Protein 9HH2 (pdb70)

Organism: Zobellia galactanivorans (strain DSM 12802 / CCUG 47099 / CIP 106680 / NCIMB 13871 / Dsij) (NCBI:txid63186)

Radius of gyration: 30.26 Å; Cα contacts (8 Å, |Δi|>4): 2274; chains: 2; bounding box: 64×98×53 Å

InterPro domains:
  IPR000917 Sulfatase, N-terminal [PF00884] (48-375)
  IPR017850 Alkaline-phosphatase-like, core domain superfamily [G3DSA:3.40.720.10] (45-397)
  IPR017850 Alkaline-phosphatase-like, core domain superfamily [SSF53649] (47-471)
  IPR024607 Sulfatase, conserved site [PS00149] (147-157)
  IPR050738 Sulfatase enzyme [PTHR42693] (26-473)

Secondary structure (DSSP, 8-state):
--PPEEEEEEESS--TTSSGGGT-SSS--HHHHHHHHTSEEETTEE-SS---HHHHHHHHSS-HHHHT--SPPPTT----GGG--BS-TTS--HHHHHHHTT-EEEEEEE--SBSSGGGSGGGTT-SEEEEESSS---S-HHHHHHHHHHHHHTT-S---GGGSPPEETTEE----S-HHHHHHHHHHHHHHHHHHHT--EEEEEE--TTSSS----HHHHGGGTT--SHHHHHHHHHHHHHHHHHHHHHHHHHHTT-STTEEEEEEESS---TTTT---TTS---TT-SSHHHHEE-EEEE-TTTSPTTEEE-S-EEGGGHHHHHHHHTTPPPPTT---SS---HHHHHHT--TTTT--EEEEEE-SSSEEEEEEETTEEEEE-TTPPPEEEETTT-TT-----TTT-HHHHHHHHHHHHHHHTT----S--SSHHHHHHHHHT-S--HHHHT--GGGT--TT-/--PPEEEEEEESS--TTSSGGGT-SSS--HHHHHHHHTSEEETTEE-SS---HHHHHHHHSS-HHHHT--SPPPTT----GGG--BS-TTS--HHHHHHHTT-EEEEEEE--SBSSGGGSGGGTT-SEEEEESSS---S-HHHHHHHHHHHHHTT-S---GGGSPPEETTEE----S-HHHHHHHHHHHHHHHHHHHT--EEEEEE--TTSSS----HHHHGGGTT--SHHHHHHHHHHHHHHHHHHHHHHHHHHTT-STTEEEEEEESS---TTTT---TTS---TT-SSHHHHEE-EEEE-TTTSPTTEEE-S-EEGGGHHHHHHHHTTPPPPTT---SS---HHHHHHT--TTTT--EEEEEE-SSSEEEEEEETTEEEEE-TTPPPEEEETTT-TT-----TTT-HHHHHHHHHHHHHHHTTPPPPS--SSHHHHHHHHHT-S--HHHHT--HHHH----

Solvent-accessible surface area: 33805 Å² total

Nearest PDB structures (foldseek):
  6b0j-assembly1_B  TM=9.850E-01  e=7.988E-69  Pseudoalteromonas
  6bia-assembly1_A  TM=9.838E-01  e=9.058E-68  Pseudoalteromonas fuliginea
  6psm-assembly2_E  TM=8.882E-01  e=6.639E-47  Pseudoalteromonas fuliginea
  6psm-assembly3_F  TM=8.868E-01  e=1.117E-46  Pseudoalteromonas fuliginea
  1fsu-assembly1_A  TM=8.449E-01  e=7.410E-36  Homo sapiens

Sequence (929 aa):
ETRPNILVVLCDDLGYADVGFNGSTDILTPELDNLAQNGSIFTSAYVAHPFGPSRSAILTGRYPHLTGTAYNLFHNSSEDDKDNMGVPVEETYMSKVLQNAGYYTSAIGKWHLGAAPKFHPNKRGFDDFYGFLGGGHDYFPSEYQKTYKAQKKAGNPNIRDYVFPMEHNGKPANETEYITDGFSREAIKNIKIAAAKKQPFFIYLAYNAPHVPLQAKAEDVAKFAHIKDKDRRTYAAMVYAVDRGVGKIVQTLKETKQFDNTLIVFLSDNGGNFNHGANNYPLKGTKGDTWEGGYRVPMFFHWPKKIKKDDQQRRFDFPVSSLDLYPTFTGLAEAKLPKGKQLDGKNIMDDDVLKNTEPYKDEMIYSLRYREGYNDVGARMMGDWKITRMGNEPWRLHNITQDIGEKKNLAGRYPDRLKEMIAKTQEWTKSFVKPLWVYSVKDKELWESGQMPNYEATFEVDKLVDSPYHETRPNILVVLCDDLGYADVGFNGSTDILTPELDNLAQNGSIFTSAYVAHPFGPSRSSAILTGRRYPHLTGTAYNLFHNSSEDDKDNMGVPVEETYMSKVLQNAGYYTSAIGKWHLGAAPKFHPNKRGFDDFYGFLGGGHDYFPSEYQKTYKAQKKAGNPNIRDYVFPMEHNGKPANETEYITDGFSREAIKNIKIAAAKKQPFFIYLAYNAPHVPLQAKAEDVAKFAHIKDKDRRTYAAMVYAVDRGVGKIVQTLKETKQFDNTLIVFLSDNGGNFNHGANNYPLKGTKGDTWEGGYRVPMFFHWPKKIKKDQRFDFPVSSLDLYPTFTGLAEAKLPKGKQQLDGKNIMDDVLKNTEPYKDEMIYSLRYREGYNDVGARMMGDWKITRMGNEPWRLHNITQDIGEKKNLAGRYPDRLKEMIAKTQEWTKSFVKPLWVYSVKDKELWESGQMPNYEATFEVDKLVDSPY

Structure (mmCIF, N/CA/C/O backbone):
data_9HH2
#
_entry.id   9HH2
#
_cell.length_a   95.630
_cell.length_b   96.190
_cell.length_c   106.650
_cell.angle_alpha   90.000
_cell.angle_beta   90.000
_cell.angle_gamma   90.000
#
_symmetry.space_group_name_H-M   'P 21 21 21'
#
loop_
_entity.id
_entity.type
_entity.pdbx_description
1 polymer 'Sulfatase, family S1-19'
2 branched 3,6-anhydro-2-O-sulfo-alpha-D-galactopyranose-(1-3)-beta-D-galactopyranose-(1-4)-3,6-anhydro-2-O-sulfo-alpha-D-galactopyranose-(1-3)-4-O-sulfo-beta-D-galactopyranose
3 non-polymer 'CALCIUM ION'
4 non-polymer 'BROMIDE ION'
5 non-polymer 'CHLORIDE ION'
6 non-polymer GLYCEROL
7 water water
#
loop_
_atom_site.group_PDB
_atom_site.id
_atom_site.type_symbol
_atom_site.label_atom_id
_atom_site.label_alt_id
_atom_site.label_comp_id
_atom_site.label_asym_id
_atom_site.label_entity_id
_atom_site.label_seq_id
_atom_site.pdbx_PDB_ins_code
_atom_site.Cartn_x
_atom_site.Cartn_y
_atom_site.Cartn_z
_atom_site.occupancy
_atom_site.B_iso_or_equiv
_atom_site.auth_seq_id
_atom_site.auth_comp_id
_atom_site.auth_asym_id
_atom_site.auth_atom_id
_atom_site.pdbx_PDB_model_num
ATOM 1 N N . GLU A 1 14 ? 42.97162 -34.32299 -4.72761 1.000 61.73475 45 GLU A N 1
ATOM 2 C CA . GLU A 1 14 ? 42.32855 -33.08130 -5.14852 1.000 54.33455 45 GLU A CA 1
ATOM 3 C C . GLU A 1 14 ? 42.73048 -31.91750 -4.24135 1.000 52.48535 45 GLU A C 1
ATOM 4 O O . GLU A 1 14 ? 42.43637 -31.91891 -3.04518 1.000 57.31244 45 GLU A O 1
ATOM 10 N N . THR A 1 15 ? 43.41197 -30.92792 -4.82222 1.000 45.15139 46 THR A N 1
ATOM 11 C CA . THR A 1 15 ? 43.84497 -29.74020 -4.10030 1.000 41.95795 46 THR A CA 1
ATOM 12 C C . THR A 1 15 ? 43.26877 -28.45466 -4.67304 1.000 36.92793 46 THR A C 1
ATOM 13 O O . THR A 1 15 ? 43.51702 -27.37791 -4.11376 1.000 35.27428 46 THR A O 1
ATOM 17 N N . ARG A 1 16 ? 42.52626 -28.53038 -5.77004 1.000 33.02629 47 ARG A N 1
ATOM 18 C CA . ARG A 1 16 ? 41.97656 -27.32711 -6.36718 1.000 30.80367 47 ARG A CA 1
ATOM 19 C C . ARG A 1 16 ? 40.94130 -26.71256 -5.42863 1.000 26.74316 47 ARG A C 1
ATOM 20 O O . ARG A 1 16 ? 40.18142 -27.43556 -4.77845 1.000 26.76642 47 ARG A O 1
ATOM 28 N N . PRO A 1 17 ? 40.88247 -25.39021 -5.33747 1.000 24.76840 48 PRO A N 1
ATOM 29 C CA . PRO A 1 17 ? 39.98266 -24.76582 -4.36929 1.000 20.24423 48 PRO A CA 1
ATOM 30 C C . PRO A 1 17 ? 38.54254 -24.78030 -4.84105 1.000 21.35923 48 PRO A C 1
ATOM 31 O O . PRO A 1 17 ? 38.25425 -24.73689 -6.03713 1.000 21.23129 48 PRO A O 1
ATOM 35 N N . ASN A 1 18 ? 37.63559 -24.84153 -3.87218 1.000 19.26428 49 ASN A N 1
ATOM 36 C CA . ASN A 1 18 ? 36.25930 -24.45049 -4.13943 1.000 18.35688 49 ASN A CA 1
ATOM 37 C C . ASN A 1 18 ? 36.22111 -22.95669 -4.43808 1.000 17.54319 49 ASN A C 1
ATOM 38 O O . ASN A 1 18 ? 37.08190 -22.19541 -3.99241 1.000 19.38836 49 ASN A O 1
ATOM 43 N N . ILE A 1 19 ? 35.21865 -22.53507 -5.20676 1.000 17.55585 50 ILE A N 1
ATOM 44 C CA . ILE A 1 19 ? 35.05033 -21.12807 -5.54766 1.000 19.19615 50 ILE A CA 1
ATOM 45 C C . ILE A 1 19 ? 33.60871 -20.74155 -5.25022 1.000 17.15488 50 ILE A C 1
ATOM 46 O O . ILE A 1 19 ? 32.67472 -21.36375 -5.76935 1.000 16.83514 50 ILE A O 1
ATOM 51 N N . LEU A 1 20 ? 33.42895 -19.72055 -4.41800 1.000 16.92611 51 LEU A N 1
ATOM 52 C CA . LEU A 1 20 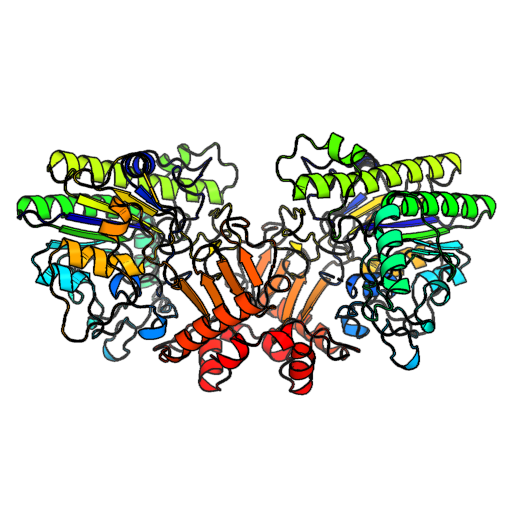? 32.11245 -19.17448 -4.10187 1.000 16.47895 51 LEU A CA 1
ATOM 53 C C . LEU A 1 20 ? 32.09832 -17.71561 -4.51765 1.000 17.62634 51 LEU A C 1
ATOM 54 O O . LEU A 1 20 ? 32.86932 -16.91925 -3.97867 1.000 15.97850 51 LEU A O 1
ATOM 59 N N . VAL A 1 21 ? 31.23890 -17.36820 -5.47026 1.000 16.73381 52 VAL A N 1
ATOM 60 C CA . VAL A 1 21 ? 31.01249 -15.97432 -5.84025 1.000 16.60790 52 VAL A CA 1
ATOM 61 C C . VAL A 1 21 ? 29.75639 -15.51290 -5.12720 1.000 18.02827 52 VAL A C 1
ATOM 62 O O . VAL A 1 21 ? 28.67938 -16.08162 -5.33160 1.000 18.21724 52 VAL A O 1
ATOM 66 N N . VAL A 1 22 ? 29.88469 -14.49374 -4.29158 1.000 16.11764 53 VAL A N 1
ATOM 67 C CA . VAL A 1 22 ? 28.73641 -13.88059 -3.64060 1.000 16.62707 53 VAL A CA 1
ATOM 68 C C . VAL A 1 22 ? 28.53829 -12.54761 -4.34050 1.000 14.69092 53 VAL A C 1
ATOM 69 O O . VAL A 1 22 ? 29.33700 -11.61933 -4.17017 1.000 15.78499 53 VAL A O 1
ATOM 73 N N . LEU A 1 23 ? 27.49947 -12.46664 -5.16347 1.000 15.20744 54 LEU A N 1
ATOM 74 C CA . LEU A 1 23 ? 27.26267 -11.32305 -6.03251 1.000 15.97701 54 LEU A CA 1
ATOM 75 C C . LEU A 1 23 ? 25.98690 -10.63164 -5.57809 1.000 17.03257 54 LEU A C 1
ATOM 76 O O . LEU A 1 23 ? 24.89734 -11.20994 -5.66567 1.000 17.17589 54 LEU A O 1
ATOM 81 N N . CYS A 1 24 ? 26.12496 -9.41318 -5.06435 1.000 15.57552 55 CYS A N 1
ATOM 82 C CA . CYS A 1 24 ? 24.95755 -8.61496 -4.72657 1.000 15.45256 55 CYS A CA 1
ATOM 83 C C . CYS A 1 24 ? 24.52991 -7.78738 -5.93651 1.000 17.11062 55 CYS A C 1
ATOM 84 O O . CYS A 1 24 ? 25.26931 -7.64645 -6.91192 1.000 18.22382 55 CYS A O 1
ATOM 87 N N . ASP A 1 25 ? 23.32123 -7.22235 -5.85255 1.000 16.46287 56 ASP A N 1
ATOM 88 C CA . ASP A 1 25 ? 22.63274 -6.56145 -6.96459 1.000 15.85271 56 ASP A CA 1
ATOM 89 C C . ASP A 1 25 ? 22.37060 -5.11417 -6.55525 1.000 16.18316 56 ASP A C 1
ATOM 90 O O . ASP A 1 25 ? 21.55634 -4.86032 -5.66278 1.000 17.09365 56 ASP A O 1
ATOM 95 N N . ASP A 1 26 ? 23.07506 -4.16250 -7.17993 1.000 15.00001 57 ASP A N 1
ATOM 96 C CA . ASP A 1 26 ? 22.92452 -2.72905 -6.88592 1.000 13.36200 57 ASP A CA 1
ATOM 97 C C . ASP A 1 26 ? 23.40211 -2.37408 -5.47777 1.000 14.62123 57 ASP A C 1
ATOM 98 O O . ASP A 1 26 ? 22.83952 -1.48249 -4.82950 1.000 16.19059 57 ASP A O 1
ATOM 103 N N . LEU A 1 27 ? 24.41990 -3.06398 -4.97411 1.000 15.55972 58 LEU A N 1
ATOM 104 C CA . LEU A 1 27 ? 24.95579 -2.72976 -3.66031 1.000 16.13439 58 LEU A CA 1
ATOM 105 C C . LEU A 1 27 ? 25.84356 -1.48929 -3.76112 1.000 16.73330 58 LEU A C 1
ATOM 106 O O . LEU A 1 27 ? 26.77311 -1.45148 -4.57323 1.000 16.73862 58 LEU A O 1
ATOM 111 N N . GLY A 1 28 ? 25.55176 -0.48373 -2.92578 1.000 15.57065 59 GLY A N 1
ATOM 112 C CA . GLY A 1 28 ? 26.28448 0.77212 -2.96618 1.000 14.91134 59 GLY A CA 1
ATOM 113 C C . GLY A 1 28 ? 27.68977 0.66595 -2.39374 1.000 14.61326 59 GLY A C 1
ATOM 114 O O . GLY A 1 28 ? 28.00899 -0.21343 -1.59346 1.000 16.30297 59 GLY A O 1
ATOM 115 N N . TYR A 1 29 ? 28.54874 1.59773 -2.83164 1.000 14.57218 60 TYR A N 1
ATOM 116 C CA . TYR A 1 29 ? 29.97892 1.50266 -2.52675 1.000 15.06845 60 TYR A CA 1
ATOM 117 C C . TYR A 1 29 ? 30.25735 1.61851 -1.03873 1.000 17.54403 60 TYR A C 1
ATOM 118 O O . TYR A 1 29 ? 31.19123 0.98342 -0.53065 1.000 17.40238 60 TYR A O 1
ATOM 127 N N . ALA A 1 30 ? 29.47395 2.42496 -0.32770 1.000 16.05151 61 ALA A N 1
ATOM 128 C CA . ALA A 1 30 ? 29.68957 2.63530 1.09708 1.000 18.06702 61 ALA A CA 1
ATOM 129 C C . ALA A 1 30 ? 28.72103 1.83929 1.94596 1.000 20.65514 61 ALA A C 1
ATOM 130 O O . ALA A 1 30 ? 28.43126 2.24024 3.07572 1.000 22.05611 61 ALA A O 1
ATOM 132 N N . ASP A 1 31 ? 28.20102 0.72693 1.43053 1.000 16.98762 62 ASP A N 1
ATOM 133 C CA . ASP A 1 31 ? 27.08511 0.05605 2.07955 1.000 15.78128 62 ASP A CA 1
ATOM 134 C C . ASP A 1 31 ? 27.46842 -1.29285 2.66840 1.000 16.66401 62 ASP A C 1
ATOM 135 O O . ASP A 1 31 ? 26.58318 -2.09400 3.01462 1.000 16.78040 62 ASP A O 1
ATOM 140 N N . VAL A 1 32 ? 28.77328 -1.55158 2.79748 1.000 16.55415 63 VAL A N 1
ATOM 141 C CA . VAL A 1 32 ? 29.30531 -2.64063 3.61195 1.000 15.71997 63 VAL A CA 1
ATOM 142 C C . VAL A 1 32 ? 30.36611 -2.04539 4.52830 1.000 16.62379 63 VAL A C 1
ATOM 143 O O . VAL A 1 32 ? 31.06024 -1.09183 4.16410 1.000 17.79747 63 VAL A O 1
ATOM 147 N N . GLY A 1 33 ? 30.48226 -2.61209 5.73214 1.000 16.17448 64 GLY A N 1
ATOM 148 C CA . GLY A 1 33 ? 31.38983 -2.04362 6.71979 1.000 18.67810 64 GLY A CA 1
ATOM 149 C C . GLY A 1 33 ? 32.82907 -1.98795 6.24570 1.000 18.56401 64 GLY A C 1
ATOM 150 O O . GLY A 1 33 ? 33.53013 -0.99137 6.46881 1.000 19.87195 64 GLY A O 1
ATOM 151 N N . PHE A 1 34 ? 33.29310 -3.05226 5.58876 1.000 16.99494 65 PHE A N 1
ATOM 152 C CA . PHE A 1 34 ? 34.69718 -3.08487 5.19140 1.000 17.76269 65 PHE A CA 1
ATOM 153 C C . PHE A 1 34 ? 35.00911 -2.07171 4.10611 1.000 19.17509 65 PHE A C 1
ATOM 154 O O . PHE A 1 34 ? 36.18744 -1.79088 3.86245 1.000 19.62588 65 PHE A O 1
ATOM 162 N N . ASN A 1 35 ? 33.98906 -1.52752 3.43658 1.000 17.81221 66 ASN A N 1
ATOM 163 C CA . ASN A 1 35 ? 34.21406 -0.50600 2.42557 1.000 17.11551 66 ASN A CA 1
ATOM 164 C C . ASN A 1 35 ? 33.72145 0.86676 2.85940 1.000 23.95848 66 ASN A C 1
ATOM 165 O O . ASN A 1 35 ? 33.49666 1.73615 2.00908 1.000 23.06552 66 ASN A O 1
ATOM 170 N N . GLY A 1 36 ? 33.52483 1.07307 4.15889 1.000 20.35207 67 GLY A N 1
ATOM 171 C CA . GLY A 1 36 ? 33.30343 2.40241 4.70430 1.000 21.99319 67 GLY A CA 1
ATOM 172 C C . GLY A 1 36 ? 31.95697 2.62946 5.35968 1.000 24.42830 67 GLY A C 1
ATOM 173 O O . GLY A 1 36 ? 31.71302 3.74601 5.83303 1.000 25.82275 67 GLY A O 1
ATOM 174 N N . SER A 1 37 ? 31.05261 1.65495 5.43614 1.000 21.73560 68 SER A N 1
ATOM 175 C CA . SER A 1 37 ? 29.73841 1.95065 5.98787 1.000 21.75602 68 SER A CA 1
ATOM 176 C C . SER A 1 37 ? 29.81184 2.19924 7.48507 1.000 26.87302 68 SER A C 1
ATOM 177 O O . SER A 1 37 ? 30.46845 1.46201 8.22123 1.000 25.67640 68 SER A O 1
ATOM 180 N N . THR A 1 38 ? 29.10005 3.23311 7.93712 1.000 25.28955 69 THR A N 1
ATOM 181 C CA . THR A 1 38 ? 28.97300 3.49468 9.36085 1.000 30.78617 69 THR A CA 1
ATOM 182 C C . THR A 1 38 ? 27.59723 3.16063 9.91358 1.000 29.12719 69 THR A C 1
ATOM 183 O O . THR A 1 38 ? 27.46047 3.02933 11.13264 1.000 34.26639 69 THR A O 1
ATOM 187 N N . ASP A 1 39 ? 26.58361 3.00203 9.06185 1.000 21.31380 70 ASP A N 1
ATOM 188 C CA . ASP A 1 39 ? 25.24483 2.69829 9.54239 1.000 21.13466 70 ASP A CA 1
ATOM 189 C C . ASP A 1 39 ? 24.74679 1.31446 9.16741 1.000 23.16466 70 ASP A C 1
ATOM 190 O O . ASP A 1 39 ? 23.88812 0.77639 9.86769 1.000 23.43595 70 ASP A O 1
ATOM 195 N N . ILE A 1 40 ? 25.25248 0.71274 8.09872 1.000 20.52829 71 ILE A N 1
ATOM 196 C CA . ILE A 1 40 ? 24.84930 -0.64206 7.74288 1.000 18.79831 71 ILE A CA 1
ATOM 197 C C . ILE A 1 40 ? 25.81765 -1.61830 8.38478 1.000 20.30026 71 ILE A C 1
ATOM 198 O O . ILE A 1 40 ? 27.03781 -1.45994 8.26746 1.000 22.84446 71 ILE A O 1
ATOM 203 N N . LEU A 1 41 ? 25.27527 -2.61972 9.07884 1.000 17.80119 72 LEU A N 1
ATOM 204 C CA . LEU A 1 41 ? 26.07429 -3.60148 9.79763 1.000 20.57985 72 LEU A CA 1
ATOM 205 C C . LEU A 1 41 ? 26.24939 -4.83482 8.92364 1.000 19.82899 72 LEU A C 1
ATOM 206 O O . LEU A 1 41 ? 25.26137 -5.48637 8.56235 1.000 19.90938 72 LEU A O 1
ATOM 211 N N . THR A 1 42 ? 27.50298 -5.16331 8.59886 1.000 18.36753 73 THR A N 1
ATOM 212 C CA . THR A 1 42 ? 27.83040 -6.36501 7.82767 1.000 18.02262 73 THR A CA 1
ATOM 213 C C . THR A 1 42 ? 28.98056 -7.10480 8.50288 1.000 18.26819 73 THR A C 1
ATOM 214 O O . THR A 1 42 ? 30.06661 -7.25654 7.93675 1.000 17.79789 73 THR A O 1
ATOM 218 N N . PRO A 1 43 ? 28.76901 -7.59260 9.72741 1.000 16.96492 74 PRO A N 1
ATOM 219 C CA . PRO A 1 43 ? 29.89376 -8.17975 10.47505 1.000 18.54583 74 PRO A CA 1
ATOM 220 C C . PRO A 1 43 ? 30.47539 -9.43827 9.84512 1.000 18.33695 74 PRO A C 1
ATOM 221 O O . PRO A 1 43 ? 31.69207 -9.65359 9.94300 1.000 19.39155 74 PRO A O 1
ATOM 225 N N . GLU A 1 44 ? 29.65447 -10.27831 9.21053 1.000 17.55173 75 GLU A N 1
ATOM 226 C CA . GLU A 1 44 ? 30.18475 -11.50879 8.62229 1.000 19.85134 75 GLU A CA 1
ATOM 227 C C . GLU A 1 44 ? 31.00586 -11.21114 7.37645 1.000 18.92566 75 GLU A C 1
ATOM 228 O O . GLU A 1 44 ? 32.10192 -11.76416 7.19219 1.000 17.86542 75 GLU A O 1
ATOM 234 N N . LEU A 1 45 ? 30.49489 -10.33035 6.51204 1.000 17.61818 76 LEU A N 1
ATOM 235 C CA . LEU A 1 45 ? 31.27062 -9.91373 5.35023 1.000 16.78454 76 LEU A CA 1
ATOM 236 C C . LEU A 1 45 ? 32.54797 -9.20863 5.77665 1.000 19.24124 76 LEU A C 1
ATOM 237 O O . LEU A 1 45 ? 33.62032 -9.43503 5.19748 1.000 18.24029 76 LEU A O 1
ATOM 242 N N . ASP A 1 46 ? 32.45006 -8.34382 6.78644 1.000 18.25520 77 ASP A N 1
ATOM 243 C CA . ASP A 1 46 ? 33.63286 -7.63118 7.25560 1.000 17.25924 77 ASP A CA 1
ATOM 244 C C . ASP A 1 46 ? 34.68286 -8.59848 7.77854 1.000 18.49214 77 ASP A C 1
ATOM 245 O O . ASP A 1 46 ? 35.88436 -8.40036 7.56097 1.000 18.81860 77 ASP A O 1
ATOM 250 N N . ASN A 1 47 ? 34.25228 -9.63437 8.50011 1.000 18.23208 78 ASN A N 1
ATOM 251 C CA . ASN A 1 47 ? 35.22432 -10.58137 9.02973 1.000 21.47092 78 ASN A CA 1
ATOM 252 C C . ASN A 1 47 ? 35.94687 -11.30557 7.90410 1.000 20.44026 78 ASN A C 1
ATOM 253 O O . ASN A 1 47 ? 37.16911 -11.47555 7.95327 1.000 19.67759 78 ASN A O 1
ATOM 258 N N . LEU A 1 48 ? 35.21571 -11.73027 6.87022 1.000 17.89514 79 LEU A N 1
ATOM 259 C CA . LEU A 1 48 ? 35.89246 -12.34826 5.73224 1.000 16.12626 79 LEU A CA 1
ATOM 260 C C . LEU A 1 48 ? 36.85466 -11.36688 5.07732 1.000 18.65633 79 LEU A C 1
ATOM 261 O O . LEU A 1 48 ? 38.00660 -11.71026 4.78619 1.000 18.36633 79 LEU A O 1
ATOM 266 N N . ALA A 1 49 ? 36.39566 -10.13648 4.83353 1.000 17.70256 80 ALA A N 1
ATOM 267 C CA . ALA A 1 49 ? 37.24326 -9.13738 4.19014 1.000 17.38062 80 ALA A CA 1
ATOM 268 C C . ALA A 1 49 ? 38.51342 -8.88259 4.99688 1.000 18.38378 80 ALA A C 1
ATOM 269 O O . ALA A 1 49 ? 39.61416 -8.81433 4.43385 1.000 19.17809 80 ALA A O 1
ATOM 271 N N . GLN A 1 50 ? 38.38107 -8.75579 6.32029 1.000 17.58963 81 GLN A N 1
ATOM 272 C CA . GLN A 1 50 ? 39.54372 -8.50144 7.16820 1.000 19.00392 81 GLN A CA 1
ATOM 273 C C . GLN A 1 50 ? 40.50675 -9.67470 7.18652 1.000 21.28683 81 GLN A C 1
ATOM 274 O O . GLN A 1 50 ? 41.69945 -9.48129 7.46034 1.000 22.02769 81 GLN A O 1
ATOM 280 N N . ASN A 1 51 ? 40.01997 -10.87985 6.89860 1.000 19.86395 82 ASN A N 1
ATOM 281 C CA . ASN A 1 51 ? 40.85240 -12.07480 6.85929 1.000 20.68880 82 ASN A CA 1
ATOM 282 C C . ASN A 1 51 ? 41.29104 -12.42853 5.44880 1.000 20.19789 82 ASN A C 1
ATOM 283 O O . ASN A 1 51 ? 41.77696 -13.53930 5.21886 1.000 20.68422 82 ASN A O 1
ATOM 288 N N . GLY A 1 52 ? 41.15857 -11.49322 4.51314 1.000 17.86210 83 GLY A N 1
ATOM 289 C CA . GLY A 1 52 ? 41.64041 -11.68109 3.14960 1.000 18.41314 83 GLY A CA 1
ATOM 290 C C . GLY A 1 52 ? 42.04982 -10.36423 2.54895 1.000 20.50755 83 GLY A C 1
ATOM 291 O O . GLY A 1 52 ? 42.61216 -9.50653 3.24183 1.000 20.47162 83 GLY A O 1
ATOM 292 N N . SER A 1 53 ? 41.73633 -10.17127 1.26960 1.000 18.22402 84 SER A N 1
ATOM 293 C CA . SER A 1 53 ? 42.19766 -9.01466 0.50975 1.000 18.49008 84 SER A CA 1
ATOM 294 C C . SER A 1 53 ? 41.00672 -8.15895 0.09043 1.000 17.40704 84 SER A C 1
ATOM 295 O O . SER A 1 53 ? 40.11664 -8.64290 -0.61741 1.000 18.36336 84 SER A O 1
ATOM 298 N N . ILE A 1 54 ? 40.99742 -6.89801 0.52848 1.000 16.44411 85 ILE A N 1
ATOM 299 C CA . ILE A 1 54 ? 40.00812 -5.90894 0.10575 1.000 16.80331 85 ILE A CA 1
ATOM 300 C C . ILE A 1 54 ? 40.53175 -5.19919 -1.13415 1.000 17.80968 85 ILE A C 1
ATOM 301 O O . ILE A 1 54 ? 41.66271 -4.70388 -1.14647 1.000 18.48105 85 ILE A O 1
ATOM 306 N N . PHE A 1 55 ? 39.70894 -5.12610 -2.17733 1.000 15.40479 86 PHE A N 1
ATOM 307 C CA . PHE A 1 55 ? 40.09950 -4.47956 -3.42387 1.000 15.75582 86 PHE A CA 1
ATOM 308 C C . PHE A 1 55 ? 39.51430 -3.07245 -3.42350 1.000 16.00171 86 PHE A C 1
ATOM 309 O O . PHE A 1 55 ? 38.29238 -2.90264 -3.48019 1.000 17.24067 86 PHE A O 1
ATOM 317 N N . THR A 1 56 ? 40.38329 -2.06610 -3.34951 1.000 17.57473 87 THR A N 1
ATOM 318 C CA . THR A 1 56 ? 39.90838 -0.69676 -3.22743 1.000 15.99953 87 THR A CA 1
ATOM 319 C C . THR A 1 56 ? 39.62513 -0.03875 -4.56997 1.000 15.93636 87 THR A C 1
ATOM 320 O O . THR A 1 56 ? 39.03113 1.04683 -4.59173 1.000 17.86504 87 THR A O 1
ATOM 324 N N . SER A 1 57 ? 40.01882 -0.67464 -5.68156 1.000 16.38950 88 SER A N 1
ATOM 325 C CA . SER A 1 57 ? 39.73051 -0.18743 -7.03400 1.000 16.19286 88 SER A CA 1
ATOM 326 C C . SER A 1 57 ? 39.23992 -1.35337 -7.89122 1.000 16.72316 88 SER A C 1
ATOM 327 O O . SER A 1 57 ? 39.86693 -1.74376 -8.87539 1.000 17.16258 88 SER A O 1
ATOM 330 N N . ALA A 1 58 ? 38.09327 -1.90982 -7.51183 1.000 14.93493 89 ALA A N 1
ATOM 331 C CA . ALA A 1 58 ? 37.48362 -3.02930 -8.22726 1.000 14.17662 89 ALA A CA 1
ATOM 332 C C . ALA A 1 58 ? 36.36936 -2.50870 -9.12847 1.000 15.23268 89 ALA A C 1
ATOM 333 O O . ALA A 1 58 ? 35.51735 -1.73780 -8.68102 1.000 16.36636 89 ALA A O 1
ATOM 335 N N . TYR A 1 59 ? 36.36287 -2.94397 -10.39323 1.000 14.89016 90 TYR A N 1
ATOM 336 C CA . TYR A 1 59 ? 35.40683 -2.44985 -11.37850 1.000 13.89857 90 TYR A CA 1
ATOM 337 C C . TYR A 1 59 ? 34.62826 -3.58828 -12.00433 1.000 13.66743 90 TYR A C 1
ATOM 338 O O . TYR A 1 59 ? 35.19387 -4.64820 -12.29702 1.000 16.58223 90 TYR A O 1
ATOM 347 N N . VAL A 1 60 ? 33.33824 -3.34740 -12.25436 1.000 13.63919 91 VAL A N 1
ATOM 348 C CA . VAL A 1 60 ? 32.56930 -4.22654 -13.12485 1.000 14.79448 91 VAL A CA 1
ATOM 349 C C . VAL A 1 60 ? 32.61878 -3.68667 -14.55042 1.000 14.85195 91 VAL A C 1
ATOM 350 O O . VAL A 1 60 ? 32.94996 -2.52452 -14.79714 1.000 16.18110 91 VAL A O 1
ATOM 354 N N . ALA A 1 61 ? 32.28721 -4.55430 -15.51053 1.000 16.40297 92 ALA A N 1
ATOM 355 C CA . ALA A 1 61 ? 32.48245 -4.21179 -16.91432 1.000 15.09495 92 ALA A CA 1
ATOM 356 C C . ALA A 1 61 ? 31.37488 -3.33550 -17.48594 1.000 18.17792 92 ALA A C 1
ATOM 357 O O . ALA A 1 61 ? 31.49201 -2.88569 -18.62835 1.000 16.21821 92 ALA A O 1
ATOM 359 N N . HIS A 1 62 ? 30.30766 -3.08426 -16.73311 1.000 16.70882 93 HIS A N 1
ATOM 360 C CA . HIS A 1 62 ? 29.21577 -2.23924 -17.19079 1.000 16.01565 93 HIS A CA 1
ATOM 361 C C . HIS A 1 62 ? 28.48626 -1.73956 -15.96534 1.000 14.96478 93 HIS A C 1
ATOM 362 O O . HIS A 1 62 ? 28.39305 -2.48001 -14.97651 1.000 15.62109 93 HIS A O 1
ATOM 369 N N . PRO A 1 63 ? 27.94196 -0.50735 -15.99542 1.000 15.51537 94 PRO A N 1
ATOM 370 C CA . PRO A 1 63 ? 27.33234 0.05865 -14.77978 1.000 15.43568 94 PRO A CA 1
ATOM 371 C C . PRO A 1 63 ? 25.89400 -0.37760 -14.51882 1.000 15.07639 94 PRO A C 1
ATOM 372 O O . PRO A 1 63 ? 25.20997 0.25308 -13.71175 1.000 15.77946 94 PRO A O 1
ATOM 376 N N . PHE A 1 64 ? 25.40580 -1.42713 -15.17316 1.000 15.43847 95 PHE A N 1
ATOM 377 C CA . PHE A 1 64 ? 24.15772 -2.04096 -14.73368 1.000 15.71938 95 PHE A CA 1
ATOM 378 C C . PHE A 1 64 ? 24.08274 -3.52840 -15.11921 1.000 18.72598 95 PHE A C 1
ATOM 379 O O . PHE A 1 64 ? 24.88644 -4.01938 -15.91456 1.000 18.78022 95 PHE A O 1
ATOM 397 N N . GLY A 1 66 ? 22.42326 -6.51679 -16.47086 1.000 18.21203 97 GLY A N 1
ATOM 398 C CA . GLY A 1 66 ? 22.44703 -7.53171 -17.51697 1.000 18.33425 97 GLY A CA 1
ATOM 399 C C . GLY A 1 66 ? 23.80387 -7.62132 -18.19767 1.000 17.32782 97 GLY A C 1
ATOM 400 O O . GLY A 1 66 ? 24.41804 -8.69178 -18.27683 1.000 17.97760 97 GLY A O 1
ATOM 401 N N . PRO A 1 67 ? 24.28309 -6.48250 -18.69274 1.000 16.59932 98 PRO A N 1
ATOM 402 C CA . PRO A 1 67 ? 25.61417 -6.47719 -19.32170 1.000 14.71649 98 PRO A CA 1
ATOM 403 C C . PRO A 1 67 ? 26.74617 -6.79389 -18.36201 1.000 18.02978 98 PRO A C 1
ATOM 404 O O . PRO A 1 67 ? 27.72753 -7.43688 -18.75561 1.000 16.58886 98 PRO A O 1
ATOM 408 N N . SER A 1 68 ? 26.63746 -6.36851 -17.10458 1.000 15.94782 99 SER A N 1
ATOM 409 C CA . SER A 1 68 ? 27.66107 -6.72273 -16.13053 1.000 14.61429 99 SER A CA 1
ATOM 410 C C . SER A 1 68 ? 27.68633 -8.22631 -15.86776 1.000 16.83995 99 SER A C 1
ATOM 411 O O . SER A 1 68 ? 28.76078 -8.83563 -15.80854 1.000 15.65790 99 SER A O 1
ATOM 414 N N . ARG A 1 69 ? 26.51169 -8.84445 -15.71248 1.000 16.22339 100 ARG A N 1
ATOM 415 C CA . ARG A 1 69 ? 26.45987 -10.27421 -15.44693 1.000 15.77928 100 ARG A CA 1
ATOM 416 C C . ARG A 1 69 ? 26.89064 -11.06736 -16.67349 1.000 14.71969 100 ARG A C 1
ATOM 417 O O . ARG A 1 69 ? 27.57554 -12.08951 -16.55109 1.000 16.94693 100 ARG A O 1
ATOM 425 N N . SER A 1 70 ? 26.53378 -10.57779 -17.86433 1.000 15.55405 101 SER A N 1
ATOM 426 C CA . SER A 1 70 ? 27.02759 -11.18250 -19.09664 1.000 17.75052 101 SER A CA 1
ATOM 427 C C . SER A 1 70 ? 28.54622 -11.18855 -19.11324 1.000 17.73076 101 SER A C 1
ATOM 428 O O . SER A 1 70 ? 29.16831 -12.21053 -19.43413 1.000 18.07583 101 SER A O 1
ATOM 431 N N . ALA A 1 71 ? 29.15641 -10.06787 -18.70566 1.000 16.81907 102 ALA A N 1
ATOM 432 C CA . ALA A 1 71 ? 30.61289 -9.96871 -18.68875 1.000 17.77401 102 ALA A CA 1
ATOM 433 C C . ALA A 1 71 ? 31.22459 -10.91010 -17.66157 1.000 16.50304 102 ALA A C 1
ATOM 434 O O . ALA A 1 71 ? 32.27896 -11.49722 -17.90410 1.000 17.66673 102 ALA A O 1
ATOM 436 N N . ILE A 1 72 ? 30.59269 -11.04751 -16.49335 1.000 17.24924 103 ILE A N 1
ATOM 437 C CA . ILE A 1 72 ? 31.14231 -11.93470 -15.47331 1.000 16.73297 103 ILE A CA 1
ATOM 438 C C . ILE A 1 72 ? 31.19406 -13.36448 -15.98968 1.000 17.39059 103 ILE A C 1
ATOM 439 O O . ILE A 1 72 ? 32.22272 -14.03721 -15.88825 1.000 18.21376 103 ILE A O 1
ATOM 444 N N . LEU A 1 73 ? 30.09082 -13.84102 -16.57405 1.000 17.96803 104 LEU A N 1
ATOM 445 C CA . LEU A 1 73 ? 30.02485 -15.24636 -16.95581 1.000 18.81468 104 LEU A CA 1
ATOM 446 C C . LEU A 1 73 ? 30.71933 -15.53358 -18.28444 1.000 17.96971 104 LEU A C 1
ATOM 447 O O . LEU A 1 73 ? 31.26353 -16.63213 -18.44732 1.000 17.50016 104 LEU A O 1
ATOM 452 N N . THR A 1 74 ? 30.74199 -14.57955 -19.22720 1.000 17.24648 105 THR A N 1
ATOM 453 C CA . THR A 1 74 ? 31.47877 -14.78385 -20.47491 1.000 18.94593 105 THR A CA 1
ATOM 454 C C . THR A 1 74 ? 32.94088 -14.36415 -20.41247 1.000 21.10707 105 THR A C 1
ATOM 455 O O . THR A 1 74 ? 33.71745 -14.77325 -21.28083 1.000 20.40252 105 THR A O 1
ATOM 459 N N . GLY A 1 75 ? 33.33251 -13.53375 -19.44906 1.000 17.53290 106 GLY A N 1
ATOM 460 C CA . GLY A 1 75 ? 34.68324 -13.00766 -19.47129 1.000 17.71616 106 GLY A CA 1
ATOM 461 C C . GLY A 1 75 ? 34.97063 -11.95910 -20.52930 1.000 17.70944 106 GLY A C 1
ATOM 462 O O . GLY A 1 75 ? 36.14322 -11.64421 -20.75816 1.000 19.04706 106 GLY A O 1
ATOM 463 N N . ARG A 1 76 ? 33.94613 -11.40022 -21.17648 1.000 16.86063 107 ARG A N 1
ATOM 464 C CA . ARG A 1 76 ? 34.10960 -10.41891 -22.24094 1.000 17.97347 107 ARG A CA 1
ATOM 465 C C . ARG A 1 76 ? 33.24736 -9.19597 -21.97048 1.000 17.01160 107 ARG A C 1
ATOM 466 O O . ARG A 1 76 ? 32.14441 -9.30660 -21.43007 1.000 17.98321 107 ARG A O 1
ATOM 474 N N . TYR A 1 77 ? 33.74778 -8.03051 -22.37637 1.000 16.44986 108 TYR A N 1
ATOM 475 C CA . TYR A 1 77 ? 32.93435 -6.82785 -22.33550 1.000 18.53512 108 TYR A CA 1
ATOM 476 C C . TYR A 1 77 ? 31.63365 -7.06126 -23.10199 1.000 20.39564 108 TYR A C 1
ATOM 477 O O . TYR A 1 77 ? 31.63991 -7.73331 -24.14154 1.000 17.19834 108 TYR A O 1
ATOM 486 N N . PRO A 1 78 ? 30.50578 -6.53105 -22.62925 1.000 18.56874 109 PRO A N 1
ATOM 487 C CA . PRO A 1 78 ? 29.23061 -6.80662 -23.32028 1.000 16.28498 109 PRO A CA 1
ATOM 488 C C . PRO A 1 78 ? 29.16545 -6.18172 -24.70118 1.000 18.70779 109 PRO A C 1
ATOM 489 O O . PRO A 1 78 ? 28.35440 -6.62075 -25.52919 1.000 19.53800 109 PRO A O 1
ATOM 493 N N . HIS A 1 79 ? 30.00520 -5.18245 -24.97700 1.000 16.60139 110 HIS A N 1
ATOM 494 C CA . HIS A 1 79 ? 30.06288 -4.57268 -26.30046 1.000 18.22737 110 HIS A CA 1
ATOM 495 C C . HIS A 1 79 ? 30.65691 -5.51179 -27.33553 1.000 18.76536 110 HIS A C 1
ATOM 496 O O . HIS A 1 79 ? 30.52476 -5.25125 -28.53690 1.000 21.35190 110 HIS A O 1
ATOM 503 N N . LEU A 1 80 ? 31.32125 -6.57962 -26.89613 1.000 19.95217 111 LEU A N 1
ATOM 504 C CA . LEU A 1 80 ? 31.89092 -7.57167 -27.79931 1.000 17.84579 111 LEU A CA 1
ATOM 505 C C . LEU A 1 80 ? 30.97590 -8.76477 -28.00599 1.000 21.78171 111 LEU A C 1
ATOM 506 O O . LEU A 1 80 ? 31.19025 -9.54566 -28.94363 1.000 21.90552 111 LEU A O 1
ATOM 511 N N . THR A 1 81 ? 29.97076 -8.92790 -27.15017 1.000 20.75514 112 THR A N 1
ATOM 512 C CA . THR A 1 81 ? 29.04342 -10.04260 -27.23254 1.000 21.80560 112 THR A CA 1
ATOM 513 C C . THR A 1 81 ? 27.63857 -9.60485 -27.61542 1.000 21.24338 112 THR A C 1
ATOM 514 O O . THR A 1 81 ? 26.75711 -10.45812 -27.74910 1.000 25.06636 112 THR A O 1
ATOM 518 N N . GLY A 1 82 ? 27.40884 -8.30357 -27.80680 1.000 21.08305 113 GLY A N 1
ATOM 519 C CA . GLY A 1 82 ? 26.10132 -7.84225 -28.22698 1.000 23.20154 113 GLY A CA 1
ATOM 520 C C . GLY A 1 82 ? 25.09399 -7.74158 -27.10772 1.000 20.29968 113 GLY A C 1
ATOM 521 O O . GLY A 1 82 ? 23.88987 -7.67884 -27.36934 1.000 19.51440 113 GLY A O 1
ATOM 522 N N . THR A 1 83 ? 25.55806 -7.70688 -25.85515 1.000 17.73151 114 THR A N 1
ATOM 523 C CA . THR A 1 83 ? 24.68340 -7.79014 -24.69678 1.000 18.08659 114 THR A CA 1
ATOM 524 C C . THR A 1 83 ? 24.80611 -6.55826 -23.80045 1.000 19.25742 114 THR A C 1
ATOM 525 O O . THR A 1 83 ? 24.65061 -6.65820 -22.58361 1.000 18.42857 114 THR A O 1
ATOM 529 N N . ALA A 1 84 ? 25.05778 -5.38692 -24.38857 1.000 16.81455 115 ALA A N 1
ATOM 530 C CA . ALA A 1 84 ? 25.25275 -4.16542 -23.60895 1.000 14.83220 115 ALA A CA 1
ATOM 531 C C . ALA A 1 84 ? 23.95879 -3.43472 -23.25482 1.000 17.14507 115 ALA A C 1
ATOM 532 O O . ALA A 1 84 ? 24.02455 -2.35766 -22.64297 1.000 18.05557 115 ALA A O 1
ATOM 534 N N . TYR A 1 85 ? 22.79279 -3.97142 -23.61089 1.000 17.59139 116 TYR A N 1
ATOM 535 C CA . TYR A 1 85 ? 21.51951 -3.50304 -23.07863 1.000 17.57137 116 TYR A CA 1
ATOM 536 C C . TYR A 1 85 ? 20.88596 -4.59960 -22.23292 1.000 15.95609 116 TYR A C 1
ATOM 537 O O . TYR A 1 85 ? 21.09423 -5.78855 -22.47506 1.000 17.58561 116 TYR A O 1
ATOM 546 N N . ASN A 1 86 ? 20.07601 -4.18785 -21.26124 1.000 17.33354 117 ASN A N 1
ATOM 547 C CA . ASN A 1 86 ? 19.27656 -5.13848 -20.49136 1.000 17.33942 117 ASN A CA 1
ATOM 548 C C . ASN A 1 86 ? 18.23594 -5.82202 -21.37164 1.000 17.53756 117 ASN A C 1
ATOM 549 O O . ASN A 1 86 ? 17.64926 -5.19818 -22.25995 1.000 18.15998 117 ASN A O 1
ATOM 554 N N . LEU A 1 87 ? 17.97363 -7.09815 -21.09377 1.000 17.62210 118 LEU A N 1
ATOM 555 C CA . LEU A 1 87 ? 16.73208 -7.69853 -21.56468 1.000 18.43998 118 LEU A CA 1
ATOM 556 C C . LEU A 1 87 ? 15.55903 -7.01476 -20.87614 1.000 22.98111 118 LEU A C 1
ATOM 557 O O . LEU A 1 87 ? 15.63782 -6.66420 -19.69706 1.000 21.52598 118 LEU A O 1
ATOM 562 N N . PHE A 1 88 ? 14.47063 -6.81004 -21.61698 1.000 20.16275 119 PHE A N 1
ATOM 563 C CA . PHE A 1 88 ? 13.29367 -6.17915 -21.04551 1.000 20.04168 119 PHE A CA 1
ATOM 564 C C . PHE A 1 88 ? 12.60158 -7.15522 -20.09750 1.000 21.30702 119 PHE A C 1
ATOM 565 O O . PHE A 1 88 ? 12.81923 -8.36269 -20.15235 1.000 21.80028 119 PHE A O 1
ATOM 573 N N . HIS A 1 89 ? 11.75669 -6.63259 -19.21449 1.000 20.42933 120 HIS A N 1
ATOM 574 C CA . HIS A 1 89 ? 11.01898 -7.55703 -18.36464 1.000 25.39443 120 HIS A CA 1
ATOM 575 C C . HIS A 1 89 ? 10.14238 -8.46774 -19.22197 1.000 26.38918 120 HIS A C 1
ATOM 576 O O . HIS A 1 89 ? 9.64219 -8.06761 -20.27838 1.000 24.10880 120 HIS A O 1
ATOM 583 N N . ASN A 1 90 ? 10.01210 -9.71903 -18.78518 1.000 22.13639 121 ASN A N 1
ATOM 584 C CA . ASN A 1 90 ? 9.21668 -10.71973 -19.49667 1.000 25.31494 121 ASN A CA 1
ATOM 585 C C . ASN A 1 90 ? 9.73118 -10.95061 -20.91612 1.000 25.58111 121 ASN A C 1
ATOM 586 O O . ASN A 1 90 ? 8.95569 -11.17659 -21.84626 1.000 25.88633 121 ASN A O 1
ATOM 591 N N . SER A 1 91 ? 11.05175 -10.91921 -21.08445 1.000 21.63308 122 SER A N 1
ATOM 592 C CA . SER A 1 91 ? 11.62491 -11.09918 -22.41011 1.000 20.51334 122 SER A CA 1
ATOM 593 C C . SER A 1 91 ? 11.33574 -12.50781 -22.92697 1.000 23.71041 122 SER A C 1
ATOM 594 O O . SER A 1 91 ? 11.03257 -13.42947 -22.16617 1.000 24.47225 122 SER A O 1
ATOM 597 N N . SER A 1 92 ? 11.45368 -12.66628 -24.24252 1.000 21.87917 123 SER A N 1
ATOM 598 C CA . SER A 1 92 ? 10.90923 -13.84696 -24.90604 1.000 23.81561 123 SER A CA 1
ATOM 599 C C . SER A 1 92 ? 11.50532 -15.14316 -24.36953 1.000 24.15886 123 SER A C 1
ATOM 600 O O . SER A 1 92 ? 12.72274 -15.27842 -24.19691 1.000 26.53111 123 SER A O 1
ATOM 603 N N . GLU A 1 93 ? 10.62958 -16.11442 -24.13663 1.000 26.11100 124 GLU A N 1
ATOM 604 C CA . GLU A 1 93 ? 11.02882 -17.42488 -23.65973 1.000 26.50187 124 GLU A CA 1
ATOM 605 C C . GLU A 1 93 ? 11.11294 -18.44748 -24.78715 1.000 26.78509 124 GLU A C 1
ATOM 606 O O . GLU A 1 93 ? 11.28524 -19.64024 -24.52111 1.000 27.84653 124 GLU A O 1
ATOM 612 N N . ASP A 1 94 ? 11.03528 -17.99541 -26.03628 1.000 30.20217 125 ASP A N 1
ATOM 613 C CA . ASP A 1 94 ? 11.16040 -18.84718 -27.21427 1.000 28.40439 125 ASP A CA 1
ATOM 614 C C . ASP A 1 94 ? 12.59227 -18.78117 -27.73012 1.000 29.71313 125 ASP A C 1
ATOM 615 O O . ASP A 1 94 ? 13.11481 -17.68807 -27.98048 1.000 30.66228 125 ASP A O 1
ATOM 620 N N . ASP A 1 95 ? 13.21847 -19.95364 -27.89318 1.000 29.41173 126 ASP A N 1
ATOM 621 C CA . ASP A 1 95 ? 14.57411 -20.02288 -28.43685 1.000 28.33089 126 ASP A CA 1
ATOM 622 C C . ASP A 1 95 ? 14.70225 -19.24872 -29.74121 1.000 28.93598 126 ASP A C 1
ATOM 623 O O . ASP A 1 95 ? 15.74530 -18.64314 -30.01066 1.000 29.48713 126 ASP A O 1
ATOM 628 N N . LYS A 1 96 ? 13.65366 -19.27006 -30.57133 1.000 30.66922 127 LYS A N 1
ATOM 629 C CA . LYS A 1 96 ? 13.71597 -18.64616 -31.88985 1.000 32.71366 127 LYS A CA 1
ATOM 630 C C . LYS A 1 96 ? 14.00982 -17.15374 -31.82384 1.000 34.30149 127 LYS A C 1
ATOM 631 O O . LYS A 1 96 ? 14.54626 -16.59824 -32.78819 1.000 32.57102 127 LYS A O 1
ATOM 633 N N . ASP A 1 97 ? 13.68241 -16.49499 -30.71239 1.000 30.70736 128 ASP A N 1
ATOM 634 C CA . ASP A 1 97 ? 13.84260 -15.05073 -30.60405 1.000 26.97318 128 ASP A CA 1
ATOM 635 C C . ASP A 1 97 ? 15.23099 -14.62096 -30.14156 1.000 30.03859 128 ASP A C 1
ATOM 636 O O . ASP A 1 97 ? 15.55309 -13.43218 -30.24670 1.000 28.20298 128 ASP A O 1
ATOM 641 N N . ASN A 1 98 ? 16.05580 -15.54571 -29.63775 1.000 26.69588 129 ASN A N 1
ATOM 642 C CA . ASN A 1 98 ? 17.46361 -15.27583 -29.32167 1.000 26.86016 129 ASN A CA 1
ATOM 643 C C . ASN A 1 98 ? 17.62940 -14.14005 -28.31064 1.000 25.36225 129 ASN A C 1
ATOM 644 O O . ASN A 1 98 ? 18.59353 -13.37511 -28.38110 1.000 25.90242 129 ASN A O 1
ATOM 649 N N . MET A 1 99 ? 16.69581 -14.00884 -27.36707 1.000 25.91216 130 MET A N 1
ATOM 650 C CA . MET A 1 99 ? 16.77612 -12.95795 -26.34590 1.000 23.58299 130 MET A CA 1
ATOM 651 C C . MET A 1 99 ? 17.56419 -13.50617 -25.16115 1.000 20.86307 130 MET A C 1
ATOM 652 O O . MET A 1 99 ? 17.01779 -13.88331 -24.12184 1.000 22.62496 130 MET A O 1
ATOM 657 N N . GLY A 1 100 ? 18.87561 -13.57467 -25.34850 1.000 22.60694 131 GLY A N 1
ATOM 658 C CA . GLY A 1 100 ? 19.76879 -14.10010 -24.32837 1.000 20.89163 131 GLY A CA 1
ATOM 659 C C . GLY A 1 100 ? 21.20035 -14.02607 -24.81441 1.000 19.55991 131 GLY A C 1
ATOM 660 O O . GLY A 1 100 ? 21.47058 -13.79369 -25.99691 1.000 20.12817 131 GLY A O 1
ATOM 661 N N . VAL A 1 101 ? 22.12188 -14.20846 -23.87195 1.000 20.23199 132 VAL A N 1
ATOM 662 C CA . VAL A 1 101 ? 23.55194 -14.13540 -24.20496 1.000 20.28495 132 VAL A CA 1
ATOM 663 C C . VAL A 1 101 ? 23.89444 -15.23832 -25.20380 1.000 20.65339 132 VAL A C 1
ATOM 664 O O . VAL A 1 101 ? 23.50605 -16.39781 -24.98924 1.000 21.97870 132 VAL A O 1
ATOM 668 N N . PRO A 1 102 ? 24.61573 -14.94026 -26.28252 1.000 20.67115 133 PRO A N 1
ATOM 669 C CA . PRO A 1 102 ? 24.91475 -15.95937 -27.30142 1.000 20.65520 133 PRO A CA 1
ATOM 670 C C . PRO A 1 102 ? 25.40987 -17.27439 -26.71143 1.000 23.78278 133 PRO A C 1
ATOM 671 O O . PRO A 1 102 ? 26.32602 -17.30721 -25.88544 1.000 20.80963 133 PRO A O 1
ATOM 675 N N . VAL A 1 103 ? 24.80048 -18.37490 -27.16427 1.000 23.37140 134 VAL A N 1
ATOM 676 C CA . VAL A 1 103 ? 25.14058 -19.69187 -26.63585 1.000 21.96831 134 VAL A CA 1
ATOM 677 C C . VAL A 1 103 ? 26.55320 -20.11371 -27.02012 1.000 22.58733 134 VAL A C 1
ATOM 678 O O . VAL A 1 103 ? 27.13617 -20.96904 -26.34886 1.000 24.11716 134 VAL A O 1
ATOM 682 N N . GLU A 1 104 ? 27.12285 -19.52096 -28.07348 1.000 25.77909 135 GLU A N 1
ATOM 683 C CA . GLU A 1 104 ? 28.48207 -19.84203 -28.49062 1.000 27.88548 135 GLU A CA 1
ATOM 684 C C . GLU A 1 104 ? 29.53339 -19.25646 -27.55643 1.000 27.69221 135 GLU A C 1
ATOM 685 O O . GLU A 1 104 ? 30.69788 -19.67452 -27.60631 1.000 26.29863 135 GLU A O 1
ATOM 691 N N . GLU A 1 105 ? 29.15152 -18.29824 -26.71385 1.000 23.76445 136 GLU A N 1
ATOM 692 C CA . GLU A 1 105 ? 30.08861 -17.61566 -25.82712 1.000 22.65310 136 GLU A CA 1
ATOM 693 C C . GLU A 1 105 ? 30.13738 -18.39556 -24.51862 1.000 24.68035 136 GLU A C 1
ATOM 694 O O . GLU A 1 105 ? 29.35401 -18.15147 -23.60108 1.000 26.57344 136 GLU A O 1
ATOM 700 N N . THR A 1 106 ? 31.08070 -19.33578 -24.42883 1.000 21.88487 137 THR A N 1
ATOM 701 C CA . THR A 1 106 ? 31.07968 -20.33054 -23.35752 1.000 21.12605 137 THR A CA 1
ATOM 702 C C . THR A 1 106 ? 31.28415 -19.69141 -21.98401 1.000 20.74820 137 THR A C 1
ATOM 703 O O . THR A 1 106 ? 32.25935 -18.96848 -21.76414 1.000 20.26504 137 THR A O 1
ATOM 707 N N . TYR A 1 107 ? 30.38215 -19.99820 -21.05232 1.000 21.01538 138 TYR A N 1
ATOM 708 C CA . TYR A 1 107 ? 30.46042 -19.46520 -19.69680 1.000 20.37412 138 TYR A CA 1
ATOM 709 C C . TYR A 1 107 ? 31.55489 -20.16324 -18.89914 1.000 21.64721 138 TYR A C 1
ATOM 710 O O . TYR A 1 107 ? 31.87716 -21.33215 -19.13459 1.000 20.93741 138 TYR A O 1
ATOM 719 N N . MET A 1 108 ? 32.11302 -19.44483 -17.91774 1.000 18.28450 139 MET A N 1
ATOM 720 C CA . MET A 1 108 ? 33.11842 -20.07935 -17.07127 1.000 17.04518 139 MET A CA 1
ATOM 721 C C . MET A 1 108 ? 32.53337 -21.23416 -16.27701 1.000 20.60304 139 MET A C 1
ATOM 722 O O . MET A 1 108 ? 33.25741 -22.16970 -15.92569 1.000 22.19239 139 MET A O 1
ATOM 727 N N . SER A 1 109 ? 31.22968 -21.19358 -15.99094 1.000 20.56802 140 SER A N 1
ATOM 728 C CA . SER A 1 109 ? 30.59039 -22.32028 -15.32030 1.000 17.68379 140 SER A CA 1
ATOM 729 C C . SER A 1 109 ? 30.73641 -23.60468 -16.13260 1.000 19.61924 140 SER A C 1
ATOM 730 O O . SER A 1 109 ? 31.04503 -24.66688 -15.58061 1.000 21.36052 140 SER A O 1
ATOM 733 N N . LYS A 1 110 ? 30.52251 -23.52226 -17.44798 1.000 20.39471 141 LYS A N 1
ATOM 734 C CA . LYS A 1 110 ? 30.66982 -24.70231 -18.29500 1.000 21.09285 141 LYS A CA 1
ATOM 735 C C . LYS A 1 110 ? 32.11632 -25.18338 -18.32777 1.000 22.89533 141 LYS A C 1
ATOM 736 O O . LYS A 1 110 ? 32.37533 -26.39301 -18.33024 1.000 23.11423 141 LYS A O 1
ATOM 742 N N . VAL A 1 111 ? 33.07495 -24.25221 -18.34821 1.000 21.32639 142 VAL A N 1
ATOM 743 C CA . VAL A 1 111 ? 34.48727 -24.63038 -18.32811 1.000 21.47317 142 VAL A CA 1
ATOM 744 C C . VAL A 1 111 ? 34.83278 -25.35360 -17.03244 1.000 22.23741 142 VAL A C 1
ATOM 745 O O . VAL A 1 111 ? 35.52007 -26.38313 -17.03677 1.000 23.45053 142 VAL A O 1
ATOM 749 N N . LEU A 1 112 ? 34.37281 -24.81742 -15.89856 1.000 20.09694 143 LEU A N 1
ATOM 750 C CA . LEU A 1 112 ? 34.64052 -25.46417 -14.61979 1.000 19.85403 143 LEU A CA 1
ATOM 751 C C . LEU A 1 112 ? 33.92485 -26.80558 -14.51355 1.000 20.74208 143 LEU A C 1
ATOM 752 O O . LEU A 1 112 ? 34.48957 -27.77102 -13.98992 1.000 23.49230 143 LEU A O 1
ATOM 757 N N . GLN A 1 113 ? 32.67916 -26.87679 -14.99008 1.000 20.76183 144 GLN A N 1
ATOM 758 C CA . GLN A 1 113 ? 31.94119 -28.13695 -14.98078 1.000 22.50847 144 GLN A CA 1
ATOM 759 C C . GLN A 1 113 ? 32.68975 -29.20299 -15.77020 1.000 23.93262 144 GLN A C 1
ATOM 760 O O . GLN A 1 113 ? 32.85526 -30.33884 -15.30263 1.000 23.84728 144 GLN A O 1
ATOM 766 N N . ASN A 1 114 ? 33.20005 -28.83257 -16.94552 1.000 23.81238 145 ASN A N 1
ATOM 767 C CA . ASN A 1 114 ? 33.97388 -29.76133 -17.76091 1.000 26.35950 145 ASN A CA 1
ATOM 768 C C . ASN A 1 114 ? 35.29802 -30.13731 -17.11463 1.000 26.94529 145 ASN A C 1
ATOM 769 O O . ASN A 1 114 ? 35.87732 -31.16952 -17.47318 1.000 30.15200 145 ASN A O 1
ATOM 774 N N . ALA A 1 115 ? 35.79505 -29.33364 -16.17899 1.000 24.09703 146 ALA A N 1
ATOM 775 C CA . ALA A 1 115 ? 37.00587 -29.65841 -15.44766 1.000 24.01914 146 ALA A CA 1
ATOM 776 C C . ALA A 1 115 ? 36.71856 -30.39763 -14.15053 1.000 23.35042 146 ALA A C 1
ATOM 777 O O . ALA A 1 115 ? 37.61919 -30.53972 -13.32364 1.000 25.08960 146 ALA A O 1
ATOM 779 N N . GLY A 1 116 ? 35.48651 -30.84768 -13.94701 1.000 22.84961 147 GLY A N 1
ATOM 780 C CA . GLY A 1 116 ? 35.15176 -31.68828 -12.81821 1.000 24.85225 147 GLY A CA 1
ATOM 781 C C . GLY A 1 116 ? 34.61611 -30.97593 -11.59776 1.000 22.96764 147 GLY A C 1
ATOM 782 O O . GLY A 1 116 ? 34.52208 -31.60092 -10.53462 1.000 25.19545 147 GLY A O 1
ATOM 783 N N . TYR A 1 117 ? 34.26832 -29.69311 -11.70931 1.000 21.96393 148 TYR A N 1
ATOM 784 C CA . TYR A 1 117 ? 33.65283 -28.98476 -10.59732 1.000 21.59227 148 TYR A CA 1
ATOM 785 C C . TYR A 1 117 ? 32.15742 -29.27064 -10.53426 1.000 20.43146 148 TYR A C 1
ATOM 786 O O . TYR A 1 117 ? 31.48892 -29.40718 -11.56371 1.000 21.71971 148 TYR A O 1
ATOM 795 N N . TYR A 1 118 ? 31.63558 -29.34937 -9.31014 1.000 19.25426 149 TYR A N 1
ATOM 796 C CA . TYR A 1 118 ? 30.19585 -29.33391 -9.07594 1.000 20.07139 149 TYR A CA 1
ATOM 797 C C . TYR A 1 118 ? 29.72612 -27.88822 -9.11965 1.000 20.12443 149 TYR A C 1
ATOM 798 O O . TYR A 1 118 ? 30.18069 -27.06757 -8.31749 1.000 20.59628 149 TYR A O 1
ATOM 807 N N . THR A 1 119 ? 28.83367 -27.56636 -10.04637 1.000 18.91928 150 THR A N 1
ATOM 808 C CA . THR A 1 119 ? 28.50383 -26.17452 -10.32547 1.000 21.79991 150 THR A CA 1
ATOM 809 C C . THR A 1 119 ? 27.06237 -25.86103 -9.93908 1.000 20.16995 150 THR A C 1
ATOM 810 O O . THR A 1 119 ? 26.14576 -26.63971 -10.20915 1.000 20.98775 150 THR A O 1
ATOM 814 N N . SER A 1 120 ? 26.86356 -24.70294 -9.31275 1.000 18.66722 151 SER A N 1
ATOM 815 C CA . SER A 1 120 ? 25.56176 -24.32102 -8.77522 1.000 20.55119 151 SER A CA 1
ATOM 816 C C . SER A 1 120 ? 25.36212 -22.83393 -9.00697 1.000 18.70268 151 SER A C 1
ATOM 817 O O . SER A 1 120 ? 26.27516 -22.04851 -8.74294 1.000 20.03084 151 SER A O 1
ATOM 820 N N . ALA A 1 121 ? 24.18548 -22.45763 -9.51395 1.000 17.81975 152 ALA A N 1
ATOM 821 C CA . ALA A 1 121 ? 23.77196 -21.06261 -9.62578 1.000 18.12104 152 ALA A CA 1
ATOM 822 C C . ALA A 1 121 ? 22.53877 -20.85426 -8.76381 1.000 19.15092 152 ALA A C 1
ATOM 823 O O . ALA A 1 121 ? 21.61931 -21.67655 -8.77925 1.000 18.61141 152 ALA A O 1
ATOM 825 N N . ILE A 1 122 ? 22.51318 -19.74899 -8.02025 1.000 17.44446 153 ILE A N 1
ATOM 826 C CA . ILE A 1 122 ? 21.43042 -19.45397 -7.08757 1.000 16.27891 153 ILE A CA 1
ATOM 827 C C . ILE A 1 122 ? 21.04469 -17.99596 -7.25710 1.000 18.84274 153 ILE A C 1
ATOM 828 O O . ILE A 1 122 ? 21.91884 -17.12329 -7.32094 1.000 18.14740 153 ILE A O 1
ATOM 833 N N . GLY A 1 123 ? 19.74855 -17.73135 -7.33380 1.000 16.82460 154 GLY A N 1
ATOM 834 C CA . GLY A 1 123 ? 19.24221 -16.36931 -7.29488 1.000 16.03992 154 GLY A CA 1
ATOM 835 C C . GLY A 1 123 ? 18.97679 -15.82048 -8.69277 1.000 16.43797 154 GLY A C 1
ATOM 836 O O . GLY A 1 123 ? 18.32334 -16.47006 -9.51040 1.000 19.47257 154 GLY A O 1
ATOM 837 N N . LYS A 1 124 ? 19.48378 -14.61802 -8.95739 1.000 16.65305 155 LYS A N 1
ATOM 838 C CA . LYS A 1 124 ? 19.16021 -13.88127 -10.17193 1.000 16.69922 155 LYS A CA 1
ATOM 839 C C . LYS A 1 124 ? 19.98695 -14.34917 -11.36655 1.000 17.46519 155 LYS A C 1
ATOM 840 O O . LYS A 1 124 ? 21.19337 -14.57905 -11.25367 1.000 19.29931 155 LYS A O 1
ATOM 846 N N . TRP A 1 125 ? 19.33433 -14.44833 -12.53213 1.000 17.15035 156 TRP A N 1
ATOM 847 C CA . TRP A 1 125 ? 20.02140 -14.84289 -13.76475 1.000 18.25743 156 TRP A CA 1
ATOM 848 C C . TRP A 1 125 ? 20.20824 -13.63344 -14.67217 1.000 18.37796 156 TRP A C 1
ATOM 849 O O . TRP A 1 125 ? 21.29826 -13.04833 -14.72041 1.000 18.65025 156 TRP A O 1
ATOM 860 N N . HIS A 1 126 ? 19.14743 -13.25489 -15.38963 1.000 17.25091 157 HIS A N 1
ATOM 861 C CA . HIS A 1 126 ? 19.09334 -12.06710 -16.23891 1.000 17.43399 157 HIS A CA 1
ATOM 862 C C . HIS A 1 126 ? 19.91183 -12.22829 -17.51153 1.000 18.21955 157 HIS A C 1
ATOM 863 O O . HIS A 1 126 ? 20.26812 -11.23554 -18.14801 1.000 20.32333 157 HIS A O 1
ATOM 870 N N . LEU A 1 127 ? 20.16455 -13.47386 -17.92227 1.000 18.36721 158 LEU A N 1
ATOM 871 C CA . LEU A 1 127 ? 20.99726 -13.75871 -19.08223 1.000 16.05894 158 LEU A CA 1
ATOM 872 C C . LEU A 1 127 ? 20.21765 -14.47353 -20.18070 1.000 18.80698 158 LEU A C 1
ATOM 873 O O . LEU A 1 127 ? 20.82279 -15.02589 -21.10667 1.000 19.21286 158 LEU A O 1
ATOM 878 N N . GLY A 1 128 ? 18.89179 -14.45963 -20.09846 1.000 18.53255 159 GLY A N 1
ATOM 879 C CA . GLY A 1 128 ? 18.04956 -15.09671 -21.09690 1.000 19.44910 159 GLY A CA 1
ATOM 880 C C . GLY A 1 128 ? 17.02895 -16.01683 -20.45715 1.000 18.24528 159 GLY A C 1
ATOM 881 O O . GLY A 1 128 ? 17.38195 -16.82178 -19.58842 1.000 21.19032 159 GLY A O 1
ATOM 882 N N . ALA A 1 129 ? 15.76408 -15.92203 -20.88398 1.000 20.45173 160 ALA A N 1
ATOM 883 C CA . ALA A 1 129 ? 14.67666 -16.69089 -20.28499 1.000 20.10440 160 ALA A CA 1
ATOM 884 C C . ALA A 1 129 ? 14.18254 -17.81566 -21.18311 1.000 22.91119 160 ALA A C 1
ATOM 885 O O . ALA A 1 129 ? 13.23549 -18.52103 -20.81181 1.000 25.57846 160 ALA A O 1
ATOM 887 N N . ALA A 1 130 ? 14.78819 -18.00267 -22.32631 1.000 21.65763 161 ALA A N 1
ATOM 888 C CA . ALA A 1 130 ? 14.44808 -19.09367 -23.22737 1.000 24.31622 161 ALA A CA 1
ATOM 889 C C . ALA A 1 130 ? 15.29004 -20.31860 -22.89753 1.000 25.37931 161 ALA A C 1
ATOM 890 O O . ALA A 1 130 ? 16.35880 -20.20274 -22.28971 1.000 22.17671 161 ALA A O 1
ATOM 892 N N . PRO A 1 131 ? 14.82583 -21.52019 -23.26331 1.000 24.57047 162 PRO A N 1
ATOM 893 C CA . PRO A 1 131 ? 15.51310 -22.74228 -22.79457 1.000 25.12973 162 PRO A CA 1
ATOM 894 C C . PRO A 1 131 ? 16.99669 -22.82077 -23.13063 1.000 22.54882 162 PRO A C 1
ATOM 895 O O . PRO A 1 131 ? 17.78169 -23.30718 -22.30574 1.000 23.46657 162 PRO A O 1
ATOM 899 N N . LYS A 1 132 ? 17.42156 -22.36006 -24.31019 1.000 22.68822 163 LYS A N 1
ATOM 900 C CA . LYS A 1 132 ? 18.83169 -22.50588 -24.64883 1.000 21.98868 163 LYS A CA 1
ATOM 901 C C . LYS A 1 132 ? 19.73073 -21.59744 -23.82104 1.000 21.58085 163 LYS A C 1
ATOM 902 O O . LYS A 1 132 ? 20.95289 -21.79650 -23.81339 1.000 22.14860 163 LYS A O 1
ATOM 908 N N . PHE A 1 133 ? 19.15364 -20.63651 -23.11243 1.000 19.50474 164 PHE A N 1
ATOM 909 C CA . PHE A 1 133 ? 19.91307 -19.73330 -22.25732 1.000 18.74614 164 PHE A CA 1
ATOM 910 C C . PHE A 1 133 ? 19.86311 -20.14255 -20.79461 1.000 24.10715 164 PHE A C 1
ATOM 911 O O . PHE A 1 133 ? 20.43316 -19.44976 -19.95011 1.000 21.27393 164 PHE A O 1
ATOM 919 N N . HIS A 1 134 ? 19.20534 -21.24823 -20.48096 1.000 20.24183 165 HIS A N 1
ATOM 920 C CA . HIS A 1 134 ? 18.95470 -21.62254 -19.09602 1.000 21.56959 165 HIS A CA 1
ATOM 921 C C . HIS A 1 134 ? 20.25171 -22.02843 -18.39040 1.000 20.53147 165 HIS A C 1
ATOM 922 O O . HIS A 1 134 ? 21.14110 -22.61322 -19.00708 1.000 20.80918 165 HIS A O 1
ATOM 929 N N . PRO A 1 135 ? 20.38101 -21.72408 -17.08875 1.000 19.78214 166 PRO A N 1
ATOM 930 C CA . PRO A 1 135 ? 21.58021 -22.15302 -16.33891 1.000 19.13241 166 PRO A CA 1
ATOM 931 C C . PRO A 1 135 ? 21.98639 -23.60834 -16.54048 1.000 20.81502 166 PRO A C 1
ATOM 932 O O . PRO A 1 135 ? 23.18297 -23.89693 -16.67445 1.000 20.35300 166 PRO A O 1
ATOM 936 N N . ASN A 1 136 ? 21.02995 -24.54055 -16.56124 1.000 19.60569 167 ASN A N 1
ATOM 937 C CA . ASN A 1 136 ? 21.38455 -25.94790 -16.71882 1.000 24.17916 167 ASN A CA 1
ATOM 938 C C . ASN A 1 136 ? 21.98323 -26.25984 -18.08319 1.000 24.27510 167 ASN A C 1
ATOM 939 O O . ASN A 1 136 ? 22.67058 -27.27707 -18.21741 1.000 26.14512 167 ASN A O 1
ATOM 944 N N . LYS A 1 137 ? 21.71187 -25.44124 -19.09988 1.000 21.45621 168 LYS A N 1
ATOM 945 C CA . LYS A 1 137 ? 22.35904 -25.58793 -20.39819 1.000 22.45618 168 LYS A CA 1
ATOM 946 C C . LYS A 1 137 ? 23.66057 -24.80449 -20.50015 1.000 27.38191 168 LYS A C 1
ATOM 947 O O . LYS A 1 137 ? 24.36189 -24.92646 -21.51215 1.000 25.86049 168 LYS A O 1
ATOM 953 N N . ARG A 1 138 ? 23.99128 -23.99294 -19.48830 1.000 22.71275 169 ARG A N 1
ATOM 954 C CA . ARG A 1 138 ? 25.16372 -23.12409 -19.51539 1.000 24.04328 169 ARG A CA 1
ATOM 955 C C . ARG A 1 138 ? 26.15741 -23.49439 -18.41964 1.000 23.17734 169 ARG A C 1
ATOM 956 O O . ARG A 1 138 ? 26.82380 -22.61535 -17.86457 1.000 22.59370 169 ARG A O 1
ATOM 964 N N . GLY A 1 139 ? 26.24828 -24.77672 -18.07738 1.000 22.36935 170 GLY A N 1
ATOM 965 C CA . GLY A 1 139 ? 27.30850 -25.26225 -17.22340 1.000 20.90523 170 GLY A CA 1
ATOM 966 C C . GLY A 1 139 ? 26.99067 -25.37248 -15.75012 1.000 21.35082 170 GLY A C 1
ATOM 967 O O . GLY A 1 139 ? 27.91279 -25.60203 -14.95957 1.000 22.67304 170 GLY A O 1
ATOM 968 N N . PHE A 1 140 ? 25.72766 -25.23578 -15.35118 1.000 21.41929 171 PHE A N 1
ATOM 969 C CA . PHE A 1 140 ? 25.34401 -25.32177 -13.94662 1.000 19.13786 171 PHE A CA 1
ATOM 970 C C . PHE A 1 140 ? 24.61275 -26.63168 -13.67581 1.000 21.56865 171 PHE A C 1
ATOM 971 O O . PHE A 1 140 ? 23.52069 -26.85649 -14.20565 1.000 23.35611 171 PHE A O 1
ATOM 979 N N . ASP A 1 141 ? 25.20601 -27.47772 -12.82288 1.000 19.98972 172 ASP A N 1
ATOM 980 C CA . ASP A 1 141 ? 24.52929 -28.70936 -12.41039 1.000 19.71077 172 ASP A CA 1
ATOM 981 C C . ASP A 1 141 ? 23.20731 -28.40200 -11.71758 1.000 22.79098 172 ASP A C 1
ATOM 982 O O . ASP A 1 141 ? 22.20556 -29.09419 -11.92755 1.000 22.00071 172 ASP A O 1
ATOM 987 N N . ASP A 1 142 ? 23.18126 -27.36909 -10.87869 1.000 19.19468 173 ASP A N 1
ATOM 988 C CA . ASP A 1 142 ? 21.98247 -27.01295 -10.14063 1.000 19.21883 173 ASP A CA 1
ATOM 989 C C . ASP A 1 142 ? 21.69342 -25.54124 -10.35978 1.000 22.88619 173 ASP A C 1
ATOM 990 O O . ASP A 1 142 ? 22.62096 -24.73280 -10.44346 1.000 20.51076 173 ASP A O 1
ATOM 995 N N . PHE A 1 143 ? 20.40892 -25.20573 -10.47738 1.000 20.05903 174 PHE A N 1
ATOM 996 C CA . PHE A 1 143 ? 19.96305 -23.81834 -10.49670 1.000 19.67529 174 PHE A CA 1
ATOM 997 C C . PHE A 1 143 ? 18.75847 -23.69006 -9.58450 1.000 20.78112 174 PHE A C 1
ATOM 998 O O . PHE A 1 143 ? 17.83235 -24.50613 -9.65339 1.000 20.92984 174 PHE A O 1
ATOM 1006 N N . TYR A 1 144 ? 18.78348 -22.68251 -8.71837 1.000 18.62149 175 TYR A N 1
ATOM 1007 C CA . TYR A 1 144 ? 17.64167 -22.34301 -7.87717 1.000 18.41233 175 TYR A CA 1
ATOM 1008 C C . TYR A 1 144 ? 17.47890 -20.83502 -7.93658 1.000 18.96450 175 TYR A C 1
ATOM 1009 O O . TYR A 1 144 ? 18.34120 -20.10825 -7.44298 1.000 18.95211 175 TYR A O 1
ATOM 1018 N N . GLY A 1 145 ? 16.38085 -20.35826 -8.50721 1.000 17.82594 176 GLY A N 1
ATOM 1019 C CA . GLY A 1 145 ? 16.23470 -18.90552 -8.55215 1.000 16.29230 176 GLY A CA 1
ATOM 1020 C C . GLY A 1 145 ? 15.24980 -18.49055 -9.62585 1.000 19.81432 176 GLY A C 1
ATOM 1021 O O . GLY A 1 145 ? 14.27042 -19.19153 -9.88758 1.000 20.60796 176 GLY A O 1
ATOM 1022 N N . PHE A 1 146 ? 15.52337 -17.32745 -10.22557 1.000 17.56968 177 PHE A N 1
ATOM 1023 C CA . PHE A 1 146 ? 14.62415 -16.75196 -11.21861 1.000 17.03041 177 PHE A CA 1
ATOM 1024 C C . PHE A 1 146 ? 15.41165 -16.27290 -12.43009 1.000 21.67787 177 PHE A C 1
ATOM 1025 O O . PHE A 1 146 ? 16.57560 -15.87043 -12.32125 1.000 20.67671 177 PHE A O 1
ATOM 1033 N N . LEU A 1 147 ? 14.76376 -16.32454 -13.60220 1.000 18.71946 178 LEU A N 1
ATOM 1034 C CA . LEU A 1 147 ? 15.49424 -16.07726 -14.84175 1.000 19.81742 178 LEU A CA 1
ATOM 1035 C C . LEU A 1 147 ? 15.61802 -14.60396 -15.20392 1.000 18.52041 178 LEU A C 1
ATOM 1036 O O . LEU A 1 147 ? 16.54679 -14.24991 -15.94001 1.000 19.11616 178 LEU A O 1
ATOM 1041 N N . GLY A 1 148 ? 14.72491 -13.74850 -14.71437 1.000 19.91706 179 GLY A N 1
ATOM 1042 C CA . GLY A 1 148 ? 14.66637 -12.35777 -15.12483 1.000 18.43654 179 GLY A CA 1
ATOM 1043 C C . GLY A 1 148 ? 15.54224 -11.43657 -14.29901 1.000 20.00150 179 GLY A C 1
ATOM 1044 O O . GLY A 1 148 ? 16.51902 -11.85326 -13.66670 1.000 19.56578 179 GLY A O 1
ATOM 1045 N N . GLY A 1 149 ? 15.16282 -10.15692 -14.30103 1.000 18.95688 180 GLY A N 1
ATOM 1046 C CA . GLY A 1 149 ? 15.95239 -9.08352 -13.72006 1.000 17.84585 180 GLY A CA 1
ATOM 1047 C C . GLY A 1 149 ? 15.69274 -8.76629 -12.26965 1.000 19.82201 180 GLY A C 1
ATOM 1048 O O . GLY A 1 149 ? 16.47595 -8.02818 -11.66135 1.000 20.07868 180 GLY A O 1
ATOM 1049 N N . GLY A 1 150 ? 14.61065 -9.27097 -11.69284 1.000 20.57686 181 GLY A N 1
ATOM 1050 C CA . GLY A 1 150 ? 14.35625 -8.97673 -10.29286 1.000 20.90289 181 GLY A CA 1
ATOM 1051 C C . GLY A 1 150 ? 13.20888 -9.81423 -9.78084 1.000 20.96647 181 GLY A C 1
ATOM 1052 O O . GLY A 1 150 ? 12.56505 -10.55483 -10.53120 1.000 20.58595 181 GLY A O 1
ATOM 1053 N N . HIS A 1 151 ? 12.95645 -9.69657 -8.47814 1.000 19.09478 182 HIS A N 1
ATOM 1054 C CA . HIS A 1 151 ? 11.88245 -10.49578 -7.90523 1.000 19.05735 182 HIS A CA 1
ATOM 1055 C C . HIS A 1 151 ? 11.41443 -9.88356 -6.59835 1.000 20.95503 182 HIS A C 1
ATOM 1056 O O . HIS A 1 151 ? 12.21898 -9.34610 -5.83780 1.000 21.91933 182 HIS A O 1
ATOM 1063 N N . ASP A 1 152 ? 10.11041 -9.98887 -6.33747 1.000 19.34509 183 ASP A N 1
ATOM 1064 C CA . ASP A 1 152 ? 9.59568 -9.63295 -5.02549 1.000 18.74348 183 ASP A CA 1
ATOM 1065 C C . ASP A 1 152 ? 10.13929 -10.60998 -3.98936 1.000 17.37329 183 ASP A C 1
ATOM 1066 O O . ASP A 1 152 ? 10.44240 -11.76825 -4.29640 1.000 20.04516 183 ASP A O 1
ATOM 1071 N N . TYR A 1 153 ? 10.24427 -10.14225 -2.74430 1.000 20.28808 184 TYR A N 1
ATOM 1072 C CA . TYR A 1 153 ? 11.04235 -1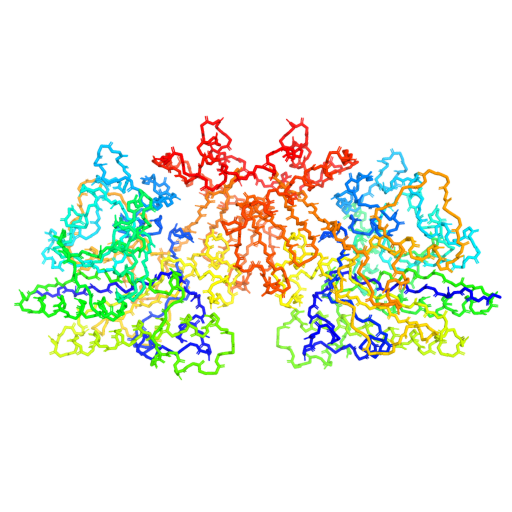0.84922 -1.74704 1.000 18.99042 184 TYR A CA 1
ATOM 1073 C C . TYR A 1 153 ? 10.25319 -11.80397 -0.85640 1.000 19.51179 184 TYR A C 1
ATOM 1074 O O . TYR A 1 153 ? 10.86274 -12.69210 -0.25432 1.000 20.43367 184 TYR A O 1
ATOM 1083 N N . PHE A 1 154 ? 8.93500 -11.65235 -0.74216 1.000 21.66423 185 PHE A N 1
ATOM 1084 C CA . PHE A 1 154 ? 8.17902 -12.46588 0.20836 1.000 21.18730 185 PHE A CA 1
ATOM 1085 C C . PHE A 1 154 ? 7.25861 -13.43341 -0.52221 1.000 22.49034 185 PHE A C 1
ATOM 1086 O O . PHE A 1 154 ? 6.29632 -12.99275 -1.16744 1.000 25.61097 185 PHE A O 1
ATOM 1094 N N . PRO A 1 155 ? 7.51630 -14.74459 -0.45343 1.000 21.92920 186 PRO A N 1
ATOM 1095 C CA . PRO A 1 155 ? 6.65097 -15.70709 -1.16154 1.000 20.80143 186 PRO A CA 1
ATOM 1096 C C . PRO A 1 155 ? 5.18975 -15.61968 -0.75873 1.000 26.21067 186 PRO A C 1
ATOM 1097 O O . PRO A 1 155 ? 4.31734 -15.76557 -1.62223 1.000 28.27478 186 PRO A O 1
ATOM 1101 N N . SER A 1 156 ? 4.88991 -15.38871 0.52326 1.000 27.01959 187 SER A N 1
ATOM 1102 C CA . SER A 1 156 ? 3.48995 -15.26611 0.92786 1.000 30.26982 187 SER A CA 1
ATOM 1103 C C . SER A 1 156 ? 2.78405 -14.12027 0.21502 1.000 33.36980 187 SER A C 1
ATOM 1104 O O . SER A 1 156 ? 1.55477 -14.14984 0.08066 1.000 32.64485 187 SER A O 1
ATOM 1107 N N . GLU A 1 157 ? 3.52909 -13.11407 -0.24551 1.000 27.56070 188 GLU A N 1
ATOM 1108 C CA . GLU A 1 157 ? 2.94973 -12.01840 -1.00730 1.000 28.78289 188 GLU A CA 1
ATOM 1109 C C . GLU A 1 157 ? 2.92500 -12.32367 -2.50077 1.000 28.53203 188 GLU A C 1
ATOM 1110 O O . GLU A 1 157 ? 1.86850 -12.23196 -3.13120 1.000 29.68918 188 GLU A O 1
ATOM 1116 N N . TYR A 1 158 ? 4.06372 -12.71006 -3.08577 1.000 26.39614 189 TYR A N 1
ATOM 1117 C CA . TYR A 1 158 ? 4.08410 -12.81752 -4.54193 1.000 25.91135 189 TYR A CA 1
ATOM 1118 C C . TYR A 1 158 ? 3.36612 -14.06438 -5.04783 1.000 29.38715 189 TYR A C 1
ATOM 1119 O O . TYR A 1 158 ? 2.82677 -14.04269 -6.15960 1.000 27.13975 189 TYR A O 1
ATOM 1128 N N . GLN A 1 159 ? 3.33040 -15.14820 -4.26166 1.000 26.08773 190 GLN A N 1
ATOM 1129 C CA . GLN A 1 159 ? 2.59290 -16.33285 -4.69258 1.000 27.11330 190 GLN A CA 1
ATOM 1130 C C . GLN A 1 159 ? 1.09085 -16.07799 -4.66747 1.000 29.80258 190 GLN A C 1
ATOM 1131 O O . GLN A 1 159 ? 0.35950 -16.57460 -5.53079 1.000 31.72036 190 GLN A O 1
ATOM 1137 N N . LYS A 1 160 ? 0.61323 -15.29750 -3.69415 1.000 30.40764 191 LYS A N 1
ATOM 1138 C CA . LYS A 1 160 ? -0.80167 -14.93280 -3.67793 1.000 31.26955 191 LYS A CA 1
ATOM 1139 C C . LYS A 1 160 ? -1.15651 -14.08365 -4.88965 1.000 34.48231 191 LYS A C 1
ATOM 1140 O O . LYS A 1 160 ? -2.18081 -14.31457 -5.54481 1.000 39.10096 191 LYS A O 1
ATOM 1142 N N . THR A 1 161 ? -0.30392 -13.11073 -5.21635 1.000 30.24265 192 THR A N 1
ATOM 1143 C CA . THR A 1 161 ? -0.54882 -12.25470 -6.37128 1.000 28.73838 192 THR A CA 1
ATOM 1144 C C . THR A 1 161 ? -0.51817 -13.05514 -7.66446 1.000 32.91621 192 THR A C 1
ATOM 1145 O O . THR A 1 161 ? -1.40860 -12.92133 -8.51190 1.000 33.74076 192 THR A O 1
ATOM 1149 N N . TYR A 1 162 ? 0.51299 -13.88476 -7.83982 1.000 30.18068 193 TYR A N 1
ATOM 1150 C CA . TYR A 1 162 ? 0.61178 -14.70594 -9.04209 1.000 28.45388 193 TYR A CA 1
ATOM 1151 C C . TYR A 1 162 ? -0.61370 -15.59932 -9.20024 1.000 33.11762 193 TYR A C 1
ATOM 1152 O O . TYR A 1 162 ? -1.18704 -15.70323 -10.29249 1.000 33.07169 193 TYR A O 1
ATOM 1161 N N . LYS A 1 163 ? -1.02269 -16.26300 -8.11541 1.000 33.46781 194 LYS A N 1
ATOM 1162 C CA . LYS A 1 163 ? -2.14374 -17.19506 -8.20002 1.000 34.08194 194 LYS A CA 1
ATOM 1163 C C . LYS A 1 163 ? -3.43775 -16.47212 -8.54050 1.000 35.50964 194 LYS A C 1
ATOM 1164 O O . LYS A 1 163 ? -4.22465 -16.94987 -9.36754 1.000 39.25760 194 LYS A O 1
ATOM 1166 N N . ALA A 1 164 ? -3.67029 -15.31582 -7.91909 1.000 37.32000 195 ALA A N 1
ATOM 1167 C CA . ALA A 1 164 ? -4.88651 -14.55934 -8.19033 1.000 35.92314 195 ALA A CA 1
ATOM 1168 C C . ALA A 1 164 ? -4.91626 -14.05364 -9.62675 1.000 41.67519 195 ALA A C 1
ATOM 1169 O O . ALA A 1 164 ? -5.95647 -14.11716 -10.29431 1.000 40.18464 195 ALA A O 1
ATOM 1171 N N . GLN A 1 165 ? -3.78309 -13.55879 -10.12654 1.000 35.96497 196 GLN A N 1
ATOM 1172 C CA . GLN A 1 165 ? -3.75654 -13.03643 -11.48709 1.000 37.76382 196 GLN A CA 1
ATOM 1173 C C . GLN A 1 165 ? -3.83695 -14.15141 -12.52157 1.000 34.12073 196 GLN A C 1
ATOM 1174 O O . GLN A 1 165 ? -4.41789 -13.95629 -13.59621 1.000 37.36456 196 GLN A O 1
ATOM 1180 N N . LYS A 1 166 ? -3.27501 -15.32187 -12.21943 1.000 34.39604 197 LYS A N 1
ATOM 1181 C CA . LYS A 1 166 ? -3.40656 -16.46014 -13.12275 1.000 37.23410 197 LYS A CA 1
ATOM 1182 C C . LYS A 1 166 ? -4.86215 -16.89440 -13.23991 1.000 41.60991 197 LYS A C 1
ATOM 1183 O O . LYS A 1 166 ? -5.36737 -17.12606 -14.34429 1.000 39.72319 197 LYS A O 1
ATOM 1185 N N . LYS A 1 167 ? -5.55496 -17.00616 -12.10400 1.000 43.93892 198 LYS A N 1
ATOM 1186 C CA . LYS A 1 167 ? -6.96091 -17.39835 -12.13319 1.000 45.89622 198 LYS A CA 1
ATOM 1187 C C . LYS A 1 167 ? -7.81300 -16.34652 -12.83182 1.000 45.88011 198 LYS A C 1
ATOM 1188 O O . LYS A 1 167 ? -8.74783 -16.68500 -13.56747 1.000 46.92840 198 LYS A O 1
ATOM 1194 N N . ALA A 1 168 ? -7.50152 -15.06274 -12.62349 1.000 41.76313 199 ALA A N 1
ATOM 1195 C CA . ALA A 1 168 ? -8.24272 -13.99512 -13.28659 1.000 42.70490 199 ALA A CA 1
ATOM 1196 C C . ALA A 1 168 ? -7.92998 -13.88959 -14.77466 1.000 47.59896 199 ALA A C 1
ATOM 1197 O O . ALA A 1 168 ? -8.55163 -13.06929 -15.45944 1.000 48.54411 199 ALA A O 1
ATOM 1199 N N . GLY A 1 169 ? -6.99384 -14.68521 -15.28828 1.000 46.45939 200 GLY A N 1
ATOM 1200 C CA . GLY A 1 169 ? -6.65858 -14.64238 -16.69660 1.000 48.86960 200 GLY A CA 1
ATOM 1201 C C . GLY A 1 169 ? -5.78398 -13.48601 -17.11732 1.000 52.82981 200 GLY A C 1
ATOM 1202 O O . GLY A 1 169 ? -5.77335 -13.13417 -18.30063 1.000 52.43588 200 GLY A O 1
ATOM 1203 N N . ASN A 1 170 ? -5.05379 -12.88376 -16.18665 1.000 47.12636 201 ASN A N 1
ATOM 1204 C CA . ASN A 1 170 ? -4.19678 -11.74328 -16.48697 1.000 47.68428 201 ASN A CA 1
ATOM 1205 C C . ASN A 1 170 ? -3.15580 -12.13599 -17.52885 1.000 48.93469 201 ASN A C 1
ATOM 1206 O O . ASN A 1 170 ? -2.41288 -13.10791 -17.31526 1.000 47.95374 201 ASN A O 1
ATOM 1211 N N . PRO A 1 171 ? -3.06581 -11.43003 -18.65980 1.000 52.28946 202 PRO A N 1
ATOM 1212 C CA . PRO A 1 171 ? -2.03121 -11.75063 -19.64713 1.000 54.84528 202 PRO A CA 1
ATOM 1213 C C . PRO A 1 171 ? -0.74382 -10.95582 -19.48757 1.000 51.15628 202 PRO A C 1
ATOM 1214 O O . PRO A 1 171 ? 0.22199 -11.22505 -20.21640 1.000 56.31441 202 PRO A O 1
ATOM 1218 N N . ASN A 1 172 ? -0.70335 -9.99754 -18.56519 1.000 49.27033 203 ASN A N 1
ATOM 1219 C CA . ASN A 1 172 ? 0.46178 -9.15546 -18.32611 1.000 47.60485 203 ASN A CA 1
ATOM 1220 C C . ASN A 1 172 ? 1.01065 -9.36253 -16.91990 1.000 40.48310 203 ASN A C 1
ATOM 1221 O O . ASN A 1 172 ? 1.33269 -8.40280 -16.21845 1.000 40.33490 203 ASN A O 1
ATOM 1226 N N . ILE A 1 173 ? 1.10909 -10.61673 -16.47536 1.000 40.43861 204 ILE A N 1
ATOM 1227 C CA . ILE A 1 173 ? 1.67860 -10.88319 -15.15974 1.000 33.13810 204 ILE A CA 1
ATOM 1228 C C . ILE A 1 173 ? 3.16874 -10.57106 -15.19282 1.000 32.34107 204 ILE A C 1
ATOM 1229 O O . ILE A 1 173 ? 3.90668 -11.08212 -16.04565 1.000 33.31670 204 ILE A O 1
ATOM 1234 N N . ARG A 1 174 ? 3.61187 -9.72073 -14.26892 1.000 31.96103 205 ARG A N 1
ATOM 1235 C CA . ARG A 1 174 ? 5.00834 -9.29789 -14.22308 1.000 31.13878 205 ARG A CA 1
ATOM 1236 C C . ARG A 1 174 ? 5.90584 -10.43183 -13.74231 1.000 30.35971 205 ARG A C 1
ATOM 1237 O O . ARG A 1 174 ? 5.55326 -11.17130 -12.81617 1.000 25.98517 205 ARG A O 1
ATOM 1245 N N . ASP A 1 175 ? 7.09259 -10.55593 -14.34937 1.000 25.72097 206 ASP A N 1
ATOM 1246 C CA . ASP A 1 175 ? 7.93672 -11.67562 -13.95095 1.000 24.86654 206 ASP A CA 1
ATOM 1247 C C . ASP A 1 175 ? 8.46980 -11.53003 -12.52789 1.000 23.33282 206 ASP A C 1
ATOM 1248 O O . ASP A 1 175 ? 8.96227 -12.52023 -11.97711 1.000 22.74593 206 ASP A O 1
ATOM 1253 N N . TYR A 1 176 ? 8.30457 -10.36177 -11.89170 1.000 22.81124 207 TYR A N 1
ATOM 1254 C CA . TYR A 1 176 ? 8.71268 -10.20921 -10.49425 1.000 21.00861 207 TYR A CA 1
ATOM 1255 C C . TYR A 1 176 ? 7.87680 -11.05166 -9.53245 1.000 23.41963 207 TYR A C 1
ATOM 1256 O O . TYR A 1 176 ? 8.28681 -11.23883 -8.37944 1.000 21.74863 207 TYR A O 1
ATOM 1265 N N . VAL A 1 177 ? 6.71520 -11.55292 -9.95442 1.000 21.89455 208 VAL A N 1
ATOM 1266 C CA . VAL A 1 177 ? 5.90289 -12.39834 -9.08194 1.000 22.51459 208 VAL A CA 1
ATOM 1267 C C . VAL A 1 177 ? 5.81690 -13.83594 -9.59009 1.000 24.47979 208 VAL A C 1
ATOM 1268 O O . VAL A 1 177 ? 5.09527 -14.64901 -9.00023 1.000 26.16255 208 VAL A O 1
ATOM 1272 N N . PHE A 1 178 ? 6.53981 -14.17839 -10.65569 1.000 23.08741 209 PHE A N 1
ATOM 1273 C CA . PHE A 1 178 ? 6.54904 -15.55907 -11.13219 1.000 25.40554 209 PHE A CA 1
ATOM 1274 C C . PHE A 1 178 ? 7.10763 -16.48590 -10.05452 1.000 23.94156 209 PHE A C 1
ATOM 1275 O O . PHE A 1 178 ? 8.05285 -16.11748 -9.34416 1.000 22.15342 209 PHE A O 1
ATOM 1283 N N . PRO A 1 179 ? 6.58252 -17.70218 -9.92355 1.000 24.39948 210 PRO A N 1
ATOM 1284 C CA . PRO A 1 179 ? 7.25517 -18.69285 -9.07783 1.000 22.92124 210 PRO A CA 1
ATOM 1285 C C . PRO A 1 179 ? 8.70497 -18.86344 -9.50619 1.000 22.24042 210 PRO A C 1
ATOM 1286 O O . PRO A 1 179 ? 9.03142 -18.86168 -10.69568 1.000 24.62129 210 PRO A O 1
ATOM 1290 N N . MET A 1 180 ? 9.58583 -18.96066 -8.51954 1.000 22.93969 211 MET A N 1
ATOM 1291 C CA . MET A 1 180 ? 10.96532 -19.31650 -8.78921 1.000 20.38170 211 MET A CA 1
ATOM 1292 C C . MET A 1 180 ? 11.04566 -20.78571 -9.18071 1.000 25.24013 211 MET A C 1
ATOM 1293 O O . MET A 1 180 ? 10.06592 -21.53250 -9.09787 1.000 24.54796 211 MET A O 1
ATOM 1298 N N . GLU A 1 181 ? 12.22414 -21.20848 -9.62249 1.000 21.07878 212 GLU A N 1
ATOM 1299 C CA . GLU A 1 181 ? 12.38008 -22.57673 -10.08742 1.000 22.71257 212 GLU A CA 1
ATOM 1300 C C . GLU A 1 181 ? 13.58402 -23.24182 -9.44064 1.000 24.69733 212 GLU A C 1
ATOM 1301 O O . GLU A 1 181 ? 14.51623 -22.59101 -8.95560 1.000 23.13969 212 GLU A O 1
ATOM 1307 N N . HIS A 1 182 ? 13.53631 -24.56884 -9.44604 1.000 21.87195 213 HIS A N 1
ATOM 1308 C CA . HIS A 1 182 ? 14.67456 -25.41200 -9.11975 1.000 20.77737 213 HIS A CA 1
ATOM 1309 C C . HIS A 1 182 ? 14.84791 -26.36817 -10.28930 1.000 27.53439 213 HIS A C 1
ATOM 1310 O O . HIS A 1 182 ? 14.02077 -27.26797 -10.47618 1.000 24.93852 213 HIS A O 1
ATOM 1317 N N . ASN A 1 183 ? 15.90280 -26.15876 -11.08407 1.000 23.34168 214 ASN A N 1
ATOM 1318 C CA . ASN A 1 183 ? 16.20042 -26.99862 -12.24577 1.000 23.13105 214 ASN A CA 1
ATOM 1319 C C . ASN A 1 183 ? 14.95983 -27.19125 -13.11284 1.000 27.45076 214 ASN A C 1
ATOM 1320 O O . ASN A 1 183 ? 14.61848 -28.30426 -13.51677 1.000 29.36888 214 ASN A O 1
ATOM 1325 N N . GLY A 1 184 ? 14.26473 -26.08930 -13.37433 1.000 28.36218 215 GLY A N 1
ATOM 1326 C CA . GLY A 1 184 ? 13.09845 -26.10808 -14.23520 1.000 27.39736 215 GLY A CA 1
ATOM 1327 C C . GLY A 1 184 ? 11.80552 -26.54232 -13.58123 1.000 32.43377 215 GLY A C 1
ATOM 1328 O O . GLY A 1 184 ? 10.76596 -26.53808 -14.25158 1.000 34.88265 215 GLY A O 1
ATOM 1329 N N . LYS A 1 185 ? 11.82620 -26.91302 -12.30704 1.000 26.72942 216 LYS A N 1
ATOM 1330 C CA . LYS A 1 185 ? 10.63934 -27.29797 -11.55637 1.000 31.83167 216 LYS A CA 1
ATOM 1331 C C . LYS A 1 185 ? 10.26147 -26.20425 -10.55927 1.000 31.47299 216 LYS A C 1
ATOM 1332 O O . LYS A 1 185 ? 11.09834 -25.36764 -10.20264 1.000 25.06817 216 LYS A O 1
ATOM 1338 N N . PRO A 1 186 ? 9.01332 -26.17842 -10.08012 1.000 28.90454 217 PRO A N 1
ATOM 1339 C CA . PRO A 1 186 ? 8.62129 -25.13528 -9.11947 1.000 30.02762 217 PRO A CA 1
ATOM 1340 C C . PRO A 1 186 ? 9.47322 -25.19248 -7.85951 1.000 33.07192 217 PRO A C 1
ATOM 1341 O O . PRO A 1 186 ? 9.74187 -26.26684 -7.31248 1.000 31.91491 217 PRO A O 1
ATOM 1345 N N . ALA A 1 187 ? 9.91299 -24.01471 -7.40856 1.000 25.97346 218 ALA A N 1
ATOM 1346 C CA . ALA A 1 187 ? 10.77369 -23.94825 -6.23416 1.000 25.56194 218 ALA A CA 1
ATOM 1347 C C . ALA A 1 187 ? 9.99254 -24.10214 -4.93570 1.000 23.89990 218 ALA A C 1
ATOM 1348 O O . ALA A 1 187 ? 10.53372 -24.62710 -3.95472 1.000 27.76629 218 ALA A O 1
ATOM 1350 N N . ASN A 1 188 ? 8.73873 -23.64571 -4.90566 1.000 26.40012 219 ASN A N 1
ATOM 1351 C CA . ASN A 1 188 ? 7.90784 -23.67448 -3.69962 1.000 29.16917 219 ASN A CA 1
ATOM 1352 C C . ASN A 1 188 ? 8.61405 -23.01547 -2.51512 1.000 29.60331 219 ASN A C 1
ATOM 1353 O O . ASN A 1 188 ? 8.64500 -23.54119 -1.39801 1.000 26.45281 219 ASN A O 1
ATOM 1358 N N . GLU A 1 189 ? 9.19468 -21.84527 -2.77199 1.000 25.57031 220 GLU A N 1
ATOM 1359 C CA . GLU A 1 189 ? 9.89659 -21.12211 -1.72286 1.000 22.83130 220 GLU A CA 1
ATOM 1360 C C . GLU A 1 189 ? 8.93839 -20.74732 -0.59624 1.000 24.33400 220 GLU A C 1
ATOM 1361 O O . GLU A 1 189 ? 7.78073 -20.39463 -0.83200 1.000 27.44273 220 GLU A O 1
ATOM 1367 N N . THR A 1 190 ? 9.42825 -20.82443 0.63999 1.000 22.44028 221 THR A N 1
ATOM 1368 C CA . THR A 1 190 ? 8.63697 -20.44714 1.79830 1.000 22.40521 221 THR A CA 1
ATOM 1369 C C . THR A 1 190 ? 9.26250 -19.35252 2.64667 1.000 25.23811 221 THR A C 1
ATOM 1370 O O . THR A 1 190 ? 8.60668 -18.87517 3.57688 1.000 27.63233 221 THR A O 1
ATOM 1374 N N . GLU A 1 191 ? 10.49503 -18.93942 2.36159 1.000 21.70303 222 GLU A N 1
ATOM 1375 C CA . GLU A 1 191 ? 11.19667 -17.94280 3.15320 1.000 21.45640 222 GLU A CA 1
ATOM 1376 C C . GLU A 1 191 ? 11.39696 -16.67496 2.33450 1.000 19.70485 222 GLU A C 1
ATOM 1377 O O . GLU A 1 191 ? 11.39024 -16.70525 1.10026 1.000 22.32939 222 GLU A O 1
ATOM 1383 N N . TYR A 1 192 ? 11.54905 -15.55538 3.04222 1.000 20.00761 223 TYR A N 1
ATOM 1384 C CA . TYR A 1 192 ? 12.14047 -14.35199 2.46331 1.000 17.63430 223 TYR A CA 1
ATOM 1385 C C . TYR A 1 192 ? 13.28224 -14.76395 1.53972 1.000 19.08900 223 TYR A C 1
ATOM 1386 O O . TYR A 1 192 ? 14.15106 -15.54534 1.93291 1.000 20.11735 223 TYR A O 1
ATOM 1395 N N . ILE A 1 193 ? 13.24442 -14.31355 0.27997 1.000 19.33366 224 ILE A N 1
ATOM 1396 C CA . ILE A 1 193 ? 14.01599 -15.08220 -0.69506 1.000 17.03472 224 ILE A CA 1
ATOM 1397 C C . ILE A 1 193 ? 15.52200 -14.95619 -0.47635 1.000 17.78216 224 ILE A C 1
ATOM 1398 O O . ILE A 1 193 ? 16.25899 -15.87891 -0.84504 1.000 18.19323 224 ILE A O 1
ATOM 1403 N N . THR A 1 194 ? 16.00099 -13.87224 0.15134 1.000 17.26417 225 THR A N 1
ATOM 1404 C CA . THR A 1 194 ? 17.40987 -13.82231 0.53101 1.000 17.28451 225 THR A CA 1
ATOM 1405 C C . THR A 1 194 ? 17.76048 -14.98413 1.44759 1.000 17.86678 225 THR A C 1
ATOM 1406 O O . THR A 1 194 ? 18.80050 -15.63038 1.27347 1.000 16.85306 225 THR A O 1
ATOM 1410 N N . ASP A 1 195 ? 16.89606 -15.26955 2.42910 1.000 18.05876 226 ASP A N 1
ATOM 1411 C CA . ASP A 1 195 ? 17.12556 -16.41920 3.29965 1.000 18.52352 226 ASP A CA 1
ATOM 1412 C C . ASP A 1 195 ? 17.05678 -17.73082 2.52397 1.000 20.20528 226 ASP A C 1
ATOM 1413 O O . ASP A 1 195 ? 17.83052 -18.66282 2.79231 1.000 20.24346 226 ASP A O 1
ATOM 1418 N N . GLY A 1 196 ? 16.13156 -17.82699 1.56606 1.000 17.87962 227 GLY A N 1
ATOM 1419 C CA . GLY A 1 196 ? 16.03778 -19.03461 0.76069 1.000 18.62698 227 GLY A CA 1
ATOM 1420 C C . GLY A 1 196 ? 17.28087 -19.27323 -0.07762 1.000 19.60999 227 GLY A C 1
ATOM 1421 O O . GLY A 1 196 ? 17.76317 -20.40587 -0.18477 1.000 19.03460 227 GLY A O 1
ATOM 1422 N N . PHE A 1 197 ? 17.82830 -18.20398 -0.67089 1.000 19.24271 228 PHE A N 1
ATOM 1423 C CA . PHE A 1 197 ? 19.05240 -18.34124 -1.45052 1.000 16.38325 228 PHE A CA 1
ATOM 1424 C C . PHE A 1 197 ? 20.22128 -18.74677 -0.56298 1.000 17.84397 228 PHE A C 1
ATOM 1425 O O . PHE A 1 197 ? 21.06112 -19.55532 -0.97111 1.000 18.94269 228 PHE A O 1
ATOM 1433 N N . SER A 1 198 ? 20.28718 -18.20230 0.65766 1.000 18.03347 229 SER A N 1
ATOM 1434 C CA . SER A 1 198 ? 21.33353 -18.61928 1.58629 1.000 18.49287 229 SER A CA 1
ATOM 1435 C C . SER A 1 198 ? 21.17524 -20.08542 1.95020 1.000 19.56725 229 SER A C 1
ATOM 1436 O O . SER A 1 198 ? 22.16445 -20.82274 2.04194 1.000 18.50456 229 SER A O 1
ATOM 1439 N N . ARG A 1 199 ? 19.92760 -20.51859 2.15622 1.000 18.29588 230 ARG A N 1
ATOM 1440 C CA . ARG A 1 199 ? 19.63685 -21.91332 2.47223 1.000 19.71856 230 ARG A CA 1
ATOM 1441 C C . ARG A 1 199 ? 20.11891 -22.83249 1.36258 1.000 19.93592 230 ARG A C 1
ATOM 1442 O O . ARG A 1 199 ? 20.74293 -23.86958 1.62210 1.000 20.27912 230 ARG A O 1
ATOM 1450 N N . GLU A 1 200 ? 19.83653 -22.46502 0.11165 1.000 18.17157 231 GLU A N 1
ATOM 1451 C CA . GLU A 1 200 ? 20.25882 -23.29412 -1.00877 1.000 18.31355 231 GLU A CA 1
ATOM 1452 C C . GLU A 1 200 ? 21.77517 -23.29128 -1.17358 1.000 19.24735 231 GLU A C 1
ATOM 1453 O O . GLU A 1 200 ? 22.34999 -24.30131 -1.58409 1.000 18.63283 231 GLU A O 1
ATOM 1459 N N . ALA A 1 201 ? 22.44541 -22.17948 -0.86471 1.000 17.98797 232 ALA A N 1
ATOM 1460 C CA . ALA A 1 201 ? 23.90378 -22.18774 -0.92171 1.000 18.27930 232 ALA A CA 1
ATOM 1461 C C . ALA A 1 201 ? 24.47786 -23.17443 0.08880 1.000 18.50370 232 ALA A C 1
ATOM 1462 O O . ALA A 1 201 ? 25.40859 -23.93443 -0.22145 1.000 19.67250 232 ALA A O 1
ATOM 1464 N N . ILE A 1 202 ? 23.92308 -23.17350 1.30010 1.000 19.87448 233 ILE A N 1
ATOM 1465 C CA . ILE A 1 202 ? 24.32672 -24.11681 2.33839 1.000 19.88179 233 ILE A CA 1
ATOM 1466 C C . ILE A 1 202 ? 24.13624 -25.54580 1.85681 1.000 19.07846 233 ILE A C 1
ATOM 1467 O O . ILE A 1 202 ? 25.01662 -26.40513 2.02602 1.000 20.62877 233 ILE A O 1
ATOM 1472 N N . LYS A 1 203 ? 22.99243 -25.81367 1.23551 1.000 19.28300 234 LYS A N 1
ATOM 1473 C CA . LYS A 1 203 ? 22.70689 -27.15876 0.75903 1.000 21.38132 234 LYS A CA 1
ATOM 1474 C C . LYS A 1 203 ? 23.71138 -27.59530 -0.29159 1.000 21.39466 234 LYS A C 1
ATOM 1475 O O . LYS A 1 203 ? 24.22893 -28.71578 -0.23934 1.000 20.97684 234 LYS A O 1
ATOM 1481 N N . ASN A 1 204 ? 24.02445 -26.71756 -1.24303 1.000 19.03429 235 ASN A N 1
ATOM 1482 C CA . ASN A 1 204 ? 24.93806 -27.11847 -2.30532 1.000 19.43503 235 ASN A CA 1
ATOM 1483 C C . ASN A 1 204 ? 26.36852 -27.27202 -1.80289 1.000 21.20622 235 ASN A C 1
ATOM 1484 O O . ASN A 1 204 ? 27.10095 -28.13421 -2.30022 1.000 21.24541 235 ASN A O 1
ATOM 1489 N N . ILE A 1 205 ? 26.78238 -26.46728 -0.82166 1.000 19.79725 236 ILE A N 1
ATOM 1490 C CA . ILE A 1 205 ? 28.05757 -26.70844 -0.15143 1.000 18.79270 236 ILE A CA 1
ATOM 1491 C C . ILE A 1 205 ? 28.08869 -28.10977 0.45392 1.000 20.62014 236 ILE A C 1
ATOM 1492 O O . ILE A 1 205 ? 29.08153 -28.84024 0.31991 1.000 21.33316 236 ILE A O 1
ATOM 1497 N N . LYS A 1 206 ? 27.00228 -28.51127 1.11839 1.000 19.79600 237 LYS A N 1
ATOM 1498 C CA . LYS A 1 206 ? 26.97695 -29.84107 1.72965 1.000 21.17057 237 LYS A CA 1
ATOM 1499 C C . LYS A 1 206 ? 26.97365 -30.93913 0.67489 1.000 21.05715 237 LYS A C 1
ATOM 1500 O O . LYS A 1 206 ? 27.56582 -32.00472 0.88456 1.000 20.83605 237 LYS A O 1
ATOM 1506 N N . ILE A 1 207 ? 26.30830 -30.70091 -0.45880 1.000 20.76200 238 ILE A N 1
ATOM 1507 C CA . ILE A 1 207 ? 26.30373 -31.67538 -1.54585 1.000 21.44664 238 ILE A CA 1
ATOM 1508 C C . ILE A 1 207 ? 27.71542 -31.86861 -2.08499 1.000 22.53814 238 ILE A C 1
ATOM 1509 O O . ILE A 1 207 ? 28.18035 -33.00004 -2.27799 1.000 21.05686 238 ILE A O 1
ATOM 1514 N N . ALA A 1 208 ? 28.42632 -30.75987 -2.32328 1.000 20.21075 239 ALA A N 1
ATOM 1515 C CA . ALA A 1 208 ? 29.80154 -30.84868 -2.80334 1.000 22.78312 239 ALA A CA 1
ATOM 1516 C C . ALA A 1 208 ? 30.69097 -31.58306 -1.80774 1.000 22.37299 239 ALA A C 1
ATOM 1517 O O . ALA A 1 208 ? 31.54770 -32.38208 -2.20188 1.000 23.65553 239 ALA A O 1
ATOM 1519 N N . ALA A 1 209 ? 30.50734 -31.32032 -0.51156 1.000 22.65640 240 ALA A N 1
ATOM 1520 C CA . ALA A 1 209 ? 31.31423 -31.99658 0.49736 1.000 23.66756 240 ALA A CA 1
ATOM 1521 C C . ALA A 1 209 ? 31.04857 -33.49758 0.49490 1.000 26.04675 240 ALA A C 1
ATOM 1522 O O . ALA A 1 209 ? 31.97878 -34.30257 0.64145 1.000 25.49600 240 ALA A O 1
ATOM 1524 N N . ALA A 1 210 ? 29.78355 -33.89089 0.33762 1.000 22.22183 241 ALA A N 1
ATOM 1525 C CA . ALA A 1 210 ? 29.45884 -35.31509 0.30506 1.000 24.04426 241 ALA A CA 1
ATOM 1526 C C . ALA A 1 210 ? 30.01703 -35.97512 -0.94843 1.000 22.98084 241 ALA A C 1
ATOM 1527 O O . ALA A 1 210 ? 30.44191 -37.13608 -0.90730 1.000 22.46347 241 ALA A O 1
ATOM 1529 N N . LYS A 1 211 ? 30.01033 -35.26050 -2.07427 1.000 21.26165 242 LYS A N 1
ATOM 1530 C CA . LYS A 1 211 ? 30.58049 -35.77514 -3.31297 1.000 23.69194 242 LYS A CA 1
ATOM 1531 C C . LYS A 1 211 ? 32.10187 -35.75906 -3.32138 1.000 25.98753 242 LYS A C 1
ATOM 1532 O O . LYS A 1 211 ? 32.69959 -36.40511 -4.19043 1.000 23.86058 242 LYS A O 1
ATOM 1538 N N . LYS A 1 212 ? 32.72846 -35.04199 -2.38715 1.000 22.29841 243 LYS A N 1
ATOM 1539 C CA . LYS A 1 212 ? 34.17972 -34.83880 -2.37196 1.000 22.14850 243 LYS A CA 1
ATOM 1540 C C . LYS A 1 212 ? 34.65585 -34.30498 -3.71996 1.000 24.33073 243 LYS A C 1
ATOM 1541 O O . LYS A 1 212 ? 35.60845 -34.79848 -4.32752 1.000 28.45298 243 LYS A O 1
ATOM 1547 N N . GLN A 1 213 ? 33.95832 -33.27795 -4.19186 1.000 24.42794 244 GLN A N 1
ATOM 1548 C CA . GLN A 1 213 ? 34.15397 -32.63843 -5.47367 1.000 23.91118 244 GLN A CA 1
ATOM 1549 C C . GLN A 1 213 ? 34.32152 -31.14568 -5.23040 1.000 21.10224 244 GLN A C 1
ATOM 1550 O O . GLN A 1 213 ? 33.57256 -30.57946 -4.43339 1.000 20.92221 244 GLN A O 1
ATOM 1556 N N . PRO A 1 214 ? 35.28910 -30.48519 -5.86464 1.000 20.67617 245 PRO A N 1
ATOM 1557 C CA . PRO A 1 214 ? 35.37121 -29.02326 -5.72580 1.000 18.85263 245 PRO A CA 1
ATOM 1558 C C . PRO A 1 214 ? 34.11454 -28.38937 -6.29296 1.000 21.37107 245 PRO A C 1
ATOM 1559 O O . PRO A 1 214 ? 33.57009 -28.85293 -7.29676 1.000 21.63655 245 PRO A O 1
ATOM 1563 N N . PHE A 1 215 ? 33.63349 -27.34061 -5.63038 1.000 20.18273 246 PHE A N 1
ATOM 1564 C CA . PHE A 1 215 ? 32.42331 -26.67781 -6.08713 1.000 21.88407 246 PHE A CA 1
ATOM 1565 C C . PHE A 1 215 ? 32.73483 -25.31349 -6.68391 1.000 19.27358 246 PHE A C 1
ATOM 1566 O O . PHE A 1 215 ? 33.73858 -24.67616 -6.35341 1.000 18.87546 246 PHE A O 1
ATOM 1574 N N . PHE A 1 216 ? 31.85577 -24.89196 -7.58672 1.000 17.31911 247 PHE A N 1
ATOM 1575 C CA . PHE A 1 216 ? 31.74380 -23.50595 -8.01797 1.000 17.03450 247 PHE A CA 1
ATOM 1576 C C . PHE A 1 216 ? 30.30444 -23.09809 -7.77364 1.000 20.91646 247 PHE A C 1
ATOM 1577 O O . PHE A 1 216 ? 29.39413 -23.68695 -8.36042 1.000 20.32885 247 PHE A O 1
ATOM 1585 N N . ILE A 1 217 ? 30.08995 -22.12969 -6.88489 1.000 16.13227 248 ILE A N 1
ATOM 1586 C CA . ILE A 1 217 ? 28.74689 -21.65513 -6.57510 1.000 16.96566 248 ILE A CA 1
ATOM 1587 C C . ILE A 1 217 ? 28.67051 -20.18646 -6.95954 1.000 17.84058 248 ILE A C 1
ATOM 1588 O O . ILE A 1 217 ? 29.47659 -19.37759 -6.49067 1.000 18.53251 248 ILE A O 1
ATOM 1593 N N . TYR A 1 218 ? 27.71952 -19.85992 -7.82901 1.000 18.69757 249 TYR A N 1
ATOM 1594 C CA . TYR A 1 218 ? 27.43991 -18.49714 -8.27039 1.000 17.21389 249 TYR A CA 1
ATOM 1595 C C . TYR A 1 218 ? 26.18062 -18.06842 -7.52072 1.000 18.02220 249 TYR A C 1
ATOM 1596 O O . TYR A 1 218 ? 25.06303 -18.41622 -7.91301 1.000 18.44325 249 TYR A O 1
ATOM 1605 N N . LEU A 1 219 ? 26.37377 -17.35398 -6.40554 1.000 16.81323 250 LEU A N 1
ATOM 1606 C CA . LEU A 1 219 ? 25.29547 -16.98167 -5.48900 1.000 17.57869 250 LEU A CA 1
ATOM 1607 C C . LEU A 1 219 ? 24.93523 -15.53129 -5.78299 1.000 16.33199 250 LEU A C 1
ATOM 1608 O O . LEU A 1 219 ? 25.57798 -14.59969 -5.29485 1.000 18.11183 250 LEU A O 1
ATOM 1613 N N . ALA A 1 220 ? 23.91768 -15.34779 -6.61500 1.000 15.17347 251 ALA A N 1
ATOM 1614 C CA . ALA A 1 220 ? 23.53705 -14.03109 -7.11835 1.000 16.10976 251 ALA A CA 1
ATOM 1615 C C . ALA A 1 220 ? 22.30216 -13.54594 -6.36538 1.000 16.08129 251 ALA A C 1
ATOM 1616 O O . ALA A 1 220 ? 21.17784 -13.61336 -6.85053 1.000 15.28141 251 ALA A O 1
ATOM 1618 N N . TYR A 1 221 ? 22.52370 -13.04038 -5.15641 1.000 16.13506 252 TYR A N 1
ATOM 1619 C CA . TYR A 1 221 ? 21.43681 -12.40187 -4.41538 1.000 17.18628 252 TYR A CA 1
ATOM 1620 C C . TYR A 1 221 ? 20.81797 -11.26834 -5.22691 1.000 16.99914 252 TYR A C 1
ATOM 1621 O O . TYR A 1 221 ? 21.52779 -10.47390 -5.84491 1.000 16.85237 252 TYR A O 1
ATOM 1630 N N . ASN A 1 222 ? 19.48839 -11.15257 -5.19332 1.000 16.20306 253 ASN A N 1
ATOM 1631 C CA . ASN A 1 222 ? 18.91784 -9.93730 -5.75988 1.000 17.52435 253 ASN A CA 1
ATOM 1632 C C . ASN A 1 222 ? 18.98130 -8.76198 -4.78912 1.000 15.95286 253 ASN A C 1
ATOM 1633 O O . ASN A 1 222 ? 18.83341 -7.61724 -5.21647 1.000 16.23698 253 ASN A O 1
ATOM 1638 N N . ALA A 1 223 ? 19.25085 -8.99152 -3.50885 1.000 17.01987 254 ALA A N 1
ATOM 1639 C CA . ALA A 1 223 ? 19.37375 -7.86808 -2.59298 1.000 16.35023 254 ALA A CA 1
ATOM 1640 C C . ALA A 1 223 ? 20.65691 -7.08396 -2.87854 1.000 16.50547 254 ALA A C 1
ATOM 1641 O O . ALA A 1 223 ? 21.66054 -7.66265 -3.30340 1.000 17.15830 254 ALA A O 1
ATOM 1643 N N . PRO A 1 224 ? 20.65489 -5.76461 -2.64533 1.000 16.25916 255 PRO A N 1
ATOM 1644 C CA . PRO A 1 224 ? 19.53342 -4.90609 -2.21856 1.000 15.60965 255 PRO A CA 1
ATOM 1645 C C . PRO A 1 224 ? 18.78174 -4.20146 -3.35025 1.000 17.25403 255 PRO A C 1
ATOM 1646 O O . PRO A 1 224 ? 18.35172 -3.06649 -3.19678 1.000 16.83201 255 PRO A O 1
ATOM 1650 N N . HIS A 1 225 ? 18.61881 -4.86410 -4.49130 1.000 14.85306 256 HIS A N 1
ATOM 1651 C CA . HIS A 1 225 ? 17.85955 -4.31227 -5.61128 1.000 16.24742 256 HIS A CA 1
ATOM 1652 C C . HIS A 1 225 ? 16.38458 -4.15394 -5.23776 1.000 20.47050 256 HIS A C 1
ATOM 1653 O O . HIS A 1 225 ? 15.82061 -4.94265 -4.47052 1.000 16.79300 256 HIS A O 1
ATOM 1660 N N . VAL A 1 226 ? 15.74675 -3.13406 -5.80385 1.000 17.07606 257 VAL A N 1
ATOM 1661 C CA . VAL A 1 226 ? 14.31740 -2.91336 -5.57550 1.000 16.71342 257 VAL A CA 1
ATOM 1662 C C . VAL A 1 226 ? 13.50611 -4.14458 -5.97469 1.000 17.92562 257 VAL A C 1
ATOM 1663 O O . VAL A 1 226 ? 13.93055 -4.93514 -6.83207 1.000 16.69739 257 VAL A O 1
ATOM 1667 N N . PRO A 1 227 ? 12.32247 -4.35120 -5.38793 1.000 17.16701 258 PRO A N 1
ATOM 1668 C CA . PRO A 1 227 ? 11.63504 -3.50417 -4.39887 1.000 19.87616 258 PRO A CA 1
ATOM 1669 C C . PRO A 1 227 ? 12.29917 -3.54351 -3.03096 1.000 16.99631 258 PRO A C 1
ATOM 1670 O O . PRO A 1 227 ? 12.82393 -4.58266 -2.63100 1.000 17.54990 258 PRO A O 1
ATOM 1674 N N . LEU A 1 228 ? 12.29332 -2.42109 -2.31132 1.000 18.01636 259 LEU A N 1
ATOM 1675 C CA . LEU A 1 228 ? 12.85234 -2.38049 -0.96151 1.000 16.77768 259 LEU A CA 1
ATOM 1676 C C . LEU A 1 228 ? 11.87981 -3.09402 -0.02756 1.000 18.85368 259 LEU A C 1
ATOM 1677 O O . LEU A 1 228 ? 10.84042 -2.55083 0.35533 1.000 20.00471 259 LEU A O 1
ATOM 1682 N N . GLN A 1 229 ? 12.21542 -4.33515 0.31088 1.000 17.43495 260 GLN A N 1
ATOM 1683 C CA . GLN A 1 229 ? 11.36330 -5.21851 1.09835 1.000 18.11947 260 GLN A CA 1
ATOM 1684 C C . GLN A 1 229 ? 12.26712 -5.97304 2.05297 1.000 23.00466 260 GLN A C 1
ATOM 1685 O O . GLN A 1 229 ? 13.22896 -6.61128 1.61577 1.000 18.47115 260 GLN A O 1
ATOM 1691 N N . ALA A 1 230 ? 11.97488 -5.88925 3.34841 1.000 19.49995 261 ALA A N 1
ATOM 1692 C CA . ALA A 1 230 ? 12.85590 -6.45369 4.35852 1.000 19.32075 261 ALA A CA 1
ATOM 1693 C C . ALA A 1 230 ? 12.02491 -7.10422 5.45141 1.000 20.64555 261 ALA A C 1
ATOM 1694 O O . ALA A 1 230 ? 10.86420 -6.74817 5.66862 1.000 22.52582 261 ALA A O 1
ATOM 1696 N N . LYS A 1 231 ? 12.65488 -8.05052 6.14409 1.000 18.99947 262 LYS A N 1
ATOM 1697 C CA . LYS A 1 231 ? 12.03604 -8.71163 7.28887 1.000 19.00053 262 LYS A CA 1
ATOM 1698 C C . LYS A 1 231 ? 11.96728 -7.76396 8.47643 1.000 19.67865 262 LYS A C 1
ATOM 1699 O O . LYS A 1 231 ? 12.89373 -6.99710 8.73017 1.000 20.15999 262 LYS A O 1
ATOM 1705 N N . ALA A 1 232 ? 10.85890 -7.82708 9.22025 1.000 21.85430 263 ALA A N 1
ATOM 1706 C CA . ALA A 1 232 ? 10.73293 -6.97861 10.40365 1.000 23.77939 263 ALA A CA 1
ATOM 1707 C C . ALA A 1 232 ? 11.87471 -7.21717 11.38731 1.000 21.92063 263 ALA A C 1
ATOM 1708 O O . ALA A 1 232 ? 12.36548 -6.27056 12.01896 1.000 24.16139 263 ALA A O 1
ATOM 1710 N N . GLU A 1 233 ? 12.30909 -8.47306 11.52863 1.000 24.08760 264 GLU A N 1
ATOM 1711 C CA . GLU A 1 233 ? 13.39303 -8.80085 12.45614 1.000 23.20538 264 GLU A CA 1
ATOM 1712 C C . GLU A 1 233 ? 14.68719 -8.08958 12.07538 1.000 24.97163 264 GLU A C 1
ATOM 1713 O O . GLU A 1 233 ? 15.46650 -7.67404 12.94362 1.000 22.66343 264 GLU A O 1
ATOM 1719 N N . ASP A 1 234 ? 14.93797 -7.94081 10.77717 1.000 21.40770 265 ASP A N 1
ATOM 1720 C CA . ASP A 1 234 ? 16.13182 -7.22983 10.33894 1.000 20.29643 265 ASP A CA 1
ATOM 1721 C C . ASP A 1 234 ? 15.96313 -5.71787 10.45779 1.000 19.69983 265 ASP A C 1
ATOM 1722 O O . ASP A 1 234 ? 16.89441 -5.02203 10.87455 1.000 20.82042 265 ASP A O 1
ATOM 1727 N N . VAL A 1 235 ? 14.79192 -5.19035 10.08117 1.000 19.73866 266 VAL A N 1
ATOM 1728 C CA . VAL A 1 235 ? 14.53639 -3.75436 10.19093 1.000 20.91835 266 VAL A CA 1
ATOM 1729 C C . VAL A 1 235 ? 14.70163 -3.28294 11.62790 1.000 19.18236 266 VAL A C 1
ATOM 1730 O O . VAL A 1 235 ? 15.18009 -2.16925 11.87632 1.000 21.82531 266 VAL A O 1
ATOM 1734 N N . ALA A 1 236 ? 14.34535 -4.13833 12.59351 1.000 22.39812 267 ALA A N 1
ATOM 1735 C CA . ALA A 1 236 ? 14.42756 -3.76624 14.00398 1.000 23.52298 267 ALA A CA 1
ATOM 1736 C C . ALA A 1 236 ? 15.84996 -3.44623 14.42860 1.000 25.52257 267 ALA A C 1
ATOM 1737 O O . ALA A 1 236 ? 16.05938 -2.67221 15.37024 1.000 25.77773 267 ALA A O 1
ATOM 1739 N N . LYS A 1 237 ? 16.83535 -4.02896 13.76029 1.000 22.41137 268 LYS A N 1
ATOM 1740 C CA . LYS A 1 237 ? 18.22067 -3.77089 14.10155 1.000 22.59270 268 LYS A CA 1
ATOM 1741 C C . LYS A 1 237 ? 18.71281 -2.44375 13.54718 1.000 22.50703 268 LYS A C 1
ATOM 1742 O O . LYS A 1 237 ? 19.84784 -2.05668 13.83849 1.000 22.92850 268 LYS A O 1
ATOM 1748 N N . PHE A 1 238 ? 17.88527 -1.73429 12.77622 1.000 21.24055 269 PHE A N 1
ATOM 1749 C CA . PHE A 1 238 ? 18.28267 -0.46805 12.17095 1.000 20.44364 269 PHE A CA 1
ATOM 1750 C C . PHE A 1 238 ? 17.33819 0.66632 12.54275 1.000 25.92390 269 PHE A C 1
ATOM 1751 O O . PHE A 1 238 ? 17.14742 1.61140 11.77340 1.000 23.79955 269 PHE A O 1
ATOM 1759 N N . ALA A 1 239 ? 16.77869 0.61006 13.75513 1.000 26.79647 270 ALA A N 1
ATOM 1760 C CA . ALA A 1 239 ? 15.99793 1.73737 14.24864 1.000 32.09964 270 ALA A CA 1
ATOM 1761 C C . ALA A 1 239 ? 16.82728 3.01404 14.36167 1.000 28.60230 270 ALA A C 1
ATOM 1762 O O . ALA A 1 239 ? 16.25364 4.10461 14.42901 1.000 41.37409 270 ALA A O 1
ATOM 1764 N N . HIS A 1 240 ? 18.15893 2.91545 14.36772 1.000 37.80679 271 HIS A N 1
ATOM 1765 C CA . HIS A 1 240 ? 18.97691 4.12525 14.40126 1.000 34.90698 271 HIS A CA 1
ATOM 1766 C C . HIS A 1 240 ? 18.99446 4.87184 13.07040 1.000 39.99744 271 HIS A C 1
ATOM 1767 O O . HIS A 1 240 ? 19.69908 5.88586 12.96192 1.000 39.33479 271 HIS A O 1
ATOM 1774 N N . ILE A 1 241 ? 18.23765 4.41665 12.07330 1.000 33.14320 272 ILE A N 1
ATOM 1775 C CA . ILE A 1 241 ? 18.20955 5.02836 10.74860 1.000 29.31190 272 ILE A CA 1
ATOM 1776 C C . ILE A 1 241 ? 16.82938 5.63286 10.52579 1.000 29.12973 272 ILE A C 1
ATOM 1777 O O . ILE A 1 241 ? 15.83093 4.90762 10.43606 1.000 27.71625 272 ILE A O 1
ATOM 1782 N N . LYS A 1 242 ? 16.77892 6.96461 10.40117 1.000 32.04154 273 LYS A N 1
ATOM 1783 C CA . LYS A 1 242 ? 15.50303 7.67037 10.32636 1.000 33.92993 273 LYS A CA 1
ATOM 1784 C C . LYS A 1 242 ? 14.85125 7.54303 8.95284 1.000 27.39778 273 LYS A C 1
ATOM 1785 O O . LYS A 1 242 ? 13.62456 7.40440 8.85496 1.000 33.43004 273 LYS A O 1
ATOM 1787 N N . ASP A 1 243 ? 15.64613 7.60559 7.88628 1.000 26.39476 274 ASP A N 1
ATOM 1788 C CA . ASP A 1 243 ? 15.10099 7.52513 6.53470 1.000 26.21373 274 ASP A CA 1
ATOM 1789 C C . ASP A 1 243 ? 14.59411 6.11425 6.24890 1.000 26.29570 274 ASP A C 1
ATOM 1790 O O . ASP A 1 243 ? 15.34546 5.13895 6.36408 1.000 23.87559 274 ASP A O 1
ATOM 1795 N N . LYS A 1 244 ? 13.32309 6.00632 5.85291 1.000 23.56546 275 LYS A N 1
ATOM 1796 C CA . LYS A 1 244 ? 12.69824 4.69494 5.72181 1.000 23.09737 275 LYS A CA 1
ATOM 1797 C C . LYS A 1 244 ? 13.37569 3.85077 4.64469 1.000 21.39024 275 LYS A C 1
ATOM 1798 O O . LYS A 1 244 ? 13.60152 2.65157 4.83819 1.000 23.54240 275 LYS A O 1
ATOM 1804 N N . ASP A 1 245 ? 13.69143 4.45338 3.49690 1.000 20.80412 276 ASP A N 1
ATOM 1805 C CA . ASP A 1 245 ? 14.32557 3.68570 2.43168 1.000 21.83527 276 ASP A CA 1
ATOM 1806 C C . ASP A 1 245 ? 15.71231 3.20711 2.84229 1.000 19.52291 276 ASP A C 1
ATOM 1807 O O . ASP A 1 245 ? 16.05961 2.03974 2.61083 1.000 19.80665 276 ASP A O 1
ATOM 1812 N N . ARG A 1 246 ? 16.51080 4.07908 3.47304 1.000 19.16213 277 ARG A N 1
ATOM 1813 C CA . ARG A 1 246 ? 17.82280 3.65154 3.95815 1.000 18.43520 277 ARG A CA 1
ATOM 1814 C C . ARG A 1 246 ? 17.69708 2.54397 5.00265 1.000 20.30684 277 ARG A C 1
ATOM 1815 O O . ARG A 1 246 ? 18.48354 1.58554 5.01039 1.000 19.76160 277 ARG A O 1
ATOM 1823 N N . ARG A 1 247 ? 16.71684 2.66503 5.89928 1.000 19.87126 278 ARG A N 1
ATOM 1824 C CA . ARG A 1 247 ? 16.51910 1.64443 6.92436 1.000 19.75755 278 ARG A CA 1
ATOM 1825 C C . ARG A 1 247 ? 16.15765 0.30092 6.30163 1.000 20.09844 278 ARG A C 1
ATOM 1826 O O . ARG A 1 247 ? 16.69823 -0.74396 6.68539 1.000 18.38716 278 ARG A O 1
ATOM 1834 N N . THR A 1 248 ? 15.22414 0.30639 5.34751 1.000 18.03135 279 THR A N 1
ATOM 1835 C CA . THR A 1 248 ? 14.82022 -0.93445 4.70083 1.000 18.09460 279 THR A CA 1
ATOM 1836 C C . THR A 1 248 ? 15.97971 -1.53754 3.92011 1.000 16.16809 279 THR A C 1
ATOM 1837 O O . THR A 1 248 ? 16.24573 -2.74269 3.99356 1.000 16.68774 279 THR A O 1
ATOM 1841 N N . TYR A 1 249 ? 16.67565 -0.69449 3.16094 1.000 17.23084 280 TYR A N 1
ATOM 1842 C CA . TYR A 1 249 ? 17.83718 -1.13267 2.39296 1.000 17.05600 280 TYR A CA 1
ATOM 1843 C C . TYR A 1 249 ? 18.90775 -1.72895 3.30199 1.000 18.07474 280 TYR A C 1
ATOM 1844 O O . TYR A 1 249 ? 19.46407 -2.79683 3.01360 1.000 16.82831 280 TYR A O 1
ATOM 1853 N N . ALA A 1 250 ? 19.20105 -1.05347 4.41638 1.000 17.33269 281 ALA A N 1
ATOM 1854 C CA . ALA A 1 250 ? 20.16283 -1.58728 5.37842 1.000 17.38675 281 ALA A CA 1
ATOM 1855 C C . ALA A 1 250 ? 19.75492 -2.98178 5.84298 1.000 18.71854 281 ALA A C 1
ATOM 1856 O O . ALA A 1 250 ? 20.58383 -3.89788 5.92018 1.000 17.36892 281 ALA A O 1
ATOM 1858 N N . ALA A 1 251 ? 18.47438 -3.15839 6.17125 1.000 16.73748 282 ALA A N 1
ATOM 1859 C CA . ALA A 1 251 ? 17.99278 -4.46837 6.59760 1.000 17.59063 282 ALA A CA 1
ATOM 1860 C C . ALA A 1 251 ? 18.14431 -5.52008 5.50347 1.000 17.38172 282 ALA A C 1
ATOM 1861 O O . ALA A 1 251 ? 18.41343 -6.69120 5.80321 1.000 18.58069 282 ALA A O 1
ATOM 1863 N N . MET A 1 252 ? 17.98144 -5.12446 4.23483 1.000 17.35229 283 MET A N 1
ATOM 1864 C CA . MET A 1 252 ? 18.16384 -6.06037 3.12872 1.000 18.88742 283 MET A CA 1
ATOM 1865 C C . MET A 1 252 ? 19.60890 -6.52150 3.01717 1.000 18.05376 283 MET A C 1
ATOM 1866 O O . MET A 1 252 ? 19.86946 -7.70448 2.76016 1.000 17.00256 283 MET A O 1
ATOM 1871 N N . VAL A 1 253 ? 20.55811 -5.59520 3.16384 1.000 16.71373 284 VAL A N 1
ATOM 1872 C CA . VAL A 1 253 ? 21.96898 -5.96712 3.14058 1.000 16.75164 284 VAL A CA 1
ATOM 1873 C C . VAL A 1 253 ? 22.30051 -6.83032 4.34611 1.000 16.36799 284 VAL A C 1
ATOM 1874 O O . VAL A 1 253 ? 23.05389 -7.80390 4.24250 1.000 15.76657 284 VAL A O 1
ATOM 1878 N N . TYR A 1 254 ? 21.73169 -6.49516 5.51153 1.000 16.32873 285 TYR A N 1
ATOM 1879 C CA . TYR A 1 254 ? 21.99184 -7.29443 6.70635 1.000 17.17948 285 TYR A CA 1
ATOM 1880 C C . TYR A 1 254 ? 21.52306 -8.73688 6.52543 1.000 18.94070 285 TYR A C 1
ATOM 1881 O O . TYR A 1 254 ? 22.17348 -9.67473 7.00616 1.000 18.55395 285 TYR A O 1
ATOM 1890 N N . ALA A 1 255 ? 20.41291 -8.94004 5.80502 1.000 16.32544 286 ALA A N 1
ATOM 1891 C CA . ALA A 1 255 ? 19.95171 -10.29404 5.52517 1.000 17.24775 286 ALA A CA 1
ATOM 1892 C C . ALA A 1 255 ? 20.97671 -11.07425 4.71362 1.000 17.39322 286 ALA A C 1
ATOM 1893 O O . ALA A 1 255 ? 21.17654 -12.27022 4.94362 1.000 16.60830 286 ALA A O 1
ATOM 1895 N N . VAL A 1 256 ? 21.62345 -10.41816 3.74455 1.000 16.12435 287 VAL A N 1
ATOM 1896 C CA . VAL A 1 256 ? 22.70724 -11.06862 3.00551 1.000 16.95498 287 VAL A CA 1
ATOM 1897 C C . VAL A 1 256 ? 23.83352 -11.44638 3.95623 1.000 15.73228 287 VAL A C 1
ATOM 1898 O O . VAL A 1 256 ? 24.34259 -12.57779 3.93407 1.000 17.21345 287 VAL A O 1
ATOM 1902 N N . ASP A 1 257 ? 24.21435 -10.51062 4.82710 1.000 15.77576 288 ASP A N 1
ATOM 1903 C CA . ASP A 1 257 ? 25.29601 -10.76960 5.76735 1.000 15.76543 288 ASP A CA 1
ATOM 1904 C C . ASP A 1 257 ? 24.97928 -11.96201 6.66847 1.000 18.29246 288 ASP A C 1
ATOM 1905 O O . ASP A 1 257 ? 25.85483 -12.79693 6.92920 1.000 17.15285 288 ASP A O 1
ATOM 1910 N N . ARG A 1 258 ? 23.73757 -12.05398 7.16075 1.000 18.84648 289 ARG A N 1
ATOM 1911 C CA . ARG A 1 258 ? 23.34147 -13.21868 7.94783 1.000 17.64308 289 ARG A CA 1
ATOM 1912 C C . ARG A 1 258 ? 23.56454 -14.50303 7.17119 1.000 18.84731 289 ARG A C 1
ATOM 1913 O O . ARG A 1 258 ? 24.07494 -15.49143 7.71332 1.000 20.07818 289 ARG A O 1
ATOM 1921 N N . GLY A 1 259 ? 23.15526 -14.51443 5.90194 1.000 18.88171 290 GLY A N 1
ATOM 1922 C CA . GLY A 1 259 ? 23.31850 -15.70894 5.09393 1.000 18.18141 290 GLY A CA 1
ATOM 1923 C C . GLY A 1 259 ? 24.77714 -16.05779 4.88941 1.000 18.08871 290 GLY A C 1
ATOM 1924 O O . GLY A 1 259 ? 25.15811 -17.23103 4.94576 1.000 19.34944 290 GLY A O 1
ATOM 1925 N N . VAL A 1 260 ? 25.61192 -15.04154 4.65576 1.000 17.04917 291 VAL A N 1
ATOM 1926 C CA . VAL A 1 260 ? 27.04762 -15.27412 4.52197 1.000 17.07551 291 VAL A CA 1
ATOM 1927 C C . VAL A 1 260 ? 27.60736 -15.89340 5.79594 1.000 18.06884 291 VAL A C 1
ATOM 1928 O O . VAL A 1 260 ? 28.43773 -16.80726 5.74210 1.000 19.13553 291 VAL A O 1
ATOM 1932 N N . GLY A 1 261 ? 27.14603 -15.42895 6.95985 1.000 19.77974 292 GLY A N 1
ATOM 1933 C CA . GLY A 1 261 ? 27.59286 -16.03061 8.20791 1.000 20.77948 292 GLY A CA 1
ATOM 1934 C C . GLY A 1 261 ? 27.24512 -17.50612 8.31175 1.000 21.00366 292 GLY A C 1
ATOM 1935 O O . GLY A 1 261 ? 28.07083 -18.32220 8.73715 1.000 20.27742 292 GLY A O 1
ATOM 1936 N N . LYS A 1 262 ? 26.01848 -17.87162 7.92947 1.000 18.69130 293 LYS A N 1
ATOM 1937 C CA . LYS A 1 262 ? 25.63244 -19.28031 7.96981 1.000 19.34825 293 LYS A CA 1
ATOM 1938 C C . LYS A 1 262 ? 26.41708 -20.09027 6.94842 1.000 21.58210 293 LYS A C 1
ATOM 1939 O O . LYS A 1 262 ? 26.77859 -21.24602 7.20603 1.000 20.51402 293 LYS A O 1
ATOM 1945 N N . ILE A 1 263 ? 26.69119 -19.49695 5.78293 1.000 18.52817 294 ILE A N 1
ATOM 1946 C CA . ILE A 1 263 ? 27.52041 -20.16369 4.77962 1.000 18.46018 294 ILE A CA 1
ATOM 1947 C C . ILE A 1 263 ? 28.91883 -20.42950 5.32420 1.000 19.14732 294 ILE A C 1
ATOM 1948 O O . ILE A 1 263 ? 29.48145 -21.51588 5.12647 1.000 19.58936 294 ILE A O 1
ATOM 1953 N N . VAL A 1 264 ? 29.50732 -19.44111 6.00510 1.000 18.68258 295 VAL A N 1
ATOM 1954 C CA . VAL A 1 264 ? 30.84080 -19.61200 6.57312 1.000 19.27352 295 VAL A CA 1
ATOM 1955 C C . VAL A 1 264 ? 30.83892 -20.72619 7.60844 1.000 21.91091 295 VAL A C 1
ATOM 1956 O O . VAL A 1 264 ? 31.73307 -21.57818 7.62279 1.000 19.79641 295 VAL A O 1
ATOM 1960 N N . GLN A 1 265 ? 29.82720 -20.74992 8.47887 1.000 19.87271 296 GLN A N 1
ATOM 1961 C CA . GLN A 1 265 ? 29.75148 -21.82661 9.46160 1.000 20.69326 296 GLN A CA 1
ATOM 1962 C C . GLN A 1 265 ? 29.66515 -23.18505 8.77828 1.000 22.42807 296 GLN A C 1
ATOM 1963 O O . GLN A 1 265 ? 30.28289 -24.15525 9.22841 1.000 22.93761 296 GLN A O 1
ATOM 1969 N N . THR A 1 266 ? 28.91386 -23.26526 7.67750 1.000 19.52038 297 THR A N 1
ATOM 1970 C CA . THR A 1 266 ? 28.79393 -24.51551 6.93444 1.000 21.93460 297 THR A CA 1
ATOM 1971 C C . THR A 1 266 ? 30.12551 -24.92490 6.31492 1.000 20.08989 297 THR A C 1
ATOM 1972 O O . THR A 1 266 ? 30.50864 -26.10030 6.37962 1.000 21.21867 297 THR A O 1
ATOM 1976 N N . LEU A 1 267 ? 30.84133 -23.97325 5.70738 1.000 19.04305 298 LEU A N 1
ATOM 1977 C CA . LEU A 1 267 ? 32.17484 -24.26472 5.18757 1.000 20.70803 298 LEU A CA 1
ATOM 1978 C C . LEU A 1 267 ? 33.09680 -24.77507 6.28398 1.000 21.08392 298 LEU A C 1
ATOM 1979 O O . LEU A 1 267 ? 33.92137 -25.66084 6.04406 1.000 21.38421 298 LEU A O 1
ATOM 1984 N N . LYS A 1 268 ? 32.99900 -24.20440 7.48727 1.000 22.27299 299 LYS A N 1
ATOM 1985 C CA . LYS A 1 268 ? 33.83727 -24.69057 8.57527 1.000 22.72198 299 LYS A CA 1
ATOM 1986 C C . LYS A 1 268 ? 33.43824 -26.10025 8.97595 1.000 24.05390 299 LYS A C 1
ATOM 1987 O O . LYS A 1 268 ? 34.30225 -26.96578 9.15153 1.000 24.31188 299 LYS A O 1
ATOM 1993 N N . GLU A 1 269 ? 32.13274 -26.35411 9.10368 1.000 22.08839 300 GLU A N 1
ATOM 1994 C CA . GLU A 1 269 ? 31.67146 -27.67488 9.52684 1.000 24.39345 300 GLU A CA 1
ATOM 1995 C C . GLU A 1 269 ? 32.08242 -28.75811 8.53963 1.000 26.53753 300 GLU A C 1
ATOM 1996 O O . GLU A 1 269 ? 32.43115 -29.87771 8.94070 1.000 26.09576 300 GLU A O 1
ATOM 2002 N N . THR A 1 270 ? 32.03585 -28.45524 7.24877 1.000 23.34572 301 THR A N 1
ATOM 2003 C CA . THR A 1 270 ? 32.37687 -29.43227 6.22482 1.000 23.69678 301 THR A CA 1
ATOM 2004 C C . THR A 1 270 ? 33.87000 -29.47053 5.92017 1.000 21.92752 301 THR A C 1
ATOM 2005 O O . THR A 1 270 ? 34.27848 -30.18997 5.00147 1.000 25.42162 301 THR A O 1
ATOM 2009 N N . LYS A 1 271 ? 34.67856 -28.70684 6.66101 1.000 22.63291 302 LYS A N 1
ATOM 2010 C CA . LYS A 1 271 ? 36.12062 -28.59319 6.45601 1.000 22.42088 302 LYS A CA 1
ATOM 2011 C C . LYS A 1 271 ? 36.46664 -28.14958 5.03367 1.000 24.99951 302 LYS A C 1
ATOM 2012 O O . LYS A 1 271 ? 37.49336 -28.54733 4.47295 1.000 27.51771 302 LYS A O 1
ATOM 2018 N N . GLN A 1 272 ? 35.62580 -27.29483 4.44970 1.000 21.10574 303 GLN A N 1
ATOM 2019 C CA . GLN A 1 272 ? 35.89627 -26.71650 3.14000 1.000 19.75684 303 GLN A CA 1
ATOM 2020 C C . GLN A 1 272 ? 36.36622 -25.26673 3.21382 1.000 22.49854 303 GLN A C 1
ATOM 2021 O O . GLN A 1 272 ? 36.76554 -24.70900 2.18503 1.000 25.77521 303 GLN A O 1
ATOM 2027 N N . PHE A 1 273 ? 36.37328 -24.67159 4.40881 1.000 21.03138 304 PHE A N 1
ATOM 2028 C CA . PHE A 1 273 ? 36.58363 -23.23236 4.57093 1.000 20.03601 304 PHE A CA 1
ATOM 2029 C C . PHE A 1 273 ? 37.98485 -22.80474 4.13966 1.000 22.36957 304 PHE A C 1
ATOM 2030 O O . PHE A 1 273 ? 38.14818 -21.80972 3.42162 1.000 22.86066 304 PHE A O 1
ATOM 2038 N N . ASP A 1 274 ? 39.01284 -23.54994 4.55358 1.000 20.10079 305 ASP A N 1
ATOM 2039 C CA . ASP A 1 274 ? 40.37729 -23.08625 4.32825 1.000 23.31213 305 ASP A CA 1
ATOM 2040 C C . ASP A 1 274 ? 40.74529 -23.08653 2.85123 1.000 21.56852 305 ASP A C 1
ATOM 2041 O O . ASP A 1 274 ? 41.51578 -22.22488 2.40945 1.000 22.12092 305 ASP A O 1
ATOM 2046 N N . ASN A 1 275 ? 40.18181 -23.99934 2.06499 1.000 20.36307 306 ASN A N 1
ATOM 2047 C CA . ASN A 1 275 ? 40.50683 -24.09793 0.64429 1.000 21.67995 306 ASN A CA 1
ATOM 2048 C C . ASN A 1 275 ? 39.30591 -23.73959 -0.22462 1.000 22.91030 306 ASN A C 1
ATOM 2049 O O . ASN A 1 275 ? 39.05474 -24.34957 -1.26851 1.000 22.12557 306 ASN A O 1
ATOM 2054 N N . THR A 1 276 ? 38.54488 -22.74235 0.21144 1.000 20.30013 307 THR A N 1
ATOM 2055 C CA . THR A 1 276 ? 37.53211 -22.10574 -0.62051 1.000 19.80443 307 THR A CA 1
ATOM 2056 C C . THR A 1 276 ? 37.97315 -20.67404 -0.87864 1.000 16.95747 307 THR A C 1
ATOM 2057 O O . THR A 1 276 ? 38.33834 -19.95786 0.05711 1.000 20.45761 307 THR A O 1
ATOM 2061 N N . LEU A 1 277 ? 37.96187 -20.27093 -2.14183 1.000 18.39621 308 LEU A N 1
ATOM 2062 C CA . LEU A 1 277 ? 38.12233 -18.86809 -2.49151 1.000 17.77128 308 LEU A CA 1
ATOM 2063 C C . LEU A 1 277 ? 36.73112 -18.26007 -2.51898 1.000 18.70420 308 LEU A C 1
ATOM 2064 O O . LEU A 1 277 ? 35.89718 -18.65332 -3.34088 1.000 18.03166 308 LEU A O 1
ATOM 2069 N N . ILE A 1 278 ? 36.46338 -17.34291 -1.59652 1.000 18.23686 309 ILE A N 1
ATOM 2070 C CA . ILE A 1 278 ? 35.21891 -16.58624 -1.60051 1.000 16.75703 309 ILE A CA 1
ATOM 2071 C C . ILE A 1 278 ? 35.49414 -15.23522 -2.23835 1.000 16.62931 309 ILE A C 1
ATOM 2072 O O . ILE A 1 278 ? 36.36682 -14.48606 -1.77906 1.000 17.90069 309 ILE A O 1
ATOM 2077 N N . VAL A 1 279 ? 34.74650 -14.91499 -3.28843 1.000 18.45834 310 VAL A N 1
ATOM 2078 C CA . VAL A 1 279 ? 34.81019 -13.61042 -3.93579 1.000 16.89239 310 VAL A CA 1
ATOM 2079 C C . VAL A 1 279 ? 33.46035 -12.93779 -3.74082 1.000 18.35292 310 VAL A C 1
ATOM 2080 O O . VAL A 1 279 ? 32.43429 -13.45857 -4.19453 1.000 17.29486 310 VAL A O 1
ATOM 2084 N N . PHE A 1 280 ? 33.46547 -11.77251 -3.09635 1.000 15.83808 311 PHE A N 1
ATOM 2085 C CA . PHE A 1 280 ? 32.25805 -10.99328 -2.86481 1.000 16.69907 311 PHE A CA 1
ATOM 2086 C C . PHE A 1 280 ? 32.34186 -9.70907 -3.67240 1.000 15.51524 311 PHE A C 1
ATOM 2087 O O . PHE A 1 280 ? 33.37426 -9.03725 -3.63758 1.000 16.37228 311 PHE A O 1
ATOM 2095 N N . LEU A 1 281 ? 31.26574 -9.35527 -4.37758 1.000 16.15942 312 LEU A N 1
ATOM 2096 C CA . LEU A 1 281 ? 31.22533 -8.06676 -5.07023 1.000 15.67844 312 LEU A CA 1
ATOM 2097 C C . LEU A 1 281 ? 29.77727 -7.69563 -5.37083 1.000 15.34815 312 LEU A C 1
ATOM 2098 O O . LEU A 1 281 ? 28.84319 -8.45424 -5.09589 1.000 15.22760 312 LEU A O 1
ATOM 2103 N N . SER A 1 282 ? 29.60345 -6.49880 -5.92447 1.000 15.34095 313 SER A N 1
ATOM 2104 C CA . SER A 1 282 ? 28.32529 -6.04601 -6.45187 1.000 14.34310 313 SER A CA 1
ATOM 2105 C C . SER A 1 282 ? 28.36714 -6.08018 -7.97602 1.000 16.35136 313 SER A C 1
ATOM 2106 O O . SER A 1 282 ? 29.43636 -5.95050 -8.57943 1.000 15.80690 313 SER A O 1
ATOM 2109 N N . ASP A 1 283 ? 27.20620 -6.25519 -8.60858 1.000 16.09486 314 ASP A N 1
ATOM 2110 C CA . ASP A 1 283 ? 27.20684 -6.24307 -10.07020 1.000 16.17437 314 ASP A CA 1
ATOM 2111 C C . ASP A 1 283 ? 27.30866 -4.83483 -10.65656 1.000 16.04783 314 ASP A C 1
ATOM 2112 O O . ASP A 1 283 ? 27.63377 -4.69848 -11.84334 1.000 15.41500 314 ASP A O 1
ATOM 2117 N N . ASN A 1 284 ? 27.04794 -3.79162 -9.87123 1.000 14.58304 315 ASN A N 1
ATOM 2118 C CA . ASN A 1 284 ? 27.18655 -2.41103 -10.33533 1.000 14.24386 315 ASN A CA 1
ATOM 2119 C C . ASN A 1 284 ? 27.02683 -1.50517 -9.11853 1.000 15.21022 315 ASN A C 1
ATOM 2120 O O . ASN A 1 284 ? 26.81136 -1.97797 -7.99658 1.000 14.58784 315 ASN A O 1
ATOM 2125 N N . GLY A 1 285 ? 27.14388 -0.20349 -9.34916 1.000 14.94967 316 GLY A N 1
ATOM 2126 C CA . GLY A 1 285 ? 27.05122 0.75656 -8.26108 1.000 13.79163 316 GLY A CA 1
ATOM 2127 C C . GLY A 1 285 ? 25.65503 0.81681 -7.66209 1.000 15.61067 316 GLY A C 1
ATOM 2128 O O . GLY A 1 285 ? 24.66750 0.36613 -8.23887 1.000 16.60530 316 GLY A O 1
ATOM 2129 N N . GLY A 1 286 ? 25.56984 1.37584 -6.46038 1.000 16.03272 317 GLY A N 1
ATOM 2130 C CA . GLY A 1 286 ? 24.27052 1.55826 -5.83701 1.000 14.69988 317 GLY A CA 1
ATOM 2131 C C . GLY A 1 286 ? 23.43437 2.59795 -6.55964 1.000 13.42698 317 GLY A C 1
ATOM 2132 O O . GLY A 1 286 ? 23.94520 3.56103 -7.13532 1.000 14.87833 317 GLY A O 1
ATOM 2133 N N . ASN A 1 287 ? 22.11647 2.40322 -6.50830 1.000 14.47522 318 ASN A N 1
ATOM 2134 C CA . ASN A 1 287 ? 21.16607 3.37929 -7.02784 1.000 14.99804 318 ASN A CA 1
ATOM 2135 C C . ASN A 1 287 ? 20.80579 4.31357 -5.87807 1.000 15.21890 318 ASN A C 1
ATOM 2136 O O . ASN A 1 287 ? 20.07539 3.91703 -4.95936 1.000 15.75282 318 ASN A O 1
ATOM 2141 N N . PHE A 1 288 ? 21.32755 5.54491 -5.90541 1.000 14.99132 319 PHE A N 1
ATOM 2142 C CA . PHE A 1 288 ? 21.09849 6.39947 -4.74167 1.000 17.16354 319 PHE A CA 1
ATOM 2143 C C . PHE A 1 288 ? 19.68291 6.97737 -4.68694 1.000 16.61619 319 PHE A C 1
ATOM 2144 O O . PHE A 1 288 ? 19.36826 7.70587 -3.74398 1.000 19.65043 319 PHE A O 1
ATOM 2152 N N . ASN A 1 289 ? 18.79657 6.60667 -5.61713 1.000 16.37329 320 ASN A N 1
ATOM 2153 C CA . ASN A 1 289 ? 17.37928 6.91326 -5.45235 1.000 17.43691 320 ASN A CA 1
ATOM 2154 C C . ASN A 1 289 ? 16.65415 5.90034 -4.57777 1.000 18.82461 320 ASN A C 1
ATOM 2155 O O . ASN A 1 289 ? 15.53598 6.17898 -4.13086 1.000 18.30787 320 ASN A O 1
ATOM 2160 N N . HIS A 1 290 ? 17.24639 4.73303 -4.34119 1.000 17.26667 321 HIS A N 1
ATOM 2161 C CA . HIS A 1 290 ? 16.56443 3.64777 -3.64093 1.000 17.65728 321 HIS A CA 1
ATOM 2162 C C . HIS A 1 290 ? 17.44450 3.07513 -2.55309 1.000 17.31332 321 HIS A C 1
ATOM 2163 O O . HIS A 1 290 ? 17.66031 1.85896 -2.47467 1.000 18.67727 321 HIS A O 1
ATOM 2170 N N . GLY A 1 291 ? 17.97388 3.97009 -1.70439 1.000 19.18816 322 GLY A N 1
ATOM 2171 C CA . GLY A 1 291 ? 18.56276 3.60532 -0.43662 1.000 20.08905 322 GLY A CA 1
ATOM 2172 C C . GLY A 1 291 ? 20.07701 3.52707 -0.41224 1.000 18.48127 322 GLY A C 1
ATOM 2173 O O . GLY A 1 291 ? 20.65762 3.51692 0.67596 1.000 19.08942 322 GLY A O 1
ATOM 2174 N N . ALA A 1 292 ? 20.73018 3.46285 -1.56742 1.000 17.36598 323 ALA A N 1
ATOM 2175 C CA . ALA A 1 292 ? 22.15586 3.16872 -1.62089 1.000 15.86214 323 ALA A CA 1
ATOM 2176 C C . ALA A 1 292 ? 22.99961 4.42636 -1.42607 1.000 16.02839 323 ALA A C 1
ATOM 2177 O O . ALA A 1 292 ? 22.54443 5.55110 -1.63038 1.000 16.66508 323 ALA A O 1
ATOM 2179 N N . ASN A 1 293 ? 24.25391 4.21409 -1.02845 1.000 14.41294 324 ASN A N 1
ATOM 2180 C CA . ASN A 1 293 ? 25.20527 5.29574 -0.78797 1.000 15.47070 324 ASN A CA 1
ATOM 2181 C C . ASN A 1 293 ? 26.52957 4.87082 -1.40926 1.000 15.87000 324 ASN A C 1
ATOM 2182 O O . ASN A 1 293 ? 27.06226 3.81691 -1.05784 1.000 15.97989 324 ASN A O 1
ATOM 2187 N N . ASN A 1 294 ? 27.04131 5.65608 -2.36605 1.000 14.89305 325 ASN A N 1
ATOM 2188 C CA . ASN A 1 294 ? 28.27623 5.30598 -3.05891 1.000 15.33232 325 ASN A CA 1
ATOM 2189 C C . ASN A 1 294 ? 29.47930 6.11533 -2.58092 1.000 17.34680 325 ASN A C 1
ATOM 2190 O O . ASN A 1 294 ? 30.50984 6.14018 -3.26102 1.000 16.69125 325 ASN A O 1
ATOM 2195 N N . TYR A 1 295 ? 29.37653 6.75938 -1.42211 1.000 15.64886 326 TYR A N 1
ATOM 2196 C CA . TYR A 1 295 ? 30.46660 7.60139 -0.94396 1.000 16.85793 326 TYR A CA 1
ATOM 2197 C C . TYR A 1 295 ? 31.77984 6.81336 -0.93655 1.000 15.75229 326 TYR A C 1
ATOM 2198 O O . TYR A 1 295 ? 31.79719 5.63983 -0.54166 1.000 17.44795 326 TYR A O 1
ATOM 2207 N N . PRO A 1 296 ? 32.91251 7.42518 -1.34126 1.000 16.26727 327 PRO A N 1
ATOM 2208 C CA . PRO A 1 296 ? 33.12028 8.82313 -1.74678 1.000 17.94716 327 PRO A CA 1
ATOM 2209 C C . PRO A 1 296 ? 33.03600 9.05614 -3.25097 1.000 15.66220 327 PRO A C 1
ATOM 2210 O O . PRO A 1 296 ? 33.50961 10.08948 -3.74438 1.000 17.09074 327 PRO A O 1
ATOM 2214 N N . LEU A 1 297 ? 32.41520 8.12772 -3.97925 1.000 15.88394 328 LEU A N 1
ATOM 2215 C CA . LEU A 1 297 ? 32.32197 8.20497 -5.43218 1.000 14.58054 328 LEU A CA 1
ATOM 2216 C C . LEU A 1 297 ? 31.18468 9.11425 -5.87042 1.000 17.51298 328 LEU A C 1
ATOM 2217 O O . LEU A 1 297 ? 30.15551 9.23886 -5.19922 1.000 18.52578 328 LEU A O 1
ATOM 2222 N N . LYS A 1 298 ? 31.38239 9.75076 -7.01987 1.000 15.09113 329 LYS A N 1
ATOM 2223 C CA . LYS A 1 298 ? 30.32606 10.51119 -7.66620 1.000 15.61358 329 LYS A CA 1
ATOM 2224 C C . LYS A 1 298 ? 29.37202 9.56685 -8.38523 1.000 17.27828 329 LYS A C 1
ATOM 2225 O O . LYS A 1 298 ? 29.78572 8.55162 -8.95644 1.000 15.29493 329 LYS A O 1
ATOM 2231 N N . GLY A 1 299 ? 28.09538 9.90766 -8.36060 1.000 15.89559 330 GLY A N 1
ATOM 2232 C CA . GLY A 1 299 ? 27.15861 9.24800 -9.24613 1.000 15.29864 330 GLY A CA 1
ATOM 2233 C C . GLY A 1 299 ? 26.49568 8.01043 -8.67876 1.000 16.51616 330 GLY A C 1
ATOM 2234 O O . GLY A 1 299 ? 26.55188 7.68276 -7.48553 1.000 15.15654 330 GLY A O 1
ATOM 2235 N N . THR A 1 300 ? 25.85061 7.29770 -9.60099 1.000 15.12237 331 THR A N 1
ATOM 2236 C CA . THR A 1 300 ? 24.85916 6.29668 -9.25321 1.000 15.37922 331 THR A CA 1
ATOM 2237 C C . THR A 1 300 ? 24.88705 5.20079 -10.31013 1.000 17.74006 331 THR A C 1
ATOM 2238 O O . THR A 1 300 ? 25.47785 5.36039 -11.38520 1.000 15.32506 331 THR A O 1
ATOM 2242 N N . LYS A 1 301 ? 24.24644 4.07977 -9.98251 1.000 15.23893 332 LYS A N 1
ATOM 2243 C CA . LYS A 1 301 ? 24.01717 2.98613 -10.92380 1.000 14.83211 332 LYS A CA 1
ATOM 2244 C C . LYS A 1 301 ? 23.73028 3.51551 -12.32819 1.000 14.47982 332 LYS A C 1
ATOM 2245 O O . LYS A 1 301 ? 22.89237 4.40401 -12.51558 1.000 15.78674 332 LYS A O 1
ATOM 2251 N N . GLY A 1 302 ? 24.43862 2.95944 -13.31647 1.000 14.18441 333 GLY A N 1
ATOM 2252 C CA . GLY A 1 302 ? 24.23902 3.32219 -14.70040 1.000 14.76074 333 GLY A CA 1
ATOM 2253 C C . GLY A 1 302 ? 25.17239 4.39710 -15.22177 1.000 16.56003 333 GLY A C 1
ATOM 2254 O O . GLY A 1 302 ? 25.29995 4.54536 -16.44472 1.000 16.25966 333 GLY A O 1
ATOM 2255 N N . ASP A 1 303 ? 25.82949 5.14609 -14.33726 1.000 14.71031 334 ASP A N 1
ATOM 2256 C CA . ASP A 1 303 ? 26.77998 6.18796 -14.72593 1.000 15.49570 334 ASP A CA 1
ATOM 2257 C C . ASP A 1 303 ? 28.14506 5.59931 -15.08086 1.000 14.30535 334 ASP A C 1
ATOM 2258 O O . ASP A 1 303 ? 28.49993 4.48767 -14.67855 1.000 15.36460 334 ASP A O 1
ATOM 2263 N N . THR A 1 304 ? 28.94351 6.39367 -15.81182 1.000 14.77098 335 THR A N 1
ATOM 2264 C CA . THR A 1 304 ? 30.36144 6.09366 -15.96893 1.000 14.50110 335 THR A CA 1
ATOM 2265 C C . THR A 1 304 ? 31.24351 6.97010 -15.09391 1.000 16.95536 335 THR A C 1
ATOM 2266 O O . THR A 1 304 ? 32.46956 6.87646 -15.19017 1.000 16.71345 335 THR A O 1
ATOM 2270 N N . TRP A 1 305 ? 30.65232 7.80855 -14.24330 1.000 15.36038 336 TRP A N 1
ATOM 2271 C CA . TRP A 1 305 ? 31.35385 8.17494 -13.02137 1.000 14.73353 336 TRP A CA 1
ATOM 2272 C C . TRP A 1 305 ? 31.71697 6.90249 -12.26360 1.000 16.39964 336 TRP A C 1
ATOM 2273 O O . TRP A 1 305 ? 31.11645 5.84502 -12.46400 1.000 16.34911 336 TRP A O 1
ATOM 2284 N N . GLU A 1 306 ? 32.69892 7.01207 -11.36046 1.000 14.83699 337 GLU A N 1
ATOM 2285 C CA . GLU A 1 306 ? 33.10092 5.84611 -10.57499 1.000 16.94167 337 GLU A CA 1
ATOM 2286 C C . GLU A 1 306 ? 31.90960 5.18117 -9.90037 1.000 15.70080 337 GLU A C 1
ATOM 2287 O O . GLU A 1 306 ? 31.87639 3.95736 -9.75357 1.000 15.79811 337 GLU A O 1
ATOM 2293 N N . GLY A 1 307 ? 30.93613 5.97901 -9.45129 1.000 14.99978 338 GLY A N 1
ATOM 2294 C CA . GLY A 1 307 ? 29.82973 5.42453 -8.68318 1.000 16.63919 338 GLY A CA 1
ATOM 2295 C C . GLY A 1 307 ? 28.99485 4.41381 -9.43918 1.000 15.27950 338 GLY A C 1
ATOM 2296 O O . GLY A 1 307 ? 28.27047 3.63225 -8.81650 1.000 15.21101 338 GLY A O 1
ATOM 2297 N N . GLY A 1 308 ? 29.07097 4.41440 -10.77106 1.000 14.75966 339 GLY A N 1
ATOM 2298 C CA . GLY A 1 308 ? 28.27098 3.47644 -11.53674 1.000 14.34737 339 GLY A CA 1
ATOM 2299 C C . GLY A 1 308 ? 28.84278 2.07651 -11.60866 1.000 13.69898 339 GLY A C 1
ATOM 2300 O O . GLY A 1 308 ? 28.08345 1.10426 -11.70213 1.000 14.46889 339 GLY A O 1
ATOM 2301 N N . TYR A 1 309 ? 30.17514 1.94078 -11.57235 1.000 15.97495 340 TYR A N 1
ATOM 2302 C CA . TYR A 1 309 ? 30.76066 0.63372 -11.86007 1.000 15.01733 340 TYR A CA 1
ATOM 2303 C C . TYR A 1 309 ? 32.01479 0.31233 -11.05285 1.000 14.78612 340 TYR A C 1
ATOM 2304 O O . TYR A 1 309 ? 32.64551 -0.72305 -11.31487 1.000 15.36569 340 TYR A O 1
ATOM 2313 N N . ARG A 1 310 ? 32.38482 1.12758 -10.07411 1.000 14.14848 341 ARG A N 1
ATOM 2314 C CA . ARG A 1 310 ? 33.38559 0.73697 -9.08900 1.000 13.99808 341 ARG A CA 1
ATOM 2315 C C . ARG A 1 310 ? 32.64029 0.17019 -7.88461 1.000 13.71711 341 ARG A C 1
ATOM 2316 O O . ARG A 1 310 ? 31.69938 0.80385 -7.39149 1.000 16.98701 341 ARG A O 1
ATOM 2324 N N . VAL A 1 311 ? 33.02558 -1.02548 -7.44262 1.000 14.41252 342 VAL A N 1
ATOM 2325 C CA . VAL A 1 311 ? 32.19479 -1.77874 -6.49742 1.000 13.83790 342 VAL A CA 1
ATOM 2326 C C . VAL A 1 311 ? 33.05363 -2.29511 -5.35164 1.000 16.14449 342 VAL A C 1
ATOM 2327 O O . VAL A 1 311 ? 34.27675 -2.44924 -5.48627 1.000 16.55839 342 VAL A O 1
ATOM 2331 N N . PRO A 1 312 ? 32.43382 -2.62022 -4.21694 1.000 16.15089 343 PRO A N 1
ATOM 2332 C CA . PRO A 1 312 ? 33.18369 -3.30879 -3.16530 1.000 14.90002 343 PRO A CA 1
ATOM 2333 C C . PRO A 1 312 ? 33.57898 -4.68999 -3.65261 1.000 15.34706 343 PRO A C 1
ATOM 2334 O O . PRO A 1 312 ? 32.84728 -5.33020 -4.41177 1.000 16.57251 343 PRO A O 1
ATOM 2338 N N . MET A 1 313 ? 34.75397 -5.15034 -3.22718 1.000 14.73916 344 MET A N 1
ATOM 2339 C CA . MET A 1 313 ? 35.11662 -6.53238 -3.51632 1.000 15.83929 344 MET A CA 1
ATOM 2340 C C . MET A 1 313 ? 36.16614 -6.99682 -2.52190 1.000 16.81995 344 MET A C 1
ATOM 2341 O O . MET A 1 313 ? 37.05778 -6.22748 -2.15766 1.000 17.15600 344 MET A O 1
ATOM 2346 N N . PHE A 1 314 ? 36.04637 -8.25196 -2.08490 1.000 15.94730 345 PHE A N 1
ATOM 2347 C CA . PHE A 1 314 ? 37.14947 -8.92446 -1.40745 1.000 16.75672 345 PHE A CA 1
ATOM 2348 C C . PHE A 1 314 ? 37.33393 -10.32802 -1.96576 1.000 17.50754 345 PHE A C 1
ATOM 2349 O O . PHE A 1 314 ? 36.42137 -10.91416 -2.55436 1.000 15.81619 345 PHE A O 1
ATOM 2357 N N . PHE A 1 315 ? 38.55654 -10.83828 -1.80059 1.000 17.47406 346 PHE A N 1
ATOM 2358 C CA . PHE A 1 315 ? 38.89603 -12.24527 -1.98985 1.000 20.06627 346 PHE A CA 1
ATOM 2359 C C . PHE A 1 315 ? 39.24630 -12.81586 -0.62286 1.000 16.80656 346 PHE A C 1
ATOM 2360 O O . PHE A 1 315 ? 40.073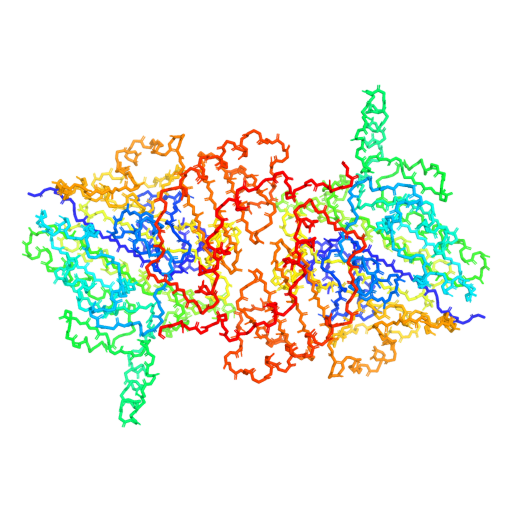64 -12.23602 0.08778 1.000 19.39474 346 PHE A O 1
ATOM 2368 N N . HIS A 1 316 ? 38.66230 -13.95930 -0.26696 1.000 15.42204 347 HIS A N 1
ATOM 2369 C CA . HIS A 1 316 ? 38.98264 -14.63617 0.98880 1.000 18.76363 347 HIS A CA 1
ATOM 2370 C C . HIS A 1 316 ? 39.33292 -16.08662 0.68432 1.000 17.64594 347 HIS A C 1
ATOM 2371 O O . HIS A 1 316 ? 38.51425 -16.82338 0.12602 1.000 18.32112 347 HIS A O 1
ATOM 2378 N N . TRP A 1 317 ? 40.54914 -16.49006 1.04474 1.000 17.64046 348 TRP A N 1
ATOM 2379 C CA . TRP A 1 317 ? 41.04562 -17.82612 0.73897 1.000 18.80563 348 TRP A CA 1
ATOM 2380 C C . TRP A 1 317 ? 42.16107 -18.12962 1.73025 1.000 19.10633 348 TRP A C 1
ATOM 2381 O O . TRP A 1 317 ? 43.32393 -17.80627 1.47036 1.000 22.40147 348 TRP A O 1
ATOM 2392 N N . PRO A 1 318 ? 41.83584 -18.71366 2.88360 1.000 19.28901 349 PRO A N 1
ATOM 2393 C CA . PRO A 1 318 ? 42.82941 -18.79970 3.96849 1.000 22.30150 349 PRO A CA 1
ATOM 2394 C C . PRO A 1 318 ? 44.08707 -19.55667 3.59618 1.000 22.64426 349 PRO A C 1
ATOM 2395 O O . PRO A 1 318 ? 45.15721 -19.24354 4.13319 1.000 23.20407 349 PRO A O 1
ATOM 2399 N N . LYS A 1 319 ? 43.98948 -20.53200 2.69121 1.000 20.77715 350 LYS A N 1
ATOM 2400 C CA . LYS A 1 319 ? 45.16183 -21.30769 2.30015 1.000 23.60039 350 LYS A CA 1
ATOM 2401 C C . LYS A 1 319 ? 46.24706 -20.43096 1.68487 1.000 24.95267 350 LYS A C 1
ATOM 2402 O O . LYS A 1 319 ? 47.43901 -20.69831 1.87719 1.000 25.90414 350 LYS A O 1
ATOM 2408 N N . LYS A 1 320 ? 45.86789 -19.36313 0.97291 1.000 21.32992 351 LYS A N 1
ATOM 2409 C CA . LYS A 1 320 ? 46.83174 -18.64759 0.14427 1.000 23.73730 351 LYS A CA 1
ATOM 2410 C C . LYS A 1 320 ? 46.86874 -17.14497 0.40571 1.000 23.73385 351 LYS A C 1
ATOM 2411 O O . LYS A 1 320 ? 47.93339 -16.52661 0.30695 1.000 26.36059 351 LYS A O 1
ATOM 2417 N N . ILE A 1 321 ? 45.72851 -16.52941 0.69895 1.000 20.92224 352 ILE A N 1
ATOM 2418 C CA . ILE A 1 321 ? 45.64032 -15.07556 0.77925 1.000 21.85046 352 ILE A CA 1
ATOM 2419 C C . ILE A 1 321 ? 45.80580 -14.64964 2.23108 1.000 21.38672 352 ILE A C 1
ATOM 2420 O O . ILE A 1 321 ? 45.06006 -15.09711 3.11591 1.000 21.35091 352 ILE A O 1
ATOM 2425 N N . LYS A 1 322 ? 46.79627 -13.78649 2.46512 1.000 23.76806 353 LYS A N 1
ATOM 2426 C CA . LYS A 1 322 ? 47.09863 -13.30850 3.80585 1.000 21.61478 353 LYS A CA 1
ATOM 2427 C C . LYS A 1 322 ? 45.94165 -12.49071 4.36439 1.000 24.71651 353 LYS A C 1
ATOM 2428 O O . LYS A 1 322 ? 45.13134 -11.92785 3.62352 1.000 24.11857 353 LYS A O 1
ATOM 2430 N N . LYS A 1 323 ? 45.86987 -12.44317 5.68952 1.000 22.33791 354 LYS A N 1
ATOM 2431 C CA . LYS A 1 323 ? 44.88695 -11.61292 6.36013 1.000 23.48517 354 LYS A CA 1
ATOM 2432 C C . LYS A 1 323 ? 45.26755 -10.13816 6.27139 1.000 22.95695 354 LYS A C 1
ATOM 2433 O O . LYS A 1 323 ? 46.43365 -9.78297 6.07026 1.000 24.04113 354 LYS A O 1
ATOM 2435 N N . ASP A 1 324 ? 44.24541 -9.28031 6.37642 1.000 24.11709 355 ASP A N 1
ATOM 2436 C CA A ASP A 1 324 ? 44.42689 -7.83732 6.52609 0.512 22.41922 355 ASP A CA 1
ATOM 2437 C CA B ASP A 1 324 ? 44.40955 -7.83309 6.52181 0.488 22.42617 355 ASP A CA 1
ATOM 2438 C C . ASP A 1 324 ? 45.08490 -7.20015 5.30746 1.000 22.88498 355 ASP A C 1
ATOM 2439 O O . ASP A 1 324 ? 45.78752 -6.19212 5.42749 1.000 25.30308 355 ASP A O 1
ATOM 2448 N N . GLN A 1 325 ? 44.87809 -7.76435 4.12644 1.000 20.88984 356 GLN A N 1
ATOM 2449 C CA A GLN A 1 325 ? 45.49963 -7.19921 2.94313 0.589 20.51684 356 GLN A CA 1
ATOM 2450 C CA B GLN A 1 325 ? 45.47545 -7.25068 2.90065 0.411 20.55777 356 GLN A CA 1
ATOM 2451 C C . GLN A 1 325 ? 44.56513 -6.21151 2.25799 1.000 20.50060 356 GLN A C 1
ATOM 2452 O O . GLN A 1 325 ? 43.33485 -6.34850 2.28159 1.000 21.38195 356 GLN A O 1
ATOM 2463 N N . ARG A 1 326 ? 45.17306 -5.18139 1.67624 1.000 20.48583 357 ARG A N 1
ATOM 2464 C CA A ARG A 1 326 ? 44.46390 -4.17179 0.89648 0.558 19.46882 357 ARG A CA 1
ATOM 2465 C CA B ARG A 1 326 ? 44.46677 -4.17439 0.89811 0.442 19.50345 357 ARG A CA 1
ATOM 2466 C C . ARG A 1 326 ? 45.12018 -4.12140 -0.47614 1.000 22.93815 357 ARG A C 1
ATOM 2467 O O . ARG A 1 326 ? 46.30048 -3.77523 -0.59011 1.000 25.22028 357 ARG A O 1
ATOM 2482 N N . PHE A 1 327 ? 44.36886 -4.49555 -1.51227 1.000 19.36772 358 PHE A N 1
ATOM 2483 C CA . PHE A 1 327 ? 44.87838 -4.51846 -2.88330 1.000 16.93068 358 PHE A CA 1
ATOM 2484 C C . PHE A 1 327 ? 44.38423 -3.26236 -3.58945 1.000 18.06137 358 PHE A C 1
ATOM 2485 O O . PHE A 1 327 ? 43.18411 -3.11735 -3.85244 1.000 19.29276 358 PHE A O 1
ATOM 2493 N N . ASP A 1 328 ? 45.30792 -2.34504 -3.87879 1.000 18.59849 359 ASP A N 1
ATOM 2494 C CA . ASP A 1 328 ? 44.94231 -1.01515 -4.34124 1.000 18.90824 359 ASP A CA 1
ATOM 2495 C C . ASP A 1 328 ? 45.06022 -0.83926 -5.84740 1.000 19.05248 359 ASP A C 1
ATOM 2496 O O . ASP A 1 328 ? 44.65068 0.20718 -6.36525 1.000 20.32970 359 ASP A O 1
ATOM 2501 N N . PHE A 1 329 ? 45.60160 -1.82640 -6.56488 1.000 18.70572 360 PHE A N 1
ATOM 2502 C CA . PHE A 1 329 ? 45.69706 -1.69263 -8.01291 1.000 19.09158 360 PHE A CA 1
ATOM 2503 C C . PHE A 1 329 ? 44.35916 -2.03292 -8.65870 1.000 17.96596 360 PHE A C 1
ATOM 2504 O O . PHE A 1 329 ? 43.65495 -2.92796 -8.18255 1.000 19.30464 360 PHE A O 1
ATOM 2512 N N . PRO A 1 330 ? 43.98826 -1.33555 -9.72993 1.000 17.25178 361 PRO A N 1
ATOM 2513 C CA . PRO A 1 330 ? 42.68794 -1.59572 -10.36032 1.000 17.32116 361 PRO A CA 1
ATOM 2514 C C . PRO A 1 330 ? 42.58505 -3.01976 -10.89058 1.000 18.44774 361 PRO A C 1
ATOM 2515 O O . PRO A 1 330 ? 43.54773 -3.59328 -11.41207 1.000 17.78130 361 PRO A O 1
ATOM 2519 N N . VAL A 1 331 ? 41.40018 -3.60111 -10.71943 1.000 16.64973 362 VAL A N 1
ATOM 2520 C CA . VAL A 1 331 ? 41.07043 -4.92092 -11.24552 1.000 16.77781 362 VAL A CA 1
ATOM 2521 C C . VAL A 1 331 ? 39.66255 -4.85396 -11.82496 1.000 16.13366 362 VAL A C 1
ATOM 2522 O O . VAL A 1 331 ? 38.92357 -3.88693 -11.61451 1.000 17.71507 362 VAL A O 1
ATOM 2526 N N . SER A 1 332 ? 39.28394 -5.91519 -12.53995 1.000 16.90295 363 SER A N 1
ATOM 2527 C CA . SER A 1 332 ? 37.99653 -5.98576 -13.21859 1.000 17.44367 363 SER A CA 1
ATOM 2528 C C . SER A 1 332 ? 37.27968 -7.29171 -12.89485 1.000 16.10547 363 SER A C 1
ATOM 2529 O O . SER A 1 332 ? 37.90818 -8.33814 -12.71004 1.000 16.03179 363 SER A O 1
ATOM 2532 N N . SER A 1 333 ? 35.94301 -7.22898 -12.85023 1.000 16.53339 364 SER A N 1
ATOM 2533 C CA . SER A 1 333 ? 35.16769 -8.46085 -12.77095 1.000 15.69953 364 SER A CA 1
ATOM 2534 C C . SER A 1 333 ? 35.43359 -9.38158 -13.95960 1.000 17.87306 364 SER A C 1
ATOM 2535 O O . SER A 1 333 ? 35.18618 -10.58661 -13.85932 1.000 18.15965 364 SER A O 1
ATOM 2538 N N . LEU A 1 334 ? 35.91730 -8.84050 -15.08453 1.000 16.91743 365 LEU A N 1
ATOM 2539 C CA . LEU A 1 334 ? 36.37485 -9.68626 -16.18516 1.000 16.32843 365 LEU A CA 1
ATOM 2540 C C . LEU A 1 334 ? 37.52994 -10.58454 -15.77835 1.000 16.37067 365 LEU A C 1
ATOM 2541 O O . LEU A 1 334 ? 37.78842 -11.59064 -16.45178 1.000 18.85235 365 LEU A O 1
ATOM 2546 N N . ASP A 1 335 ? 38.22909 -10.25163 -14.69136 1.000 15.64630 366 ASP A N 1
ATOM 2547 C CA . ASP A 1 335 ? 39.33699 -11.09715 -14.26308 1.000 17.33853 366 ASP A CA 1
ATOM 2548 C C . ASP A 1 335 ? 38.85739 -12.40800 -13.66253 1.000 18.20290 366 ASP A C 1
ATOM 2549 O O . ASP A 1 335 ? 39.64585 -13.35190 -13.55314 1.000 18.25090 366 ASP A O 1
ATOM 2554 N N . LEU A 1 336 ? 37.58849 -12.49840 -13.25930 1.000 19.38849 367 LEU A N 1
ATOM 2555 C CA . LEU A 1 336 ? 37.15245 -13.69961 -12.55317 1.000 16.14797 367 LEU A CA 1
ATOM 2556 C C . LEU A 1 336 ? 37.23159 -14.93915 -13.44421 1.000 18.23613 367 LEU A C 1
ATOM 2557 O O . LEU A 1 336 ? 37.67660 -15.99862 -12.99498 1.000 18.26213 367 LEU A O 1
ATOM 2562 N N . TYR A 1 337 ? 36.83403 -14.82061 -14.71461 1.000 18.29633 368 TYR A N 1
ATOM 2563 C CA . TYR A 1 337 ? 36.84839 -15.98254 -15.60586 1.000 17.19460 368 TYR A CA 1
ATOM 2564 C C . TYR A 1 337 ? 38.24800 -16.57954 -15.74011 1.000 17.45310 368 TYR A C 1
ATOM 2565 O O . TYR A 1 337 ? 38.43153 -17.75892 -15.38075 1.000 19.42152 368 TYR A O 1
ATOM 2574 N N . PRO A 1 338 ? 39.26992 -15.84960 -16.21332 1.000 19.09097 369 PRO A N 1
ATOM 2575 C CA . PRO A 1 338 ? 40.60267 -16.48082 -16.32220 1.000 18.95584 369 PRO A CA 1
ATOM 2576 C C . PRO A 1 338 ? 41.21965 -16.83110 -14.98472 1.000 20.52527 369 PRO A C 1
ATOM 2577 O O . PRO A 1 338 ? 41.98690 -17.80098 -14.90487 1.000 21.67780 369 PRO A O 1
ATOM 2581 N N . THR A 1 339 ? 40.93914 -16.06388 -13.93171 1.000 18.30986 370 THR A N 1
ATOM 2582 C CA . THR A 1 339 ? 41.46580 -16.42027 -12.61983 1.000 17.87595 370 THR A CA 1
ATOM 2583 C C . THR A 1 339 ? 40.88315 -17.74690 -12.14094 1.000 19.82257 370 THR A C 1
ATOM 2584 O O . THR A 1 339 ? 41.61859 -18.62408 -11.66842 1.000 19.40979 370 THR A O 1
ATOM 2588 N N . PHE A 1 340 ? 39.55688 -17.91272 -12.26345 1.000 19.49600 371 PHE A N 1
ATOM 2589 C CA . PHE A 1 340 ? 38.91119 -19.13398 -11.79286 1.000 19.49857 371 PHE A CA 1
ATOM 2590 C C . PHE A 1 340 ? 39.31704 -20.33266 -12.63999 1.000 19.55651 371 PHE A C 1
ATOM 2591 O O . PHE A 1 340 ? 39.54746 -21.42093 -12.10725 1.000 20.60135 371 PHE A O 1
ATOM 2599 N N . THR A 1 341 ? 39.38212 -20.17034 -13.96287 1.000 20.13599 372 THR A N 1
ATOM 2600 C CA . THR A 1 341 ? 39.75242 -21.33075 -14.76452 1.000 22.63153 372 THR A CA 1
ATOM 2601 C C . THR A 1 341 ? 41.21230 -21.70490 -14.54196 1.000 22.70598 372 THR A C 1
ATOM 2602 O O . THR A 1 341 ? 41.55975 -22.89127 -14.58780 1.000 23.89560 372 THR A O 1
ATOM 2606 N N . GLY A 1 342 ? 42.06974 -20.72265 -14.25458 1.000 23.93876 373 GLY A N 1
ATOM 2607 C CA . GLY A 1 342 ? 43.43931 -21.04161 -13.88189 1.000 23.23318 373 GLY A CA 1
ATOM 2608 C C . GLY A 1 342 ? 43.52182 -21.82992 -12.58835 1.000 24.83677 373 GLY A C 1
ATOM 2609 O O . GLY A 1 342 ? 44.25379 -22.81943 -12.49146 1.000 26.04721 373 GLY A O 1
ATOM 2610 N N . LEU A 1 343 ? 42.77180 -21.39817 -11.56978 1.000 21.96905 374 LEU A N 1
ATOM 2611 C CA . LEU A 1 343 ? 42.75067 -22.12817 -10.30455 1.000 23.38549 374 LEU A CA 1
ATOM 2612 C C . LEU A 1 343 ? 42.23071 -23.54286 -10.48386 1.000 22.43350 374 LEU A C 1
ATOM 2613 O O . LEU A 1 343 ? 42.65883 -24.46465 -9.77552 1.000 25.24026 374 LEU A O 1
ATOM 2618 N N . ALA A 1 344 ? 41.26944 -23.72334 -11.38316 1.000 21.31717 375 ALA A N 1
ATOM 2619 C CA . ALA A 1 344 ? 40.68450 -25.02833 -11.64359 1.000 23.21971 375 ALA A CA 1
ATOM 2620 C C . ALA A 1 344 ? 41.53374 -25.87584 -12.57257 1.000 25.79524 375 ALA A C 1
ATOM 2621 O O . ALA A 1 344 ? 41.13799 -27.00586 -12.87637 1.000 24.31998 375 ALA A O 1
ATOM 2623 N N . GLU A 1 345 ? 42.66232 -25.34778 -13.05039 1.000 25.84580 376 GLU A N 1
ATOM 2624 C CA . GLU A 1 345 ? 43.51617 -26.05630 -14.00327 1.000 26.09403 376 GLU A CA 1
ATOM 2625 C C . GLU A 1 345 ? 42.71254 -26.49712 -15.22191 1.000 30.32507 376 GLU A C 1
ATOM 2626 O O . GLU A 1 345 ? 42.93454 -27.56902 -15.79074 1.000 31.68230 376 GLU A O 1
ATOM 2632 N N . ALA A 1 346 ? 41.75736 -25.66139 -15.61803 1.000 27.29193 377 ALA A N 1
ATOM 2633 C CA . ALA A 1 346 ? 40.83007 -25.98903 -16.68351 1.000 29.29498 377 ALA A CA 1
ATOM 2634 C C . ALA A 1 346 ? 41.34573 -25.45501 -18.00818 1.000 32.88603 377 ALA A C 1
ATOM 2635 O O . ALA A 1 346 ? 41.92435 -24.36597 -18.07022 1.000 40.30789 377 ALA A O 1
ATOM 2637 N N . LYS A 1 347 ? 41.14410 -26.23400 -19.06405 1.000 35.02869 378 LYS A N 1
ATOM 2638 C CA . LYS A 1 347 ? 41.48065 -25.77918 -20.40192 1.000 39.34272 378 LYS A CA 1
ATOM 2639 C C . LYS A 1 347 ? 40.32256 -24.97715 -20.98153 1.000 31.76436 378 LYS A C 1
ATOM 2640 O O . LYS A 1 347 ? 39.15271 -25.34075 -20.81811 1.000 33.84944 378 LYS A O 1
ATOM 2642 N N . LEU A 1 348 ? 40.65459 -23.87347 -21.63847 1.000 33.24575 379 LEU A N 1
ATOM 2643 C CA . LEU A 1 348 ? 39.64898 -23.06313 -22.30071 1.000 33.02554 379 LEU A CA 1
ATOM 2644 C C . LEU A 1 348 ? 39.20997 -23.72434 -23.60233 1.000 32.65833 379 LEU A C 1
ATOM 2645 O O . LEU A 1 348 ? 40.01286 -24.38592 -24.26833 1.000 30.20885 379 LEU A O 1
ATOM 2650 N N . PRO A 1 349 ? 37.94717 -23.54906 -23.99126 1.000 29.80722 380 PRO A N 1
ATOM 2651 C CA . PRO A 1 349 ? 37.51990 -24.01990 -25.30994 1.000 31.10810 380 PRO A CA 1
ATOM 2652 C C . PRO A 1 349 ? 38.34452 -23.34240 -26.38853 1.000 34.59970 380 PRO A C 1
ATOM 2653 O O . PRO A 1 349 ? 38.75381 -22.18804 -26.24902 1.000 29.46539 380 PRO A O 1
ATOM 2657 N N . LYS A 1 350 ? 38.60394 -24.08193 -27.46651 1.000 32.93224 381 LYS A N 1
ATOM 2658 C CA . LYS A 1 350 ? 39.37547 -23.53054 -28.57258 1.000 31.64980 381 LYS A CA 1
ATOM 2659 C C . LYS A 1 350 ? 38.69936 -22.27645 -29.11312 1.000 31.14475 381 LYS A C 1
ATOM 2660 O O . LYS A 1 350 ? 37.48487 -22.25459 -29.33369 1.000 31.33508 381 LYS A O 1
ATOM 2662 N N . GLY A 1 351 ? 39.48454 -21.21653 -29.28680 1.000 30.15735 382 GLY A N 1
ATOM 2663 C CA . GLY A 1 351 ? 38.97593 -19.97765 -29.83325 1.000 34.34797 382 GLY A CA 1
ATOM 2664 C C . GLY A 1 351 ? 38.30490 -19.05478 -28.83699 1.000 31.65167 382 GLY A C 1
ATOM 2665 O O . GLY A 1 351 ? 37.88293 -17.95792 -29.22485 1.000 30.78473 382 GLY A O 1
ATOM 2666 N N . LYS A 1 352 ? 38.18879 -19.45773 -27.57440 1.000 29.61202 383 LYS A N 1
ATOM 2667 C CA . LYS A 1 352 ? 37.57006 -18.59204 -26.57612 1.000 27.76605 383 LYS A CA 1
ATOM 2668 C C . LYS A 1 352 ? 38.40336 -17.33378 -26.39307 1.000 25.13419 383 LYS A C 1
ATOM 2669 O O . LYS A 1 352 ? 39.62389 -17.40527 -26.21438 1.000 26.99938 383 LYS A O 1
ATOM 2675 N N . GLN A 1 353 ? 37.73915 -16.18026 -26.42274 1.000 24.16713 384 GLN A N 1
ATOM 2676 C CA . GLN A 1 353 ? 38.37873 -14.88842 -26.21805 1.000 23.71497 384 GLN A CA 1
ATOM 2677 C C . GLN A 1 353 ? 37.98356 -14.33541 -24.85644 1.000 23.52692 384 GLN A C 1
ATOM 2678 O O . GLN A 1 353 ? 36.83396 -14.48386 -24.43013 1.000 21.62999 384 GLN A O 1
ATOM 2684 N N . LEU A 1 354 ? 38.94255 -13.70547 -24.18188 1.000 22.59985 385 LEU A N 1
ATOM 2685 C CA . LEU A 1 354 ? 38.74805 -13.16521 -22.84272 1.000 21.08763 385 LEU A CA 1
ATOM 2686 C C . LEU A 1 354 ? 39.32518 -11.75903 -22.78066 1.000 24.42899 385 LEU A C 1
ATOM 2687 O O . LEU A 1 354 ? 40.39491 -11.49197 -23.33573 1.000 24.43045 385 LEU A O 1
ATOM 2692 N N . ASP A 1 355 ? 38.62366 -10.86194 -22.08504 1.000 20.55780 386 ASP A N 1
ATOM 2693 C CA . ASP A 1 355 ? 39.07569 -9.48662 -21.94040 1.000 20.85064 386 ASP A CA 1
ATOM 2694 C C . ASP A 1 355 ? 39.75961 -9.20446 -20.60407 1.000 24.81099 386 ASP A C 1
ATOM 2695 O O . ASP A 1 355 ? 40.33875 -8.12483 -20.44010 1.000 26.87429 386 ASP A O 1
ATOM 2700 N N . GLY A 1 356 ? 39.70296 -10.13226 -19.64898 1.000 19.07517 387 GLY A N 1
ATOM 2701 C CA . GLY A 1 356 ? 40.31263 -9.94988 -18.35161 1.000 18.72918 387 GLY A CA 1
ATOM 2702 C C . GLY A 1 356 ? 41.60981 -10.72905 -18.21943 1.000 22.36385 387 GLY A C 1
ATOM 2703 O O . GLY A 1 356 ? 42.13194 -11.29499 -19.18129 1.000 22.73345 387 GLY A O 1
ATOM 2704 N N . LYS A 1 357 ? 42.12880 -10.75969 -16.98989 1.000 20.05727 388 LYS A N 1
ATOM 2705 C CA . LYS A 1 357 ? 43.43354 -11.33549 -16.69651 1.000 20.43235 388 LYS A CA 1
ATOM 2706 C C . LYS A 1 357 ? 43.32473 -12.31490 -15.53748 1.000 21.59576 388 LYS A C 1
ATOM 2707 O O . LYS A 1 357 ? 42.50553 -12.13565 -14.63124 1.000 19.63920 388 LYS A O 1
ATOM 2713 N N . ASN A 1 358 ? 44.16351 -13.34889 -15.56449 1.000 19.74470 389 ASN A N 1
ATOM 2714 C CA . ASN A 1 358 ? 44.36209 -14.19664 -14.39215 1.000 19.47967 389 ASN A CA 1
ATOM 2715 C C . ASN A 1 358 ? 45.19475 -13.40396 -13.39439 1.000 22.43219 389 ASN A C 1
ATOM 2716 O O . ASN A 1 358 ? 46.40313 -13.23346 -13.57291 1.000 23.43122 389 ASN A O 1
ATOM 2721 N N . ILE A 1 359 ? 44.56034 -12.90585 -12.33160 1.000 19.67154 390 ILE A N 1
ATOM 2722 C CA . ILE A 1 359 ? 45.21958 -11.95382 -11.44111 1.000 19.77725 390 ILE A CA 1
ATOM 2723 C C . ILE A 1 359 ? 45.68876 -12.58543 -10.13147 1.000 19.85446 390 ILE A C 1
ATOM 2724 O O . ILE A 1 359 ? 46.19092 -11.86290 -9.26606 1.000 20.68410 390 ILE A O 1
ATOM 2729 N N . MET A 1 360 ? 45.55920 -13.90782 -9.95806 1.000 22.53615 391 MET A N 1
ATOM 2730 C CA . MET A 1 360 ? 45.82117 -14.46481 -8.63003 1.000 21.73754 391 MET A CA 1
ATOM 2731 C C . MET A 1 360 ? 47.27967 -14.26784 -8.21487 1.000 22.86939 391 MET A C 1
ATOM 2732 O O . MET A 1 360 ? 47.55662 -13.90480 -7.06805 1.000 24.06709 391 MET A O 1
ATOM 2737 N N . ASP A 1 361 ? 48.22511 -14.46460 -9.13823 1.000 23.84770 392 ASP A N 1
ATOM 2738 C CA A ASP A 1 361 ? 49.62590 -14.22938 -8.80008 0.503 25.99280 392 ASP A CA 1
ATOM 2739 C CA B ASP A 1 361 ? 49.63124 -14.22577 -8.81698 0.497 26.00040 392 ASP A CA 1
ATOM 2740 C C . ASP A 1 361 ? 49.86771 -12.76937 -8.43150 1.000 24.37337 392 ASP A C 1
ATOM 2741 O O . ASP A 1 361 ? 50.63333 -12.47743 -7.50562 1.000 23.95174 392 ASP A O 1
ATOM 2750 N N . ASP A 1 362 ? 49.21641 -11.83727 -9.13536 1.000 21.97312 393 ASP A N 1
ATOM 2751 C CA . ASP A 1 362 ? 49.33829 -10.42242 -8.78146 1.000 23.07267 393 ASP A CA 1
ATOM 2752 C C . ASP A 1 362 ? 48.77875 -10.15516 -7.39171 1.000 23.03776 393 ASP A C 1
ATOM 2753 O O . ASP A 1 362 ? 49.34742 -9.37154 -6.62334 1.000 23.20485 393 ASP A O 1
ATOM 2758 N N . VAL A 1 363 ? 47.66422 -10.80333 -7.04659 1.000 20.59516 394 VAL A N 1
ATOM 2759 C CA . VAL A 1 363 ? 47.09826 -10.62951 -5.71299 1.000 21.64803 394 VAL A CA 1
ATOM 2760 C C . VAL A 1 363 ? 48.04713 -11.17393 -4.65123 1.000 23.84512 394 VAL A C 1
ATOM 2761 O O . VAL A 1 363 ? 48.25254 -10.55256 -3.59948 1.000 24.86513 394 VAL A O 1
ATOM 2765 N N . LEU A 1 364 ? 48.64546 -12.33509 -4.91343 1.000 22.46679 395 LEU A N 1
ATOM 2766 C CA . LEU A 1 364 ? 49.53069 -12.95249 -3.93457 1.000 23.49347 395 LEU A CA 1
ATOM 2767 C C . LEU A 1 364 ? 50.83761 -12.18163 -3.79571 1.000 25.10057 395 LEU A C 1
ATOM 2768 O O . LEU A 1 364 ? 51.44042 -12.18767 -2.71816 1.000 28.33390 395 LEU A O 1
ATOM 2773 N N . LYS A 1 365 ? 51.28555 -11.51565 -4.85898 1.000 22.98541 396 LYS A N 1
ATOM 2774 C CA . LYS A 1 365 ? 52.54765 -10.78340 -4.84164 1.000 25.31833 396 LYS A CA 1
ATOM 2775 C C . LYS A 1 365 ? 52.36368 -9.28127 -4.69477 1.000 26.40583 396 LYS A C 1
ATOM 2776 O O . LYS A 1 365 ? 53.36042 -8.54703 -4.68574 1.000 25.52070 396 LYS A O 1
ATOM 2782 N N . ASN A 1 366 ? 51.12035 -8.81109 -4.58607 1.000 24.44415 397 ASN A N 1
ATOM 2783 C CA . ASN A 1 366 ? 50.80397 -7.38550 -4.52353 1.000 26.00779 397 ASN A CA 1
ATOM 2784 C C . ASN A 1 366 ? 51.45989 -6.61808 -5.66817 1.000 21.89941 397 ASN A C 1
ATOM 2785 O O . ASN A 1 366 ? 52.14338 -5.61240 -5.46879 1.000 24.92236 397 ASN A O 1
ATOM 2790 N N . THR A 1 367 ? 51.25459 -7.10624 -6.88442 1.000 22.19270 398 THR A N 1
ATOM 2791 C CA . THR A 1 367 ? 51.71912 -6.42054 -8.07782 1.000 20.97495 398 THR A CA 1
ATOM 2792 C C . THR A 1 367 ? 50.52183 -6.01620 -8.92778 1.000 21.09252 398 THR A C 1
ATOM 2793 O O . THR A 1 367 ? 49.39151 -6.46310 -8.70857 1.000 21.68986 398 THR A O 1
ATOM 2797 N N . GLU A 1 368 ? 50.79742 -5.17664 -9.92253 1.000 20.58220 399 GLU A N 1
ATOM 2798 C CA . GLU A 1 368 ? 49.80871 -4.38672 -10.65068 1.000 19.70617 399 GLU A CA 1
ATOM 2799 C C . GLU A 1 368 ? 49.42134 -5.07183 -11.96083 1.000 20.77066 399 GLU A C 1
ATOM 2800 O O . GLU A 1 368 ? 50.15191 -4.94903 -12.95658 1.000 20.73191 399 GLU A O 1
ATOM 2806 N N . PRO A 1 369 ? 48.28121 -5.77038 -12.03280 1.000 19.94085 400 PRO A N 1
ATOM 2807 C CA . PRO A 1 369 ? 47.97758 -6.52825 -13.25680 1.000 20.60531 400 PRO A CA 1
ATOM 2808 C C . PRO A 1 369 ? 47.70254 -5.65499 -14.46831 1.000 19.21913 400 PRO A C 1
ATOM 2809 O O . PRO A 1 369 ? 48.05105 -6.05471 -15.58703 1.000 21.58888 400 PRO A O 1
ATOM 2813 N N . TYR A 1 370 ? 47.09696 -4.47868 -14.29022 1.000 17.77154 401 TYR A N 1
ATOM 2814 C CA . TYR A 1 370 ? 46.75824 -3.59993 -15.40441 1.000 18.00153 401 TYR A CA 1
ATOM 2815 C C . TYR A 1 370 ? 47.74818 -2.45254 -15.56923 1.000 18.78983 401 TYR A C 1
ATOM 2816 O O . TYR A 1 370 ? 47.38025 -1.38613 -16.06622 1.000 20.45729 401 TYR A O 1
ATOM 2825 N N . LYS A 1 371 ? 48.99982 -2.65633 -15.16436 1.000 19.55732 402 LYS A N 1
ATOM 2826 C CA . LYS A 1 371 ? 50.02139 -1.63955 -15.36548 1.000 22.58111 402 LYS A CA 1
ATOM 2827 C C . LYS A 1 371 ? 50.07910 -1.24808 -16.83436 1.000 22.80149 402 LYS A C 1
ATOM 2828 O O . LYS A 1 371 ? 50.21623 -2.10876 -17.70885 1.000 25.19409 402 LYS A O 1
ATOM 2834 N N . ASP A 1 372 ? 49.94353 0.05115 -17.09416 1.000 22.29315 403 ASP A N 1
ATOM 2835 C CA . ASP A 1 372 ? 49.95910 0.62121 -18.44079 1.000 24.68205 403 ASP A CA 1
ATOM 2836 C C . ASP A 1 372 ? 48.86794 0.04955 -19.34677 1.000 27.38207 403 ASP A C 1
ATOM 2837 O O . ASP A 1 372 ? 49.00824 0.06603 -20.57909 1.000 26.82923 403 ASP A O 1
ATOM 2842 N N . GLU A 1 373 ? 47.76504 -0.43677 -18.77255 1.000 24.28508 404 GLU A N 1
ATOM 2843 C CA . GLU A 1 373 ? 46.63847 -0.93525 -19.55217 1.000 20.87399 404 GLU A CA 1
ATOM 2844 C C . GLU A 1 373 ? 45.33900 -0.35436 -19.00922 1.000 20.31793 404 GLU A C 1
ATOM 2845 O O . GLU A 1 373 ? 45.29009 0.18152 -17.89971 1.000 22.97908 404 GLU A O 1
ATOM 2851 N N . MET A 1 374 ? 44.28787 -0.46663 -19.81389 1.000 20.09967 405 MET A N 1
ATOM 2852 C CA . MET A 1 374 ? 43.02724 0.22229 -19.56975 1.000 18.37942 405 MET A CA 1
ATOM 2853 C C . MET A 1 374 ? 41.97437 -0.70038 -18.96646 1.000 18.43163 405 MET A C 1
ATOM 2854 O O . MET A 1 374 ? 41.87386 -1.87942 -19.31069 1.000 19.67259 405 MET A O 1
ATOM 2859 N N . ILE A 1 375 ? 41.15524 -0.11634 -18.09622 1.000 17.31067 406 ILE A N 1
ATOM 2860 C CA . ILE A 1 375 ? 39.86791 -0.66744 -17.69640 1.000 17.76494 406 ILE A CA 1
ATOM 2861 C C . ILE A 1 375 ? 38.81570 0.35168 -18.10043 1.000 16.41097 406 ILE A C 1
ATOM 2862 O O . ILE A 1 375 ? 38.96848 1.54941 -17.81730 1.000 17.64128 406 ILE A O 1
ATOM 2867 N N . TYR A 1 376 ? 37.77280 -0.12077 -18.78703 1.000 15.67262 407 TYR A N 1
ATOM 2868 C CA . TYR A 1 376 ? 36.84572 0.70598 -19.54332 1.000 18.51043 407 TYR A CA 1
ATOM 2869 C C . TYR A 1 376 ? 35.40408 0.53610 -19.09906 1.000 16.97413 407 TYR A C 1
ATOM 2870 O O . TYR A 1 376 ? 35.00551 -0.52072 -18.60182 1.000 18.57302 407 TYR A O 1
ATOM 2879 N N . SER A 1 377 ? 34.60296 1.55381 -19.41421 1.000 16.32018 408 SER A N 1
ATOM 2880 C CA . SER A 1 377 ? 33.15303 1.41499 -19.44218 1.000 18.00899 408 SER A CA 1
ATOM 2881 C C . SER A 1 377 ? 32.59226 2.32084 -20.52657 1.000 15.30096 408 SER A C 1
ATOM 2882 O O . SER A 1 377 ? 33.05852 3.44839 -20.71980 1.000 16.49051 408 SER A O 1
ATOM 2885 N N . LEU A 1 378 ? 31.59797 1.81621 -21.24593 1.000 16.94011 409 LEU A N 1
ATOM 2886 C CA . LEU A 1 378 ? 30.85172 2.64811 -22.17654 1.000 14.77022 409 LEU A CA 1
ATOM 2887 C C . LEU A 1 378 ? 29.39153 2.28427 -22.01381 1.000 15.65184 409 LEU A C 1
ATOM 2888 O O . LEU A 1 378 ? 29.02931 1.11141 -22.14649 1.000 15.80734 409 LEU A O 1
ATOM 2893 N N . ARG A 1 379 ? 28.55891 3.28348 -21.72103 1.000 13.63749 410 ARG A N 1
ATOM 2894 C CA . ARG A 1 379 ? 27.14559 3.04595 -21.48080 1.000 15.56779 410 ARG A CA 1
ATOM 2895 C C . ARG A 1 379 ? 26.33173 3.83724 -22.49604 1.000 16.40326 410 ARG A C 1
ATOM 2896 O O . ARG A 1 379 ? 26.46590 5.06327 -22.59931 1.000 17.11002 410 ARG A O 1
ATOM 2904 N N . TYR A 1 380 ? 25.49090 3.12834 -23.24602 1.000 16.36346 411 TYR A N 1
ATOM 2905 C CA . TYR A 1 380 ? 24.68427 3.76629 -24.27948 1.000 17.45354 411 TYR A CA 1
ATOM 2906 C C . TYR A 1 380 ? 23.58315 4.61595 -23.66025 1.000 17.60485 411 TYR A C 1
ATOM 2907 O O . TYR A 1 380 ? 22.86119 4.16217 -22.76769 1.000 18.92752 411 TYR A O 1
ATOM 2916 N N . ARG A 1 381 ? 23.43343 5.83938 -24.15091 1.000 15.97060 412 ARG A N 1
ATOM 2917 C CA . ARG A 1 381 ? 22.36201 6.73679 -23.72578 1.000 17.76531 412 ARG A CA 1
ATOM 2918 C C . ARG A 1 381 ? 21.45151 7.01480 -24.91859 1.000 18.32943 412 ARG A C 1
ATOM 2919 O O . ARG A 1 381 ? 21.61293 6.43292 -25.98940 1.000 17.89726 412 ARG A O 1
ATOM 2927 N N . GLU A 1 382 ? 20.48961 7.91935 -24.73623 1.000 19.43257 413 GLU A N 1
ATOM 2928 C CA . GLU A 1 382 ? 19.53704 8.21192 -25.80730 1.000 16.58154 413 GLU A CA 1
ATOM 2929 C C . GLU A 1 382 ? 20.15169 9.25619 -26.73479 1.000 17.57369 413 GLU A C 1
ATOM 2930 O O . GLU A 1 382 ? 19.83439 10.44068 -26.68562 1.000 20.67918 413 GLU A O 1
ATOM 2936 N N . GLY A 1 383 ? 21.05493 8.79260 -27.59649 1.000 18.36158 414 GLY A N 1
ATOM 2937 C CA . GLY A 1 383 ? 21.65143 9.63064 -28.62113 1.000 19.41921 414 GLY A CA 1
ATOM 2938 C C . GLY A 1 383 ? 23.10422 9.98876 -28.40881 1.000 19.19645 414 GLY A C 1
ATOM 2939 O O . GLY A 1 383 ? 23.65425 10.75599 -29.20723 1.000 23.22994 414 GLY A O 1
ATOM 2940 N N . TYR A 1 384 ? 23.73684 9.49097 -27.35220 1.000 16.47513 415 TYR A N 1
ATOM 2941 C CA . TYR A 1 384 ? 25.15346 9.72366 -27.08306 1.000 15.73498 415 TYR A CA 1
ATOM 2942 C C . TYR A 1 384 ? 25.61779 8.59066 -26.17410 1.000 16.20926 415 TYR A C 1
ATOM 2943 O O . TYR A 1 384 ? 24.82277 7.73222 -25.78590 1.000 17.13155 415 TYR A O 1
ATOM 2952 N N . ASN A 1 385 ? 26.90544 8.58589 -25.83468 1.000 17.31033 416 ASN A N 1
ATOM 2953 C CA . ASN A 1 385 ? 27.47866 7.55302 -24.97733 1.000 15.50869 416 ASN A CA 1
ATOM 2954 C C . ASN A 1 385 ? 28.15927 8.17356 -23.76895 1.000 16.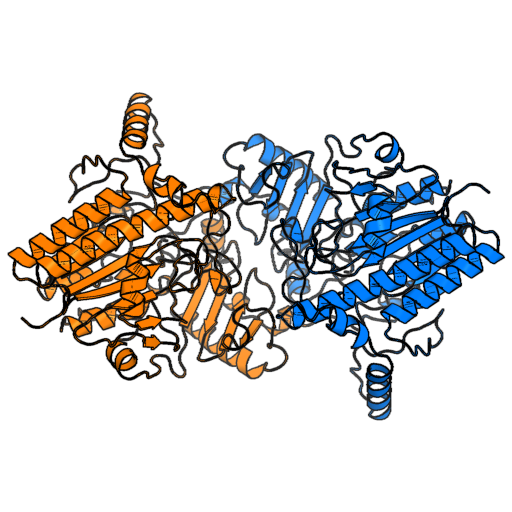09485 416 ASN A C 1
ATOM 2955 O O . ASN A 1 385 ? 28.88291 9.15961 -23.90197 1.000 17.38263 416 ASN A O 1
ATOM 2960 N N . ASP A 1 386 ? 27.95327 7.55761 -22.59959 1.000 16.00249 417 ASP A N 1
ATOM 2961 C CA . ASP A 1 386 ? 28.76415 7.84039 -21.42079 1.000 15.44038 417 ASP A CA 1
ATOM 2962 C C . ASP A 1 386 ? 29.98194 6.92682 -21.43858 1.000 14.13458 417 ASP A C 1
ATOM 2963 O O . ASP A 1 386 ? 29.87778 5.75266 -21.79210 1.000 16.03780 417 ASP A O 1
ATOM 2968 N N . VAL A 1 387 ? 31.14737 7.47050 -21.07120 1.000 15.04273 418 VAL A N 1
ATOM 2969 C CA . VAL A 1 387 ? 32.38934 6.71231 -21.12961 1.000 14.11382 418 VAL A CA 1
ATOM 2970 C C . VAL A 1 387 ? 33.19309 6.91585 -19.85642 1.000 14.89913 418 VAL A C 1
ATOM 2971 O O . VAL A 1 387 ? 33.18577 7.99632 -19.25576 1.000 16.41370 418 VAL A O 1
ATOM 2975 N N . GLY A 1 388 ? 33.91542 5.86898 -19.46972 1.000 15.54804 419 GLY A N 1
ATOM 2976 C CA . GLY A 1 388 ? 34.96698 5.97653 -18.47195 1.000 16.71205 419 GLY A CA 1
ATOM 2977 C C . GLY A 1 388 ? 36.13135 5.09998 -18.89298 1.000 14.69682 419 GLY A C 1
ATOM 2978 O O . GLY A 1 388 ? 35.92360 4.01523 -19.44657 1.000 17.54063 419 GLY A O 1
ATOM 2979 N N . ALA A 1 389 ? 37.36419 5.54747 -18.64813 1.000 15.89719 420 ALA A N 1
ATOM 2980 C CA . ALA A 1 389 ? 38.52963 4.73418 -18.96970 1.000 17.22840 420 ALA A CA 1
ATOM 2981 C C . ALA A 1 389 ? 39.63734 5.07183 -17.98965 1.000 18.09469 420 ALA A C 1
ATOM 2982 O O . ALA A 1 389 ? 39.97473 6.24870 -17.82384 1.000 19.75118 420 ALA A O 1
ATOM 2984 N N . ARG A 1 390 ? 40.19134 4.05088 -17.34259 1.000 15.16269 421 ARG A N 1
ATOM 2985 C CA . ARG A 1 390 ? 41.21566 4.24825 -16.32781 1.000 17.34227 421 ARG A CA 1
ATOM 2986 C C . ARG A 1 390 ? 42.50859 3.53237 -16.69714 1.000 18.39665 421 ARG A C 1
ATOM 2987 O O . ARG A 1 390 ? 42.49253 2.35330 -17.06292 1.000 18.05979 421 ARG A O 1
ATOM 2995 N N . MET A 1 391 ? 43.62952 4.23987 -16.55840 1.000 18.23887 422 MET A N 1
ATOM 2996 C CA A MET A 1 391 ? 44.95986 3.64997 -16.65536 0.542 18.31118 422 MET A CA 1
ATOM 2997 C CA B MET A 1 391 ? 44.95109 3.62932 -16.63747 0.458 18.32771 422 MET A CA 1
ATOM 2998 C C . MET A 1 391 ? 45.77260 4.17858 -15.48657 1.000 18.25306 422 MET A C 1
ATOM 2999 O O . MET A 1 391 ? 45.98063 5.39381 -15.39017 1.000 19.83810 422 MET A O 1
ATOM 3008 N N . GLY A 1 392 ? 46.20685 3.28325 -14.59971 1.000 19.56130 423 GLY A N 1
ATOM 3009 C CA . GLY A 1 392 ? 46.98580 3.72642 -13.45225 1.000 20.55684 423 GLY A CA 1
ATOM 3010 C C . GLY A 1 392 ? 46.18878 4.69676 -12.59506 1.000 19.83213 423 GLY A C 1
ATOM 3011 O O . GLY A 1 392 ? 45.02285 4.45604 -12.26255 1.000 20.41840 423 GLY A O 1
ATOM 3012 N N . ASP A 1 393 ? 46.81786 5.81210 -12.22532 1.000 17.83439 424 ASP A N 1
ATOM 3013 C CA . ASP A 1 393 ? 46.15447 6.81718 -11.39920 1.000 19.41897 424 ASP A CA 1
ATOM 3014 C C . ASP A 1 393 ? 45.19410 7.71088 -12.17167 1.000 19.25364 424 ASP A C 1
ATOM 3015 O O . ASP A 1 393 ? 44.59838 8.60786 -11.56067 1.000 19.60037 424 ASP A O 1
ATOM 3020 N N . TRP A 1 394 ? 45.05098 7.53019 -13.48125 1.000 18.10775 425 TRP A N 1
ATOM 3021 C CA . TRP A 1 394 ? 44.36698 8.50229 -14.32614 1.000 17.72251 425 TRP A CA 1
ATOM 3022 C C . TRP A 1 394 ? 43.08868 7.92346 -14.91350 1.000 19.91789 425 TRP A C 1
ATOM 3023 O O . TRP A 1 394 ? 43.03224 6.74245 -15.27591 1.000 19.08402 425 TRP A O 1
ATOM 3034 N N . LYS A 1 395 ? 42.06840 8.77197 -15.00771 1.000 18.03430 426 LYS A N 1
ATOM 3035 C CA . LYS A 1 395 ? 40.79458 8.38556 -15.59324 1.000 17.65502 426 LYS A CA 1
ATOM 3036 C C . LYS A 1 395 ? 40.27565 9.49674 -16.49106 1.000 17.65106 426 LYS A C 1
ATOM 3037 O O . LYS A 1 395 ? 40.34225 10.67539 -16.13260 1.000 19.60804 426 LYS A O 1
ATOM 3043 N N . ILE A 1 396 ? 39.73003 9.11757 -17.64562 1.000 17.51148 427 ILE A N 1
ATOM 3044 C CA . ILE A 1 396 ? 38.95159 10.03354 -18.46033 1.000 16.66235 427 ILE A CA 1
ATOM 3045 C C . ILE A 1 396 ? 37.48708 9.64703 -18.32745 1.000 16.68880 427 ILE A C 1
ATOM 3046 O O . ILE A 1 396 ? 37.14703 8.46167 -18.22482 1.000 16.56244 427 ILE A O 1
ATOM 3051 N N . THR A 1 397 ? 36.63216 10.65948 -18.26860 1.000 16.63478 428 THR A N 1
ATOM 3052 C CA . THR A 1 397 ? 35.20370 10.46868 -18.09413 1.000 14.83485 428 THR A CA 1
ATOM 3053 C C . THR A 1 397 ? 34.46594 11.39147 -19.04700 1.000 16.98290 428 THR A C 1
ATOM 3054 O O . THR A 1 397 ? 34.79028 12.58065 -19.14359 1.000 17.83766 428 THR A O 1
ATOM 3058 N N . ARG A 1 398 ? 33.46928 10.85343 -19.74331 1.000 15.86560 429 ARG A N 1
ATOM 3059 C CA . ARG A 1 398 ? 32.47131 11.68530 -20.39343 1.000 16.03858 429 ARG A CA 1
ATOM 3060 C C . ARG A 1 398 ? 31.09761 11.26478 -19.89475 1.000 15.01393 429 ARG A C 1
ATOM 3061 O O . ARG A 1 398 ? 30.72047 10.09688 -20.02512 1.000 16.49533 429 ARG A O 1
ATOM 3069 N N . MET A 1 399 ? 30.36848 12.21932 -19.31618 1.000 16.78163 430 MET A N 1
ATOM 3070 C CA . MET A 1 399 ? 29.01664 12.00383 -18.81315 1.000 14.89833 430 MET A CA 1
ATOM 3071 C C . MET A 1 399 ? 28.09549 13.07712 -19.37249 1.000 17.07224 430 MET A C 1
ATOM 3072 O O . MET A 1 399 ? 28.45071 14.25946 -19.39696 1.000 17.14154 430 MET A O 1
ATOM 3077 N N . GLY A 1 400 ? 26.90782 12.66020 -19.80367 1.000 15.46156 431 GLY A N 1
ATOM 3078 C CA . GLY A 1 400 ? 25.89435 13.57645 -20.28411 1.000 15.88685 431 GLY A CA 1
ATOM 3079 C C . GLY A 1 400 ? 26.23108 14.24113 -21.58807 1.000 17.04245 431 GLY A C 1
ATOM 3080 O O . GLY A 1 400 ? 25.57665 15.22106 -21.95205 1.000 16.50298 431 GLY A O 1
ATOM 3081 N N . ASN A 1 401 ? 27.22381 13.71172 -22.29736 1.000 16.69883 432 ASN A N 1
ATOM 3082 C CA . ASN A 1 401 ? 27.78953 14.28282 -23.51644 1.000 16.10318 432 ASN A CA 1
ATOM 3083 C C . ASN A 1 401 ? 28.46810 15.63438 -23.27164 1.000 17.92560 432 ASN A C 1
ATOM 3084 O O . ASN A 1 401 ? 28.70302 16.39720 -24.21032 1.000 17.11753 432 ASN A O 1
ATOM 3089 N N . GLU A 1 402 ? 28.82837 15.93105 -22.02479 1.000 16.83430 433 GLU A N 1
ATOM 3090 C CA . GLU A 1 402 ? 29.57546 17.12997 -21.68673 1.000 19.65806 433 GLU A CA 1
ATOM 3091 C C . GLU A 1 402 ? 31.02562 17.03186 -22.16123 1.000 16.45089 433 GLU A C 1
ATOM 3092 O O . GLU A 1 402 ? 31.47218 15.98152 -22.63399 1.000 16.57043 433 GLU A O 1
ATOM 3098 N N . PRO A 1 403 ? 31.79866 18.10893 -22.04082 1.000 17.34788 434 PRO A N 1
ATOM 3099 C CA . PRO A 1 403 ? 33.22222 18.01351 -22.38872 1.000 17.20805 434 PRO A CA 1
ATOM 3100 C C . PRO A 1 403 ? 33.93095 16.92451 -21.60314 1.000 17.68259 434 PRO A C 1
ATOM 3101 O O . PRO A 1 403 ? 33.58447 16.61586 -20.45654 1.000 17.71851 434 PRO A O 1
ATOM 3105 N N . TRP A 1 404 ? 34.95239 16.35895 -22.24028 1.000 17.70313 435 TRP A N 1
ATOM 3106 C CA . TRP A 1 404 ? 35.75075 15.30853 -21.62688 1.000 17.01346 435 TRP A CA 1
ATOM 3107 C C . TRP A 1 404 ? 36.43930 15.79506 -20.36200 1.000 18.91925 435 TRP A C 1
ATOM 3108 O O . TRP A 1 404 ? 36.92380 16.92820 -20.28747 1.000 17.96706 435 TRP A O 1
ATOM 3119 N N . ARG A 1 405 ? 36.50372 14.91037 -19.36981 1.000 18.43255 436 ARG A N 1
ATOM 3120 C CA . ARG A 1 405 ? 37.19013 15.18492 -18.12076 1.000 16.64968 436 ARG A CA 1
ATOM 3121 C C . ARG A 1 405 ? 38.37953 14.24789 -17.97144 1.000 17.72766 436 ARG A C 1
ATOM 3122 O O . ARG A 1 405 ? 38.31932 13.07154 -18.35196 1.000 18.23145 436 ARG A O 1
ATOM 3130 N N . LEU A 1 406 ? 39.46128 14.77342 -17.41113 1.000 16.72102 437 LEU A N 1
ATOM 3131 C CA . LEU A 1 406 ? 40.60662 13.97370 -17.01495 1.000 17.72580 437 LEU A CA 1
ATOM 3132 C C . LEU A 1 406 ? 40.77498 14.13530 -15.51451 1.000 16.48177 437 LEU A C 1
ATOM 3133 O O . LEU A 1 406 ? 40.82293 15.26443 -15.01285 1.000 18.80541 437 LEU A O 1
ATOM 3138 N N . HIS A 1 407 ? 40.83825 13.01820 -14.79653 1.000 16.53735 438 HIS A N 1
ATOM 3139 C CA . HIS A 1 407 ? 40.97401 13.06378 -13.34947 1.000 16.81265 438 HIS A CA 1
ATOM 3140 C C . HIS A 1 407 ? 42.15831 12.22601 -12.91021 1.000 16.69703 438 HIS A C 1
ATOM 3141 O O . HIS A 1 407 ? 42.40151 11.14122 -13.44691 1.000 19.58685 438 HIS A O 1
ATOM 3148 N N . ASN A 1 408 ? 42.88810 12.72016 -11.91672 1.000 17.15869 439 ASN A N 1
ATOM 3149 C CA . ASN A 1 408 ? 43.77174 11.82603 -11.18638 1.000 16.66386 439 ASN A CA 1
ATOM 3150 C C . ASN A 1 408 ? 42.87217 11.13503 -10.17724 1.000 18.66044 439 ASN A C 1
ATOM 3151 O O . ASN A 1 408 ? 42.51674 11.71778 -9.15176 1.000 17.65624 439 ASN A O 1
ATOM 3156 N N . ILE A 1 409 ? 42.47248 9.89679 -10.47783 1.000 16.77420 440 ILE A N 1
ATOM 3157 C CA . ILE A 1 409 ? 41.42710 9.27785 -9.66894 1.000 17.41340 440 ILE A CA 1
ATOM 3158 C C . ILE A 1 409 ? 41.94935 8.84808 -8.30706 1.000 18.58900 440 ILE A C 1
ATOM 3159 O O . ILE A 1 409 ? 41.16098 8.68695 -7.36672 1.000 19.75842 440 ILE A O 1
ATOM 3164 N N . THR A 1 410 ? 43.26539 8.69973 -8.15744 1.000 18.25681 441 THR A N 1
ATOM 3165 C CA . THR A 1 410 ? 43.82568 8.38683 -6.84790 1.000 16.21474 441 THR A CA 1
ATOM 3166 C C . THR A 1 410 ? 43.78269 9.60392 -5.93155 1.000 16.38682 441 THR A C 1
ATOM 3167 O O . THR A 1 410 ? 43.48687 9.48071 -4.73686 1.000 20.88186 441 THR A O 1
ATOM 3171 N N . GLN A 1 411 ? 44.05053 10.78466 -6.47604 1.000 17.12597 442 GLN A N 1
ATOM 3172 C CA . GLN A 1 411 ? 44.06429 12.01485 -5.69458 1.000 15.69697 442 GLN A CA 1
ATOM 3173 C C . GLN A 1 411 ? 42.72389 12.74460 -5.69824 1.000 17.92863 442 GLN A C 1
ATOM 3174 O O . GLN A 1 411 ? 42.53748 13.67471 -4.90079 1.000 20.47469 442 GLN A O 1
ATOM 3180 N N . ASP A 1 412 ? 41.77795 12.32129 -6.54018 1.000 18.78070 443 ASP A N 1
ATOM 3181 C CA . ASP A 1 412 ? 40.50594 13.00908 -6.75897 1.000 17.78121 443 ASP A CA 1
ATOM 3182 C C . ASP A 1 412 ? 39.44746 11.93649 -7.03037 1.000 17.62515 443 ASP A C 1
ATOM 3183 O O . ASP A 1 412 ? 38.87301 11.83292 -8.12532 1.000 17.36890 443 ASP A O 1
ATOM 3188 N N . ILE A 1 413 ? 39.19241 11.10983 -6.01294 1.000 16.52765 444 ILE A N 1
ATOM 3189 C CA . ILE A 1 413 ? 38.36234 9.92340 -6.22352 1.000 16.79641 444 ILE A CA 1
ATOM 3190 C C . ILE A 1 413 ? 36.93166 10.31000 -6.56569 1.000 17.37865 444 ILE A C 1
ATOM 3191 O O . ILE A 1 413 ? 36.22187 9.54327 -7.23904 1.000 16.67817 444 ILE A O 1
ATOM 3196 N N . GLY A 1 414 ? 36.48449 11.49834 -6.13074 1.000 17.51586 445 GLY A N 1
ATOM 3197 C CA . GLY A 1 414 ? 35.16405 12.02035 -6.43675 1.000 16.64729 445 GLY A CA 1
ATOM 3198 C C . GLY A 1 414 ? 35.01190 12.70515 -7.78000 1.000 17.48169 445 GLY A C 1
ATOM 3199 O O . GLY A 1 414 ? 33.94066 13.25424 -8.06218 1.000 17.77401 445 GLY A O 1
ATOM 3200 N N . GLU A 1 415 ? 36.05477 12.70581 -8.60983 1.000 14.83100 446 GLU A N 1
ATOM 3201 C CA . GLU A 1 415 ? 35.98847 13.26260 -9.96600 1.000 15.23012 446 GLU A CA 1
ATOM 3202 C C . GLU A 1 415 ? 35.49256 14.71078 -9.95858 1.000 16.71896 446 GLU A C 1
ATOM 3203 O O . GLU A 1 415 ? 34.62109 15.11082 -10.73614 1.000 17.00945 446 GLU A O 1
ATOM 3209 N N . LYS A 1 416 ? 36.07521 15.51288 -9.06635 1.000 17.49356 447 LYS A N 1
ATOM 3210 C CA . LYS A 1 416 ? 35.66261 16.90301 -8.90290 1.000 16.52613 447 LYS A CA 1
ATOM 3211 C C . LYS A 1 416 ? 36.49408 17.88579 -9.71574 1.000 19.01570 447 LYS A C 1
ATOM 3212 O O . LYS A 1 416 ? 36.00544 18.96895 -10.05561 1.000 20.77616 447 LYS A O 1
ATOM 3218 N N . LYS A 1 417 ? 37.74385 17.55046 -10.01753 1.000 18.67222 448 LYS A N 1
ATOM 3219 C CA . LYS A 1 417 ? 38.70560 18.51540 -10.54574 1.000 18.09078 448 LYS A CA 1
ATOM 3220 C C . LYS A 1 417 ? 39.15143 18.07083 -11.93492 1.000 17.33259 448 LYS A C 1
ATOM 3221 O O . LYS A 1 417 ? 39.99905 17.18157 -12.06962 1.000 18.84477 448 LYS A O 1
ATOM 3227 N N . ASN A 1 418 ? 38.59214 18.70539 -12.95956 1.000 19.13271 449 ASN A N 1
ATOM 3228 C CA . ASN A 1 418 ? 38.91589 18.35503 -14.33440 1.000 18.96653 449 ASN A CA 1
ATOM 3229 C C . ASN A 1 418 ? 40.28554 18.91867 -14.70394 1.000 22.41153 449 ASN A C 1
ATOM 3230 O O . ASN A 1 418 ? 40.48150 20.14058 -14.71166 1.000 22.55149 449 ASN A O 1
ATOM 3235 N N . LEU A 1 419 ? 41.22410 18.02610 -15.01038 1.000 18.45018 450 LEU A N 1
ATOM 3236 C CA . LEU A 1 419 ? 42.58828 18.38580 -15.37148 1.000 20.30873 450 LEU A CA 1
ATOM 3237 C C . LEU A 1 419 ? 42.82892 18.31427 -16.87087 1.000 21.57082 450 LEU A C 1
ATOM 3238 O O . LEU A 1 419 ? 43.98831 18.33180 -17.30283 1.000 23.04851 450 LEU A O 1
ATOM 3243 N N . ALA A 1 420 ? 41.76251 18.22938 -17.66873 1.000 21.66387 451 ALA A N 1
ATOM 3244 C CA . ALA A 1 420 ? 41.91309 18.11366 -19.11715 1.000 21.02719 451 ALA A CA 1
ATOM 3245 C C . ALA A 1 420 ? 42.70304 19.27939 -19.69692 1.000 29.09094 451 ALA A C 1
ATOM 3246 O O . ALA A 1 420 ? 43.45459 19.10295 -20.66355 1.000 28.18970 451 ALA A O 1
ATOM 3248 N N . GLY A 1 421 ? 42.52364 20.48445 -19.14355 1.000 25.15888 452 GLY A N 1
ATOM 3249 C CA . GLY A 1 421 ? 43.25285 21.63625 -19.65024 1.000 27.65423 452 GLY A CA 1
ATOM 3250 C C . GLY A 1 421 ? 44.71158 21.63627 -19.24840 1.000 30.34390 452 GLY A C 1
ATOM 3251 O O . GLY A 1 421 ? 45.55439 22.19711 -19.95491 1.000 33.29976 452 GLY A O 1
ATOM 3252 N N . ARG A 1 422 ? 45.03405 21.00659 -18.12021 1.000 25.95590 453 ARG A N 1
ATOM 3253 C CA . ARG A 1 422 ? 46.40992 20.98975 -17.64022 1.000 27.62816 453 ARG A CA 1
ATOM 3254 C C . ARG A 1 422 ? 47.24642 19.92235 -18.33482 1.000 30.16163 453 ARG A C 1
ATOM 3255 O O . ARG A 1 422 ? 48.43524 20.13791 -18.59401 1.000 29.71542 453 ARG A O 1
ATOM 3263 N N . TYR A 1 423 ? 46.65896 18.77120 -18.65373 1.000 26.06776 454 TYR A N 1
ATOM 3264 C CA . TYR A 1 423 ? 47.39429 17.66882 -19.27760 1.000 25.37594 454 TYR A CA 1
ATOM 3265 C C . TYR A 1 423 ? 46.68888 17.21400 -20.54890 1.000 24.08220 454 TYR A C 1
ATOM 3266 O O . TYR A 1 423 ? 46.22805 16.07024 -20.65187 1.000 24.70507 454 TYR A O 1
ATOM 3275 N N . PRO A 1 424 ? 46.61892 18.08354 -21.55980 1.000 25.92932 455 PRO A N 1
ATOM 3276 C CA . PRO A 1 424 ? 45.90611 17.71460 -22.79233 1.000 26.42039 455 PRO A CA 1
ATOM 3277 C C . PRO A 1 424 ? 46.50167 16.51569 -23.51168 1.000 24.75107 455 PRO A C 1
ATOM 3278 O O . PRO A 1 424 ? 45.75271 15.73955 -24.11908 1.000 24.60638 455 PRO A O 1
ATOM 3282 N N . ASP A 1 425 ? 47.82339 16.33530 -23.47001 1.000 25.98495 456 ASP A N 1
ATOM 3283 C CA . ASP A 1 425 ? 48.42056 15.19739 -24.16107 1.000 26.07766 456 ASP A CA 1
ATOM 3284 C C . ASP A 1 425 ? 47.97273 13.87635 -23.54516 1.000 27.03580 456 ASP A C 1
ATOM 3285 O O . ASP A 1 425 ? 47.66243 12.92268 -24.27106 1.000 23.90752 456 ASP A O 1
ATOM 3290 N N . ARG A 1 426 ? 47.94340 13.80024 -22.20999 1.000 25.31665 457 ARG A N 1
ATOM 3291 C CA . ARG A 1 426 ? 47.47140 12.59154 -21.54254 1.000 26.78054 457 ARG A CA 1
ATOM 3292 C C . ARG A 1 426 ? 46.00980 12.32472 -21.86931 1.000 21.32467 457 ARG A C 1
ATOM 3293 O O . ARG A 1 426 ? 45.63163 11.18671 -22.16407 1.000 23.00935 457 ARG A O 1
ATOM 3301 N N . LEU A 1 427 ? 45.17302 13.36770 -21.82640 1.000 21.43101 458 LEU A N 1
ATOM 3302 C CA . LEU A 1 427 ? 43.76877 13.20677 -22.18706 1.000 21.00552 458 LEU A CA 1
ATOM 3303 C C . LEU A 1 427 ? 43.62438 12.59929 -23.57579 1.000 22.89318 458 LEU A C 1
ATOM 3304 O O . LEU A 1 427 ? 42.89903 11.61689 -23.76414 1.000 23.52297 458 LEU A O 1
ATOM 3309 N N . LYS A 1 428 ? 44.35440 13.13830 -24.55456 1.000 21.64647 459 LYS A N 1
ATOM 3310 C CA . LYS A 1 428 ? 44.16153 12.67924 -25.92506 1.000 24.66886 459 LYS A CA 1
ATOM 3311 C C . LYS A 1 428 ? 44.75981 11.30028 -26.16341 1.000 24.04008 459 LYS A C 1
ATOM 3312 O O . LYS A 1 428 ? 44.22304 10.53280 -26.97610 1.000 25.16790 459 LYS A O 1
ATOM 3318 N N . GLU A 1 429 ? 45.85860 10.96668 -25.48036 1.000 23.79715 460 GLU A N 1
ATOM 3319 C CA . GLU A 1 429 ? 46.37259 9.60001 -25.54049 1.000 25.04835 460 GLU A CA 1
ATOM 3320 C C . GLU A 1 429 ? 45.34451 8.60930 -25.01738 1.000 24.28071 460 GLU A C 1
ATOM 3321 O O . GLU A 1 429 ? 45.12208 7.55436 -25.61690 1.000 24.35735 460 GLU A O 1
ATOM 3327 N N . MET A 1 430 ? 44.70646 8.93324 -23.89379 1.000 21.97042 461 MET A N 1
ATOM 3328 C CA . MET A 1 430 ? 43.71799 8.02120 -23.32744 1.000 21.53204 461 MET A CA 1
ATOM 3329 C C . MET A 1 430 ? 42.47166 7.94158 -24.20276 1.000 19.99539 461 MET A C 1
ATOM 3330 O O . MET A 1 430 ? 41.87698 6.86567 -24.34425 1.000 20.77213 461 MET A O 1
ATOM 3335 N N . ILE A 1 431 ? 42.07245 9.06895 -24.80120 1.000 21.47693 462 ILE A N 1
ATOM 3336 C CA . ILE A 1 431 ? 40.96812 9.07618 -25.75798 1.000 23.22550 462 ILE A CA 1
ATOM 3337 C C . ILE A 1 431 ? 41.27277 8.15171 -26.92650 1.000 23.54096 462 ILE A C 1
ATOM 3338 O O . ILE A 1 431 ? 40.41881 7.37009 -27.36036 1.000 22.23512 462 ILE A O 1
ATOM 3343 N N . ALA A 1 432 ? 42.49447 8.23351 -27.45683 1.000 24.04132 463 ALA A N 1
ATOM 3344 C CA . ALA A 1 432 ? 42.85680 7.43113 -28.62312 1.000 25.71596 463 ALA A CA 1
ATOM 3345 C C . ALA A 1 432 ? 42.74788 5.94095 -28.33585 1.000 23.05026 463 ALA A C 1
ATOM 3346 O O . ALA A 1 432 ? 42.23389 5.17988 -29.16289 1.000 25.82499 463 ALA A O 1
ATOM 3348 N N . LYS A 1 433 ? 43.24052 5.49941 -27.17416 1.000 21.98591 464 LYS A N 1
ATOM 3349 C CA . LYS A 1 433 ? 43.17193 4.08456 -26.84044 1.000 22.18358 464 LYS A CA 1
ATOM 3350 C C . LYS A 1 433 ? 41.73097 3.64152 -26.64312 1.000 22.75827 464 LYS A C 1
ATOM 3351 O O . LYS A 1 433 ? 41.34246 2.56023 -27.09156 1.000 23.88438 464 LYS A O 1
ATOM 3353 N N . THR A 1 434 ? 40.91790 4.47963 -25.99701 1.000 21.08517 465 THR A N 1
ATOM 3354 C CA . THR A 1 434 ? 39.51673 4.13617 -25.78282 1.000 19.02734 465 THR A CA 1
ATOM 3355 C C . THR A 1 434 ? 38.76370 4.07090 -27.10498 1.000 20.65153 465 THR A C 1
ATOM 3356 O O . THR A 1 434 ? 37.94812 3.16538 -27.31713 1.000 20.70964 465 THR A O 1
ATOM 3360 N N . GLN A 1 435 ? 39.03926 5.00711 -28.01472 1.000 21.64792 466 GLN A N 1
ATOM 3361 C CA . GLN A 1 435 ? 38.39801 4.95920 -29.32189 1.000 22.36405 466 GLN A CA 1
ATOM 3362 C C . GLN A 1 435 ? 38.79178 3.69522 -30.07391 1.000 21.12369 466 GLN A C 1
ATOM 3363 O O . GLN A 1 435 ? 37.95191 3.06158 -30.72582 1.000 23.18238 466 GLN A O 1
ATOM 3369 N N . GLU A 1 436 ? 40.06811 3.32021 -30.00198 1.000 23.64805 467 GLU A N 1
ATOM 3370 C CA . GLU A 1 436 ? 40.50839 2.09147 -30.65370 1.000 26.27446 467 GLU A CA 1
ATOM 3371 C C . GLU A 1 436 ? 39.74358 0.88916 -30.11651 1.000 26.16527 467 GLU A C 1
ATOM 3372 O O . GLU A 1 436 ? 39.37731 -0.01862 -30.87476 1.000 23.74982 467 GLU A O 1
ATOM 3378 N N . TRP A 1 437 ? 39.48430 0.87739 -28.80679 1.000 21.79228 468 TRP A N 1
ATOM 3379 C CA . TRP A 1 437 ? 38.72172 -0.20120 -28.19430 1.000 21.21907 468 TRP A CA 1
ATOM 3380 C C . TRP A 1 437 ? 37.34346 -0.33087 -28.83687 1.000 20.63405 468 TRP A C 1
ATOM 3381 O O . TRP A 1 437 ? 36.90461 -1.43914 -29.17088 1.000 22.18127 468 TRP A O 1
ATOM 3392 N N . THR A 1 438 ? 36.65187 0.79719 -29.04199 1.000 21.07980 469 THR A N 1
ATOM 3393 C CA . THR A 1 438 ? 35.30775 0.73885 -29.61468 1.000 20.85501 469 THR A CA 1
ATOM 3394 C C . THR A 1 438 ? 35.30563 0.24670 -31.05509 1.000 22.60671 469 THR A C 1
ATOM 3395 O O . THR A 1 438 ? 34.25482 -0.17584 -31.54349 1.000 24.04045 469 THR A O 1
ATOM 3399 N N . LYS A 1 439 ? 36.45087 0.27928 -31.74496 1.000 22.32018 470 LYS A N 1
ATOM 3400 C CA . LYS A 1 439 ? 36.48377 -0.25687 -33.10156 1.000 29.02220 470 LYS A CA 1
ATOM 3401 C C . LYS A 1 439 ? 36.27848 -1.76661 -33.13463 1.000 26.40741 470 LYS A C 1
ATOM 3402 O O . LYS A 1 439 ? 35.99182 -2.31900 -34.20429 1.000 27.71056 470 LYS A O 1
ATOM 3408 N N . SER A 1 440 ? 36.41485 -2.44715 -31.99579 1.000 23.05806 471 SER A N 1
ATOM 3409 C CA . SER A 1 440 ? 36.20390 -3.88584 -31.91546 1.000 25.76056 471 SER A CA 1
ATOM 3410 C C . SER A 1 440 ? 34.76228 -4.26630 -31.59974 1.000 23.70305 471 SER A C 1
ATOM 3411 O O . SER A 1 440 ? 34.44554 -5.45842 -31.60723 1.000 25.83914 471 SER A O 1
ATOM 3414 N N . PHE A 1 441 ? 33.89164 -3.29526 -31.32768 1.000 22.76057 472 PHE A N 1
ATOM 3415 C CA . PHE A 1 441 ? 32.55497 -3.60639 -30.82838 1.000 22.45127 472 PHE A CA 1
ATOM 3416 C C . PHE A 1 441 ? 31.67924 -4.23788 -31.90639 1.000 26.73826 472 PHE A C 1
ATOM 3417 O O . PHE A 1 441 ? 31.85422 -4.00406 -33.10576 1.000 26.72253 472 PHE A O 1
ATOM 3425 N N . VAL A 1 442 ? 30.70310 -5.01377 -31.45575 1.000 21.26774 473 VAL A N 1
ATOM 3426 C CA . VAL A 1 442 ? 29.68889 -5.57410 -32.32613 1.000 19.82227 473 VAL A CA 1
ATOM 3427 C C . VAL A 1 442 ? 28.39008 -4.80252 -32.12707 1.000 22.40857 473 VAL A C 1
ATOM 3428 O O . VAL A 1 442 ? 28.24516 -4.01606 -31.19393 1.000 25.02181 473 VAL A O 1
ATOM 3432 N N . LYS A 1 443 ? 27.43121 -5.01317 -33.02885 1.000 22.17927 474 LYS A N 1
ATOM 3433 C CA . LYS A 1 443 ? 26.11590 -4.42583 -32.84430 1.000 24.57093 474 LYS A CA 1
ATOM 3434 C C . LYS A 1 443 ? 25.38477 -5.12468 -31.70180 1.000 20.68263 474 LYS A C 1
ATOM 3435 O O . LYS A 1 443 ? 25.55052 -6.33021 -31.49321 1.000 22.69620 474 LYS A O 1
ATOM 3437 N N . PRO A 1 444 ? 24.57596 -4.38764 -30.94103 1.000 20.93051 475 PRO A N 1
ATOM 3438 C CA . PRO A 1 444 ? 23.73111 -5.03340 -29.92665 1.000 22.03673 475 PRO A CA 1
ATOM 3439 C C . PRO A 1 444 ? 22.76651 -6.01626 -30.56607 1.000 21.96287 475 PRO A C 1
ATOM 3440 O O . PRO A 1 444 ? 22.20405 -5.75419 -31.63321 1.000 23.97153 475 PRO A O 1
ATOM 3444 N N . LEU A 1 445 ? 22.56936 -7.15466 -29.89156 1.000 20.87015 476 LEU A N 1
ATOM 3445 C CA . LEU A 1 445 ? 21.58368 -8.13110 -30.34906 1.000 21.06928 476 LEU A CA 1
ATOM 3446 C C . LEU A 1 445 ? 20.16542 -7.65976 -30.07658 1.000 23.60260 476 LEU A C 1
ATOM 3447 O O . LEU A 1 445 ? 19.22956 -8.07562 -30.76568 1.000 25.04143 476 LEU A O 1
ATOM 3452 N N . TRP A 1 446 ? 19.98901 -6.81022 -29.07143 1.000 18.26582 477 TRP A N 1
ATOM 3453 C CA . TRP A 1 446 ? 18.71708 -6.17365 -28.77269 1.000 19.19600 477 TRP A CA 1
ATOM 3454 C C . TRP A 1 446 ? 19.04542 -4.82669 -28.16137 1.000 20.46981 477 TRP A C 1
ATOM 3455 O O . TRP A 1 446 ? 20.14876 -4.62171 -27.65119 1.000 19.49935 477 TRP A O 1
ATOM 3466 N N . VAL A 1 447 ? 18.08907 -3.90496 -28.23066 1.000 17.41577 478 VAL A N 1
ATOM 3467 C CA . VAL A 1 447 ? 18.22425 -2.63434 -27.52328 1.000 17.62712 478 VAL A CA 1
ATOM 3468 C C . VAL A 1 447 ? 17.13645 -2.61765 -26.45796 1.000 18.36961 478 VAL A C 1
ATOM 3469 O O . VAL A 1 447 ? 16.49139 -3.64270 -26.21759 1.000 22.55421 478 VAL A O 1
ATOM 3473 N N . TYR A 1 448 ? 16.92926 -1.48142 -25.78899 1.000 18.25234 479 TYR A N 1
ATOM 3474 C CA . TYR A 1 448 ? 15.99777 -1.45572 -24.66565 1.000 18.42185 479 TYR A CA 1
ATOM 3475 C C . TYR A 1 448 ? 14.69496 -0.73785 -24.97764 1.000 17.24874 479 TYR A C 1
ATOM 3476 O O . TYR A 1 448 ? 13.62166 -1.25284 -24.65023 1.000 22.49562 479 TYR A O 1
ATOM 3485 N N . SER A 1 449 ? 14.74090 0.43705 -25.60206 1.000 17.19997 480 SER A N 1
ATOM 3486 C CA . SER A 1 449 ? 13.53239 1.20252 -25.85413 1.000 19.19007 480 SER A CA 1
ATOM 3487 C C . SER A 1 449 ? 13.29154 1.35034 -27.34920 1.000 20.92840 480 SER A C 1
ATOM 3488 O O . SER A 1 449 ? 14.18390 1.12566 -28.16766 1.000 19.09882 480 SER A O 1
ATOM 3491 N N . VAL A 1 450 ? 12.05904 1.73279 -27.69133 1.000 20.32519 481 VAL A N 1
ATOM 3492 C CA . VAL A 1 450 ? 11.75745 2.11551 -29.06950 1.000 20.41111 481 VAL A CA 1
ATOM 3493 C C . VAL A 1 450 ? 12.66950 3.24925 -29.51859 1.000 21.91019 481 VAL A C 1
ATOM 3494 O O . VAL A 1 450 ? 13.16854 3.25388 -30.65470 1.000 20.78178 481 VAL A O 1
ATOM 3498 N N . LYS A 1 451 ? 12.92315 4.21539 -28.62911 1.000 18.19688 482 LYS A N 1
ATOM 3499 C CA . LYS A 1 451 ? 13.84615 5.29514 -28.95870 1.000 19.97212 482 LYS A CA 1
ATOM 3500 C C . LYS A 1 451 ? 15.20718 4.73931 -29.36907 1.000 20.09371 482 LYS A C 1
ATOM 3501 O O . LYS A 1 451 ? 15.78925 5.18391 -30.36322 1.000 19.80190 482 LYS A O 1
ATOM 3507 N N . ASP A 1 452 ? 15.72911 3.76173 -28.61352 1.000 18.63133 483 ASP A N 1
ATOM 3508 C CA . ASP A 1 452 ? 17.00308 3.12907 -28.97272 1.000 18.91614 483 ASP A CA 1
ATOM 3509 C C . ASP A 1 452 ? 16.96351 2.59326 -30.39747 1.000 19.10416 483 ASP A C 1
ATOM 3510 O O . ASP A 1 452 ? 17.90572 2.78449 -31.18010 1.000 20.67679 483 ASP A O 1
ATOM 3515 N N . LYS A 1 453 ? 15.88734 1.87601 -30.72640 1.000 19.69864 484 LYS A N 1
ATOM 3516 C CA . LYS A 1 453 ? 15.78516 1.22621 -32.02921 1.000 19.54180 484 LYS A CA 1
ATOM 3517 C C . LYS A 1 453 ? 15.82963 2.25304 -33.14996 1.000 20.59574 484 LYS A C 1
ATOM 3518 O O . LYS A 1 453 ? 16.55653 2.08368 -34.13580 1.000 22.30321 484 LYS A O 1
ATOM 3524 N N . GLU A 1 454 ? 15.06712 3.33803 -33.00441 1.000 20.24479 485 GLU A N 1
ATOM 3525 C CA . GLU A 1 454 ? 15.09779 4.39678 -34.00914 1.000 21.92566 485 GLU A CA 1
ATOM 3526 C C . GLU A 1 454 ? 16.49533 4.97838 -34.15718 1.000 22.08976 485 GLU A C 1
ATOM 3527 O O . GLU A 1 454 ? 16.95896 5.22803 -35.27518 1.000 20.39698 485 GLU A O 1
ATOM 3533 N N . LEU A 1 455 ? 17.18605 5.20184 -33.03646 1.000 19.34134 486 LEU A N 1
ATOM 3534 C CA . LEU A 1 455 ? 18.49854 5.83199 -33.09756 1.000 20.64172 486 LEU A CA 1
ATOM 3535 C C . LEU A 1 455 ? 19.52873 4.92911 -33.76074 1.000 20.69971 486 LEU A C 1
ATOM 3536 O O . LEU A 1 455 ? 20.35741 5.40244 -34.55202 1.000 20.30100 486 LEU A O 1
ATOM 3541 N N . TRP A 1 456 ? 19.52151 3.63618 -33.42715 1.000 19.67741 487 TRP A N 1
ATOM 3542 C CA . TRP A 1 456 ? 20.46872 2.72652 -34.06532 1.000 21.19986 487 TRP A CA 1
ATOM 3543 C C . TRP A 1 456 ? 20.15334 2.57199 -35.54621 1.000 21.44842 487 TRP A C 1
ATOM 3544 O O . TRP A 1 456 ? 21.06896 2.47648 -36.37062 1.000 21.36274 487 TRP A O 1
ATOM 3555 N N . GLU A 1 457 ? 18.86756 2.58127 -35.90315 1.000 21.69136 488 GLU A N 1
ATOM 3556 C CA . GLU A 1 457 ? 18.48472 2.37348 -37.29760 1.000 23.15762 488 GLU A CA 1
ATOM 3557 C C . GLU A 1 457 ? 18.75501 3.59338 -38.17134 1.000 25.34626 488 GLU A C 1
ATOM 3558 O O . GLU A 1 457 ? 18.83832 3.45345 -39.39712 1.000 23.76862 488 GLU A O 1
ATOM 3564 N N . SER A 1 458 ? 18.90895 4.77606 -37.58022 1.000 22.28721 489 SER A N 1
ATOM 3565 C CA . SER A 1 458 ? 19.29618 5.96667 -38.32529 1.000 23.98500 489 SER A CA 1
ATOM 3566 C C . SER A 1 458 ? 20.79945 6.20272 -38.34170 1.000 23.96375 489 SER A C 1
ATOM 3567 O O . SER A 1 458 ? 21.27623 7.03713 -39.12143 1.000 24.15352 489 SER A O 1
ATOM 3570 N N . GLY A 1 459 ? 21.56449 5.50772 -37.50364 1.000 19.31010 490 GLY A N 1
ATOM 3571 C CA . GLY A 1 459 ? 22.96549 5.80787 -37.36437 1.000 21.71538 490 GLY A CA 1
ATOM 3572 C C . GLY A 1 459 ? 23.26292 6.89338 -36.35755 1.000 22.95369 490 GLY A C 1
ATOM 3573 O O . GLY A 1 459 ? 24.43698 7.20107 -36.13307 1.000 24.39186 490 GLY A O 1
ATOM 3574 N N . GLN A 1 460 ? 22.23238 7.48247 -35.74659 1.000 21.22259 491 GLN A N 1
ATOM 3575 C CA . GLN A 1 460 ? 22.46015 8.44958 -34.67828 1.000 21.93084 491 GLN A CA 1
ATOM 3576 C C . GLN A 1 460 ? 23.11461 7.79525 -33.47221 1.000 22.65576 491 GLN A C 1
ATOM 3577 O O . GLN A 1 460 ? 23.87730 8.44793 -32.74593 1.000 24.96553 491 GLN A O 1
ATOM 3583 N N . MET A 1 461 ? 22.82492 6.52569 -33.24143 1.000 20.60781 492 MET A N 1
ATOM 3584 C CA . MET A 1 461 ? 23.58719 5.66198 -32.36877 1.000 18.70791 492 MET A CA 1
ATOM 3585 C C . MET A 1 461 ? 24.29623 4.60592 -33.20943 1.000 20.01885 492 MET A C 1
ATOM 3586 O O . MET A 1 461 ? 23.75430 4.16305 -34.22855 1.000 20.43810 492 MET A O 1
ATOM 3591 N N . PRO A 1 462 ? 25.50547 4.18888 -32.82016 1.000 19.69740 493 PRO A N 1
ATOM 3592 C CA . PRO A 1 462 ? 26.23077 4.62798 -31.61924 1.000 19.64245 493 PRO A CA 1
ATOM 3593 C C . PRO A 1 462 ? 27.06097 5.88327 -31.81417 1.000 21.89601 493 PRO A C 1
ATOM 3594 O O . PRO A 1 462 ? 27.40812 6.51103 -30.82108 1.000 18.80412 493 PRO A O 1
ATOM 3598 N N . ASN A 1 463 ? 27.39999 6.23514 -33.05526 1.000 19.17378 494 ASN A N 1
ATOM 3599 C CA . ASN A 1 463 ? 28.22056 7.39925 -33.38201 1.000 22.85060 494 ASN A CA 1
ATOM 3600 C C . ASN A 1 463 ? 29.41561 7.53016 -32.43033 1.000 19.70511 494 ASN A C 1
ATOM 3601 O O . ASN A 1 463 ? 29.58113 8.52400 -31.72477 1.000 22.66117 494 ASN A O 1
ATOM 3606 N N . TYR A 1 464 ? 30.25451 6.48778 -32.41798 1.000 19.74038 495 TYR A N 1
ATOM 3607 C CA . TYR A 1 464 ? 31.46080 6.54128 -31.59575 1.000 20.15040 495 TYR A CA 1
ATOM 3608 C C . TYR A 1 464 ? 32.34431 7.71936 -31.98315 1.000 21.33988 495 TYR A C 1
ATOM 3609 O O . TYR A 1 464 ? 33.01677 8.29470 -31.12156 1.000 21.62554 495 TYR A O 1
ATOM 3618 N N . GLU A 1 465 ? 32.34791 8.09926 -33.26424 1.000 22.59258 496 GLU A N 1
ATOM 3619 C CA . GLU A 1 465 ? 33.20498 9.19224 -33.71277 1.000 24.41906 496 GLU A CA 1
ATOM 3620 C C . GLU A 1 465 ? 32.90661 10.47006 -32.93643 1.000 22.94433 496 GLU A C 1
ATOM 3621 O O . GLU A 1 465 ? 33.82342 11.15189 -32.46015 1.000 25.67955 496 GLU A O 1
ATOM 3623 N N . ALA A 1 466 ? 31.61966 10.79585 -32.77950 1.000 21.80730 497 ALA A N 1
ATOM 3624 C CA . ALA A 1 466 ? 31.24451 11.98819 -32.02850 1.000 21.49184 497 ALA A CA 1
ATOM 3625 C C . ALA A 1 466 ? 31.60311 11.85211 -30.55419 1.000 21.66237 497 ALA A C 1
ATOM 3626 O O . ALA A 1 466 ? 32.00651 12.83544 -29.92278 1.000 19.29470 497 ALA A O 1
ATOM 3628 N N . THR A 1 467 ? 31.50047 10.63900 -30.00508 1.000 20.21990 498 THR A N 1
ATOM 3629 C CA . THR A 1 467 ? 31.84129 10.43604 -28.60004 1.000 20.28503 498 THR A CA 1
ATOM 3630 C C . THR A 1 467 ? 33.26857 10.87134 -28.30465 1.000 18.94899 498 THR A C 1
ATOM 3631 O O . THR A 1 467 ? 33.55020 11.42703 -27.23627 1.000 18.65512 498 THR A O 1
ATOM 3635 N N . PHE A 1 468 ? 34.18961 10.64558 -29.24239 1.000 18.51410 499 PHE A N 1
ATOM 3636 C CA . PHE A 1 468 ? 35.59632 10.93344 -28.99823 1.000 19.89064 499 PHE A CA 1
ATOM 3637 C C . PHE A 1 468 ? 36.04523 12.27660 -29.58406 1.000 20.10515 499 PHE A C 1
ATOM 3638 O O . PHE A 1 468 ? 37.24939 12.55016 -29.64503 1.000 22.40662 499 PHE A O 1
ATOM 3646 N N . GLU A 1 469 ? 35.10138 13.14206 -29.94888 1.000 22.13124 500 GLU A N 1
ATOM 3647 C CA . GLU A 1 469 ? 35.42668 14.55401 -30.13661 1.000 19.72039 500 GLU A CA 1
ATOM 3648 C C . GLU A 1 469 ? 35.96184 15.14140 -28.83895 1.000 18.68227 500 GLU A C 1
ATOM 3649 O O . GLU A 1 469 ? 35.56542 14.73506 -27.74790 1.000 21.02074 500 GLU A O 1
ATOM 3655 N N . VAL A 1 470 ? 36.89292 16.09264 -28.95571 1.000 19.99801 501 VAL A N 1
ATOM 3656 C CA . VAL A 1 470 ? 37.47705 16.72108 -27.77147 1.000 20.49924 501 VAL A CA 1
ATOM 3657 C C . VAL A 1 470 ? 37.47535 18.24101 -27.90902 1.000 20.22630 501 VAL A C 1
ATOM 3658 O O . VAL A 1 470 ? 36.78075 18.94137 -27.16297 1.000 21.95574 501 VAL A O 1
ATOM 3662 N N . ASP A 1 471 ? 38.24229 18.76842 -28.86908 1.000 20.00922 502 ASP A N 1
ATOM 3663 C CA . ASP A 1 471 ? 38.47794 20.21099 -28.91060 1.000 20.23196 502 ASP A CA 1
ATOM 3664 C C . ASP A 1 471 ? 37.19647 20.99788 -29.14246 1.000 21.08395 502 ASP A C 1
ATOM 3665 O O . ASP A 1 471 ? 37.00784 22.06611 -28.54924 1.000 23.58430 502 ASP A O 1
ATOM 3670 N N . LYS A 1 472 ? 36.32825 20.52038 -30.03518 1.000 19.39830 503 LYS A N 1
ATOM 3671 C CA . LYS A 1 472 ? 35.14441 21.30440 -30.36720 1.000 22.28639 503 LYS A CA 1
ATOM 3672 C C . LYS A 1 472 ? 34.17879 21.41027 -29.19831 1.000 20.12628 503 LYS A C 1
ATOM 3673 O O . LYS A 1 472 ? 33.29471 22.27391 -29.22315 1.000 19.79926 503 LYS A O 1
ATOM 3679 N N . LEU A 1 473 ? 34.34709 20.57458 -28.17093 1.000 19.39198 504 LEU A N 1
ATOM 3680 C CA . LEU A 1 473 ? 33.47281 20.64821 -27.00953 1.000 19.98162 504 LEU A CA 1
ATOM 3681 C C . LEU A 1 473 ? 33.84217 21.80044 -26.08925 1.000 19.91367 504 LEU A C 1
ATOM 3682 O O . LEU A 1 473 ? 33.00424 22.22334 -25.28709 1.000 18.44009 504 LEU A O 1
ATOM 3687 N N . VAL A 1 474 ? 35.06478 22.31765 -26.19491 1.000 21.65237 505 VAL A N 1
ATOM 3688 C CA . VAL A 1 474 ? 35.53650 23.36814 -25.30244 1.000 22.09549 505 VAL A CA 1
ATOM 3689 C C . VAL A 1 474 ? 35.92920 24.64515 -26.03460 1.000 22.98272 505 VAL A C 1
ATOM 3690 O O . VAL A 1 474 ? 35.98863 25.71188 -25.39930 1.000 23.72223 505 VAL A O 1
ATOM 3694 N N . ASP A 1 475 ? 36.19309 24.58889 -27.33592 1.000 23.32147 506 ASP A N 1
ATOM 3695 C CA . ASP A 1 475 ? 36.57046 25.78637 -28.07675 1.000 22.03412 506 ASP A CA 1
ATOM 3696 C C . ASP A 1 475 ? 35.36659 26.68926 -28.32389 1.000 21.18510 506 ASP A C 1
ATOM 3697 O O . ASP A 1 475 ? 34.25033 26.21899 -28.56945 1.000 21.85321 506 ASP A O 1
ATOM 3702 N N . SER A 1 476 ? 35.60641 28.00754 -28.27013 1.000 21.54036 507 SER A N 1
ATOM 3703 C CA . SER A 1 476 ? 34.61202 28.99996 -28.65826 1.000 23.97608 507 SER A CA 1
ATOM 3704 C C . SER A 1 476 ? 34.61541 29.18312 -30.17384 1.000 23.38113 507 SER A C 1
ATOM 3705 O O . SER A 1 476 ? 35.68179 29.25083 -30.78814 1.000 25.33728 507 SER A O 1
ATOM 3708 N N . PRO A 1 477 ? 33.44327 29.28767 -30.80125 1.000 22.08247 508 PRO A N 1
ATOM 3709 C CA . PRO A 1 477 ? 33.41095 29.59103 -32.23875 1.000 27.23205 508 PRO A CA 1
ATOM 3710 C C . PRO A 1 477 ? 33.74226 31.03502 -32.55871 1.000 29.55378 508 PRO A C 1
ATOM 3711 O O . PRO A 1 477 ? 33.84556 31.37862 -33.74030 1.000 30.30789 508 PRO A O 1
ATOM 3715 N N . TYR A 1 478 ? 33.92175 31.88319 -31.54937 1.000 27.15604 509 TYR A N 1
ATOM 3716 C CA . TYR A 1 478 ? 34.16870 33.30162 -31.75128 1.000 27.37438 509 TYR A CA 1
ATOM 3717 C C . TYR A 1 478 ? 35.60217 33.69314 -31.41963 1.000 36.34696 509 TYR A C 1
ATOM 3718 O O . TYR A 1 478 ? 35.95008 34.87256 -31.52612 1.000 41.11244 509 TYR A O 1
ATOM 3727 N N . HIS A 1 479 ? 36.43685 32.73767 -31.02569 1.000 35.97961 510 HIS A N 1
ATOM 3728 C CA . HIS A 1 479 ? 37.82870 33.00242 -30.67609 1.000 44.40623 510 HIS A CA 1
ATOM 3729 C C . HIS A 1 479 ? 38.76067 32.14075 -31.52144 1.000 52.08040 510 HIS A C 1
ATOM 3730 O O . HIS A 1 479 ? 38.77705 32.24646 -32.74891 1.000 59.30369 510 HIS A O 1
ATOM 3737 N N . GLU B 1 14 ? 8.35358 61.36131 -0.15827 1.000 41.62464 45 GLU B N 1
ATOM 3738 C CA . GLU B 1 14 ? 8.90160 60.11339 -0.69380 1.000 39.73084 45 GLU B CA 1
ATOM 3739 C C . GLU B 1 14 ? 8.67156 58.94871 0.26236 1.000 37.70230 45 GLU B C 1
ATOM 3740 O O . GLU B 1 14 ? 9.21421 58.91992 1.36360 1.000 46.24127 45 GLU B O 1
ATOM 3746 N N . THR B 1 15 ? 7.86269 57.98288 -0.17258 1.000 33.90316 46 THR B N 1
ATOM 3747 C CA . THR B 1 15 ? 7.51665 56.83420 0.64397 1.000 32.15053 46 THR B CA 1
ATOM 3748 C C . THR B 1 15 ? 8.05021 55.52237 0.09192 1.000 31.65918 46 THR B C 1
ATOM 3749 O O . THR B 1 15 ? 7.96459 54.50359 0.78320 1.000 32.26857 46 THR B O 1
ATOM 3753 N N . ARG B 1 16 ? 8.57523 55.51622 -1.12592 1.000 28.06069 47 ARG B N 1
ATOM 3754 C CA . ARG B 1 16 ? 8.91147 54.25856 -1.77541 1.000 26.51141 47 ARG B CA 1
ATOM 3755 C C . ARG B 1 16 ? 10.14229 53.63762 -1.11974 1.000 24.10180 47 ARG B C 1
ATOM 3756 O O . ARG B 1 16 ? 11.05970 54.35770 -0.70984 1.000 23.40483 47 ARG B O 1
ATOM 3764 N N . PRO B 1 17 ? 10.19219 52.31202 -1.00848 1.000 20.36607 48 PRO B N 1
ATOM 3765 C CA . PRO B 1 17 ? 11.29531 51.66566 -0.29571 1.000 21.59540 48 PRO B CA 1
ATOM 3766 C C . PRO B 1 17 ? 12.57715 51.61411 -1.11389 1.000 20.47774 48 PRO B C 1
ATOM 3767 O O . PRO B 1 17 ? 12.56620 51.55800 -2.34495 1.000 20.50156 48 PRO B O 1
ATOM 3771 N N . ASN B 1 18 ? 13.69568 51.65829 -0.40230 1.000 18.37599 49 ASN B N 1
ATOM 3772 C CA . ASN B 1 18 ? 14.94830 51.24827 -1.01354 1.000 19.32867 49 ASN B CA 1
ATOM 3773 C C . ASN B 1 18 ? 14.89135 49.75863 -1.31840 1.000 17.52039 49 ASN B C 1
ATOM 3774 O O . ASN B 1 18 ? 14.15136 49.00227 -0.68778 1.000 18.13850 49 ASN B O 1
ATOM 3779 N N . ILE B 1 19 ? 15.69033 49.33911 -2.29696 1.000 17.58967 50 ILE B N 1
ATOM 3780 C CA . ILE B 1 19 ? 15.74710 47.94490 -2.71546 1.000 16.90045 50 ILE B CA 1
ATOM 3781 C C . ILE B 1 19 ? 17.20521 47.54658 -2.83724 1.000 17.35966 50 ILE B C 1
ATOM 3782 O O . ILE B 1 19 ? 17.95582 48.14524 -3.61864 1.000 18.25881 50 ILE B O 1
ATOM 3787 N N . LEU B 1 20 ? 17.60496 46.54456 -2.06737 1.000 16.91482 51 LEU B N 1
ATOM 3788 C CA . LEU B 1 20 ? 18.95733 46.00545 -2.11257 1.000 16.29960 51 LEU B CA 1
ATOM 3789 C C . LEU B 1 20 ? 18.84864 44.54492 -2.50805 1.000 17.01538 51 LEU B C 1
ATOM 3790 O O . LEU B 1 20 ? 18.22359 43.75659 -1.79419 1.000 17.50557 51 LEU B O 1
ATOM 3795 N N . VAL B 1 21 ? 19.43410 44.19189 -3.64484 1.000 17.51178 52 VAL B N 1
ATOM 3796 C CA . VAL B 1 21 ? 19.54389 42.80353 -4.07412 1.000 16.27107 52 VAL B CA 1
ATOM 3797 C C . VAL B 1 21 ? 20.94136 42.33712 -3.71469 1.000 18.64774 52 VAL B C 1
ATOM 3798 O O . VAL B 1 21 ? 21.92829 42.90370 -4.19704 1.000 18.20109 52 VAL B O 1
ATOM 3802 N N . VAL B 1 22 ? 21.03162 41.33781 -2.85043 1.000 17.68731 53 VAL B N 1
ATOM 3803 C CA . VAL B 1 22 ? 22.29999 40.68831 -2.54465 1.000 16.42269 53 VAL B CA 1
ATOM 3804 C C . VAL B 1 22 ? 22.28157 39.36239 -3.28831 1.000 16.40840 53 VAL B C 1
ATOM 3805 O O . VAL B 1 22 ? 21.56299 38.43505 -2.90266 1.000 15.93811 53 VAL B O 1
ATOM 3809 N N . LEU B 1 23 ? 23.06310 39.27085 -4.35956 1.000 17.47206 54 LEU B N 1
ATOM 3810 C CA . LEU B 1 23 ? 23.05987 38.11310 -5.24495 1.000 16.71906 54 LEU B CA 1
ATOM 3811 C C . LEU B 1 23 ? 24.41600 37.43594 -5.13912 1.000 15.99457 54 LEU B C 1
ATOM 3812 O O . LEU B 1 23 ? 25.43150 38.02688 -5.51162 1.000 17.87527 54 LEU B O 1
ATOM 3817 N N . CYS B 1 24 ? 24.43425 36.22172 -4.60295 1.000 14.48335 55 CYS B N 1
ATOM 3818 C CA . CYS B 1 24 ? 25.64458 35.41469 -4.58769 1.000 16.66022 55 CYS B CA 1
ATOM 3819 C C . CYS B 1 24 ? 25.73445 34.58301 -5.86031 1.000 18.31799 55 CYS B C 1
ATOM 3820 O O . CYS B 1 24 ? 24.76825 34.42975 -6.60473 1.000 18.04815 55 CYS B O 1
ATOM 3823 N N . ASP B 1 25 ? 26.92297 34.03701 -6.09969 1.000 16.54318 56 ASP B N 1
ATOM 3824 C CA . ASP B 1 25 ? 27.27677 33.37477 -7.35124 1.000 16.86923 56 ASP B CA 1
ATOM 3825 C C . ASP B 1 25 ? 27.62856 31.92391 -7.03889 1.000 16.46259 56 ASP B C 1
ATOM 3826 O O . ASP B 1 25 ? 28.64935 31.66378 -6.39751 1.000 17.05250 56 ASP B O 1
ATOM 3831 N N . ASP B 1 26 ? 26.78187 30.97716 -7.47335 1.000 17.14717 57 ASP B N 1
ATOM 3832 C CA . ASP B 1 26 ? 26.99714 29.53867 -7.23129 1.000 15.48194 57 ASP B CA 1
ATOM 3833 C C . ASP B 1 26 ? 26.91583 29.17358 -5.74648 1.000 15.11811 57 ASP B C 1
ATOM 3834 O O . ASP B 1 26 ? 27.64497 28.28795 -5.28942 1.000 15.98988 57 ASP B O 1
ATOM 3839 N N . LEU B 1 27 ? 26.06061 29.84670 -4.97374 1.000 16.73838 58 LEU B N 1
ATOM 3840 C CA . LEU B 1 27 ? 25.86103 29.48942 -3.57098 1.000 15.60490 58 LEU B CA 1
ATOM 3841 C C . LEU B 1 27 ? 24.95106 28.26867 -3.45124 1.000 17.36581 58 LEU B C 1
ATOM 3842 O O . LEU B 1 27 ? 23.83115 28.26041 -3.97679 1.000 17.86426 58 LEU B O 1
ATOM 3847 N N . GLY B 1 28 ? 25.43570 27.23582 -2.75518 1.000 16.16376 59 GLY B N 1
ATOM 3848 C CA . GLY B 1 28 ? 24.67897 26.00596 -2.62962 1.000 15.86244 59 GLY B CA 1
ATOM 3849 C C . GLY B 1 28 ? 23.49372 26.11349 -1.68537 1.000 15.54153 59 GLY B C 1
ATOM 3850 O O . GLY B 1 28 ? 23.43405 26.96035 -0.79745 1.000 16.69495 59 GLY B O 1
ATOM 3851 N N . TYR B 1 29 ? 22.54380 25.19529 -1.89029 1.000 14.97475 60 TYR B N 1
ATOM 3852 C CA . TYR B 1 29 ? 21.25895 25.26356 -1.19331 1.000 14.74951 60 TYR B CA 1
ATOM 3853 C C . TYR B 1 29 ? 21.41495 25.11388 0.30903 1.000 18.51055 60 TYR B C 1
ATOM 3854 O O . TYR B 1 29 ? 20.64990 25.71336 1.07088 1.000 19.31461 60 TYR B O 1
ATOM 3863 N N . ALA B 1 30 ? 22.38713 24.32211 0.75802 1.000 16.75076 61 ALA B N 1
ATOM 3864 C CA . ALA B 1 30 ? 22.55588 24.05070 2.18032 1.000 16.96638 61 ALA B CA 1
ATOM 3865 C C . ALA B 1 30 ? 23.74403 24.80764 2.75818 1.000 19.98240 61 ALA B C 1
ATOM 3866 O O . ALA B 1 30 ? 24.36814 24.34730 3.71413 1.000 20.34262 61 ALA B O 1
ATOM 3868 N N . ASP B 1 31 ? 24.07453 25.96161 2.18640 1.000 17.19609 62 ASP B N 1
ATOM 3869 C CA . ASP B 1 31 ? 25.32303 26.63913 2.51536 1.000 15.91816 62 ASP B CA 1
ATOM 3870 C C . ASP B 1 31 ? 25.10972 27.98783 3.19306 1.000 17.34001 62 ASP B C 1
ATOM 3871 O O . ASP B 1 31 ? 26.05900 28.77862 3.31517 1.000 17.13713 62 ASP B O 1
ATOM 3876 N N . VAL B 1 32 ? 23.89036 28.26756 3.64078 1.000 17.30027 63 VAL B N 1
ATOM 3877 C CA . VAL B 1 32 ? 23.61672 29.36015 4.56434 1.000 16.70438 63 VAL B CA 1
ATOM 3878 C C . VAL B 1 32 ? 22.81725 28.78133 5.72010 1.000 15.88789 63 VAL B C 1
ATOM 3879 O O . VAL B 1 32 ? 22.04755 27.83394 5.54739 1.000 17.46333 63 VAL B O 1
ATOM 3883 N N . GLY B 1 33 ? 23.02093 29.34172 6.91263 1.000 17.10880 64 GLY B N 1
ATOM 3884 C CA . GLY B 1 33 ? 22.37727 28.78067 8.09539 1.000 19.94217 64 GLY B CA 1
ATOM 3885 C C . GLY B 1 33 ? 20.86421 28.72092 7.97881 1.000 19.87331 64 GLY B C 1
ATOM 3886 O O . GLY B 1 33 ? 20.23840 27.72650 8.36421 1.000 20.71729 64 GLY B O 1
ATOM 3887 N N . PHE B 1 34 ? 20.25540 29.77347 7.43629 1.000 17.77589 65 PHE B N 1
ATOM 3888 C CA . PHE B 1 34 ? 18.79785 29.84638 7.44951 1.000 18.83029 65 PHE B CA 1
ATOM 3889 C C . PHE B 1 34 ? 18.16608 28.85754 6.48848 1.000 19.94053 65 PHE B C 1
ATOM 3890 O O . PHE B 1 34 ? 16.95768 28.60362 6.58063 1.000 20.36434 65 PHE B O 1
ATOM 3898 N N . ASN B 1 35 ? 18.94895 28.30128 5.56792 1.000 18.06032 66 ASN B N 1
ATOM 3899 C CA . ASN B 1 35 ? 18.45406 27.29532 4.64073 1.000 17.61046 66 ASN B CA 1
ATOM 3900 C C . ASN B 1 35 ? 18.98488 25.89757 4.95145 1.000 19.35841 66 ASN B C 1
ATOM 3901 O O . ASN B 1 35 ? 18.92188 25.00855 4.09342 1.000 22.76207 66 ASN B O 1
ATOM 3906 N N . GLY B 1 36 ? 19.51941 25.68870 6.15418 1.000 17.82690 67 GLY B N 1
ATOM 3907 C CA . GLY B 1 36 ? 19.82926 24.35975 6.64783 1.000 20.59583 67 GLY B CA 1
ATOM 3908 C C . GLY B 1 36 ? 21.29656 24.07553 6.88020 1.000 23.17415 67 GLY B C 1
ATOM 3909 O O . GLY B 1 36 ? 21.62259 22.95801 7.30574 1.000 23.11110 67 GLY B O 1
ATOM 3910 N N . SER B 1 37 ? 22.21453 25.00415 6.62234 1.000 19.89442 68 SER B N 1
ATOM 3911 C CA . SER B 1 37 ? 23.62273 24.68379 6.80699 1.000 19.68617 68 SER B CA 1
ATOM 3912 C C . SER B 1 37 ? 23.91453 24.35069 8.26273 1.000 21.58448 68 SER B C 1
ATOM 3913 O O . SER B 1 37 ? 23.49954 25.07099 9.17859 1.000 24.47309 68 SER B O 1
ATOM 3916 N N . THR B 1 38 ? 24.65487 23.26414 8.46594 1.000 22.98986 69 THR B N 1
ATOM 3917 C CA . THR B 1 38 ? 25.11494 22.88793 9.79295 1.000 25.73263 69 THR B CA 1
ATOM 3918 C C . THR B 1 38 ? 26.57303 23.25327 10.03328 1.000 29.46690 69 THR B C 1
ATOM 3919 O O . THR B 1 38 ? 27.01721 23.23471 11.18697 1.000 28.29110 69 THR B O 1
ATOM 3923 N N . ASP B 1 39 ? 27.32127 23.61080 8.98608 1.000 20.47773 70 ASP B N 1
ATOM 3924 C CA . ASP B 1 39 ? 28.73700 23.89408 9.14692 1.000 19.73863 70 ASP B CA 1
ATOM 3925 C C . ASP B 1 39 ? 29.16908 25.26784 8.66372 1.000 21.02798 70 ASP B C 1
ATOM 3926 O O . ASP B 1 39 ? 30.16254 25.79152 9.17652 1.000 22.49621 70 ASP B O 1
ATOM 3931 N N . ILE B 1 40 ? 28.45614 25.88902 7.73469 1.000 18.72285 71 ILE B N 1
ATOM 3932 C CA . ILE B 1 40 ? 28.81036 27.23942 7.31659 1.000 20.24089 71 ILE B CA 1
ATOM 3933 C C . ILE B 1 40 ? 28.03986 28.21502 8.18987 1.000 21.36357 71 ILE B C 1
ATOM 3934 O O . ILE B 1 40 ? 26.82990 28.06043 8.39082 1.000 22.59953 71 ILE B O 1
ATOM 3939 N N . LEU B 1 41 ? 28.74681 29.19126 8.74386 1.000 19.27407 72 LEU B N 1
ATOM 3940 C CA . LEU B 1 41 ? 28.18237 30.12722 9.70439 1.000 22.22068 72 LEU B CA 1
ATOM 3941 C C . LEU B 1 41 ? 27.85817 31.42581 8.98497 1.000 21.00430 72 LEU B C 1
ATOM 3942 O O . LEU B 1 41 ? 28.74652 32.05058 8.39501 1.000 20.46178 72 LEU B O 1
ATOM 3947 N N . THR B 1 42 ? 26.58742 31.82871 9.02309 1.000 20.26448 73 THR B N 1
ATOM 3948 C CA . THR B 1 42 ? 26.13442 33.05750 8.36917 1.000 18.66577 73 THR B CA 1
ATOM 3949 C C . THR B 1 42 ? 25.21965 33.81912 9.32066 1.000 18.97136 73 THR B C 1
ATOM 3950 O O . THR B 1 42 ? 24.02670 33.99621 9.05626 1.000 18.60426 73 THR B O 1
ATOM 3954 N N . PRO B 1 43 ? 25.75936 34.30918 10.44141 1.000 17.65400 74 PRO B N 1
ATOM 3955 C CA . PRO B 1 43 ? 24.87735 34.90908 11.45956 1.000 21.01344 74 PRO B CA 1
ATOM 3956 C C . PRO B 1 43 ? 24.14204 36.15060 10.98916 1.000 19.03885 74 PRO B C 1
ATOM 3957 O O . PRO B 1 43 ? 22.98409 36.35655 11.37853 1.000 19.91819 74 PRO B O 1
ATOM 3961 N N . GLU B 1 44 ? 24.77865 37.00265 10.17700 1.000 17.70006 75 GLU B N 1
ATOM 3962 C CA . GLU B 1 44 ? 24.10483 38.22837 9.75158 1.000 18.30973 75 GLU B CA 1
ATOM 3963 C C . GLU B 1 44 ? 22.98778 37.92616 8.76175 1.000 20.38238 75 GLU B C 1
ATOM 3964 O O . GLU B 1 44 ? 21.88412 38.47872 8.87518 1.000 19.08303 75 GLU B O 1
ATOM 3970 N N . LEU B 1 45 ? 23.24965 37.04703 7.78643 1.000 18.06624 76 LEU B N 1
ATOM 3971 C CA . LEU B 1 45 ? 22.19516 36.65007 6.85905 1.000 16.60443 76 LEU B CA 1
ATOM 3972 C C . LEU B 1 45 ? 21.06893 35.93184 7.58832 1.000 18.76729 76 LEU B C 1
ATOM 3973 O O . LEU B 1 45 ? 19.88638 36.15212 7.29214 1.000 19.12889 76 LEU B O 1
ATOM 3978 N N . ASP B 1 46 ? 21.41930 35.05594 8.53866 1.000 17.66397 77 ASP B N 1
ATOM 3979 C CA . ASP B 1 46 ? 20.39976 34.35613 9.31222 1.000 18.62153 77 ASP B CA 1
ATOM 3980 C C . ASP B 1 46 ? 19.52307 35.33415 10.07564 1.000 18.39420 77 ASP B C 1
ATOM 3981 O O . ASP B 1 46 ? 18.30276 35.16085 10.13704 1.000 18.73510 77 ASP B O 1
ATOM 3986 N N . ASN B 1 47 ? 20.12617 36.36844 10.66650 1.000 18.85259 78 ASN B N 1
ATOM 3987 C CA . ASN B 1 47 ? 19.32225 37.30975 11.43236 1.000 20.82150 78 ASN B CA 1
ATOM 3988 C C . ASN B 1 47 ? 18.35428 38.06216 10.52586 1.000 20.90280 78 ASN B C 1
ATOM 3989 O O . ASN B 1 47 ? 17.19837 38.29032 10.90128 1.000 20.60604 78 ASN B O 1
ATOM 3994 N N . LEU B 1 48 ? 18.78886 38.42259 9.31410 1.000 18.04218 79 LEU B N 1
ATOM 3995 C CA . LEU B 1 48 ? 17.86561 39.05011 8.37059 1.000 16.86108 79 LEU B CA 1
ATOM 3996 C C . LEU B 1 48 ? 16.74957 38.09193 7.97029 1.000 18.94065 79 LEU B C 1
ATOM 3997 O O . LEU B 1 48 ? 15.56561 38.45883 7.97528 1.000 18.88225 79 LEU B O 1
ATOM 4002 N N . ALA B 1 49 ? 17.11463 36.86691 7.58276 1.000 16.38792 80 ALA B N 1
ATOM 4003 C CA . ALA B 1 49 ? 16.11723 35.87104 7.19607 1.000 15.19041 80 ALA B CA 1
ATOM 4004 C C . ALA B 1 49 ? 15.10420 35.63784 8.31118 1.000 16.82995 80 ALA B C 1
ATOM 4005 O O . ALA B 1 49 ? 13.89541 35.59598 8.06153 1.000 19.26782 80 ALA B O 1
ATOM 4007 N N . GLN B 1 50 ? 15.58180 35.48000 9.55086 1.000 17.77504 81 GLN B N 1
ATOM 4008 C CA . GLN B 1 50 ? 14.67108 35.22503 10.66449 1.000 20.34827 81 GLN 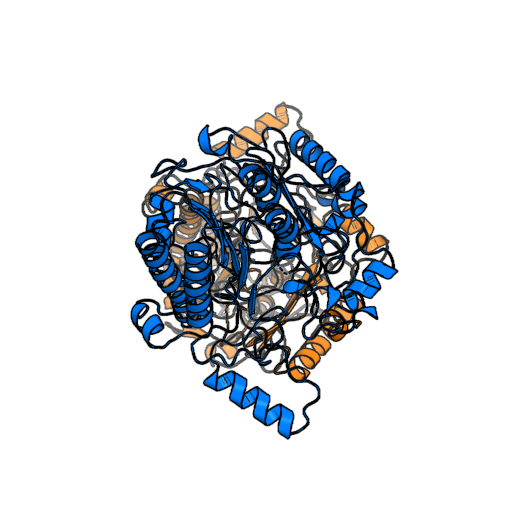B CA 1
ATOM 4009 C C . GLN B 1 50 ? 13.73185 36.39884 10.91068 1.000 20.89351 81 GLN B C 1
ATOM 4010 O O . GLN B 1 50 ? 12.62019 36.20956 11.42665 1.000 21.40253 81 GLN B O 1
ATOM 4016 N N . ASN B 1 51 ? 14.15888 37.61215 10.56706 1.000 21.57180 82 ASN B N 1
ATOM 4017 C CA . ASN B 1 51 ? 13.34850 38.80800 10.74752 1.000 18.60103 82 ASN B CA 1
ATOM 4018 C C . ASN B 1 51 ? 12.57827 39.18340 9.49102 1.000 20.20374 82 ASN B C 1
ATOM 4019 O O . ASN B 1 51 ? 12.07014 40.30620 9.39180 1.000 20.15001 82 ASN B O 1
ATOM 4024 N N . GLY B 1 52 ? 12.47654 38.25640 8.54153 1.000 17.92100 83 GLY B N 1
ATOM 4025 C CA . GLY B 1 52 ? 11.69784 38.46217 7.32683 1.000 20.13875 83 GLY B CA 1
ATOM 4026 C C . GLY B 1 52 ? 11.06769 37.16979 6.87253 1.000 18.71708 83 GLY B C 1
ATOM 4027 O O . GLY B 1 52 ? 10.65812 36.33838 7.69710 1.000 20.23761 83 GLY B O 1
ATOM 4028 N N . SER B 1 53 ? 10.99560 36.98124 5.55907 1.000 16.51045 84 SER B N 1
ATOM 4029 C CA . SER B 1 53 ? 10.33712 35.82411 4.96743 1.000 17.05791 84 SER B CA 1
ATOM 4030 C C . SER B 1 53 ? 11.36298 34.97664 4.22681 1.000 18.46188 84 SER B C 1
ATOM 4031 O O . SER B 1 53 ? 12.05500 35.47996 3.33517 1.000 18.17381 84 SER B O 1
ATOM 4034 N N . ILE B 1 54 ? 11.46133 33.70468 4.60687 1.000 16.46507 85 ILE B N 1
ATOM 4035 C CA . ILE B 1 54 ? 12.33420 32.73206 3.94221 1.000 15.12498 85 ILE B CA 1
ATOM 4036 C C . ILE B 1 54 ? 11.52030 31.99991 2.88768 1.000 17.26348 85 ILE B C 1
ATOM 4037 O O . ILE B 1 54 ? 10.45324 31.46197 3.18635 1.000 18.22615 85 ILE B O 1
ATOM 4042 N N . PHE B 1 55 ? 12.03222 31.94804 1.65700 1.000 15.78521 86 PHE B N 1
ATOM 4043 C CA . PHE B 1 55 ? 11.33086 31.30315 0.55284 1.000 16.62087 86 PHE B CA 1
ATOM 4044 C C . PHE B 1 55 ? 11.88071 29.89533 0.38330 1.000 17.02269 86 PHE B C 1
ATOM 4045 O O . PHE B 1 55 ? 13.04521 29.71602 0.00761 1.000 17.85965 86 PHE B O 1
ATOM 4053 N N . THR B 1 56 ? 11.04683 28.90100 0.65754 1.000 16.87924 87 THR B N 1
ATOM 4054 C CA . THR B 1 56 ? 11.51743 27.52394 0.65125 1.000 14.92616 87 THR B CA 1
ATOM 4055 C C . THR B 1 56 ? 11.42712 26.87087 -0.72221 1.000 14.61251 87 THR B C 1
ATOM 4056 O O . THR B 1 56 ? 11.96639 25.77265 -0.89685 1.000 16.99634 87 THR B O 1
ATOM 4060 N N . SER B 1 57 ? 10.76485 27.51734 -1.69263 1.000 16.42533 88 SER B N 1
ATOM 4061 C CA . SER B 1 57 ? 10.68941 27.02832 -3.07219 1.000 17.83078 88 SER B CA 1
ATOM 4062 C C . SER B 1 57 ? 10.96696 28.19075 -4.03105 1.000 16.63027 88 SER B C 1
ATOM 4063 O O . SER B 1 57 ? 10.12192 28.58197 -4.83312 1.000 16.11387 88 SER B O 1
ATOM 4066 N N . ALA B 1 58 ? 12.16903 28.74817 -3.94241 1.000 14.61742 89 ALA B N 1
ATOM 4067 C CA . ALA B 1 58 ? 12.58010 29.86537 -4.79183 1.000 15.58345 89 ALA B CA 1
ATOM 4068 C C . ALA B 1 58 ? 13.39777 29.34891 -5.96810 1.000 15.88843 89 ALA B C 1
ATOM 4069 O O . ALA B 1 58 ? 14.34711 28.58850 -5.77806 1.000 16.98343 89 ALA B O 1
ATOM 4071 N N . TYR B 1 59 ? 13.05265 29.78999 -7.17556 1.000 15.42363 90 TYR B N 1
ATOM 4072 C CA . TYR B 1 59 ? 13.71730 29.32189 -8.38971 1.000 14.01748 90 TYR B CA 1
ATOM 4073 C C . TYR B 1 59 ? 14.32243 30.47011 -9.17510 1.000 15.22109 90 TYR B C 1
ATOM 4074 O O . TYR B 1 59 ? 13.70915 31.53589 -9.30678 1.000 18.93814 90 TYR B O 1
ATOM 4083 N N . VAL B 1 60 ? 15.50617 30.22886 -9.74466 1.000 14.92770 91 VAL B N 1
ATOM 4084 C CA . VAL B 1 60 ? 16.03479 31.12241 -10.77037 1.000 17.59853 91 VAL B CA 1
ATOM 4085 C C . VAL B 1 60 ? 15.64915 30.59252 -12.14819 1.000 13.87980 91 VAL B C 1
ATOM 4086 O O . VAL B 1 60 ? 15.29628 29.42712 -12.32369 1.000 15.93433 91 VAL B O 1
ATOM 4090 N N . ALA B 1 61 ? 15.72742 31.47457 -13.15017 1.000 14.87533 92 ALA B N 1
ATOM 4091 C CA . ALA B 1 61 ? 15.16167 31.16545 -14.45765 1.000 15.01999 92 ALA B CA 1
ATOM 4092 C C . ALA B 1 61 ? 16.05987 30.29198 -15.31201 1.000 18.06495 92 ALA B C 1
ATOM 4093 O O . ALA B 1 61 ? 15.62267 29.85169 -16.37967 1.000 16.66634 92 ALA B O 1
ATOM 4095 N N . HIS B 1 62 ? 17.28486 30.02204 -14.86742 1.000 16.05923 93 HIS B N 1
ATOM 4096 C CA . HIS B 1 62 ? 18.20864 29.16246 -15.58658 1.000 16.55593 93 HIS B CA 1
ATOM 4097 C C . HIS B 1 62 ? 19.21647 28.63091 -14.58721 1.000 16.26163 93 HIS B C 1
ATOM 4098 O O . HIS B 1 62 ? 19.56073 29.33853 -13.63465 1.000 16.89132 93 HIS B O 1
ATOM 4105 N N . PRO B 1 63 ? 19.73745 27.41346 -14.78548 1.000 15.80367 94 PRO B N 1
ATOM 4106 C CA . PRO B 1 63 ? 20.62787 26.84512 -13.76369 1.000 16.72476 94 PRO B CA 1
ATOM 4107 C C . PRO B 1 63 ? 22.09693 27.25991 -13.89233 1.000 16.58225 94 PRO B C 1
ATOM 4108 O O . PRO B 1 63 ? 22.95639 26.60888 -13.29915 1.000 17.29512 94 PRO B O 1
ATOM 4112 N N . PHE B 1 64 ? 22.41577 28.32855 -14.62647 1.000 16.58414 95 PHE B N 1
ATOM 4113 C CA . PHE B 1 64 ? 23.75131 28.92749 -14.50223 1.000 16.70917 95 PHE B CA 1
ATOM 4114 C C . PHE B 1 64 ? 23.75149 30.41047 -14.87867 1.000 19.19011 95 PHE B C 1
ATOM 4115 O O . PHE B 1 64 ? 22.77921 30.90616 -15.44533 1.000 17.88342 95 PHE B O 1
ATOM 4133 N N . GLY B 1 66 ? 25.00852 33.41862 -16.57967 1.000 21.25284 97 GLY B N 1
ATOM 4134 C CA . GLY B 1 66 ? 24.67580 34.42639 -17.58358 1.000 20.37416 97 GLY B CA 1
ATOM 4135 C C . GLY B 1 66 ? 23.18647 34.53637 -17.87800 1.000 18.87077 97 GLY B C 1
ATOM 4136 O O . GLY B 1 66 ? 22.58185 35.62605 -17.76568 1.000 17.81019 97 GLY B O 1
ATOM 4137 N N . PRO B 1 67 ? 22.58496 33.41405 -18.27209 1.000 16.48860 98 PRO B N 1
ATOM 4138 C CA . PRO B 1 67 ? 21.14003 33.42417 -18.53864 1.000 15.47647 98 PRO B CA 1
ATOM 4139 C C . PRO B 1 67 ? 20.30882 33.71120 -17.30324 1.000 17.75165 98 PRO B C 1
ATOM 4140 O O . PRO B 1 67 ? 19.26353 34.36595 -17.40199 1.000 17.09678 98 PRO B O 1
ATOM 4144 N N . SER B 1 68 ? 20.75429 33.26643 -16.13251 1.000 17.14180 99 SER B N 1
ATOM 4145 C CA . SER B 1 68 ? 20.02894 33.61142 -14.91297 1.000 16.12417 99 SER B CA 1
ATOM 4146 C C . SER B 1 68 ? 20.07206 35.11048 -14.64370 1.000 17.90161 99 SER B C 1
ATOM 4147 O O . SER B 1 68 ? 19.05206 35.71992 -14.29016 1.000 17.82169 99 SER B O 1
ATOM 4150 N N . ARG B 1 69 ? 21.24952 35.71765 -14.78802 1.000 17.31163 100 ARG B N 1
ATOM 4151 C CA . ARG B 1 69 ? 21.37824 37.14460 -14.53591 1.000 17.37892 100 ARG B CA 1
ATOM 4152 C C . ARG B 1 69 ? 20.64916 37.95184 -15.59696 1.000 16.62171 100 ARG B C 1
ATOM 4153 O O . ARG B 1 69 ? 20.02266 38.96856 -15.28834 1.000 17.50713 100 ARG B O 1
ATOM 4161 N N . SER B 1 70 ? 20.69764 37.50255 -16.85125 1.000 17.68515 101 SER B N 1
ATOM 4162 C CA A SER B 1 70 ? 19.89910 38.16178 -17.87639 0.298 19.51238 101 SER B CA 1
ATOM 4163 C CA B SER B 1 70 ? 19.89354 38.13614 -17.89242 0.702 19.57368 101 SER B CA 1
ATOM 4164 C C . SER B 1 70 ? 18.41900 38.13289 -17.51107 1.000 20.08206 101 SER B C 1
ATOM 4165 O O . SER B 1 70 ? 17.72138 39.14366 -17.65747 1.000 19.95688 101 SER B O 1
ATOM 4170 N N . ALA B 1 71 ? 17.93358 37.00123 -16.99489 1.000 16.98467 102 ALA B N 1
ATOM 4171 C CA . ALA B 1 71 ? 16.52704 36.90014 -16.60439 1.000 17.32449 102 ALA B CA 1
ATOM 4172 C C . ALA B 1 71 ? 16.19405 37.82615 -15.44420 1.000 17.11307 102 ALA B C 1
ATOM 4173 O O . ALA B 1 71 ? 15.10833 38.41761 -15.40950 1.000 18.43565 102 ALA B O 1
ATOM 4175 N N . ILE B 1 72 ? 17.10101 37.94573 -14.47283 1.000 17.03590 103 ILE B N 1
ATOM 4176 C CA . ILE B 1 72 ? 16.84770 38.82294 -13.33296 1.000 16.93118 103 ILE B CA 1
ATOM 4177 C C . ILE B 1 72 ? 16.67146 40.26114 -13.80048 1.000 16.14153 103 ILE B C 1
ATOM 4178 O O . ILE B 1 72 ? 15.71422 40.94006 -13.41662 1.000 18.26561 103 ILE B O 1
ATOM 4183 N N . LEU B 1 73 ? 17.58662 40.74346 -14.64694 1.000 16.57915 104 LEU B N 1
ATOM 4184 C CA . LEU B 1 73 ? 17.53512 42.15680 -15.00551 1.000 19.26930 104 LEU B CA 1
ATOM 4185 C C . LEU B 1 73 ? 16.52851 42.44519 -16.11849 1.000 18.60380 104 LEU B C 1
ATOM 4186 O O . LEU B 1 73 ? 15.93880 43.52960 -16.13097 1.000 18.63104 104 LEU B O 1
ATOM 4191 N N . THR B 1 74 ? 16.28747 41.50386 -17.03827 1.000 17.47925 105 THR B N 1
ATOM 4192 C CA . THR B 1 74 ? 15.27369 41.73482 -18.06751 1.000 19.71296 105 THR B CA 1
ATOM 4193 C C . THR B 1 74 ? 13.87448 41.31900 -17.64135 1.000 19.93723 105 THR B C 1
ATOM 4194 O O . THR B 1 74 ? 12.89807 41.75083 -18.26728 1.000 19.96911 105 THR B O 1
ATOM 4198 N N . GLY B 1 75 ? 13.75056 40.46391 -16.63135 1.000 17.12269 106 GLY B N 1
ATOM 4199 C CA . GLY B 1 75 ? 12.44747 39.94577 -16.28560 1.000 17.61487 106 GLY B CA 1
ATOM 4200 C C . GLY B 1 75 ? 11.87725 38.94188 -17.25727 1.000 18.30645 106 GLY B C 1
ATOM 4201 O O . GLY B 1 75 ? 10.68539 38.63447 -17.17125 1.000 18.70541 106 GLY B O 1
ATOM 4202 N N . ARG B 1 76 ? 12.69048 38.38876 -18.16418 1.000 16.68181 107 ARG B N 1
ATOM 4203 C CA A ARG B 1 76 ? 12.21565 37.39720 -19.11789 0.282 17.97190 107 ARG B CA 1
ATOM 4204 C CA B ARG B 1 76 ? 12.22498 37.40522 -19.13204 0.718 17.91158 107 ARG B CA 1
ATOM 4205 C C . ARG B 1 76 ? 13.11978 36.17439 -19.11063 1.000 19.11267 107 ARG B C 1
ATOM 4206 O O . ARG B 1 76 ? 14.32193 36.26951 -18.84482 1.000 19.62579 107 ARG B O 1
ATOM 4221 N N . TYR B 1 77 ? 12.52290 35.01793 -19.41113 1.000 17.42242 108 TYR B N 1
ATOM 4222 C CA . TYR B 1 77 ? 13.31566 33.80912 -19.57760 1.000 16.25162 108 TYR B CA 1
ATOM 4223 C C . TYR B 1 77 ? 14.36063 34.04652 -20.66127 1.000 20.68757 108 TYR B C 1
ATOM 4224 O O . TYR B 1 77 ? 14.07963 34.73598 -21.64875 1.000 20.51203 108 TYR B O 1
ATOM 4233 N N . PRO B 1 78 ? 15.57218 33.51190 -20.50433 1.000 18.80538 109 PRO B N 1
ATOM 4234 C CA . PRO B 1 78 ? 16.62666 33.78640 -21.49321 1.000 17.99992 109 PRO B CA 1
ATOM 4235 C C . PRO B 1 78 ? 16.34370 33.17054 -22.84561 1.000 19.63319 109 PRO B C 1
ATOM 4236 O O . PRO B 1 78 ? 16.93095 33.61103 -23.84231 1.000 19.54803 109 PRO B O 1
ATOM 4240 N N . HIS B 1 79 ? 15.44758 32.18465 -22.90665 1.000 17.99653 110 HIS B N 1
ATOM 4241 C CA . HIS B 1 79 ? 15.01571 31.58366 -24.16453 1.000 18.23993 110 HIS B CA 1
ATOM 4242 C C . HIS B 1 79 ? 14.16360 32.53232 -24.98892 1.000 21.10868 110 HIS B C 1
ATOM 4243 O O . HIS B 1 79 ? 13.95165 32.27822 -26.17926 1.000 22.21068 110 HIS B O 1
ATOM 4250 N N . LEU B 1 80 ? 13.64056 33.58671 -24.37382 1.000 20.21575 111 LEU B N 1
ATOM 4251 C CA . LEU B 1 80 ? 12.86631 34.58993 -25.08871 1.000 20.34838 111 LEU B CA 1
ATOM 4252 C C . LEU B 1 80 ? 13.71220 35.77585 -25.53214 1.000 23.59175 111 LEU B C 1
ATOM 4253 O O . LEU B 1 80 ? 13.28921 36.52650 -26.42501 1.000 25.14718 111 LEU B O 1
ATOM 4258 N N . THR B 1 81 ? 14.89168 35.95570 -24.93864 1.000 21.67102 112 THR B N 1
ATOM 4259 C CA . THR B 1 81 ? 15.76986 37.08080 -25.23332 1.000 21.39502 112 THR B CA 1
ATOM 4260 C C . THR B 1 81 ? 17.01709 36.66513 -25.99847 1.000 22.29090 112 THR B C 1
ATOM 4261 O O . THR B 1 81 ? 17.84463 37.52899 -26.32485 1.000 24.43299 112 THR B O 1
ATOM 4265 N N . GLY B 1 82 ? 17.17878 35.37234 -26.28370 1.000 19.81977 113 GLY B N 1
ATOM 4266 C CA . GLY B 1 82 ? 18.33399 34.90572 -27.03107 1.000 22.30752 113 GLY B CA 1
ATOM 4267 C C . GLY B 1 82 ? 19.59580 34.73813 -26.21786 1.000 21.69832 113 GLY B C 1
ATOM 4268 O O . GLY B 1 82 ? 20.68781 34.64660 -26.79133 1.000 21.33441 113 GLY B O 1
ATOM 4269 N N . THR B 1 83 ? 19.48150 34.65837 -24.89028 1.000 18.63460 114 THR B N 1
ATOM 4270 C CA . THR B 1 83 ? 20.63180 34.76558 -24.00308 1.000 16.86029 114 THR B CA 1
ATOM 4271 C C . THR B 1 83 ? 20.76663 33.54121 -23.09628 1.000 17.71907 114 THR B C 1
ATOM 4272 O O . THR B 1 83 ? 21.22641 33.65481 -21.95544 1.000 18.24433 114 THR B O 1
ATOM 4276 N N . ALA B 1 84 ? 20.40117 32.36169 -23.60089 1.000 19.25692 115 ALA B N 1
ATOM 4277 C CA . ALA B 1 84 ? 20.40614 31.14237 -22.79442 1.000 18.26739 115 ALA B CA 1
ATOM 4278 C C . ALA B 1 84 ? 21.74472 30.40691 -22.78333 1.000 19.79813 115 ALA B C 1
ATOM 4279 O O . ALA B 1 84 ? 21.83676 29.33505 -22.17032 1.000 17.64813 115 ALA B O 1
ATOM 4281 N N . TYR B 1 85 ? 22.77942 30.94047 -23.42720 1.000 18.89548 116 TYR B N 1
ATOM 4282 C CA . TYR B 1 85 ? 24.14467 30.47251 -23.24438 1.000 20.09971 116 TYR B CA 1
ATOM 4283 C C . TYR B 1 85 ? 24.98412 31.56268 -22.58308 1.000 16.72127 116 TYR B C 1
ATOM 4284 O O . TYR B 1 85 ? 24.72319 32.75634 -22.75260 1.000 18.47997 116 TYR B O 1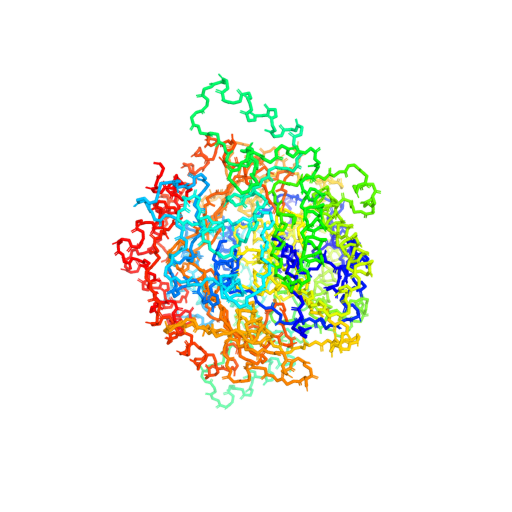
ATOM 4293 N N . ASN B 1 86 ? 26.00417 31.14686 -21.83091 1.000 17.47732 117 ASN B N 1
ATOM 4294 C CA . ASN B 1 86 ? 26.97258 32.09783 -21.29511 1.000 17.26897 117 ASN B CA 1
ATOM 4295 C C . ASN B 1 86 ? 27.75204 32.76590 -22.41719 1.000 20.11058 117 ASN B C 1
ATOM 4296 O O . ASN B 1 86 ? 28.06438 32.15119 -23.43940 1.000 21.28829 117 ASN B O 1
ATOM 4301 N N . LEU B 1 87 ? 28.09758 34.02740 -22.20409 1.000 19.65446 118 LEU B N 1
ATOM 4302 C CA . LEU B 1 87 ? 29.17000 34.61617 -22.99055 1.000 16.81128 118 LEU B CA 1
ATOM 4303 C C . LEU B 1 87 ? 30.47411 33.92013 -22.63382 1.000 20.16770 118 LEU B C 1
ATOM 4304 O O . LEU B 1 87 ? 30.69634 33.55183 -21.47836 1.000 22.04003 118 LEU B O 1
ATOM 4309 N N . PHE B 1 88 ? 31.32890 33.71614 -23.63515 1.000 23.24463 119 PHE B N 1
ATOM 4310 C CA . PHE B 1 88 ? 32.62722 33.10090 -23.39779 1.000 23.19765 119 PHE B CA 1
ATOM 4311 C C . PHE B 1 88 ? 33.53294 34.05845 -22.63077 1.000 23.82180 119 PHE B C 1
ATOM 4312 O O . PHE B 1 88 ? 33.30522 35.27135 -22.59162 1.000 23.22846 119 PHE B O 1
ATOM 4320 N N . HIS B 1 89 ? 34.57449 33.50547 -22.00957 1.000 23.44922 120 HIS B N 1
ATOM 4321 C CA . HIS B 1 89 ? 35.54202 34.37632 -21.36029 1.000 27.96033 120 HIS B CA 1
ATOM 4322 C C . HIS B 1 89 ? 36.15051 35.31109 -22.39695 1.000 26.02333 120 HIS B C 1
ATOM 4323 O O . HIS B 1 89 ? 36.31400 34.94329 -23.56471 1.000 24.01814 120 HIS B O 1
ATOM 4330 N N . ASN B 1 90 ? 36.40805 36.54927 -21.97979 1.000 24.78695 121 ASN B N 1
ATOM 4331 C CA . ASN B 1 90 ? 36.96674 37.57810 -22.86409 1.000 26.69481 121 ASN B CA 1
ATOM 4332 C C . ASN B 1 90 ? 36.11041 37.79375 -24.11509 1.000 27.57818 121 ASN B C 1
ATOM 4333 O O . ASN B 1 90 ? 36.62899 37.99987 -25.21732 1.000 27.80395 121 ASN B O 1
ATOM 4338 N N . SER B 1 91 ? 34.78705 37.74863 -23.95351 1.000 24.14748 122 SER B N 1
ATOM 4339 C CA . SER B 1 91 ? 33.89545 37.97026 -25.08688 1.000 24.33863 122 SER B CA 1
ATOM 4340 C C . SER B 1 91 ? 34.06052 39.38912 -25.63480 1.000 26.65994 122 SER B C 1
ATOM 4341 O O . SER B 1 91 ? 34.55074 40.29525 -24.95407 1.000 27.18367 122 SER B O 1
ATOM 4344 N N . SER B 1 92 ? 33.61095 39.57812 -26.87667 1.000 23.35304 123 SER B N 1
ATOM 4345 C CA . SER B 1 92 ? 33.97959 40.76486 -27.63946 1.000 25.86711 123 SER B CA 1
ATOM 4346 C C . SER B 1 92 ? 33.53867 42.04989 -26.95434 1.000 25.79225 123 SER B C 1
ATOM 4347 O O . SER B 1 92 ? 32.39258 42.18730 -26.50673 1.000 25.10681 123 SER B O 1
ATOM 4350 N N . GLU B 1 93 ? 34.45660 43.00595 -26.90255 1.000 26.77695 124 GLU B N 1
ATOM 4351 C CA . GLU B 1 93 ? 34.18970 44.31722 -26.33788 1.000 25.24119 124 GLU B CA 1
ATOM 4352 C C . GLU B 1 93 ? 33.84278 45.34205 -27.40806 1.000 26.11293 124 GLU B C 1
ATOM 4353 O O . GLU B 1 93 ? 33.81226 46.54058 -27.11765 1.000 27.48867 124 GLU B O 1
ATOM 4359 N N . ASP B 1 94 ? 33.56176 44.88994 -28.63088 1.000 25.93559 125 ASP B N 1
ATOM 4360 C CA . ASP B 1 94 ? 33.16775 45.75787 -29.73536 1.000 31.34592 125 ASP B CA 1
ATOM 4361 C C . ASP B 1 94 ? 31.65280 45.69729 -29.91693 1.000 29.66365 125 ASP B C 1
ATOM 4362 O O . ASP B 1 94 ? 31.09239 44.61106 -30.11399 1.000 28.91411 125 ASP B O 1
ATOM 4367 N N . ASP B 1 95 ? 30.99819 46.86579 -29.86167 1.000 27.10542 126 ASP B N 1
ATOM 4368 C CA . ASP B 1 95 ? 29.55250 46.94652 -30.07450 1.000 29.87431 126 ASP B CA 1
ATOM 4369 C C . ASP B 1 95 ? 29.10940 46.19789 -31.32386 1.000 30.80207 126 ASP B C 1
ATOM 4370 O O . ASP B 1 95 ? 28.02643 45.60021 -31.33630 1.000 31.18587 126 ASP B O 1
ATOM 4375 N N . LYS B 1 96 ? 29.93632 46.20610 -32.37795 1.000 31.43491 127 LYS B N 1
ATOM 4376 C CA . LYS B 1 96 ? 29.53390 45.62182 -33.65566 1.000 33.14290 127 LYS B CA 1
ATOM 4377 C C . LYS B 1 96 ? 29.24840 44.12939 -33.53898 1.000 29.81315 127 LYS B C 1
ATOM 4378 O O . LYS B 1 96 ? 28.47699 43.58150 -34.33311 1.000 31.27328 127 LYS B O 1
ATOM 4384 N N . ASP B 1 97 ? 29.85607 43.45600 -32.56460 1.000 31.74042 128 ASP B N 1
ATOM 4385 C CA . ASP B 1 97 ? 29.71224 42.01371 -32.42180 1.000 26.37260 128 ASP B CA 1
ATOM 4386 C C . ASP B 1 97 ? 28.49470 41.60648 -31.60084 1.000 31.50162 128 ASP B C 1
ATOM 4387 O O . ASP B 1 97 ? 28.14219 40.42199 -31.60234 1.000 30.19725 128 ASP B O 1
ATOM 4392 N N . ASN B 1 98 ? 27.85546 42.55074 -30.90358 1.000 28.31737 129 ASN B N 1
ATOM 4393 C CA . ASN B 1 98 ? 26.57012 42.31654 -30.23620 1.000 28.38240 129 ASN B CA 1
ATOM 4394 C C . ASN B 1 98 ? 26.61890 41.13470 -29.26817 1.000 26.45159 129 ASN B C 1
ATOM 4395 O O . ASN B 1 98 ? 25.66373 40.35824 -29.15279 1.000 26.92219 129 ASN B O 1
ATOM 4400 N N . MET B 1 99 ? 27.73156 41.01173 -28.54475 1.000 24.18772 130 MET B N 1
ATOM 4401 C CA . MET B 1 99 ? 27.90548 39.93389 -27.56096 1.000 23.08738 130 MET B CA 1
ATOM 4402 C C . MET B 1 99 ? 27.45585 40.44908 -26.19838 1.000 19.53094 130 MET B C 1
ATOM 4403 O O . MET B 1 99 ? 28.25613 40.82612 -25.33718 1.000 19.91284 130 MET B O 1
ATOM 4408 N N . GLY B 1 100 ? 26.14196 40.48116 -26.01914 1.000 22.79062 131 GLY B N 1
ATOM 4409 C CA . GLY B 1 100 ? 25.55522 41.02933 -24.80595 1.000 21.32001 131 GLY B CA 1
ATOM 4410 C C . GLY B 1 100 ? 24.04705 40.97014 -24.89995 1.000 20.51621 131 GLY B C 1
ATOM 4411 O O . GLY B 1 100 ? 23.47284 40.73574 -25.96885 1.000 21.66871 131 GLY B O 1
ATOM 4412 N N . VAL B 1 101 ? 23.40784 41.17924 -23.75231 1.000 19.09734 132 VAL B N 1
ATOM 4413 C CA . VAL B 1 101 ? 21.94558 41.08841 -23.70968 1.000 19.44198 132 VAL B CA 1
ATOM 4414 C C . VAL B 1 101 ? 21.35195 42.18941 -24.58043 1.000 20.85911 132 VAL B C 1
ATOM 4415 O O . VAL B 1 101 ? 21.79087 43.35111 -24.48165 1.000 21.79984 132 VAL B O 1
ATOM 4419 N N . PRO B 1 102 ? 20.37918 41.87843 -25.46593 1.000 22.52159 133 PRO B N 1
ATOM 4420 C CA . PRO B 1 102 ? 19.80818 42.90301 -26.35913 1.000 22.42404 133 PRO B CA 1
ATOM 4421 C C . PRO B 1 102 ? 19.49581 44.22812 -25.68009 1.000 24.37503 133 PRO B C 1
ATOM 4422 O O . PRO B 1 102 ? 18.82223 44.25729 -24.64567 1.000 22.18538 133 PRO B O 1
ATOM 4426 N N . VAL B 1 103 ? 19.99384 45.33135 -26.25272 1.000 24.56262 134 VAL B N 1
ATOM 4427 C CA . VAL B 1 103 ? 19.80958 46.63907 -25.63319 1.000 23.37398 134 VAL B CA 1
ATOM 4428 C C . VAL B 1 103 ? 18.35121 47.06597 -25.63910 1.000 23.08657 134 VAL B C 1
ATOM 4429 O O . VAL B 1 103 ? 17.95937 47.90869 -24.82537 1.000 27.82868 134 VAL B O 1
ATOM 4433 N N . GLU B 1 104 ? 17.52392 46.47992 -26.51144 1.000 24.74179 135 GLU B N 1
ATOM 4434 C CA . GLU B 1 104 ? 16.10658 46.82555 -26.54927 1.000 25.82518 135 GLU B CA 1
ATOM 4435 C C . GLU B 1 104 ? 15.33410 46.23351 -25.37806 1.000 27.28922 135 GLU B C 1
ATOM 4436 O O . GLU B 1 104 ? 14.21732 46.68322 -25.09095 1.000 25.19229 135 GLU B O 1
ATOM 4442 N N . GLU B 1 105 ? 15.89671 45.23402 -24.69940 1.000 24.50478 136 GLU B N 1
ATOM 4443 C CA . GLU B 1 105 ? 15.19835 44.55194 -23.60985 1.000 21.63637 136 GLU B CA 1
ATOM 4444 C C . GLU B 1 105 ? 15.48589 45.30529 -22.31771 1.000 21.98152 136 GLU B C 1
ATOM 4445 O O . GLU B 1 105 ? 16.43004 44.98983 -21.59445 1.000 25.53927 136 GLU B O 1
ATOM 4451 N N . THR B 1 106 ? 14.63896 46.29701 -22.00779 1.000 20.31913 137 THR B N 1
ATOM 4452 C CA . THR B 1 106 ? 14.92622 47.25625 -20.94378 1.000 19.87768 137 THR B CA 1
ATOM 4453 C C . THR B 1 106 ? 15.08123 46.58502 -19.58103 1.000 20.11222 137 THR B C 1
ATOM 4454 O O . THR B 1 106 ? 14.20586 45.83431 -19.13540 1.000 21.79856 137 THR B O 1
ATOM 4458 N N . TYR B 1 107 ? 16.18795 46.89625 -18.90798 1.000 20.07688 138 TYR B N 1
ATOM 4459 C CA . TYR B 1 107 ? 16.46000 46.38267 -17.56798 1.000 19.12094 138 TYR B CA 1
ATOM 4460 C C . TYR B 1 107 ? 15.62539 47.09056 -16.50511 1.000 20.94802 138 TYR B C 1
ATOM 4461 O O . TYR B 1 107 ? 15.30770 48.28276 -16.61570 1.000 19.60985 138 TYR B O 1
ATOM 4470 N N . MET B 1 108 ? 15.31399 46.35557 -15.42733 1.000 18.45667 139 MET B N 1
ATOM 4471 C CA . MET B 1 108 ? 14.57532 47.00026 -14.34791 1.000 18.91317 139 MET B CA 1
ATOM 4472 C C . MET B 1 108 ? 15.37919 48.12014 -13.71066 1.000 20.27584 139 MET B C 1
ATOM 4473 O O . MET B 1 108 ? 14.78466 49.04638 -13.15699 1.000 18.88880 139 MET B O 1
ATOM 4478 N N . SER B 1 109 ? 16.71197 48.07402 -13.80503 1.000 19.62186 140 SER B N 1
ATOM 4479 C CA . SER B 1 109 ? 17.53390 49.17725 -13.31025 1.000 18.46228 140 SER B CA 1
ATOM 4480 C C . SER B 1 109 ? 17.17951 50.48519 -14.01198 1.000 20.54180 140 SER B C 1
ATOM 4481 O O . SER B 1 109 ? 17.01599 51.52593 -13.36466 1.000 21.12565 140 SER B O 1
ATOM 4484 N N . LYS B 1 110 ? 17.04155 50.44559 -15.34116 1.000 20.11986 141 LYS B N 1
ATOM 4485 C CA . LYS B 1 110 ? 16.68431 51.65503 -16.07777 1.000 20.88176 141 LYS B CA 1
ATOM 4486 C C . LYS B 1 110 ? 15.26822 52.11318 -15.73597 1.000 24.32423 141 LYS B C 1
ATOM 4487 O O . LYS B 1 110 ? 15.02199 53.31409 -15.58658 1.000 21.74499 141 LYS B O 1
ATOM 4493 N N . VAL B 1 111 ? 14.32569 51.17622 -15.59220 1.000 21.01859 142 VAL B N 1
ATOM 4494 C CA . VAL B 1 111 ? 12.96520 51.56281 -15.21544 1.000 19.57566 142 VAL B CA 1
ATOM 4495 C C . VAL B 1 111 ? 12.96920 52.27098 -13.86671 1.000 23.58138 142 VAL B C 1
ATOM 4496 O O . VAL B 1 111 ? 12.30841 53.30585 -13.68175 1.000 20.91402 142 VAL B O 1
ATOM 4500 N N . LEU B 1 112 ? 13.71273 51.72547 -12.90313 1.000 20.53518 143 LEU B N 1
ATOM 4501 C CA . LEU B 1 112 ? 13.79272 52.33818 -11.58207 1.000 19.79437 143 LEU B CA 1
ATOM 4502 C C . LEU B 1 112 ? 14.50761 53.68102 -11.64080 1.000 21.50982 143 LEU B C 1
ATOM 4503 O O . LEU B 1 112 ? 14.10162 54.64000 -10.97093 1.000 21.68575 143 LEU B O 1
ATOM 4508 N N . GLN B 1 113 ? 15.59167 53.75336 -12.41577 1.000 20.76714 144 GLN B N 1
ATOM 4509 C CA . GLN B 1 113 ? 16.31533 55.00912 -12.58210 1.000 21.78697 144 GLN B CA 1
ATOM 4510 C C . GLN B 1 113 ? 15.39876 56.08555 -13.14554 1.000 24.38280 144 GLN B C 1
ATOM 4511 O O . GLN B 1 113 ? 15.36028 57.21341 -12.63968 1.000 24.52067 144 GLN B O 1
ATOM 4517 N N . ASN B 1 114 ? 14.62258 55.73679 -14.17892 1.000 23.31459 145 ASN B N 1
ATOM 4518 C CA . ASN B 1 114 ? 13.66736 56.67654 -14.75551 1.000 24.49021 145 ASN B CA 1
ATOM 4519 C C . ASN B 1 114 ? 12.57142 57.06921 -13.77648 1.000 27.11976 145 ASN B C 1
ATOM 4520 O O . ASN B 1 114 ? 11.95821 58.12984 -13.94858 1.000 27.78456 145 ASN B O 1
ATOM 4525 N N . ALA B 1 115 ? 12.31426 56.24705 -12.75950 1.000 23.65877 146 ALA B N 1
ATOM 4526 C CA . ALA B 1 115 ? 11.33160 56.53180 -11.72585 1.000 22.39114 146 ALA B CA 1
ATOM 4527 C C . ALA B 1 115 ? 11.91687 57.30707 -10.56223 1.000 23.20701 146 ALA B C 1
ATOM 4528 O O . ALA B 1 115 ? 11.22978 57.49942 -9.55585 1.000 23.74881 146 ALA B O 1
ATOM 4530 N N . GLY B 1 116 ? 13.16336 57.75353 -10.67148 1.000 23.17348 147 GLY B N 1
ATOM 4531 C CA . GLY B 1 116 ? 13.76485 58.57031 -9.64132 1.000 20.70649 147 GLY B CA 1
ATOM 4532 C C . GLY B 1 116 ? 14.61003 57.83827 -8.62205 1.000 21.95599 147 GLY B C 1
ATOM 4533 O O . GLY B 1 116 ? 15.01235 58.45221 -7.62870 1.000 22.90968 147 GLY B O 1
ATOM 4534 N N . TYR B 1 117 ? 14.87633 56.54862 -8.81754 1.000 21.58032 148 TYR B N 1
ATOM 4535 C CA . TYR B 1 117 ? 15.77348 55.82485 -7.92727 1.000 19.17516 148 TYR B CA 1
ATOM 4536 C C . TYR B 1 117 ? 17.22950 56.13888 -8.24349 1.000 20.76279 148 TYR B C 1
ATOM 4537 O O . TYR B 1 117 ? 17.60165 56.31630 -9.40619 1.000 21.39655 148 TYR B O 1
ATOM 4546 N N . TYR B 1 118 ? 18.05390 56.19196 -7.19692 1.000 20.25669 149 TYR B N 1
ATOM 4547 C CA . TYR B 1 118 ? 19.50396 56.17188 -7.36529 1.000 20.19231 149 TYR B CA 1
ATOM 4548 C C . TYR B 1 118 ? 19.93572 54.72020 -7.52279 1.000 20.62073 149 TYR B C 1
ATOM 4549 O O . TYR B 1 118 ? 19.64020 53.89157 -6.65858 1.000 20.08393 149 TYR B O 1
ATOM 4558 N N . THR B 1 119 ? 20.60595 54.40107 -8.62602 1.000 19.63615 150 THR B N 1
ATOM 4559 C CA . THR B 1 119 ? 20.86461 53.01171 -8.99288 1.000 19.13931 150 THR B CA 1
ATOM 4560 C C . THR B 1 119 ? 22.35825 52.70978 -8.98986 1.000 23.23665 150 THR B C 1
ATOM 4561 O O . THR B 1 119 ? 23.17338 53.52101 -9.44305 1.000 21.68448 150 THR B O 1
ATOM 4565 N N . SER B 1 120 ? 22.70921 51.52608 -8.48277 1.000 19.35017 151 SER B N 1
ATOM 4566 C CA . SER B 1 120 ? 24.10095 51.13766 -8.29466 1.000 18.69773 151 SER B CA 1
ATOM 4567 C C . SER B 1 120 ? 24.22770 49.64738 -8.56013 1.000 19.93499 151 SER B C 1
ATOM 4568 O O . SER B 1 120 ? 23.40943 48.86587 -8.06784 1.000 19.94000 151 SER B O 1
ATOM 4571 N N . ALA B 1 121 ? 25.24374 49.26158 -9.33700 1.000 17.94299 152 ALA B N 1
ATOM 4572 C CA . ALA B 1 121 ? 25.58804 47.86433 -9.57225 1.000 18.50995 152 ALA B CA 1
ATOM 4573 C C . ALA B 1 121 ? 27.00289 47.63075 -9.07449 1.000 18.16928 152 ALA B C 1
ATOM 4574 O O . ALA B 1 121 ? 27.89528 48.45123 -9.31001 1.000 19.12569 152 ALA B O 1
ATOM 4576 N N . ILE B 1 122 ? 27.20020 46.52657 -8.36172 1.000 17.68737 153 ILE B N 1
ATOM 4577 C CA . ILE B 1 122 ? 28.47798 46.23545 -7.72492 1.000 17.71367 153 ILE B CA 1
ATOM 4578 C C . ILE B 1 122 ? 28.81196 44.77801 -7.98612 1.000 18.75957 153 ILE B C 1
ATOM 4579 O O . ILE B 1 122 ? 27.94680 43.90618 -7.84169 1.000 20.76786 153 ILE B O 1
ATOM 4584 N N . GLY B 1 123 ? 30.04872 44.51483 -8.39259 1.000 18.55158 154 GLY B N 1
ATOM 4585 C CA . GLY B 1 123 ? 30.54158 43.15046 -8.50451 1.000 18.10590 154 GLY B CA 1
ATOM 4586 C C . GLY B 1 123 ? 30.44445 42.61291 -9.92638 1.000 18.84152 154 GLY B C 1
ATOM 4587 O O . GLY B 1 123 ? 30.88478 43.26048 -10.87443 1.000 18.99265 154 GLY B O 1
ATOM 4588 N N . LYS B 1 124 ? 29.87881 41.41013 -10.06421 1.000 18.48434 155 LYS B N 1
ATOM 4589 C CA . LYS B 1 124 ? 29.86203 40.68959 -11.33318 1.000 16.56608 155 LYS B CA 1
ATOM 4590 C C . LYS B 1 124 ? 28.74718 41.18323 -12.25200 1.000 19.69081 155 LYS B C 1
ATOM 4591 O O . LYS B 1 124 ? 27.62315 41.42477 -11.80966 1.000 20.29300 155 LYS B O 1
ATOM 4597 N N . TRP B 1 125 ? 29.05420 41.29183 -13.54834 1.000 17.00761 156 TRP B N 1
ATOM 4598 C CA . TRP B 1 125 ? 28.06223 41.68067 -14.55153 1.000 18.29506 156 TRP B CA 1
ATOM 4599 C C . TRP B 1 125 ? 27.65135 40.48066 -15.40044 1.000 20.05946 156 TRP B C 1
ATOM 4600 O O . TRP B 1 125 ? 26.57486 39.90809 -15.18251 1.000 19.46055 156 TRP B O 1
ATOM 4611 N N . HIS B 1 126 ? 28.49394 40.08977 -16.36837 1.000 19.19154 157 HIS B N 1
ATOM 4612 C CA . HIS B 1 126 ? 28.29919 38.91006 -17.21516 1.000 18.17546 157 HIS B CA 1
ATOM 4613 C C . HIS B 1 126 ? 27.17434 39.09253 -18.22427 1.000 18.48159 157 HIS B C 1
ATOM 4614 O O . HIS B 1 126 ? 26.61053 38.10477 -18.70689 1.000 21.33891 157 HIS B O 1
ATOM 4621 N N . LEU B 1 127 ? 26.84399 40.33964 -18.57054 1.000 17.89919 158 LEU B N 1
ATOM 4622 C CA . LEU B 1 127 ? 25.74239 40.63585 -19.47813 1.000 18.70090 158 LEU B CA 1
ATOM 4623 C C . LEU B 1 127 ? 26.21348 41.37663 -20.72173 1.000 19.05543 158 LEU B C 1
ATOM 4624 O O . LEU B 1 127 ? 25.38738 41.94559 -21.44686 1.000 21.17244 158 LEU B O 1
ATOM 4629 N N . GLY B 1 128 ? 27.51082 41.37148 -20.99040 1.000 21.46209 159 GLY B N 1
ATOM 4630 C CA . GLY B 1 128 ? 28.04193 42.01951 -22.17153 1.000 21.98520 159 GLY B CA 1
ATOM 4631 C C . GLY B 1 128 ? 29.18713 42.93560 -21.80691 1.000 21.87861 159 GLY B C 1
ATOM 4632 O O . GLY B 1 128 ? 29.06450 43.73711 -20.87601 1.000 20.66665 159 GLY B O 1
ATOM 4633 N N . ALA B 1 129 ? 30.30162 42.82918 -22.53435 1.000 21.43589 160 ALA B N 1
ATOM 4634 C CA . ALA B 1 129 ? 31.51778 43.57028 -22.22185 1.000 19.72801 160 ALA B CA 1
ATOM 4635 C C . ALA B 1 129 ? 31.80808 44.69737 -23.20406 1.000 23.26441 160 ALA B C 1
ATOM 4636 O O . ALA B 1 129 ? 32.82494 45.38258 -23.05196 1.000 25.23081 160 ALA B O 1
ATOM 4638 N N . ALA B 1 130 ? 30.96461 44.89681 -24.19400 1.000 22.85962 161 ALA B N 1
ATOM 4639 C CA . ALA B 1 130 ? 31.06038 46.01723 -25.11557 1.000 24.58780 161 ALA B CA 1
ATOM 4640 C C . ALA B 1 130 ? 30.33805 47.23435 -24.54950 1.000 23.48472 161 ALA B C 1
ATOM 4641 O O . ALA B 1 130 ? 29.43515 47.10539 -23.71144 1.000 22.98730 161 ALA B O 1
ATOM 4643 N N . PRO B 1 131 ? 30.70303 48.44145 -24.99725 1.000 24.90585 162 PRO B N 1
ATOM 4644 C CA . PRO B 1 131 ? 30.12178 49.66163 -24.39830 1.000 25.04004 162 PRO B CA 1
ATOM 4645 C C . PRO B 1 131 ? 28.59770 49.72587 -24.35169 1.000 24.03241 162 PRO B C 1
ATOM 4646 O O . PRO B 1 131 ? 28.05185 50.20511 -23.34993 1.000 24.80353 162 PRO B O 1
ATOM 4650 N N . LYS B 1 132 ? 27.88782 49.28745 -25.39681 1.000 23.84039 163 LYS B N 1
ATOM 4651 C CA . LYS B 1 132 ? 26.43237 49.42107 -25.38387 1.000 24.05905 163 LYS B CA 1
ATOM 4652 C C . LYS B 1 132 ? 25.78316 48.53349 -24.33030 1.000 22.95104 163 LYS B C 1
ATOM 4653 O O . LYS B 1 132 ? 24.61185 48.74721 -23.98817 1.000 24.00986 163 LYS B O 1
ATOM 4659 N N . PHE B 1 133 ? 26.51867 47.55479 -23.80900 1.000 21.25783 164 PHE B N 1
ATOM 4660 C CA . PHE B 1 133 ? 26.01511 46.65368 -22.77486 1.000 21.30437 164 PHE B CA 1
ATOM 4661 C C . PHE B 1 133 ? 26.44175 47.06707 -21.37415 1.000 21.97408 164 PHE B C 1
ATOM 4662 O O . PHE B 1 133 ? 26.12761 46.36136 -20.40949 1.000 22.12704 164 PHE B O 1
ATOM 4670 N N . HIS B 1 134 ? 27.14632 48.18188 -21.23918 1.000 22.13841 165 HIS B N 1
ATOM 4671 C CA . HIS B 1 134 ? 27.75624 48.53757 -19.96775 1.000 23.91645 165 HIS B CA 1
ATOM 4672 C C . HIS B 1 134 ? 26.68760 48.92361 -18.94582 1.000 20.57130 165 HIS B C 1
ATOM 4673 O O . HIS B 1 134 ? 25.66605 49.50766 -19.31527 1.000 20.35793 165 HIS B O 1
ATOM 4680 N N . PRO B 1 135 ? 26.89355 48.59725 -17.65727 1.000 20.88518 166 PRO B N 1
ATOM 4681 C CA . PRO B 1 135 ? 25.93576 49.02071 -16.62330 1.000 19.96447 166 PRO B CA 1
ATOM 4682 C C . PRO B 1 135 ? 25.51123 50.48181 -16.71918 1.000 21.74314 166 PRO B C 1
ATOM 4683 O O . PRO B 1 135 ? 24.32003 50.77808 -16.56533 1.000 21.84676 166 PRO B O 1
ATOM 4687 N N . ASN B 1 136 ? 26.45043 51.40228 -16.96276 1.000 22.48632 167 ASN B N 1
ATOM 4688 C CA . ASN B 1 136 ? 26.08392 52.81646 -17.00162 1.000 22.37510 167 ASN B CA 1
ATOM 4689 C C . ASN B 1 136 ? 25.13498 53.13463 -18.14751 1.000 23.36478 167 ASN B C 1
ATOM 4690 O O . ASN B 1 136 ? 24.42564 54.14569 -18.08614 1.000 25.75269 167 ASN B O 1
ATOM 4695 N N . LYS B 1 137 ? 25.12749 52.31832 -19.19870 1.000 21.48088 168 LYS B N 1
ATOM 4696 C CA . LYS B 1 137 ? 24.17095 52.44380 -20.29014 1.000 24.04952 168 LYS B CA 1
ATOM 4697 C C . LYS B 1 137 ? 22.87512 51.68846 -20.03154 1.000 23.28558 168 LYS B C 1
ATOM 4698 O O . LYS B 1 137 ? 21.91166 51.85675 -20.79016 1.000 28.23208 168 LYS B O 1
ATOM 4704 N N . ARG B 1 138 ? 22.83462 50.84694 -18.99779 1.000 21.80043 169 ARG B N 1
ATOM 4705 C CA . ARG B 1 138 ? 21.68995 49.98422 -18.72783 1.000 20.46396 169 ARG B CA 1
ATOM 4706 C C . ARG B 1 138 ? 20.97478 50.37957 -17.44062 1.000 22.70917 169 ARG B C 1
ATOM 4707 O O . ARG B 1 138 ? 20.43410 49.51488 -16.74361 1.000 24.11779 169 ARG B O 1
ATOM 4715 N N . GLY B 1 139 ? 21.00244 51.66241 -17.08741 1.000 22.45899 170 GLY B N 1
ATOM 4716 C CA . GLY B 1 139 ? 20.20850 52.15044 -15.97244 1.000 22.28850 170 GLY B CA 1
ATOM 4717 C C . GLY B 1 139 ? 20.90042 52.23835 -14.63140 1.000 21.67400 170 GLY B C 1
ATOM 4718 O O . GLY B 1 139 ? 20.22080 52.45978 -13.62142 1.000 23.43561 170 GLY B O 1
ATOM 4719 N N . PHE B 1 140 ? 22.22063 52.08587 -14.57246 1.000 19.96134 171 PHE B N 1
ATOM 4720 C CA . PHE B 1 140 ? 22.94972 52.18475 -13.31097 1.000 19.50662 171 PHE B CA 1
ATOM 4721 C C . PHE B 1 140 ? 23.74462 53.48585 -13.26064 1.000 22.30656 171 PHE B C 1
ATOM 4722 O O . PHE B 1 140 ? 24.64385 53.70031 -14.08250 1.000 22.62310 171 PHE B O 1
ATOM 4730 N N . ASP B 1 141 ? 23.41491 54.34530 -12.28590 1.000 21.75754 172 ASP B N 1
ATOM 4731 C CA . ASP B 1 141 ? 24.18834 55.56925 -12.06415 1.000 19.43462 172 ASP B CA 1
ATOM 4732 C C . ASP B 1 141 ? 25.64116 55.25742 -11.72942 1.000 22.32878 172 ASP B C 1
ATOM 4733 O O . ASP B 1 141 ? 26.55504 55.97442 -12.15701 1.000 23.38906 172 ASP B O 1
ATOM 4738 N N . ASP B 1 142 ? 25.87768 54.20177 -10.94987 1.000 20.50672 173 ASP B N 1
ATOM 4739 C CA . ASP B 1 142 ? 27.22038 53.81509 -10.54735 1.000 20.86964 173 ASP B CA 1
ATOM 4740 C C . ASP B 1 142 ? 27.43503 52.34098 -10.84703 1.000 23.79094 173 ASP B C 1
ATOM 4741 O O . ASP B 1 142 ? 26.51023 51.53332 -10.70932 1.000 21.28165 173 ASP B O 1
ATOM 4746 N N . PHE B 1 143 ? 28.65384 52.00110 -11.26466 1.000 21.21289 174 PHE B N 1
ATOM 4747 C CA . PHE B 1 143 ? 29.07865 50.61417 -11.41057 1.000 19.72916 174 PHE B CA 1
ATOM 4748 C C . PHE B 1 143 ? 30.47518 50.47794 -10.83033 1.000 21.17455 174 PHE B C 1
ATOM 4749 O O . PHE B 1 143 ? 31.36720 51.26255 -11.17103 1.000 20.62305 174 PHE B O 1
ATOM 4757 N N . TYR B 1 144 ? 30.66193 49.47775 -9.96912 1.000 19.76740 175 TYR B N 1
ATOM 4758 C CA . TYR B 1 144 ? 31.97342 49.11847 -9.43791 1.000 18.53846 175 TYR B CA 1
ATOM 4759 C C . TYR B 1 144 ? 32.08970 47.60332 -9.52149 1.000 20.90830 175 TYR B C 1
ATOM 4760 O O . TYR B 1 144 ? 31.35141 46.89270 -8.83878 1.000 20.13380 175 TYR B O 1
ATOM 4769 N N . GLY B 1 145 ? 32.98589 47.10779 -10.36313 1.000 21.33916 176 GLY B N 1
ATOM 4770 C CA . GLY B 1 145 ? 33.13454 45.65602 -10.45841 1.000 19.30554 176 GLY B CA 1
ATOM 4771 C C . GLY B 1 145 ? 33.81681 45.25464 -11.75411 1.000 21.37745 176 GLY B C 1
ATOM 4772 O O . GLY B 1 145 ? 34.69901 45.95552 -12.24645 1.000 22.24841 176 GLY B O 1
ATOM 4773 N N . PHE B 1 146 ? 33.40313 44.09903 -12.27321 1.000 20.43719 177 PHE B N 1
ATOM 4774 C CA . PHE B 1 146 ? 34.01184 43.52801 -13.46713 1.000 20.44873 177 PHE B CA 1
ATOM 4775 C C . PHE B 1 146 ? 32.93039 43.06185 -14.43119 1.000 22.38880 177 PHE B C 1
ATOM 4776 O O . PHE B 1 146 ? 31.83415 42.66298 -14.02277 1.000 20.90780 177 PHE B O 1
ATOM 4784 N N . LEU B 1 147 ? 33.24624 43.11127 -15.72565 1.000 21.23314 178 LEU B N 1
ATOM 4785 C CA . LEU B 1 147 ? 32.21505 42.91737 -16.73893 1.000 20.10596 178 LEU B CA 1
ATOM 4786 C C . LEU B 1 147 ? 31.94609 41.45147 -17.07549 1.000 19.25085 178 LEU B C 1
ATOM 4787 O O . LEU B 1 147 ? 30.84067 41.13703 -17.54183 1.000 21.96014 178 LEU B O 1
ATOM 4792 N N . GLY B 1 148 ? 32.91193 40.55791 -16.85342 1.000 22.81636 179 GLY B N 1
ATOM 4793 C CA . GLY B 1 148 ? 32.82100 39.16149 -17.26732 1.000 21.44703 179 GLY B CA 1
ATOM 4794 C C . GLY B 1 148 ? 32.23536 38.23851 -16.21969 1.000 21.43649 179 GLY B C 1
ATOM 4795 O O . GLY B 1 148 ? 31.44273 38.65091 -15.36583 1.000 20.87094 179 GLY B O 1
ATOM 4796 N N . GLY B 1 149 ? 32.62846 36.96193 -16.28885 1.000 20.97705 180 GLY B N 1
ATOM 4797 C CA . GLY B 1 149 ? 31.95813 35.92601 -15.51382 1.000 20.95183 180 GLY B CA 1
ATOM 4798 C C . GLY B 1 149 ? 32.59482 35.54010 -14.19336 1.000 22.04445 180 GLY B C 1
ATOM 4799 O O . GLY B 1 149 ? 32.01965 34.76060 -13.42620 1.000 21.46600 180 GLY B O 1
ATOM 4800 N N . GLY B 1 150 ? 33.77825 36.06356 -13.90557 1.000 21.23450 181 GLY B N 1
ATOM 4801 C CA . GLY B 1 150 ? 34.41925 35.74898 -12.64131 1.000 20.52003 181 GLY B CA 1
ATOM 4802 C C . GLY B 1 150 ? 35.66093 36.58624 -12.45152 1.000 21.47287 181 GLY B C 1
ATOM 4803 O O . GLY B 1 150 ? 36.08640 37.31894 -13.35077 1.000 22.40030 181 GLY B O 1
ATOM 4804 N N . HIS B 1 151 ? 36.25039 36.46068 -11.26382 1.000 19.83523 182 HIS B N 1
ATOM 4805 C CA . HIS B 1 151 ? 37.43999 37.24654 -10.97170 1.000 20.65390 182 HIS B CA 1
ATOM 4806 C C . HIS B 1 151 ? 38.20806 36.63197 -9.80977 1.000 21.78469 182 HIS B C 1
ATOM 4807 O O . HIS B 1 151 ? 37.60748 36.12540 -8.86076 1.000 22.45700 182 HIS B O 1
ATOM 4814 N N . ASP B 1 152 ? 39.53934 36.68320 -9.88883 1.000 20.45928 183 ASP B N 1
ATOM 4815 C CA . ASP B 1 152 ? 40.35162 36.33928 -8.72989 1.000 18.93318 183 ASP B CA 1
ATOM 4816 C C . ASP B 1 152 ? 40.11099 37.34571 -7.60804 1.000 19.94174 183 ASP B C 1
ATOM 4817 O O . ASP B 1 152 ? 39.75100 38.50144 -7.84479 1.000 20.74753 183 ASP B O 1
ATOM 4822 N N . TYR B 1 153 ? 40.30544 36.89293 -6.36960 1.000 20.08140 184 TYR B N 1
ATOM 4823 C CA . TYR B 1 153 ? 39.80752 37.61079 -5.20112 1.000 19.24921 184 TYR B CA 1
ATOM 4824 C C . TYR B 1 153 ? 40.81708 38.54109 -4.53909 1.000 18.72265 184 TYR B C 1
ATOM 4825 O O . TYR B 1 153 ? 40.40155 39.42676 -3.78254 1.000 20.27733 184 TYR B O 1
ATOM 4834 N N . PHE B 1 154 ? 42.12595 38.36565 -4.76872 1.000 19.77207 185 PHE B N 1
ATOM 4835 C CA . PHE B 1 154 ? 43.10495 39.16558 -4.03730 1.000 20.14447 185 PHE B CA 1
ATOM 4836 C C . PHE B 1 154 ? 43.82986 40.11437 -4.98210 1.000 22.21235 185 PHE B C 1
ATOM 4837 O O . PHE B 1 154 ? 44.58485 39.65330 -5.85433 1.000 24.71703 185 PHE B O 1
ATOM 4845 N N . PRO B 1 155 ? 43.62615 41.42895 -4.85623 1.000 22.16112 186 PRO B N 1
ATOM 4846 C CA . PRO B 1 155 ? 44.27907 42.36894 -5.78769 1.000 23.31165 186 PRO B CA 1
ATOM 4847 C C . PRO B 1 155 ? 45.79013 42.26508 -5.78237 1.000 27.58654 186 PRO B C 1
ATOM 4848 O O . PRO B 1 155 ? 46.41001 42.37440 -6.84456 1.000 27.32117 186 PRO B O 1
ATOM 4852 N N . SER B 1 156 ? 46.39982 42.03767 -4.61894 1.000 29.08525 187 SER B N 1
ATOM 4853 C CA . SER B 1 156 ? 47.85020 41.87032 -4.57140 1.000 31.71667 187 SER B CA 1
ATOM 4854 C C . SER B 1 156 ? 48.31509 40.70687 -5.43891 1.000 34.43136 187 SER B C 1
ATOM 4855 O O . SER B 1 156 ? 49.45827 40.70454 -5.91351 1.000 35.74468 187 SER B O 1
ATOM 4858 N N . GLU B 1 157 ? 47.45088 39.71635 -5.66201 1.000 28.32274 188 GLU B N 1
ATOM 4859 C CA . GLU B 1 157 ? 47.77827 38.57973 -6.51401 1.000 27.89670 188 GLU B CA 1
ATOM 4860 C C . GLU B 1 157 ? 47.43064 38.83517 -7.97596 1.000 32.66416 188 GLU B C 1
ATOM 4861 O O . GLU B 1 157 ? 48.27514 38.64014 -8.85733 1.000 30.74807 188 GLU B O 1
ATOM 4867 N N . TYR B 1 158 ? 46.20083 39.27434 -8.26509 1.000 25.76405 189 TYR B N 1
ATOM 4868 C CA . TYR B 1 158 ? 45.81829 39.35571 -9.66863 1.000 25.65768 189 TYR B CA 1
ATOM 4869 C C . TYR B 1 158 ? 46.41328 40.57640 -10.35716 1.000 27.94140 189 TYR B C 1
ATOM 4870 O O . TYR B 1 158 ? 46.66638 40.52437 -11.56205 1.000 31.04081 189 TYR B O 1
ATOM 4879 N N . GLN B 1 159 ? 46.63256 41.67422 -9.62668 1.000 30.54368 190 GLN B N 1
ATOM 4880 C CA . GLN B 1 159 ? 47.30265 42.82195 -10.23285 1.000 31.20567 190 GLN B CA 1
ATOM 4881 C C . GLN B 1 159 ? 48.74314 42.47901 -10.59435 1.000 35.97352 190 GLN B C 1
ATOM 4882 O O . GLN B 1 159 ? 49.25440 42.94589 -11.61980 1.000 34.66204 190 GLN B O 1
ATOM 4888 N N . LYS B 1 160 ? 49.39643 41.63552 -9.79045 1.000 31.69347 191 LYS B N 1
ATOM 4889 C CA . LYS B 1 160 ? 50.75367 41.21016 -10.11384 1.000 33.30603 191 LYS B CA 1
ATOM 4890 C C . LYS B 1 160 ? 50.76528 40.33804 -11.36054 1.000 39.56946 191 LYS B C 1
ATOM 4891 O O . LYS B 1 160 ? 51.60486 40.52092 -12.25037 1.000 38.25077 191 LYS B O 1
ATOM 4897 N N . THR B 1 161 ? 49.83145 39.38470 -11.44252 1.000 35.35542 192 THR B N 1
ATOM 4898 C CA . THR B 1 161 ? 49.74768 38.51286 -12.60960 1.000 33.06432 192 THR B CA 1
ATOM 4899 C C . THR B 1 161 ? 49.40340 39.30615 -13.86263 1.000 37.30692 192 THR B C 1
ATOM 4900 O O . THR B 1 161 ? 50.01042 39.11501 -14.92335 1.000 35.14496 192 THR B O 1
ATOM 4904 N N . TYR B 1 162 ? 48.42349 40.20359 -13.75649 1.000 31.96641 193 TYR B N 1
ATOM 4905 C CA . TYR B 1 162 ? 48.00809 40.98971 -14.91194 1.000 32.80827 193 TYR B CA 1
ATOM 4906 C C . TYR B 1 162 ? 49.16906 41.80662 -15.46712 1.000 39.94029 193 TYR B C 1
ATOM 4907 O O . TYR B 1 162 ? 49.43986 41.78396 -16.67392 1.000 40.05358 193 TYR B O 1
ATOM 4916 N N . LYS B 1 163 ? 49.86898 42.53460 -14.59516 1.000 36.87955 194 LYS B N 1
ATOM 4917 C CA . LYS B 1 163 ? 50.97735 43.36595 -15.05404 1.000 39.99668 194 LYS B CA 1
ATOM 4918 C C . LYS B 1 163 ? 52.09025 42.51778 -15.65899 1.000 43.94052 194 LYS B C 1
ATOM 4919 O O . LYS B 1 163 ? 52.68984 42.89790 -16.67244 1.000 45.37853 194 LYS B O 1
ATOM 4925 N N . ALA B 1 164 ? 52.36860 41.35499 -15.06467 1.000 39.47965 195 ALA B N 1
ATOM 4926 C CA . ALA B 1 164 ? 53.44453 40.51246 -15.57539 1.000 40.54372 195 ALA B CA 1
ATOM 4927 C C . ALA B 1 164 ? 53.08699 39.91047 -16.92894 1.000 48.69961 195 ALA B C 1
ATOM 4928 O O . ALA B 1 164 ? 53.92903 39.86299 -17.83327 1.000 48.81599 195 ALA B O 1
ATOM 4930 N N . GLN B 1 165 ? 51.84835 39.43507 -17.08883 1.000 43.96564 196 GLN B N 1
ATOM 4931 C CA . GLN B 1 165 ? 51.46319 38.82907 -18.35888 1.000 46.24538 196 GLN B CA 1
ATOM 4932 C C . GLN B 1 165 ? 51.37117 39.86647 -19.46895 1.000 50.26333 196 GLN B C 1
ATOM 4933 O O . GLN B 1 165 ? 51.59596 39.53979 -20.63981 1.000 49.97169 196 GLN B O 1
ATOM 4939 N N . LYS B 1 166 ? 51.04349 41.11319 -19.12574 1.000 46.30800 197 LYS B N 1
ATOM 4940 C CA . LYS B 1 166 ? 51.07807 42.17859 -20.12082 1.000 48.61072 197 LYS B CA 1
ATOM 4941 C C . LYS B 1 166 ? 52.50300 42.42589 -20.59959 1.000 54.95600 197 LYS B C 1
ATOM 4942 O O . LYS B 1 166 ? 52.74465 42.56425 -21.80528 1.000 55.60833 197 LYS B O 1
ATOM 4944 N N . LYS B 1 167 ? 53.46187 42.47097 -19.66921 1.000 53.50408 198 LYS B N 1
ATOM 4945 C CA . LYS B 1 167 ? 54.86113 42.63181 -20.05411 1.000 51.96259 198 LYS B CA 1
ATOM 4946 C C . LYS B 1 167 ? 55.36331 41.41775 -20.82558 1.000 50.30016 198 LYS B C 1
ATOM 4947 O O . LYS B 1 167 ? 56.16791 41.55254 -21.75377 1.000 50.73195 198 LYS B O 1
ATOM 4949 N N . ALA B 1 168 ? 54.89458 40.22387 -20.46837 1.000 53.26386 199 ALA B N 1
ATOM 4950 C CA . ALA B 1 168 ? 55.25936 39.03643 -21.23150 1.000 53.86730 199 ALA B CA 1
ATOM 4951 C C . ALA B 1 168 ? 54.62633 39.00628 -22.61638 1.000 57.39616 199 ALA B C 1
ATOM 4952 O O . ALA B 1 168 ? 54.84411 38.03766 -23.35504 1.000 57.68471 199 ALA B O 1
ATOM 4954 N N . GLY B 1 169 ? 53.86615 40.03435 -22.98983 1.000 56.56437 200 GLY B N 1
ATOM 4955 C CA . GLY B 1 169 ? 53.22790 40.05957 -24.29611 1.000 57.90275 200 GLY B CA 1
ATOM 4956 C C . GLY B 1 169 ? 52.18196 38.98555 -24.48408 1.000 64.53459 200 GLY B C 1
ATOM 4957 O O . GLY B 1 169 ? 51.97024 38.52293 -25.61125 1.000 61.03607 200 GLY B O 1
ATOM 4958 N N . ASN B 1 170 ? 51.52744 38.56807 -23.40639 1.000 60.12262 201 ASN B N 1
ATOM 4959 C CA . ASN B 1 170 ? 50.49944 37.53729 -23.49422 1.000 58.67184 201 ASN B CA 1
ATOM 4960 C C . ASN B 1 170 ? 49.31460 38.06988 -24.28902 1.000 57.32312 201 ASN B C 1
ATOM 4961 O O . ASN B 1 170 ? 48.71981 39.08175 -23.89423 1.000 56.12410 201 ASN B O 1
ATOM 4966 N N . PRO B 1 171 ? 48.94585 37.44275 -25.40974 1.000 60.76687 202 PRO B N 1
ATOM 4967 C CA . PRO B 1 171 ? 47.75945 37.88972 -26.14942 1.000 61.16948 202 PRO B CA 1
ATOM 4968 C C . PRO B 1 171 ? 46.45473 37.33286 -25.60626 1.000 56.67377 202 PRO B C 1
ATOM 4969 O O . PRO B 1 171 ? 45.38488 37.81115 -26.00666 1.000 57.39683 202 PRO B O 1
ATOM 4973 N N . ASN B 1 172 ? 46.50770 36.34468 -24.71473 1.000 54.25245 203 ASN B N 1
ATOM 4974 C CA . ASN B 1 172 ? 45.30126 35.73188 -24.17685 1.000 54.24085 203 ASN B CA 1
ATOM 4975 C C . ASN B 1 172 ? 45.24918 35.86600 -22.65959 1.000 45.88401 203 ASN B C 1
ATOM 4976 O O . ASN B 1 172 ? 45.14740 34.86183 -21.94656 1.000 47.80843 203 ASN B O 1
ATOM 4978 N N . ILE B 1 173 ? 45.32168 37.09649 -22.15296 1.000 40.99630 204 ILE B N 1
ATOM 4979 C CA . ILE B 1 173 ? 45.21813 37.31266 -20.71475 1.000 43.00817 204 ILE B CA 1
ATOM 4980 C C . ILE B 1 173 ? 43.78147 37.06580 -20.27481 1.000 38.14843 204 ILE B C 1
ATOM 4981 O O . ILE B 1 173 ? 42.83804 37.64295 -20.83169 1.000 38.39420 204 ILE B O 1
ATOM 4986 N N . ARG B 1 174 ? 43.61038 36.20150 -19.27589 1.000 37.98715 205 ARG B N 1
ATOM 4987 C CA . ARG B 1 174 ? 42.27921 35.85770 -18.78773 1.000 35.40112 205 ARG B CA 1
ATOM 4988 C C . ARG B 1 174 ? 41.61605 37.05762 -18.12002 1.000 28.81767 205 ARG B C 1
ATOM 4989 O O . ARG B 1 174 ? 42.25236 37.79807 -17.36331 1.000 27.93022 205 ARG B O 1
ATOM 4997 N N . ASP B 1 175 ? 40.31713 37.23910 -18.38158 1.000 29.17809 206 ASP B N 1
ATOM 4998 C CA . ASP B 1 175 ? 39.65093 38.38801 -17.78505 1.000 26.91692 206 ASP B CA 1
ATOM 4999 C C . ASP B 1 175 ? 39.51426 38.26246 -16.26895 1.000 26.08370 206 ASP B C 1
ATOM 5000 O O . ASP B 1 175 ? 39.20103 39.26366 -15.61582 1.000 26.51897 206 ASP B O 1
ATOM 5005 N N . TYR B 1 176 ? 39.79487 37.08539 -15.69184 1.000 24.69289 207 TYR B N 1
ATOM 5006 C CA . TYR B 1 176 ? 39.76119 36.92817 -14.23755 1.000 24.05259 207 TYR B CA 1
ATOM 5007 C C . TYR B 1 176 ? 40.82372 37.75875 -13.53266 1.000 24.60283 207 TYR B C 1
ATOM 5008 O O . TYR B 1 176 ? 40.71828 37.98298 -12.32257 1.000 22.03021 207 TYR B O 1
ATOM 5017 N N . VAL B 1 177 ? 41.85759 38.20875 -14.24189 1.000 24.35323 208 VAL B N 1
ATOM 5018 C CA . VAL B 1 177 ? 42.88112 39.04104 -13.62243 1.000 23.83100 208 VAL B CA 1
ATOM 5019 C C . VAL B 1 177 ? 42.87367 40.46907 -14.14483 1.000 24.84885 208 VAL B C 1
ATOM 5020 O O . VAL B 1 177 ? 43.72407 41.26302 -13.72412 1.000 26.88162 208 VAL B O 1
ATOM 5024 N N . PHE B 1 178 ? 41.94373 40.82776 -15.03423 1.000 24.15895 209 PHE B N 1
ATOM 5025 C CA . PHE B 1 178 ? 41.85306 42.20848 -15.50185 1.000 24.64610 209 PHE B CA 1
ATOM 5026 C C . PHE B 1 178 ? 41.59940 43.14334 -14.32058 1.000 28.84622 209 PHE B C 1
ATOM 5027 O O . PHE B 1 178 ? 40.90548 42.78048 -13.36539 1.000 26.23733 209 PHE B O 1
ATOM 5035 N N . PRO B 1 179 ? 42.11162 44.36740 -14.37025 1.000 28.18863 210 PRO B N 1
ATOM 5036 C CA . PRO B 1 179 ? 41.71581 45.35042 -13.35992 1.000 25.62413 210 PRO B CA 1
ATOM 5037 C C . PRO B 1 179 ? 40.20706 45.55248 -13.37796 1.000 22.74235 210 PRO B C 1
ATOM 5038 O O . PRO B 1 179 ? 39.57941 45.57779 -14.43739 1.000 25.17795 210 PRO B O 1
ATOM 5042 N N . MET B 1 180 ? 39.62494 45.68639 -12.19104 1.000 23.08695 211 MET B N 1
ATOM 5043 C CA . MET B 1 180 ? 38.21988 46.04551 -12.09272 1.000 24.27107 211 MET B CA 1
ATOM 5044 C C . MET B 1 180 ? 38.04151 47.52584 -12.42000 1.000 26.90177 211 MET B C 1
ATOM 5045 O O . MET B 1 180 ? 39.00997 48.27014 -12.59710 1.000 25.93861 211 MET B O 1
ATOM 5050 N N . GLU B 1 181 ? 36.78433 47.96365 -12.50071 1.000 20.84600 212 GLU B N 1
ATOM 5051 C CA . GLU B 1 181 ? 36.50538 49.32182 -12.94139 1.000 20.17484 212 GLU B CA 1
ATOM 5052 C C . GLU B 1 181 ? 35.49174 49.98826 -12.03286 1.000 25.61743 212 GLU B C 1
ATOM 5053 O O . GLU B 1 181 ? 34.72370 49.33377 -11.32652 1.000 23.76642 212 GLU B O 1
ATOM 5059 N N . HIS B 1 182 ? 35.51229 51.31804 -12.07107 1.000 22.62609 213 HIS B N 1
ATOM 5060 C CA . HIS B 1 182 ? 34.50783 52.15576 -11.43061 1.000 22.71549 213 HIS B CA 1
ATOM 5061 C C . HIS B 1 182 ? 34.03474 53.14349 -12.48394 1.000 24.71826 213 HIS B C 1
ATOM 5062 O O . HIS B 1 182 ? 34.76609 54.07810 -12.81912 1.000 24.18263 213 HIS B O 1
ATOM 5069 N N . ASN B 1 183 ? 32.83400 52.93023 -13.02093 1.000 22.97799 214 ASN B N 1
ATOM 5070 C CA . ASN B 1 183 ? 32.27468 53.78532 -14.07744 1.000 24.02720 214 ASN B CA 1
ATOM 5071 C C . ASN B 1 183 ? 33.26436 53.98210 -15.22800 1.000 29.32482 214 ASN B C 1
ATOM 5072 O O . ASN B 1 183 ? 33.50505 55.10096 -15.69286 1.000 27.71895 214 ASN B O 1
ATOM 5077 N N . GLY B 1 184 ? 33.84382 52.87529 -15.69187 1.000 28.36889 215 GLY B N 1
ATOM 5078 C CA . GLY B 1 184 ? 34.75583 52.90346 -16.81543 1.000 28.08728 215 GLY B CA 1
ATOM 5079 C C . GLY B 1 184 ? 36.18971 53.26841 -16.49033 1.000 31.15307 215 GLY B C 1
ATOM 5080 O O . GLY B 1 184 ? 37.04672 53.17622 -17.37878 1.000 34.60062 215 GLY B O 1
ATOM 5081 N N . LYS B 1 185 ? 36.48537 53.68137 -15.26078 1.000 27.42712 216 LYS B N 1
ATOM 5082 C CA . LYS B 1 185 ? 37.83612 54.02223 -14.82636 1.000 30.23410 216 LYS B CA 1
ATOM 5083 C C . LYS B 1 185 ? 38.43060 52.90016 -13.98715 1.000 31.22083 216 LYS B C 1
ATOM 5084 O O . LYS B 1 185 ? 37.70140 52.08144 -13.42363 1.000 26.30944 216 LYS B O 1
ATOM 5090 N N . PRO B 1 186 ? 39.75776 52.83214 -13.86595 1.000 31.89478 217 PRO B N 1
ATOM 5091 C CA . PRO B 1 186 ? 40.36269 51.79104 -13.02108 1.000 33.57947 217 PRO B CA 1
ATOM 5092 C C . PRO B 1 186 ? 39.85521 51.86197 -11.58582 1.000 31.52425 217 PRO B C 1
ATOM 5093 O O . PRO B 1 186 ? 39.74214 52.94067 -11.00141 1.000 33.33827 217 PRO B O 1
ATOM 5097 N N . ALA B 1 187 ? 39.54080 50.69197 -11.01549 1.000 26.62083 218 ALA B N 1
ATOM 5098 C CA . ALA B 1 187 ? 39.02702 50.66271 -9.64751 1.000 25.34342 218 ALA B CA 1
ATOM 5099 C C . ALA B 1 187 ? 40.12649 50.81187 -8.60219 1.000 28.91660 218 ALA B C 1
ATOM 5100 O O . ALA B 1 187 ? 39.86013 51.31790 -7.50644 1.000 29.21174 218 ALA B O 1
ATOM 5102 N N . ASN B 1 188 ? 41.34644 50.36723 -8.90660 1.000 27.65222 219 ASN B N 1
ATOM 5103 C CA . ASN B 1 188 ? 42.45826 50.38156 -7.95107 1.000 28.88063 219 ASN B CA 1
ATOM 5104 C C . ASN B 1 188 ? 42.07091 49.71126 -6.63397 1.000 26.22705 219 ASN B C 1
ATOM 5105 O O . ASN B 1 188 ? 42.31153 50.23256 -5.54417 1.000 28.51894 219 ASN B O 1
ATOM 5110 N N . GLU B 1 189 ? 41.44786 48.53981 -6.74145 1.000 23.68315 220 GLU B N 1
ATOM 5111 C CA . GLU B 1 189 ? 41.01737 47.82925 -5.54440 1.000 24.65025 220 GLU B CA 1
ATOM 5112 C C . GLU B 1 189 ? 42.22683 47.41866 -4.70997 1.000 24.73726 220 GLU B C 1
ATOM 5113 O O . GLU B 1 189 ? 43.26641 47.03215 -5.24698 1.000 26.86485 220 GLU B O 1
ATOM 5119 N N . THR B 1 190 ? 42.09204 47.52578 -3.38596 1.000 22.41434 221 THR B N 1
ATOM 5120 C CA . THR B 1 190 ? 43.14862 47.13336 -2.46119 1.000 24.55856 221 THR B CA 1
ATOM 5121 C C . THR B 1 190 ? 42.74317 46.03560 -1.49074 1.000 26.72436 221 THR B C 1
ATOM 5122 O O . THR B 1 190 ? 43.60662 45.52564 -0.76650 1.000 28.05667 221 THR B O 1
ATOM 5126 N N . GLU B 1 191 ? 41.46947 45.66393 -1.43884 1.000 24.05952 222 GLU B N 1
ATOM 5127 C CA . GLU B 1 191 ? 40.99546 44.66526 -0.49790 1.000 24.07676 222 GLU B CA 1
ATOM 5128 C C . GLU B 1 191 ? 40.60365 43.39454 -1.23722 1.000 18.65953 222 GLU B C 1
ATOM 5129 O O . GLU B 1 191 ? 40.30500 43.41355 -2.43297 1.000 22.35126 222 GLU B O 1
ATOM 5135 N N . TYR B 1 192 ? 40.64418 42.28041 -0.51224 1.000 18.73598 223 TYR B N 1
ATOM 5136 C CA . TYR B 1 192 ? 39.87898 41.09768 -0.89764 1.000 19.39257 223 TYR B CA 1
ATOM 5137 C C . TYR B 1 192 ? 38.54056 41.53385 -1.48233 1.000 19.87536 223 TYR B C 1
ATOM 5138 O O . TYR B 1 192 ? 37.81083 42.31312 -0.85829 1.000 21.69798 223 TYR B O 1
ATOM 5147 N N . ILE B 1 193 ? 38.23841 41.09838 -2.71196 1.000 19.42936 224 ILE B N 1
ATOM 5148 C CA . ILE B 1 193 ? 37.25173 41.86138 -3.47918 1.000 19.15031 224 ILE B CA 1
ATOM 5149 C C . ILE B 1 193 ? 35.85659 41.74074 -2.87488 1.000 17.81221 224 ILE B C 1
ATOM 5150 O O . ILE B 1 193 ? 35.04414 42.65821 -3.02840 1.000 19.90444 224 ILE B O 1
ATOM 5155 N N . THR B 1 194 ? 35.55973 40.65503 -2.15287 1.000 18.84086 225 THR B N 1
ATOM 5156 C CA . THR B 1 194 ? 34.29212 40.61157 -1.41922 1.000 17.70413 225 THR B CA 1
ATOM 5157 C C . THR B 1 194 ? 34.19417 41.77088 -0.42763 1.000 20.65717 225 THR B C 1
ATOM 5158 O O . THR B 1 194 ? 33.15034 42.43181 -0.32886 1.000 18.79496 225 THR B O 1
ATOM 5162 N N . ASP B 1 195 ? 35.27655 42.03791 0.31000 1.000 19.21661 226 ASP B N 1
ATOM 5163 C CA . ASP B 1 195 ? 35.29317 43.18582 1.21367 1.000 21.91216 226 ASP B CA 1
ATOM 5164 C C . ASP B 1 195 ? 35.18578 44.49314 0.43916 1.000 20.57273 226 ASP B C 1
ATOM 5165 O O . ASP B 1 195 ? 34.52255 45.43633 0.88886 1.000 20.32434 226 ASP B O 1
ATOM 5170 N N . GLY B 1 196 ? 35.84538 44.57466 -0.72085 1.000 19.33727 227 GLY B N 1
ATOM 5171 C CA . GLY B 1 196 ? 35.72701 45.77174 -1.54286 1.000 18.57786 227 GLY B CA 1
ATOM 5172 C C . GLY B 1 196 ? 34.30638 46.00577 -2.02559 1.000 19.28771 227 GLY B C 1
ATOM 5173 O O . GLY B 1 196 ? 33.80722 47.13453 -1.99926 1.000 20.82368 227 GLY B O 1
ATOM 5174 N N . PHE B 1 197 ? 33.62956 44.94199 -2.45905 1.000 18.36320 228 PHE B N 1
ATOM 5175 C CA . PHE B 1 197 ? 32.24328 45.10382 -2.88672 1.000 18.32945 228 PHE B CA 1
ATOM 5176 C C . PHE B 1 197 ? 31.35317 45.54261 -1.72694 1.000 19.12892 228 PHE B C 1
ATOM 5177 O O . PHE B 1 197 ? 30.45948 46.38499 -1.90403 1.000 19.11625 228 PHE B O 1
ATOM 5185 N N . SER B 1 198 ? 31.58005 44.98475 -0.53200 1.000 16.73604 229 SER B N 1
ATOM 5186 C CA . SER B 1 198 ? 30.80877 45.40465 0.64075 1.000 18.07774 229 SER B CA 1
ATOM 5187 C C . SER B 1 198 ? 31.05174 46.87591 0.94172 1.000 20.14850 229 SER B C 1
ATOM 5188 O O . SER B 1 198 ? 30.11294 47.62816 1.23280 1.000 19.39939 229 SER B O 1
ATOM 5191 N N . ARG B 1 199 ? 32.31560 47.30017 0.85979 1.000 20.39238 230 ARG B N 1
ATOM 5192 C CA . ARG B 1 199 ? 32.66732 48.70076 1.07019 1.000 21.51122 230 ARG B CA 1
ATOM 5193 C C . ARG B 1 199 ? 31.93105 49.60909 0.09256 1.000 19.92282 230 ARG B C 1
ATOM 5194 O O . ARG B 1 199 ? 31.39848 50.65616 0.48459 1.000 21.15597 230 ARG B O 1
ATOM 5202 N N . GLU B 1 200 ? 31.86715 49.21267 -1.17949 1.000 19.21618 231 GLU B N 1
ATOM 5203 C CA . GLU B 1 200 ? 31.21171 50.04347 -2.18062 1.000 19.47094 231 GLU B CA 1
ATOM 5204 C C . GLU B 1 200 ? 29.70381 50.07406 -1.97640 1.000 21.85932 231 GLU B C 1
ATOM 5205 O O . GLU B 1 200 ? 29.05979 51.09286 -2.26722 1.000 19.64466 231 GLU B O 1
ATOM 5211 N N . ALA B 1 201 ? 29.12760 48.98202 -1.46031 1.000 18.53202 232 ALA B N 1
ATOM 5212 C CA . ALA B 1 201 ? 27.70156 48.99262 -1.15416 1.000 18.50398 232 ALA B CA 1
ATOM 5213 C C . ALA B 1 201 ? 27.40199 49.98012 -0.03972 1.000 20.99288 232 ALA B C 1
ATOM 5214 O O . ALA B 1 201 ? 26.42201 50.73536 -0.11314 1.000 19.89723 232 ALA B O 1
ATOM 5216 N N . ILE B 1 202 ? 28.24580 49.98939 0.99408 1.000 19.44847 233 ILE B N 1
ATOM 5217 C CA . ILE B 1 202 ? 28.10499 50.95002 2.08189 1.000 19.19000 233 ILE B CA 1
ATOM 5218 C C . ILE B 1 202 ? 28.20633 52.37617 1.55061 1.000 21.56951 233 ILE B C 1
ATOM 5219 O O . ILE B 1 202 ? 27.40133 53.24552 1.90607 1.000 20.72109 233 ILE B O 1
ATOM 5224 N N . LYS B 1 203 ? 29.18115 52.63386 0.67792 1.000 20.48757 234 LYS B N 1
ATOM 5225 C CA . LYS B 1 203 ? 29.33361 53.97027 0.10871 1.000 23.23865 234 LYS B CA 1
ATOM 5226 C C . LYS B 1 203 ? 28.08072 54.38955 -0.64876 1.000 22.55804 234 LYS B C 1
ATOM 5227 O O . LYS B 1 203 ? 27.57188 55.50356 -0.46862 1.000 20.72775 234 LYS B O 1
ATOM 5233 N N . ASN B 1 204 ? 27.54892 53.49547 -1.48680 1.000 19.70125 235 ASN B N 1
ATOM 5234 C CA . ASN B 1 204 ? 26.39747 53.86490 -2.30263 1.000 20.53306 235 ASN B CA 1
ATOM 5235 C C . ASN B 1 204 ? 25.12911 54.04027 -1.47033 1.000 22.32489 235 ASN B C 1
ATOM 5236 O O . ASN B 1 204 ? 24.28428 54.87807 -1.81638 1.000 21.42147 235 ASN B O 1
ATOM 5241 N N . ILE B 1 205 ? 24.98716 53.28903 -0.37314 1.000 19.44988 236 ILE B N 1
ATOM 5242 C CA . ILE B 1 205 ? 23.90236 53.54368 0.57752 1.000 20.05941 236 ILE B CA 1
ATOM 5243 C C . ILE B 1 205 ? 24.01222 54.95552 1.14280 1.000 23.05100 236 ILE B C 1
ATOM 5244 O O . ILE B 1 205 ? 23.01197 55.67741 1.25834 1.000 21.44736 236 ILE B O 1
ATOM 5249 N N . LYS B 1 206 ? 25.22830 55.36716 1.51702 1.000 20.62911 237 LYS B N 1
ATOM 5250 C CA . LYS B 1 206 ? 25.41281 56.70573 2.06643 1.000 21.54124 237 LYS B CA 1
ATOM 5251 C C . LYS B 1 206 ? 25.17540 57.78344 1.01521 1.000 20.98201 237 LYS B C 1
ATOM 5252 O O . LYS B 1 206 ? 24.67090 58.86580 1.34628 1.000 19.21357 237 LYS B O 1
ATOM 5258 N N . ILE B 1 207 ? 25.52238 57.51587 -0.24407 1.000 21.95867 238 ILE B N 1
ATOM 5259 C CA . ILE B 1 207 ? 25.25264 58.48357 -1.30568 1.000 20.68278 238 ILE B CA 1
ATOM 5260 C C . ILE B 1 207 ? 23.75338 58.69067 -1.45742 1.000 24.52584 238 ILE B C 1
ATOM 5261 O O . ILE B 1 207 ? 23.26389 59.82515 -1.53936 1.000 20.74262 238 ILE B O 1
ATOM 5266 N N . ALA B 1 208 ? 23.00010 57.59141 -1.50055 1.000 20.90341 239 ALA B N 1
ATOM 5267 C CA . ALA B 1 208 ? 21.55370 57.70453 -1.63585 1.000 22.64886 239 ALA B CA 1
ATOM 5268 C C . ALA B 1 208 ? 20.94718 58.41589 -0.43667 1.000 21.41075 239 ALA B C 1
ATOM 5269 O O . ALA B 1 208 ? 20.00919 59.20416 -0.58724 1.000 22.66143 239 ALA B O 1
ATOM 5271 N N . ALA B 1 209 ? 21.47730 58.16203 0.76292 1.000 20.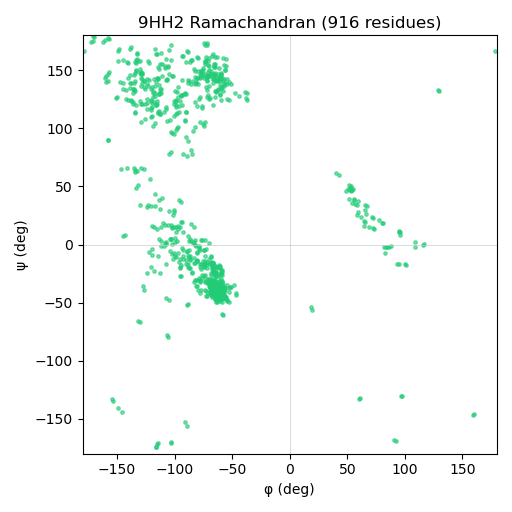12081 240 ALA B N 1
ATOM 5272 C CA . ALA B 1 209 ? 20.96587 58.85436 1.94130 1.000 22.54984 240 ALA B CA 1
ATOM 5273 C C . ALA B 1 209 ? 21.20695 60.35455 1.83881 1.000 23.59228 240 ALA B C 1
ATOM 5274 O O . ALA B 1 209 ? 20.33500 61.16005 2.19351 1.000 23.81629 240 ALA B O 1
ATOM 5276 N N . ALA B 1 210 ? 22.37574 60.75056 1.33598 1.000 19.42229 241 ALA B N 1
ATOM 5277 C CA . ALA B 1 210 ? 22.65570 62.17314 1.18167 1.000 19.14432 241 ALA B CA 1
ATOM 5278 C C . ALA B 1 210 ? 21.79831 62.79003 0.08762 1.000 22.97160 241 ALA B C 1
ATOM 5279 O O . ALA B 1 210 ? 21.38277 63.94653 0.20617 1.000 24.12436 241 ALA B O 1
ATOM 5281 N N . LYS B 1 211 ? 21.52002 62.03962 -0.97963 1.000 21.54696 242 LYS B N 1
ATOM 5282 C CA . LYS B 1 211 ? 20.65617 62.52866 -2.04922 1.000 23.16571 242 LYS B CA 1
ATOM 5283 C C . LYS B 1 211 ? 19.18772 62.56253 -1.64358 1.000 25.62935 242 LYS B C 1
ATOM 5284 O O . LYS B 1 211 ? 18.38168 63.19109 -2.33995 1.000 23.79028 242 LYS B O 1
ATOM 5290 N N . LYS B 1 212 ? 18.83002 61.89547 -0.54728 1.000 23.88660 243 LYS B N 1
ATOM 5291 C CA . LYS B 1 212 ? 17.44329 61.72516 -0.12534 1.000 23.83261 243 LYS B CA 1
ATOM 5292 C C . LYS B 1 212 ? 16.60018 61.17250 -1.27945 1.000 30.13085 243 LYS B C 1
ATOM 5293 O O . LYS B 1 212 ? 15.51274 61.66256 -1.59770 1.000 27.61956 243 LYS B O 1
ATOM 5299 N N . GLN B 1 213 ? 17.12975 60.11432 -1.90017 1.000 23.68109 244 GLN B N 1
ATOM 5300 C CA . GLN B 1 213 ? 16.62768 59.39094 -3.04865 1.000 25.09372 244 GLN B CA 1
ATOM 5301 C C . GLN B 1 213 ? 16.52218 57.91794 -2.68236 1.000 22.63285 244 GLN B C 1
ATOM 5302 O O . GLN B 1 213 ? 17.45639 57.37929 -2.08968 1.000 21.73136 244 GLN B O 1
ATOM 5308 N N . PRO B 1 214 ? 15.41517 57.24846 -2.99719 1.000 20.63436 245 PRO B N 1
ATOM 5309 C CA . PRO B 1 214 ? 15.38343 55.78844 -2.83006 1.000 20.14929 245 PRO B CA 1
ATOM 5310 C C . PRO B 1 214 ? 16.48750 55.16295 -3.66578 1.000 20.35929 245 PRO B C 1
ATOM 5311 O O . PRO B 1 214 ? 16.78844 55.62836 -4.76813 1.000 22.37825 245 PRO B O 1
ATOM 5315 N N . PHE B 1 215 ? 17.10569 54.10650 -3.14148 1.000 18.55655 246 PHE B N 1
ATOM 5316 C CA . PHE B 1 215 ? 18.14540 53.44369 -3.90938 1.000 19.63532 246 PHE B CA 1
ATOM 5317 C C . PHE B 1 215 ? 17.68581 52.08772 -4.42453 1.000 17.30121 246 PHE B C 1
ATOM 5318 O O . PHE B 1 215 ? 16.82843 51.42207 -3.83318 1.000 19.79198 246 PHE B O 1
ATOM 5326 N N . PHE B 1 216 ? 18.26827 51.69970 -5.55175 1.000 18.82633 247 PHE B N 1
ATOM 5327 C CA . PHE B 1 216 ? 18.28574 50.31553 -6.01633 1.000 17.26895 247 PHE B CA 1
ATOM 5328 C C . PHE B 1 216 ? 19.74455 49.90940 -6.14009 1.000 19.18791 247 PHE B C 1
ATOM 5329 O O . PHE B 1 216 ? 20.48256 50.49827 -6.93572 1.000 20.32971 247 PHE B O 1
ATOM 5337 N N . ILE B 1 217 ? 20.17330 48.93554 -5.34205 1.000 18.39552 248 ILE B N 1
ATOM 5338 C CA . ILE B 1 217 ? 21.56207 48.48080 -5.37184 1.000 19.46849 248 ILE B CA 1
ATOM 5339 C C . ILE B 1 217 ? 21.55144 47.00989 -5.73750 1.000 16.93280 248 ILE B C 1
ATOM 5340 O O . ILE B 1 217 ? 20.90736 46.20371 -5.06054 1.000 16.83030 248 ILE B O 1
ATOM 5345 N N . TYR B 1 218 ? 22.24133 46.67905 -6.82302 1.000 16.44704 249 TYR B N 1
ATOM 5346 C CA . TYR B 1 218 ? 22.38513 45.31625 -7.32564 1.000 17.09894 249 TYR B CA 1
ATOM 5347 C C . TYR B 1 218 ? 23.77915 44.87492 -6.90166 1.000 20.14834 249 TYR B C 1
ATOM 5348 O O . TYR B 1 218 ? 24.77060 45.21274 -7.55398 1.000 19.15101 249 TYR B O 1
ATOM 5357 N N . LEU B 1 219 ? 23.86512 44.17155 -5.76994 1.000 15.82226 250 LEU B N 1
ATOM 5358 C CA . LEU B 1 219 ? 25.15371 43.78953 -5.18938 1.000 16.63793 250 LEU B CA 1
ATOM 5359 C C . LEU B 1 219 ? 25.43885 42.34430 -5.59083 1.000 17.65980 250 LEU B C 1
ATOM 5360 O O . LEU B 1 219 ? 24.92601 41.39972 -4.98557 1.000 17.13104 250 LEU B O 1
ATOM 5365 N N . ALA B 1 220 ? 26.24724 42.17512 -6.63455 1.000 18.44278 251 ALA B N 1
ATOM 5366 C CA . ALA B 1 220 ? 26.44879 40.87792 -7.26881 1.000 17.91746 251 ALA B CA 1
ATOM 5367 C C . ALA B 1 220 ? 27.81630 40.34406 -6.85543 1.000 18.58972 251 ALA B C 1
ATOM 5368 O O . ALA B 1 220 ? 28.78577 40.41041 -7.60556 1.000 19.27442 251 ALA B O 1
ATOM 5370 N N . TYR B 1 221 ? 27.88946 39.82674 -5.63730 1.000 16.93211 252 TYR B N 1
ATOM 5371 C CA . TYR B 1 221 ? 29.12109 39.19428 -5.18125 1.000 16.40654 252 TYR B CA 1
ATOM 5372 C C . TYR B 1 221 ? 29.51307 38.06180 -6.12103 1.000 17.65484 252 TYR B C 1
ATOM 5373 O O . TYR B 1 221 ? 28.66590 37.26869 -6.54753 1.000 17.28135 252 TYR B O 1
ATOM 5382 N N . ASN B 1 222 ? 30.81157 37.95336 -6.42877 1.000 18.06016 253 ASN B N 1
ATOM 5383 C CA . ASN B 1 222 ? 31.18998 36.72996 -7.12481 1.000 17.78341 253 ASN B CA 1
ATOM 5384 C C . ASN B 1 222 ? 31.36810 35.55035 -6.17658 1.000 15.13307 253 ASN B C 1
ATOM 5385 O O . ASN B 1 222 ? 31.36489 34.41132 -6.63886 1.000 17.26214 253 ASN B O 1
ATOM 5390 N N . ALA B 1 223 ? 31.44250 35.78040 -4.86738 1.000 16.39862 254 ALA B N 1
ATOM 5391 C CA . ALA B 1 223 ? 31.53102 34.66771 -3.93277 1.000 15.90118 254 ALA B CA 1
ATOM 5392 C C . ALA B 1 223 ? 30.21239 33.89477 -3.89576 1.000 17.78704 254 ALA B C 1
ATOM 5393 O O . ALA B 1 223 ? 29.13852 34.48241 -4.04006 1.000 18.15177 254 ALA B O 1
ATOM 5395 N N . PRO B 1 224 ? 30.26136 32.57281 -3.68144 1.000 16.57113 255 PRO B N 1
ATOM 5396 C CA . PRO B 1 224 ? 31.44310 31.70626 -3.53400 1.000 16.74651 255 PRO B CA 1
ATOM 5397 C C . PRO B 1 224 ? 31.87026 30.99580 -4.83105 1.000 18.17283 255 PRO B C 1
ATOM 5398 O O . PRO B 1 224 ? 32.29654 29.85446 -4.78034 1.000 18.14505 255 PRO B O 1
ATOM 5402 N N . HIS B 1 225 ? 31.78182 31.66298 -5.98156 1.000 17.88801 256 HIS B N 1
ATOM 5403 C CA . HIS B 1 225 ? 32.22878 31.11442 -7.26133 1.000 18.69446 256 HIS B CA 1
ATOM 5404 C C . HIS B 1 225 ? 33.75277 30.96338 -7.27300 1.000 20.35225 256 HIS B C 1
ATOM 5405 O O . HIS B 1 225 ? 34.48255 31.75112 -6.66662 1.000 17.39073 256 HIS B O 1
ATOM 5412 N N . VAL B 1 226 ? 34.22685 29.93705 -7.97074 1.000 17.41017 257 VAL B N 1
ATOM 5413 C CA . VAL B 1 226 ? 35.66129 29.69656 -8.12197 1.000 18.91661 257 VAL B CA 1
ATOM 5414 C C . VAL B 1 226 ? 36.33903 30.93307 -8.70714 1.000 19.04745 257 VAL B C 1
ATOM 5415 O O . VAL B 1 226 ? 35.70431 31.70946 -9.43743 1.000 19.17123 257 VAL B O 1
ATOM 5419 N N . PRO B 1 227 ? 37.63282 31.14766 -8.43444 1.000 18.47818 258 PRO B N 1
ATOM 5420 C CA . PRO B 1 227 ? 38.54364 30.27900 -7.67285 1.000 19.68259 258 PRO B CA 1
ATOM 5421 C C . PRO B 1 227 ? 38.26866 30.29851 -6.17590 1.000 18.08262 258 PRO B C 1
ATOM 5422 O O . PRO B 1 227 ? 37.85151 31.31843 -5.62986 1.000 20.08017 258 PRO B O 1
ATOM 5426 N N . LEU B 1 228 ? 38.47409 29.17776 -5.48769 1.000 17.81706 259 LEU B N 1
ATOM 5427 C CA . LEU B 1 228 ? 38.27827 29.13710 -4.03990 1.000 19.23011 259 LEU B CA 1
ATOM 5428 C C . LEU B 1 228 ? 39.46154 29.84342 -3.38478 1.000 19.44986 259 LEU B C 1
ATOM 5429 O O . LEU B 1 228 ? 40.57154 29.30213 -3.30165 1.000 21.06232 259 LEU B O 1
ATOM 5434 N N . GLN B 1 229 ? 39.22808 31.07345 -2.93184 1.000 18.13074 260 GLN B N 1
ATOM 5435 C CA . GLN B 1 229 ? 40.25229 31.94143 -2.36458 1.000 20.23292 260 GLN B CA 1
ATOM 5436 C C . GLN B 1 229 ? 39.61903 32.69863 -1.20997 1.000 18.73687 260 GLN B C 1
ATOM 5437 O O . GLN B 1 229 ? 38.58702 33.34629 -1.40041 1.000 20.60191 260 GLN B O 1
ATOM 5443 N N . ALA B 1 230 ? 40.22845 32.61439 -0.02560 1.000 19.35749 261 ALA B N 1
ATOM 5444 C CA . ALA B 1 230 ? 39.64258 33.18367 1.17975 1.000 20.24225 261 ALA B CA 1
ATOM 5445 C C . ALA B 1 230 ? 40.72211 33.81539 2.04682 1.000 20.88436 261 ALA B C 1
ATOM 5446 O O . ALA B 1 230 ? 41.90323 33.46273 1.96334 1.000 22.69891 261 ALA B O 1
ATOM 5448 N N . LYS B 1 231 ? 40.28648 34.75292 2.89247 1.000 19.41148 262 LYS B N 1
ATOM 5449 C CA . LYS B 1 231 ? 41.17190 35.39878 3.85926 1.000 19.61559 262 LYS B CA 1
ATOM 5450 C C . LYS B 1 231 ? 41.48817 34.46365 5.01330 1.000 21.35819 262 LYS B C 1
ATOM 5451 O O . LYS B 1 231 ? 40.63644 33.69036 5.45614 1.000 21.27670 262 LYS B O 1
ATOM 5457 N N . ALA B 1 232 ? 42.71969 34.56539 5.52252 1.000 22.46605 263 ALA B N 1
ATOM 5458 C CA . ALA B 1 232 ? 43.13392 33.72105 6.63847 1.000 23.04982 263 ALA B CA 1
ATOM 5459 C C . ALA B 1 232 ? 42.25359 33.93392 7.85932 1.000 21.80816 263 ALA B C 1
ATOM 5460 O O . ALA B 1 232 ? 41.93739 32.97660 8.57303 1.000 24.99034 263 ALA B O 1
ATOM 5462 N N . GLU B 1 233 ? 41.84454 35.18088 8.11701 1.000 20.90807 264 GLU B N 1
ATOM 5463 C CA . GLU B 1 233 ? 41.00088 35.45749 9.27579 1.000 24.45272 264 GLU B CA 1
ATOM 5464 C C . GLU B 1 233 ? 39.64471 34.77008 9.16176 1.000 23.74107 264 GLU B C 1
ATOM 5465 O O . GLU B 1 233 ? 39.05300 34.37967 10.17822 1.000 23.32679 264 GLU B O 1
ATOM 5471 N N . ASP B 1 234 ? 39.13635 34.61483 7.94102 1.000 22.28986 265 ASP B N 1
ATOM 5472 C CA . ASP B 1 234 ? 37.86587 33.92887 7.73662 1.000 21.43362 265 ASP B CA 1
ATOM 5473 C C . ASP B 1 234 ? 38.03268 32.40915 7.77444 1.000 20.88797 265 ASP B C 1
ATOM 5474 O O . ASP B 1 234 ? 37.17938 31.70399 8.32320 1.000 21.99720 265 ASP B O 1
ATOM 5479 N N . VAL B 1 235 ? 39.12458 31.89048 7.19894 1.000 20.55680 266 VAL B N 1
ATOM 5480 C CA . VAL B 1 235 ? 39.37888 30.45160 7.21880 1.000 23.03249 266 VAL B CA 1
ATOM 5481 C C . VAL B 1 235 ? 39.52940 29.95616 8.65036 1.000 21.41138 266 VAL B C 1
ATOM 5482 O O . VAL B 1 235 ? 39.11540 28.83746 8.97654 1.000 23.59982 266 VAL B O 1
ATOM 5486 N N . ALA B 1 236 ? 40.07750 30.79428 9.53748 1.000 22.35538 267 ALA B N 1
ATOM 5487 C CA . ALA B 1 236 ? 40.28354 30.39974 10.92774 1.000 22.94629 267 ALA B CA 1
ATOM 5488 C C . ALA B 1 236 ? 38.98013 30.10612 11.65683 1.000 30.55031 267 ALA B C 1
ATOM 5489 O O . ALA B 1 236 ? 39.00264 29.43122 12.69056 1.000 31.65360 267 ALA B O 1
ATOM 5491 N N . LYS B 1 237 ? 37.84814 30.59679 11.15266 1.000 24.30499 268 LYS B N 1
ATOM 5492 C CA . LYS B 1 237 ? 36.55172 30.31407 11.75877 1.000 24.44741 268 LYS B CA 1
ATOM 5493 C C . LYS B 1 237 ? 36.02402 28.92467 11.42498 1.000 26.51755 268 LYS B C 1
ATOM 5494 O O . LYS B 1 237 ? 34.96751 28.53968 11.94035 1.000 25.92126 268 LYS B O 1
ATOM 5500 N N . PHE B 1 238 ? 36.71188 28.16620 10.57320 1.000 22.95246 269 PHE B N 1
ATOM 5501 C CA . PHE B 1 238 ? 36.12194 26.95422 10.02181 1.000 23.12966 269 PHE B CA 1
ATOM 5502 C C . PHE B 1 238 ? 37.04270 25.75258 10.16558 1.000 25.05987 269 PHE B C 1
ATOM 5503 O O . PHE B 1 238 ? 37.04279 24.85599 9.32404 1.000 24.35752 269 PHE B O 1
ATOM 5511 N N . ALA B 1 239 ? 37.80221 25.70877 11.26074 1.000 26.28523 270 ALA B N 1
ATOM 5512 C CA . ALA B 1 239 ? 38.59369 24.52364 11.56638 1.000 26.54565 270 ALA B CA 1
ATOM 5513 C C . ALA B 1 239 ? 37.73407 23.27223 11.69804 1.000 28.13816 270 ALA B C 1
ATOM 5514 O O . ALA B 1 239 ? 38.24403 22.16082 11.51290 1.000 29.56121 270 ALA B O 1
ATOM 5516 N N . HIS B 1 240 ? 36.44132 23.41923 12.00838 1.000 25.62453 271 HIS B N 1
ATOM 5517 C CA . HIS B 1 240 ? 35.57727 22.25326 12.14764 1.000 25.85924 271 HIS B CA 1
ATOM 5518 C C . HIS B 1 240 ? 35.23186 21.60516 10.81440 1.000 28.64234 271 HIS B C 1
ATOM 5519 O O . HIS B 1 240 ? 34.65282 20.51186 10.80762 1.000 26.61395 271 HIS B O 1
ATOM 5526 N N . ILE B 1 241 ? 35.56057 22.24591 9.69774 1.000 24.13723 272 ILE B N 1
ATOM 5527 C CA . ILE B 1 241 ? 35.30538 21.70386 8.37063 1.000 24.58529 272 ILE B CA 1
ATOM 5528 C C . ILE B 1 241 ? 36.58728 21.02387 7.90621 1.000 26.94953 272 ILE B C 1
ATOM 5529 O O . ILE B 1 241 ? 37.61566 21.67837 7.70438 1.000 25.72762 272 ILE B O 1
ATOM 5534 N N . LYS B 1 242 ? 36.53406 19.70310 7.75000 1.000 25.55725 273 LYS B N 1
ATOM 5535 C CA . LYS B 1 242 ? 37.75073 18.95679 7.45146 1.000 28.01864 273 LYS B CA 1
ATOM 5536 C C . LYS B 1 242 ? 38.08917 18.96494 5.96791 1.000 30.51037 273 LYS B C 1
ATOM 5537 O O . LYS B 1 242 ? 39.27308 18.94189 5.61317 1.000 40.20456 273 LYS B O 1
ATOM 5543 N N . ASP B 1 243 ? 37.08869 19.00502 5.09327 1.000 26.45231 274 ASP B N 1
ATOM 5544 C CA . ASP B 1 243 ? 37.35605 19.00652 3.66297 1.000 24.49745 274 ASP B CA 1
ATOM 5545 C C . ASP B 1 243 ? 37.95856 20.34513 3.25886 1.000 27.56471 274 ASP B C 1
ATOM 5546 O O . ASP B 1 243 ? 37.39810 21.39666 3.56602 1.000 24.16000 274 ASP B O 1
ATOM 5551 N N . LYS B 1 244 ? 39.09178 20.30703 2.55150 1.000 28.19475 275 LYS B N 1
ATOM 5552 C CA . LYS B 1 244 ? 39.84992 21.53173 2.31723 1.000 26.84026 275 LYS B CA 1
ATOM 5553 C C . LYS B 1 244 ? 39.07831 22.51569 1.44444 1.000 24.34624 275 LYS B C 1
ATOM 5554 O O . LYS B 1 244 ? 39.08358 23.72468 1.70733 1.000 24.05119 275 LYS B O 1
ATOM 5556 N N . ASP B 1 245 ? 38.41533 22.01903 0.40176 1.000 24.99272 276 ASP B N 1
ATOM 5557 C CA . ASP B 1 245 ? 37.67400 22.91776 -0.47387 1.000 25.21956 276 ASP B CA 1
ATOM 5558 C C . ASP B 1 245 ? 36.45730 23.49127 0.23280 1.000 21.01218 276 ASP B C 1
ATOM 5559 O O . ASP B 1 245 ? 36.16582 24.68533 0.09949 1.000 21.31936 276 ASP B O 1
ATOM 5564 N N . ARG B 1 246 ? 35.75465 22.67435 1.02011 1.000 20.45711 277 ARG B N 1
ATOM 5565 C CA . ARG B 1 246 ? 34.59475 23.22359 1.71403 1.000 19.08158 277 ARG B CA 1
ATOM 5566 C C . ARG B 1 246 ? 35.00021 24.24479 2.76797 1.000 20.98254 277 ARG B C 1
ATOM 5567 O O . ARG B 1 246 ? 34.27008 25.21705 3.00256 1.000 19.49516 277 ARG B O 1
ATOM 5575 N N . ARG B 1 247 ? 36.16117 24.06098 3.40181 1.000 20.42145 278 ARG B N 1
ATOM 5576 C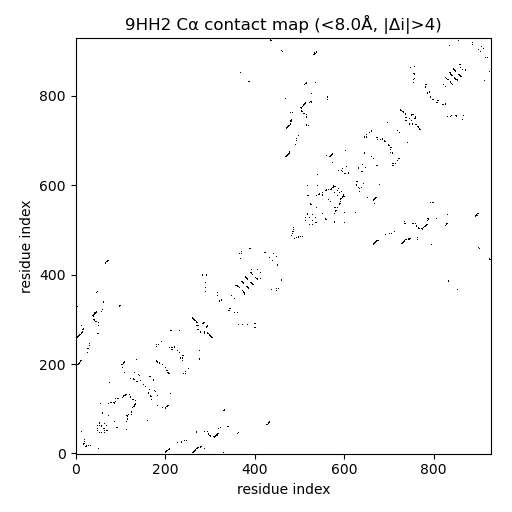 CA . ARG B 1 247 ? 36.60898 25.04194 4.38555 1.000 20.18497 278 ARG B CA 1
ATOM 5577 C C . ARG B 1 247 ? 36.85217 26.40104 3.73659 1.000 18.07656 278 ARG B C 1
ATOM 5578 O O . ARG B 1 247 ? 36.42729 27.43349 4.26053 1.000 19.57083 278 ARG B O 1
ATOM 5586 N N . THR B 1 248 ? 37.55727 26.42220 2.60160 1.000 19.06504 279 THR B N 1
ATOM 5587 C CA . THR B 1 248 ? 37.78341 27.67543 1.88689 1.000 18.08510 279 THR B CA 1
ATOM 5588 C C . THR B 1 248 ? 36.46530 28.27107 1.41108 1.000 16.92659 279 THR B C 1
ATOM 5589 O O . THR B 1 248 ? 36.21254 29.46986 1.56133 1.000 18.02436 279 THR B O 1
ATOM 5593 N N . TYR B 1 249 ? 35.62145 27.43096 0.81600 1.000 18.96128 280 TYR B N 1
ATOM 5594 C CA . TYR B 1 249 ? 34.30780 27.86728 0.35955 1.000 18.71403 280 TYR B CA 1
ATOM 5595 C C . TYR B 1 249 ? 33.49953 28.48473 1.49651 1.000 18.30249 280 TYR B C 1
ATOM 5596 O O . TYR B 1 249 ? 32.88256 29.54775 1.32915 1.000 17.10784 280 TYR B O 1
ATOM 5605 N N . ALA B 1 250 ? 33.48553 27.82242 2.66100 1.000 18.38273 281 ALA B N 1
ATOM 5606 C CA . ALA B 1 250 ? 32.76894 28.35321 3.81501 1.000 19.10975 281 ALA B CA 1
ATOM 5607 C C . ALA B 1 250 ? 33.28012 29.73353 4.19483 1.000 18.06720 281 ALA B C 1
ATOM 5608 O O . ALA B 1 250 ? 32.49209 30.63461 4.49926 1.000 17.51660 281 ALA B O 1
ATOM 5610 N N . ALA B 1 251 ? 34.60470 29.91624 4.18653 1.000 18.16625 282 ALA B N 1
ATOM 5611 C CA . ALA B 1 251 ? 35.16612 31.21595 4.51872 1.000 16.74926 282 ALA B CA 1
ATOM 5612 C C . ALA B 1 251 ? 34.78531 32.27540 3.49505 1.000 18.91954 282 ALA B C 1
ATOM 5613 O O . ALA B 1 251 ? 34.63039 33.44934 3.85154 1.000 18.23196 282 ALA B O 1
ATOM 5615 N N . MET B 1 252 ? 34.60875 31.88260 2.22772 1.000 17.10215 283 MET B N 1
ATOM 5616 C CA . MET B 1 252 ? 34.18176 32.83854 1.21011 1.000 17.83975 283 MET B CA 1
ATOM 5617 C C . MET B 1 252 ? 32.75627 33.32275 1.46646 1.000 16.22054 283 MET B C 1
ATOM 5618 O O . MET B 1 252 ? 32.46279 34.51706 1.30507 1.000 17.01141 283 MET B O 1
ATOM 5623 N N . VAL B 1 253 ? 31.86462 32.40529 1.85586 1.000 17.12833 284 VAL B N 1
ATOM 5624 C CA . VAL B 1 253 ? 30.49691 32.77190 2.22437 1.000 16.08981 284 VAL B CA 1
ATOM 5625 C C . VAL B 1 253 ? 30.50534 33.62404 3.48157 1.000 18.71744 284 VAL B C 1
ATOM 5626 O O . VAL B 1 253 ? 29.76543 34.61108 3.59298 1.000 17.28679 284 VAL B O 1
ATOM 5630 N N . TYR B 1 254 ? 31.35071 33.26117 4.44733 1.000 17.65438 285 TYR B N 1
ATOM 5631 C CA . TYR B 1 254 ? 31.42975 34.03233 5.67981 1.000 17.26720 285 TYR B CA 1
ATOM 5632 C C . TYR B 1 254 ? 31.82595 35.47766 5.40467 1.000 18.94334 285 TYR B C 1
ATOM 5633 O O . TYR B 1 254 ? 31.34188 36.39573 6.07335 1.000 18.69293 285 TYR B O 1
ATOM 5642 N N . ALA B 1 255 ? 32.70822 35.70320 4.42469 1.000 16.97380 286 ALA B N 1
ATOM 5643 C CA . ALA B 1 255 ? 33.08753 37.06996 4.08011 1.000 18.81028 286 ALA B CA 1
ATOM 5644 C C . ALA B 1 255 ? 31.89720 37.86461 3.55280 1.000 18.50254 286 ALA B C 1
ATOM 5645 O O . ALA B 1 255 ? 31.77173 39.06401 3.83239 1.000 18.19772 286 ALA B O 1
ATOM 5647 N N . VAL B 1 256 ? 31.02686 37.21812 2.76496 1.000 17.53814 287 VAL B N 1
ATOM 5648 C CA . VAL B 1 256 ? 29.77369 37.85789 2.35119 1.000 17.18283 287 VAL B CA 1
ATOM 5649 C C . VAL B 1 256 ? 28.93990 38.20644 3.57465 1.000 19.01865 287 VAL B C 1
ATOM 5650 O O . VAL B 1 256 ? 28.37723 39.30435 3.67845 1.000 19.41284 287 VAL B O 1
ATOM 5654 N N . ASP B 1 257 ? 28.84093 37.26414 4.51430 1.000 17.98194 288 ASP B N 1
ATOM 5655 C CA . ASP B 1 257 ? 28.04860 37.50311 5.71325 1.000 18.61321 288 ASP B CA 1
ATOM 5656 C C . ASP B 1 257 ? 28.58135 38.69194 6.50775 1.000 20.10874 288 ASP B C 1
ATOM 5657 O O . ASP B 1 257 ? 27.79727 39.51160 7.00352 1.000 18.34061 288 ASP B O 1
ATOM 5662 N N . ARG B 1 258 ? 29.91039 38.79936 6.64772 1.000 17.29973 289 ARG B N 1
ATOM 5663 C CA . ARG B 1 258 ? 30.49661 39.95711 7.32721 1.000 20.03760 289 ARG B CA 1
ATOM 5664 C C . ARG B 1 258 ? 30.09481 41.25381 6.64494 1.000 20.62931 289 ARG B C 1
ATOM 5665 O O . ARG B 1 258 ? 29.75098 42.23984 7.31019 1.000 20.43218 289 ARG B O 1
ATOM 5673 N N . GLY B 1 259 ? 30.18951 41.28409 5.31311 1.000 19.59410 290 GLY B N 1
ATOM 5674 C CA . GLY B 1 259 ? 29.83991 42.48924 4.58292 1.000 20.52468 290 GLY B CA 1
ATOM 5675 C C . GLY B 1 259 ? 28.37316 42.84405 4.72256 1.000 20.72387 290 GLY B C 1
ATOM 5676 O O . GLY B 1 259 ? 28.01476 44.02014 4.83365 1.000 19.15387 290 GLY B O 1
ATOM 5677 N N . VAL B 1 260 ? 27.50270 41.83101 4.72050 1.000 18.34737 291 VAL B N 1
ATOM 5678 C CA . VAL B 1 260 ? 26.08192 42.08260 4.94447 1.000 18.24189 291 VAL B CA 1
ATOM 5679 C C . VAL B 1 260 ? 25.86688 42.69344 6.31900 1.000 18.71244 291 VAL B C 1
ATOM 5680 O O . VAL B 1 260 ? 25.06217 43.62015 6.48525 1.000 19.39078 291 VAL B O 1
ATOM 5684 N N . GLY B 1 261 ? 26.60015 42.20925 7.32331 1.000 18.28252 292 GLY B N 1
ATOM 5685 C CA . GLY B 1 261 ? 26.46856 42.79128 8.64925 1.000 19.85021 292 GLY B CA 1
ATOM 5686 C C . GLY B 1 261 ? 26.84224 44.26159 8.68349 1.000 21.65924 292 GLY B C 1
ATOM 5687 O O . GLY B 1 261 ? 26.18032 45.06335 9.34900 1.000 20.74850 292 GLY B O 1
ATOM 5688 N N . LYS B 1 262 ? 27.91017 44.63451 7.97158 1.000 20.22470 293 LYS B N 1
ATOM 5689 C CA . LYS B 1 262 ? 28.31381 46.03841 7.91851 1.000 20.57923 293 LYS B CA 1
ATOM 5690 C C . LYS B 1 262 ? 27.30380 46.86807 7.13644 1.000 20.30122 293 LYS B C 1
ATOM 5691 O O . LYS B 1 262 ? 27.04468 48.03353 7.47794 1.000 22.44360 293 LYS B O 1
ATOM 5693 N N . ILE B 1 263 ? 26.73630 46.28570 6.07574 1.000 18.95012 294 ILE B N 1
ATOM 5694 C CA . ILE B 1 263 ? 25.70209 46.96154 5.29892 1.000 20.56642 294 ILE B CA 1
ATOM 5695 C C . ILE B 1 263 ? 24.48497 47.23721 6.17069 1.000 22.63180 294 ILE B C 1
ATOM 5696 O O . ILE B 1 263 ? 23.91575 48.33380 6.14373 1.000 21.20080 294 ILE B O 1
ATOM 5701 N N . VAL B 1 264 ? 24.06954 46.23887 6.95377 1.000 18.88090 295 VAL B N 1
ATOM 5702 C CA . VAL B 1 264 ? 22.92733 46.40657 7.85382 1.000 18.89579 295 VAL B CA 1
ATOM 5703 C C . VAL B 1 264 ? 23.20759 47.50992 8.86626 1.000 22.54280 295 VAL B C 1
ATOM 5704 O O . VAL B 1 264 ? 22.34720 48.36026 9.13946 1.000 21.50534 295 VAL B O 1
ATOM 5708 N N . GLN B 1 265 ? 24.41409 47.52414 9.43661 1.000 19.57155 296 GLN B N 1
ATOM 5709 C CA . GLN B 1 265 ? 24.73268 48.58414 10.39256 1.000 20.43666 296 GLN B CA 1
ATOM 5710 C C . GLN B 1 265 ? 24.64941 49.95931 9.73732 1.000 25.28272 296 GLN B C 1
ATOM 5711 O O . GLN B 1 265 ? 24.16298 50.92184 10.34980 1.000 24.26397 296 GLN B O 1
ATOM 5717 N N . THR B 1 266 ? 25.10387 50.06627 8.48480 1.000 22.33744 297 THR B N 1
ATOM 5718 C CA . THR B 1 266 ? 25.01390 51.32578 7.75390 1.000 20.94976 297 THR B CA 1
ATOM 5719 C C . THR B 1 266 ? 23.56140 51.72522 7.51224 1.000 23.33274 297 THR B C 1
ATOM 5720 O O . THR B 1 266 ? 23.19702 52.89890 7.66240 1.000 24.12886 297 THR B O 1
ATOM 5724 N N . LEU B 1 267 ? 22.71609 50.76520 7.13180 1.000 20.35937 298 LEU B N 1
ATOM 5725 C CA . LEU B 1 267 ? 21.30232 51.07566 6.92294 1.000 19.39333 298 LEU B CA 1
ATOM 5726 C C . LEU B 1 267 ? 20.64503 51.55773 8.20714 1.000 22.69302 298 LEU B C 1
ATOM 5727 O O . LEU B 1 267 ? 19.78483 52.44592 8.17367 1.000 21.66175 298 LEU B O 1
ATOM 5732 N N . LYS B 1 268 ? 21.02954 50.98338 9.34710 1.000 20.13586 299 LYS B N 1
ATOM 5733 C CA . LYS B 1 268 ? 20.47822 51.44912 10.61592 1.000 24.73285 299 LYS B CA 1
ATOM 5734 C C . LYS B 1 268 ? 20.96681 52.85289 10.93962 1.000 28.77333 299 LYS B C 1
ATOM 5735 O O . LYS B 1 268 ? 20.18638 53.69814 11.39632 1.000 27.55998 299 LYS B O 1
ATOM 5741 N N . GLU B 1 269 ? 22.24871 53.12490 10.69459 1.000 24.65987 300 GLU B N 1
ATOM 5742 C CA . GLU B 1 269 ? 22.79547 54.43288 11.04216 1.000 25.19275 300 GLU B CA 1
ATOM 5743 C C . GLU B 1 269 ? 22.19706 55.53417 10.17760 1.000 27.43680 300 GLU B C 1
ATOM 5744 O O . GLU B 1 269 ? 21.95303 56.64743 10.66519 1.000 27.53036 300 GLU B O 1
ATOM 5750 N N . THR B 1 270 ? 21.93059 55.24257 8.90280 1.000 23.09061 301 THR B N 1
ATOM 5751 C CA . THR B 1 270 ? 21.32633 56.21917 8.00379 1.000 25.52792 301 THR B CA 1
ATOM 5752 C C . THR B 1 270 ? 19.80863 56.25949 8.11490 1.000 24.90333 301 THR B C 1
ATOM 5753 O O . THR B 1 270 ? 19.17190 57.02365 7.37809 1.000 28.40958 301 THR B O 1
ATOM 5757 N N . LYS B 1 271 ? 19.22528 55.45329 9.00307 1.000 23.45177 302 LYS B N 1
ATOM 5758 C CA . LYS B 1 271 ? 17.77413 55.35393 9.17243 1.000 26.43233 302 LYS B CA 1
ATOM 5759 C C . LYS B 1 271 ? 17.07368 54.91706 7.88612 1.000 25.82636 302 LYS B C 1
ATOM 5760 O O . LYS B 1 271 ? 15.90736 55.24027 7.65543 1.000 27.38900 302 LYS B O 1
ATOM 5766 N N . GLN B 1 272 ? 17.77514 54.16061 7.04199 1.000 22.59625 303 GLN B N 1
ATOM 5767 C CA . GLN B 1 272 ? 17.18149 53.58603 5.84251 1.000 22.54291 303 GLN B CA 1
ATOM 5768 C C . GLN B 1 272 ? 16.69456 52.15320 6.05392 1.000 20.90682 303 GLN B C 1
ATOM 5769 O O . GLN B 1 272 ? 15.92301 51.64882 5.22644 1.000 23.73161 303 GLN B O 1
ATOM 5775 N N . PHE B 1 273 ? 17.08107 51.51846 7.16514 1.000 20.67319 304 PHE B N 1
ATOM 5776 C CA . PHE B 1 273 ? 16.88244 50.08023 7.35862 1.000 21.06749 304 PHE B CA 1
ATOM 5777 C C . PHE B 1 273 ? 15.40593 49.69196 7.32610 1.000 21.25181 304 PHE B C 1
ATOM 5778 O O . PHE B 1 273 ? 15.01805 48.71850 6.66835 1.000 21.18605 304 PHE B O 1
ATOM 5786 N N . ASP B 1 274 ? 14.56465 50.43931 8.04023 1.000 20.78656 305 ASP B N 1
ATOM 5787 C CA . ASP B 1 274 ? 13.17286 50.03169 8.19646 1.000 21.65071 305 ASP B CA 1
ATOM 5788 C C . ASP B 1 274 ? 12.43998 49.98557 6.85558 1.000 20.27544 305 ASP B C 1
ATOM 5789 O O . ASP B 1 274 ? 11.59083 49.11134 6.63409 1.000 20.55009 305 ASP B O 1
ATOM 5794 N N . ASN B 1 275 ? 12.74716 50.90968 5.94773 1.000 19.12073 306 ASN B N 1
ATOM 5795 C CA . ASN B 1 275 ? 12.08096 50.96706 4.65218 1.000 20.98086 306 ASN B CA 1
ATOM 5796 C C . ASN B 1 275 ? 13.03032 50.58520 3.52458 1.000 19.63449 306 ASN B C 1
ATOM 5797 O O . ASN B 1 275 ? 13.02805 51.19461 2.45525 1.000 19.48293 306 ASN B O 1
ATOM 5802 N N . THR B 1 276 ? 13.86611 49.58042 3.76537 1.000 18.91455 307 THR B N 1
ATOM 5803 C CA . THR B 1 276 ? 14.62843 48.92988 2.70959 1.000 18.49972 307 THR B CA 1
ATOM 5804 C C . THR B 1 276 ? 14.12530 47.50363 2.56650 1.000 15.72867 307 THR B C 1
ATOM 5805 O O . THR B 1 276 ? 14.02681 46.78065 3.56287 1.000 18.36621 307 THR B O 1
ATOM 5809 N N . LEU B 1 277 ? 13.81929 47.10283 1.33858 1.000 16.52266 308 LEU B N 1
ATOM 5810 C CA . LEU B 1 277 ? 13.58263 45.69847 1.02111 1.000 15.74008 308 LEU B CA 1
ATOM 5811 C C . LEU B 1 277 ? 14.91696 45.07963 0.62598 1.000 18.45552 308 LEU B C 1
ATOM 5812 O O . LEU B 1 277 ? 15.49904 45.46605 -0.39103 1.000 18.56973 308 LEU B O 1
ATOM 5817 N N . ILE B 1 278 ? 15.41493 44.14721 1.43938 1.000 17.30180 309 ILE B N 1
ATOM 5818 C CA . ILE B 1 278 ? 16.61362 43.38117 1.11313 1.000 16.84421 309 ILE B CA 1
ATOM 5819 C C . ILE B 1 278 ? 16.16627 42.03526 0.57102 1.000 17.75971 309 ILE B C 1
ATOM 5820 O O . ILE B 1 278 ? 15.40899 41.31036 1.23166 1.000 16.83633 309 ILE B O 1
ATOM 5825 N N . VAL B 1 279 ? 16.61985 41.69731 -0.63340 1.000 16.80141 310 VAL B N 1
ATOM 5826 C CA . VAL B 1 279 ? 16.35382 40.40577 -1.24221 1.000 16.03744 310 VAL B CA 1
ATOM 5827 C C . VAL B 1 279 ? 17.69441 39.70298 -1.40319 1.000 16.71009 310 VAL B C 1
ATOM 5828 O O . VAL B 1 279 ? 18.58296 40.21864 -2.08543 1.000 17.89776 310 VAL B O 1
ATOM 5832 N N . PHE B 1 280 ? 17.84383 38.54514 -0.77311 1.000 14.99676 311 PHE B N 1
ATOM 5833 C CA . PHE B 1 280 ? 19.06760 37.76165 -0.86300 1.000 17.00564 311 PHE B CA 1
ATOM 5834 C C . PHE B 1 280 ? 18.77942 36.48023 -1.63013 1.000 15.93198 311 PHE B C 1
ATOM 5835 O O . PHE B 1 280 ? 17.79058 35.80335 -1.34552 1.000 16.37556 311 PHE B O 1
ATOM 5843 N N . LEU B 1 281 ? 19.64603 36.13151 -2.58392 1.000 16.40179 312 LEU B N 1
ATOM 5844 C CA . LEU B 1 281 ? 19.48716 34.86475 -3.29175 1.000 15.02009 312 LEU B CA 1
ATOM 5845 C C . LEU B 1 281 ? 20.80090 34.50344 -3.97120 1.000 16.47605 312 LEU B C 1
ATOM 5846 O O . LEU B 1 281 ? 21.76948 35.26486 -3.94859 1.000 17.22807 312 LEU B O 1
ATOM 5851 N N . SER B 1 282 ? 20.82314 33.30892 -4.55275 1.000 15.34039 313 SER B N 1
ATOM 5852 C CA . SER B 1 282 ? 21.92695 32.86964 -5.39436 1.000 14.29296 313 SER B CA 1
ATOM 5853 C C . SER B 1 282 ? 21.47364 32.91216 -6.84642 1.000 15.04883 313 SER B C 1
ATOM 5854 O O . SER B 1 282 ? 20.28256 32.77131 -7.13456 1.000 16.82724 313 SER B O 1
ATOM 5857 N N . ASP B 1 283 ? 22.42966 33.07226 -7.77061 1.000 14.56788 314 ASP B N 1
ATOM 5858 C CA . ASP B 1 283 ? 22.06142 33.08334 -9.18501 1.000 15.54443 314 ASP B CA 1
ATOM 5859 C C . ASP B 1 283 ? 21.79582 31.69408 -9.75213 1.000 17.19812 314 ASP B C 1
ATOM 5860 O O . ASP B 1 283 ? 21.17710 31.58367 -10.81369 1.000 16.73221 314 ASP B O 1
ATOM 5865 N N . ASN B 1 284 ? 22.23201 30.64245 -9.07281 1.000 16.18517 315 ASN B N 1
ATOM 5866 C CA . ASN B 1 284 ? 21.95888 29.26654 -9.47546 1.000 14.98506 315 ASN B CA 1
ATOM 5867 C C . ASN B 1 284 ? 22.40770 28.36209 -8.33082 1.000 13.96020 315 ASN B C 1
ATOM 5868 O O . ASN B 1 284 ? 22.91199 28.83830 -7.30722 1.000 14.57848 315 ASN B O 1
ATOM 5873 N N . GLY B 1 285 ? 22.20778 27.05744 -8.51478 1.000 15.89114 316 GLY B N 1
ATOM 5874 C CA . GLY B 1 285 ? 22.58151 26.08699 -7.50337 1.000 14.89034 316 GLY B CA 1
ATOM 5875 C C . GLY B 1 285 ? 24.08134 26.00774 -7.29723 1.000 15.55277 316 GLY B C 1
ATOM 5876 O O . GLY B 1 285 ? 24.88576 26.48271 -8.10058 1.000 16.02044 316 GLY B O 1
ATOM 5877 N N . GLY B 1 286 ? 24.47502 25.40069 -6.18180 1.000 16.68376 317 GLY B N 1
ATOM 5878 C CA . GLY B 1 286 ? 25.89401 25.22351 -5.91703 1.000 16.57273 317 GLY B CA 1
ATOM 5879 C C . GLY B 1 286 ? 26.51455 24.20017 -6.84963 1.000 14.96095 317 GLY B C 1
ATOM 5880 O O . GLY B 1 286 ? 25.86218 23.27187 -7.32623 1.000 15.34150 317 GLY B O 1
ATOM 5881 N N . ASN B 1 287 ? 27.80311 24.39179 -7.12888 1.000 15.68937 318 ASN B N 1
ATOM 5882 C CA . ASN B 1 287 ? 28.58207 23.42349 -7.88448 1.000 15.33314 318 ASN B CA 1
ATOM 5883 C C . ASN B 1 287 ? 29.21629 22.47667 -6.87096 1.000 16.12632 318 ASN B C 1
ATOM 5884 O O . ASN B 1 287 ? 30.13327 22.87325 -6.13837 1.000 15.80620 318 ASN B O 1
ATOM 5889 N N . PHE B 1 288 ? 28.70935 21.24171 -6.79096 1.000 15.07552 319 PHE B N 1
ATOM 5890 C CA . PHE B 1 288 ? 29.19723 20.37436 -5.72234 1.000 16.16025 319 PHE B CA 1
ATOM 5891 C C . PHE B 1 288 ? 30.57757 19.78611 -6.01138 1.000 18.18172 319 PHE B C 1
ATOM 5892 O O . PHE B 1 288 ? 31.09137 19.01220 -5.19479 1.000 20.16397 319 PHE B O 1
ATOM 5900 N N . ASN B 1 289 ? 31.20445 20.17403 -7.11646 1.000 16.02115 320 ASN B N 1
ATOM 5901 C CA . ASN B 1 289 ? 32.61579 19.87345 -7.33821 1.000 16.43586 320 ASN B CA 1
ATOM 5902 C C . ASN B 1 289 ? 33.54717 20.86080 -6.64586 1.000 19.44721 320 ASN B C 1
ATOM 5903 O O . ASN B 1 289 ? 34.74186 20.57180 -6.50722 1.000 19.84238 320 ASN B O 1
ATOM 5908 N N . HIS B 1 290 ? 33.04180 22.01376 -6.22027 1.000 16.25761 321 HIS B N 1
ATOM 5909 C CA . HIS B 1 290 ? 33.88309 23.11665 -5.75212 1.000 17.16417 321 HIS B CA 1
ATOM 5910 C C . HIS B 1 290 ? 33.34979 23.68917 -4.45016 1.000 17.97208 321 HIS B C 1
ATOM 5911 O O . HIS B 1 290 ? 33.18348 24.90351 -4.29668 1.000 21.86472 321 HIS B O 1
ATOM 5918 N N . GLY B 1 291 ? 33.06152 22.79896 -3.50322 1.000 17.93020 322 GLY B N 1
ATOM 5919 C CA . GLY B 1 291 ? 32.81616 23.14292 -2.11926 1.000 19.69237 322 GLY B CA 1
ATOM 5920 C C . GLY B 1 291 ? 31.35711 23.17832 -1.71494 1.000 18.09426 322 GLY B C 1
ATOM 5921 O O . GLY B 1 291 ? 31.06482 23.15362 -0.51673 1.000 20.78596 322 GLY B O 1
ATOM 5922 N N . ALA B 1 292 ? 30.44039 23.26257 -2.66927 1.000 17.39497 323 ALA B N 1
ATOM 5923 C CA . ALA B 1 292 ? 29.04904 23.55249 -2.34646 1.000 16.54503 323 ALA B CA 1
ATOM 5924 C C . ALA B 1 292 ? 28.27996 22.28551 -1.98457 1.000 16.96141 323 ALA B C 1
ATOM 5925 O O . ALA B 1 292 ? 28.65444 21.16947 -2.34688 1.000 18.47297 323 ALA B O 1
ATOM 5927 N N . ASN B 1 293 ? 27.17200 22.48862 -1.27145 1.000 15.44224 324 ASN B N 1
ATOM 5928 C CA . ASN B 1 293 ? 26.27964 21.41357 -0.84820 1.000 18.33264 324 ASN B CA 1
ATOM 5929 C C . ASN B 1 293 ? 24.84690 21.86650 -1.09102 1.000 16.27084 324 ASN B C 1
ATOM 5930 O O . ASN B 1 293 ? 24.44066 22.92798 -0.60264 1.000 17.37479 324 ASN B O 1
ATOM 5935 N N . ASN B 1 294 ? 24.09177 21.09417 -1.87671 1.000 15.92293 325 ASN B N 1
ATOM 5936 C CA . ASN B 1 294 ? 22.71895 21.46527 -2.21486 1.000 16.06515 325 ASN B CA 1
ATOM 5937 C C . ASN B 1 294 ? 21.68187 20.63554 -1.47335 1.000 16.82087 325 ASN B C 1
ATOM 5938 O O . ASN B 1 294 ? 20.51683 20.63055 -1.87451 1.000 16.80329 325 ASN B O 1
ATOM 5943 N N . TYR B 1 295 ? 22.07541 19.95389 -0.40153 1.000 17.57500 326 TYR B N 1
ATOM 5944 C CA . TYR B 1 295 ? 21.15363 19.12181 0.36423 1.000 17.61516 326 TYR B CA 1
ATOM 5945 C C . TYR B 1 295 ? 19.88979 19.90138 0.73229 1.000 17.22083 326 TYR B C 1
ATOM 5946 O O . TYR B 1 295 ? 19.97691 21.06155 1.14881 1.000 16.78693 326 TYR B O 1
ATOM 5955 N N . PRO B 1 296 ? 18.69851 19.29109 0.63184 1.000 16.07273 327 PRO B N 1
ATOM 5956 C CA . PRO B 1 296 ? 18.38111 17.91130 0.25961 1.000 17.46151 327 PRO B CA 1
ATOM 5957 C C . PRO B 1 296 ? 18.08105 17.71918 -1.22002 1.000 18.95947 327 PRO B C 1
ATOM 5958 O O . PRO B 1 296 ? 17.43873 16.73296 -1.59549 1.000 17.51228 327 PRO B O 1
ATOM 5962 N N . LEU B 1 297 ? 18.50231 18.65518 -2.06328 1.000 15.88389 328 LEU B N 1
ATOM 5963 C CA . LEU B 1 297 ? 18.18084 18.60161 -3.48039 1.000 14.70028 328 LEU B CA 1
ATOM 5964 C C . LEU B 1 297 ? 19.14626 17.69532 -4.21672 1.000 15.53582 328 LEU B C 1
ATOM 5965 O O . LEU B 1 297 ? 20.30907 17.54684 -3.83254 1.000 18.05058 328 LEU B O 1
ATOM 5970 N N . LYS B 1 298 ? 18.64805 17.09638 -5.29273 1.000 15.00074 329 LYS B N 1
ATOM 5971 C CA . LYS B 1 298 ? 19.48588 16.32342 -6.19472 1.000 16.31007 329 LYS B CA 1
ATOM 5972 C C . LYS B 1 298 ? 20.21521 17.26111 -7.15052 1.000 15.52775 329 LYS B C 1
ATOM 5973 O O . LYS B 1 298 ? 19.67490 18.28680 -7.57756 1.000 15.18762 329 LYS B O 1
ATOM 5979 N N . GLY B 1 299 ? 21.45216 16.92550 -7.46530 1.000 15.58516 330 GLY B N 1
ATOM 5980 C CA . GLY B 1 299 ? 22.11673 17.59620 -8.56399 1.000 15.40584 330 GLY B CA 1
ATOM 5981 C C . GLY B 1 299 ? 22.93764 18.80458 -8.16770 1.000 15.80765 330 GLY B C 1
ATOM 5982 O O . GLY B 1 299 ? 23.18151 19.12128 -6.99285 1.000 15.93340 330 GLY B O 1
ATOM 5983 N N . THR B 1 300 ? 23.33831 19.52409 -9.21343 1.000 15.46940 331 THR B N 1
ATOM 5984 C CA . THR B 1 300 ? 24.38542 20.51723 -9.10750 1.000 16.87471 331 THR B CA 1
ATOM 5985 C C . THR B 1 300 ? 24.10043 21.62730 -10.10690 1.000 17.72665 331 THR B C 1
ATOM 5986 O O . THR B 1 300 ? 23.24990 21.49587 -10.99613 1.000 16.32236 331 THR B O 1
ATOM 5990 N N . LYS B 1 301 ? 24.83782 22.71887 -9.94955 1.000 16.61916 332 LYS B N 1
ATOM 5991 C CA . LYS B 1 301 ? 24.81250 23.83630 -10.88884 1.000 16.60406 332 LYS B CA 1
ATOM 5992 C C . LYS B 1 301 ? 24.71717 23.34073 -12.32782 1.000 16.96721 332 LYS B C 1
ATOM 5993 O O . LYS B 1 301 ? 25.46149 22.44693 -12.73924 1.000 16.24660 332 LYS B O 1
ATOM 5999 N N . GLY B 1 302 ? 23.78123 23.91876 -13.08172 1.000 16.01655 333 GLY B N 1
ATOM 6000 C CA . GLY B 1 302 ? 23.59723 23.58118 -14.48142 1.000 16.91263 333 GLY B CA 1
ATOM 6001 C C . GLY B 1 302 ? 22.56189 22.50655 -14.75672 1.000 17.07771 333 GLY B C 1
ATOM 6002 O O . GLY B 1 302 ? 22.12568 22.37615 -15.90939 1.000 16.38728 333 GLY B O 1
ATOM 6003 N N . ASP B 1 303 ? 22.16165 21.72805 -13.74780 1.000 15.68111 334 ASP B N 1
ATOM 6004 C CA . ASP B 1 303 ? 21.15200 20.68714 -13.92402 1.000 16.98279 334 ASP B CA 1
ATOM 6005 C C . ASP B 1 303 ? 19.74073 21.27292 -13.91481 1.000 15.57120 334 ASP B C 1
ATOM 6006 O O . ASP B 1 303 ? 19.49813 22.36988 -13.40655 1.000 16.02070 334 ASP B O 1
ATOM 6011 N N . THR B 1 304 ? 18.78877 20.49873 -14.45704 1.000 15.64088 335 THR B N 1
ATOM 6012 C CA . THR B 1 304 ? 17.37984 20.79937 -14.22975 1.000 14.90707 335 THR B CA 1
ATOM 6013 C C . THR B 1 304 ? 16.76000 19.93040 -13.14252 1.000 15.84271 335 THR B C 1
ATOM 6014 O O . THR B 1 304 ? 15.54639 20.01364 -12.92167 1.000 17.16887 335 THR B O 1
ATOM 6018 N N . TRP B 1 305 ? 17.55700 19.10982 -12.45465 1.000 15.12852 336 TRP B N 1
ATOM 6019 C CA . TRP B 1 305 ? 17.17019 18.71976 -11.10406 1.000 14.69445 336 TRP B CA 1
ATOM 6020 C C . TRP B 1 305 ? 17.01779 19.97532 -10.25363 1.000 16.13229 336 TRP B C 1
ATOM 6021 O O . TRP B 1 305 ? 17.56464 21.02552 -10.56891 1.000 16.28725 336 TRP B O 1
ATOM 6032 N N . GLU B 1 306 ? 16.30309 19.85392 -9.13251 1.000 16.33090 337 GLU B N 1
ATOM 6033 C CA . GLU B 1 306 ? 16.12328 21.01602 -8.25954 1.000 16.00751 337 GLU B CA 1
ATOM 6034 C C . GLU B 1 306 ? 17.45296 21.67357 -7.89052 1.000 16.56129 337 GLU B C 1
ATOM 6035 O O . GLU B 1 306 ? 17.53373 22.89716 -7.77690 1.000 16.29949 337 GLU B O 1
ATOM 6041 N N . GLY B 1 307 ? 18.49620 20.87467 -7.67003 1.000 15.59159 338 GLY B N 1
ATOM 6042 C CA . GLY B 1 307 ? 19.77154 21.42267 -7.23616 1.000 15.65919 338 GLY B CA 1
ATOM 6043 C C . GLY B 1 307 ? 20.40066 22.41614 -8.19680 1.000 15.40296 338 GLY B C 1
ATOM 6044 O O . GLY B 1 307 ? 21.26296 23.19342 -7.78819 1.000 14.94282 338 GLY B O 1
ATOM 6045 N N . GLY B 1 308 ? 20.00064 22.40259 -9.47092 1.000 15.81252 339 GLY B N 1
ATOM 6046 C CA . GLY B 1 308 ? 20.55770 23.36100 -10.40936 1.000 16.50377 339 GLY B CA 1
ATOM 6047 C C . GLY B 1 308 ? 19.98368 24.76112 -10.31030 1.000 14.92888 339 GLY B C 1
ATOM 6048 O O . GLY B 1 308 ? 20.69623 25.73788 -10.57070 1.000 15.67057 339 GLY B O 1
ATOM 6049 N N . TYR B 1 309 ? 18.69687 24.89917 -9.94372 1.000 15.73358 340 TYR B N 1
ATOM 6050 C CA . TYR B 1 309 ? 18.09355 26.22238 -10.03696 1.000 15.93211 340 TYR B CA 1
ATOM 6051 C C . TYR B 1 309 ? 17.10888 26.55059 -8.92053 1.000 15.98671 340 TYR B C 1
ATOM 6052 O O . TYR B 1 309 ? 16.44169 27.58447 -8.99754 1.000 15.71792 340 TYR B O 1
ATOM 6061 N N . ARG B 1 310 ? 17.00326 25.72331 -7.88842 1.000 14.90448 341 ARG B N 1
ATOM 6062 C CA . ARG B 1 310 ? 16.30300 26.10454 -6.67173 1.000 15.43209 341 ARG B CA 1
ATOM 6063 C C . ARG B 1 310 ? 17.34344 26.63943 -5.69818 1.000 14.24060 341 ARG B C 1
ATOM 6064 O O . ARG B 1 310 ? 18.36039 25.98376 -5.46523 1.000 16.24483 341 ARG B O 1
ATOM 6072 N N . VAL B 1 311 ? 17.10547 27.83782 -5.16556 1.000 15.15592 342 VAL B N 1
ATOM 6073 C CA . VAL B 1 311 ? 18.15481 28.59644 -4.48350 1.000 15.79903 342 VAL B CA 1
ATOM 6074 C C . VAL B 1 311 ? 17.62452 29.10296 -3.14846 1.000 16.23520 342 VAL B C 1
ATOM 6075 O O . VAL B 1 311 ? 16.40472 29.23617 -2.95432 1.000 15.85089 342 VAL B O 1
ATOM 6079 N N . PRO B 1 312 ? 18.51538 29.41024 -2.20860 1.000 15.28882 343 PRO B N 1
ATOM 6080 C CA . PRO B 1 312 ? 18.07418 30.10430 -0.99257 1.000 16.67765 343 PRO B CA 1
ATOM 6081 C C . PRO B 1 312 ? 17.59013 31.49430 -1.34866 1.000 17.32648 343 PRO B C 1
ATOM 6082 O O . PRO B 1 312 ? 18.12186 32.13722 -2.25783 1.000 16.43041 343 PRO B O 1
ATOM 6086 N N . MET B 1 313 ? 16.58472 31.96906 -0.61154 1.000 15.58444 344 MET B N 1
ATOM 6087 C CA . MET B 1 313 ? 16.14522 33.34455 -0.80656 1.000 16.06759 344 MET B CA 1
ATOM 6088 C C . MET B 1 313 ? 15.37462 33.82304 0.41277 1.000 18.32444 344 MET B C 1
ATOM 6089 O O . MET B 1 313 ? 14.58460 33.07419 0.98519 1.000 16.17977 344 MET B O 1
ATOM 6094 N N . PHE B 1 314 ? 15.60925 35.07020 0.80208 1.000 17.15420 345 PHE B N 1
ATOM 6095 C CA . PHE B 1 314 ? 14.71732 35.72904 1.74753 1.000 15.66486 345 PHE B CA 1
ATOM 6096 C C . PHE B 1 314 ? 14.39926 37.14621 1.27529 1.000 16.99781 345 PHE B C 1
ATOM 6097 O O . PHE B 1 314 ? 15.12463 37.74660 0.47794 1.000 15.52367 345 PHE B O 1
ATOM 6105 N N . PHE B 1 315 ? 13.27114 37.65928 1.76606 1.000 16.95196 346 PHE B N 1
ATOM 6106 C CA . PHE B 1 315 ? 12.91073 39.07163 1.67739 1.000 15.97427 346 PHE B CA 1
ATOM 6107 C C . PHE B 1 315 ? 12.94007 39.62725 3.08958 1.000 17.32119 346 PHE B C 1
ATOM 6108 O O . PHE B 1 315 ? 12.33692 39.03702 3.99108 1.000 19.28513 346 PHE B O 1
ATOM 6116 N N . HIS B 1 316 ? 13.59889 40.76582 3.28303 1.000 16.26450 347 HIS B N 1
ATOM 6117 C CA . HIS B 1 316 ? 13.64420 41.42091 4.58517 1.000 17.62891 347 HIS B CA 1
ATOM 6118 C C . HIS B 1 316 ? 13.24902 42.87348 4.38817 1.000 18.55417 347 HIS B C 1
ATOM 6119 O O . HIS B 1 316 ? 13.89133 43.58780 3.61787 1.000 19.36158 347 HIS B O 1
ATOM 6126 N N . TRP B 1 317 ? 12.18653 43.30449 5.07293 1.000 17.85230 348 TRP B N 1
ATOM 6127 C CA . TRP B 1 317 ? 11.64719 44.64679 4.90063 1.000 19.90618 348 TRP B CA 1
ATOM 6128 C C . TRP B 1 317 ? 10.86049 44.97150 6.15999 1.000 20.02314 348 TRP B C 1
ATOM 6129 O O . TRP B 1 317 ? 9.67182 44.65920 6.23359 1.000 21.00872 348 TRP B O 1
ATOM 6140 N N . PRO B 1 318 ? 11.49712 45.54930 7.17921 1.000 20.16372 349 PRO B N 1
ATOM 6141 C CA . PRO B 1 318 ? 10.84679 45.61091 8.50176 1.000 20.23554 349 PRO B CA 1
ATOM 6142 C C . PRO B 1 318 ? 9.51430 46.34095 8.50208 1.000 21.40455 349 PRO B C 1
ATOM 6143 O O . PRO B 1 318 ? 8.62055 45.97232 9.27528 1.000 22.61429 349 PRO B O 1
ATOM 6147 N N . LYS B 1 319 ? 9.34318 47.34436 7.63887 1.000 19.37110 350 LYS B N 1
ATOM 6148 C CA . LYS B 1 319 ? 8.10032 48.11046 7.64922 1.000 21.78871 350 LYS B CA 1
ATOM 6149 C C . LYS B 1 319 ? 6.88726 47.23973 7.34019 1.000 23.40398 350 LYS B C 1
ATOM 6150 O O . LYS B 1 319 ? 5.79713 47.49143 7.87175 1.000 23.51073 350 LYS B O 1
ATOM 6156 N N . LYS B 1 320 ? 7.05502 46.19838 6.51431 1.000 21.31453 351 LYS B N 1
ATOM 6157 C CA . LYS B 1 320 ? 5.92315 45.45568 5.95538 1.000 22.07974 351 LYS B CA 1
ATOM 6158 C C . LYS B 1 320 ? 5.98498 43.95344 6.18968 1.000 22.35924 351 LYS B C 1
ATOM 6159 O O . LYS B 1 320 ? 4.94464 43.32994 6.43619 1.000 22.74944 351 LYS B O 1
ATOM 6165 N N . ILE B 1 321 ? 7.16384 43.34722 6.09786 1.000 20.56161 352 ILE B N 1
ATOM 6166 C CA . ILE B 1 321 ? 7.28084 41.89597 6.16122 1.000 20.59494 352 ILE B CA 1
ATOM 6167 C C . ILE B 1 321 ? 7.55285 41.48598 7.60155 1.000 18.87872 352 ILE B C 1
ATOM 6168 O O . ILE B 1 321 ? 8.53030 41.92774 8.21827 1.000 21.13205 352 ILE B O 1
ATOM 6173 N N . LYS B 1 322 ? 6.65229 40.68013 8.15417 1.000 23.42619 353 LYS B N 1
ATOM 6174 C CA . LYS B 1 322 ? 6.76285 40.29051 9.54371 1.000 24.23102 353 LYS B CA 1
ATOM 6175 C C . LYS B 1 322 ? 7.89888 39.29843 9.72800 1.000 25.44060 353 LYS B C 1
ATOM 6176 O O . LYS B 1 322 ? 8.33319 38.62760 8.78783 1.000 23.02536 353 LYS B O 1
ATOM 6182 N N . LYS B 1 323 ? 8.37743 39.21991 10.96550 1.000 22.70961 354 LYS B N 1
ATOM 6183 C CA . LYS B 1 323 ? 9.44185 38.30204 11.32079 1.000 21.92116 354 LYS B CA 1
ATOM 6184 C C . LYS B 1 323 ? 8.95362 36.85486 11.30902 1.000 24.78208 354 LYS B C 1
ATOM 6185 O O . LYS B 1 323 ? 7.75702 36.56363 11.42147 1.000 23.78467 354 LYS B O 1
ATOM 6187 N N . ASP B 1 324 ? 9.91773 35.93855 11.16950 1.000 21.73087 355 ASP B N 1
ATOM 6188 C CA . ASP B 1 324 ? 9.70957 34.50161 11.34895 1.000 22.25154 355 ASP B CA 1
ATOM 6189 C C . ASP B 1 324 ? 8.78638 33.90065 10.29661 1.000 23.37451 355 ASP B C 1
ATOM 6190 O O . ASP B 1 324 ? 8.14966 32.87641 10.54824 1.000 26.34291 355 ASP B O 1
ATOM 6195 N N . GLN B 1 325 ? 8.70780 34.50909 9.11743 1.000 22.41118 356 GLN B N 1
ATOM 6196 C CA . GLN B 1 325 ? 7.82730 34.02671 8.06427 1.000 21.39910 356 GLN B CA 1
ATOM 6197 C C . GLN B 1 325 ? 8.54857 32.99488 7.20656 1.000 23.26510 356 GLN B C 1
ATOM 6198 O O . GLN B 1 325 ? 9.74303 33.12636 6.92082 1.000 21.54278 356 GLN B O 1
ATOM 6204 N N . ARG B 1 326 ? 7.81415 31.96860 6.79863 1.000 18.87099 357 ARG B N 1
ATOM 6205 C CA . ARG B 1 326 ? 8.28113 31.03402 5.78210 1.000 19.28585 357 ARG B CA 1
ATOM 6206 C C . ARG B 1 326 ? 7.24515 31.00642 4.67390 1.000 20.58846 357 ARG B C 1
ATOM 6207 O O . ARG B 1 326 ? 6.05677 30.77588 4.93193 1.000 22.64807 357 ARG B O 1
ATOM 6215 N N . PHE B 1 327 ? 7.68697 31.25379 3.45153 1.000 18.70755 358 PHE B N 1
ATOM 6216 C CA . PHE B 1 327 ? 6.79780 31.28252 2.29776 1.000 16.59322 358 PHE B CA 1
ATOM 6217 C C . PHE B 1 327 ? 7.10478 30.04242 1.47080 1.000 19.13654 358 PHE B C 1
ATOM 6218 O O . PHE B 1 327 ? 8.20588 29.91974 0.91660 1.000 17.76719 358 PHE B O 1
ATOM 6226 N N . ASP B 1 328 ? 6.14047 29.12624 1.39082 1.000 17.59166 359 ASP B N 1
ATOM 6227 C CA . ASP B 1 328 ? 6.38569 27.80742 0.81805 1.000 16.54641 359 ASP B CA 1
ATOM 6228 C C . ASP B 1 328 ? 5.86757 27.65852 -0.60648 1.000 16.77898 359 ASP B C 1
ATOM 6229 O O . ASP B 1 328 ? 6.14003 26.63071 -1.24274 1.000 19.38304 359 ASP B O 1
ATOM 6234 N N . PHE B 1 329 ? 5.12242 28.62715 -1.11912 1.000 18.65099 360 PHE B N 1
ATOM 6235 C CA . PHE B 1 329 ? 4.67692 28.49224 -2.49849 1.000 18.27916 360 PHE B CA 1
ATOM 6236 C C . PHE B 1 329 ? 5.82093 28.83941 -3.44722 1.000 17.13213 360 PHE B C 1
ATOM 6237 O O . PHE B 1 329 ? 6.64722 29.70709 -3.14174 1.000 18.01206 360 PHE B O 1
ATOM 6245 N N . PRO B 1 330 ? 5.89037 28.17623 -4.60100 1.000 15.69345 361 PRO B N 1
ATOM 6246 C CA . PRO B 1 330 ? 6.99057 28.45327 -5.53726 1.000 18.77538 361 PRO B CA 1
ATOM 6247 C C . PRO B 1 330 ? 6.94463 29.87715 -6.07865 1.000 17.60928 361 PRO B C 1
ATOM 6248 O O . PRO B 1 330 ? 5.87435 30.43162 -6.36146 1.000 16.76029 361 PRO B O 1
ATOM 6252 N N . VAL B 1 331 ? 8.13820 30.46740 -6.21433 1.000 17.70388 362 VAL B N 1
ATOM 6253 C CA . VAL B 1 331 ? 8.33388 31.80303 -6.76978 1.000 15.86020 362 VAL B CA 1
ATOM 6254 C C . VAL B 1 331 ? 9.55896 31.74712 -7.67179 1.000 15.48784 362 VAL B C 1
ATOM 6255 O O . VAL B 1 331 ? 10.32789 30.77787 -7.65635 1.000 16.19305 362 VAL B O 1
ATOM 6259 N N . SER B 1 332 ? 9.73758 32.81198 -8.44608 1.000 15.41267 363 SER B N 1
ATOM 6260 C CA . SER B 1 332 ? 10.79212 32.88551 -9.44738 1.000 16.54853 363 SER B CA 1
ATOM 6261 C C . SER B 1 332 ? 11.58763 34.17393 -9.28588 1.000 16.85787 363 SER B C 1
ATOM 6262 O O . SER B 1 332 ? 11.05122 35.21188 -8.89143 1.000 17.39852 363 SER B O 1
ATOM 6265 N N . SER B 1 333 ? 12.88552 34.10659 -9.60239 1.000 16.08593 364 SER B N 1
ATOM 6266 C CA . SER B 1 333 ? 13.65340 35.34014 -9.71231 1.000 15.88884 364 SER B CA 1
ATOM 6267 C C . SER B 1 333 ? 13.08189 36.26858 -10.78027 1.000 15.35500 364 SER B C 1
ATOM 6268 O O . SER B 1 333 ? 13.32907 37.47308 -10.72863 1.000 17.16374 364 SER B O 1
ATOM 6271 N N . LEU B 1 334 ? 12.32460 35.73356 -11.74405 1.000 16.52823 365 LEU B N 1
ATOM 6272 C CA . LEU B 1 334 ? 11.59040 36.58516 -12.67249 1.000 16.93356 365 LEU B CA 1
ATOM 6273 C C . LEU B 1 334 ? 10.58493 37.48831 -11.96742 1.000 18.06800 365 LEU B C 1
ATOM 6274 O O . LEU B 1 334 ? 10.14205 38.48564 -12.55398 1.000 18.55018 365 LEU B O 1
ATOM 6279 N N . ASP B 1 335 ? 10.20490 37.16538 -10.72935 1.000 16.59003 366 ASP B N 1
ATOM 6280 C CA . ASP B 1 335 ? 9.25290 38.01496 -10.02286 1.000 16.76313 366 ASP B CA 1
ATOM 6281 C C . ASP B 1 335 ? 9.87587 39.31504 -9.54069 1.000 18.29356 366 ASP B C 1
ATOM 6282 O O . ASP B 1 335 ? 9.14475 40.26104 -9.22446 1.000 17.53583 366 ASP B O 1
ATOM 6287 N N . LEU B 1 336 ? 11.20519 39.40067 -9.48781 1.000 18.71648 367 LEU B N 1
ATOM 6288 C CA . LEU B 1 336 ? 11.81236 40.59179 -8.90924 1.000 16.92071 367 LEU B CA 1
ATOM 6289 C C . LEU B 1 336 ? 11.50982 41.82958 -9.74614 1.000 16.29557 367 LEU B C 1
ATOM 6290 O O . LEU B 1 336 ? 11.18820 42.88402 -9.19751 1.000 18.03756 367 LEU B O 1
ATOM 6295 N N . TYR B 1 337 ? 11.56495 41.71176 -11.07454 1.000 17.48691 368 TYR B N 1
ATOM 6296 C CA . TYR B 1 337 ? 11.31941 42.87433 -11.93083 1.000 18.35801 368 TYR B CA 1
ATOM 6297 C C . TYR B 1 337 ? 9.93884 43.48453 -11.68315 1.000 19.67299 368 TYR B C 1
ATOM 6298 O O . TYR B 1 337 ? 9.86738 44.65635 -11.26807 1.000 19.30907 368 TYR B O 1
ATOM 6307 N N . PRO B 1 338 ? 8.82195 42.77040 -11.88457 1.000 19.82544 369 PRO B N 1
ATOM 6308 C CA . PRO B 1 338 ? 7.51430 43.40259 -11.62109 1.000 18.92805 369 PRO B CA 1
ATOM 6309 C C . PRO B 1 338 ? 7.27439 43.73564 -10.15496 1.000 19.99375 369 PRO B C 1
ATOM 6310 O O . PRO B 1 338 ? 6.56363 44.71032 -9.86058 1.000 20.39914 369 PRO B O 1
ATOM 6314 N N . THR B 1 339 ? 7.83051 42.96640 -9.21901 1.000 18.30486 370 THR B N 1
ATOM 6315 C CA . THR B 1 339 ? 7.66683 43.31909 -7.81120 1.000 17.51594 370 THR B CA 1
ATOM 6316 C C . THR B 1 339 ? 8.35222 44.64191 -7.49968 1.000 19.16570 370 THR B C 1
ATOM 6317 O O . THR B 1 339 ? 7.77920 45.51336 -6.83243 1.000 19.85318 370 THR B O 1
ATOM 6321 N N . PHE B 1 340 ? 9.59525 44.79914 -7.96237 1.000 18.90853 371 PHE B N 1
ATOM 6322 C CA . PHE B 1 340 ? 10.34580 46.02173 -7.69690 1.000 17.97800 371 PHE B CA 1
ATOM 6323 C C . PHE B 1 340 ? 9.73382 47.22081 -8.41448 1.000 17.72817 371 PHE B C 1
ATOM 6324 O O . PHE B 1 340 ? 9.65626 48.31617 -7.84256 1.000 19.63753 371 PHE B O 1
ATOM 6332 N N . THR B 1 341 ? 9.34133 47.05717 -9.68343 1.000 19.30316 372 THR B N 1
ATOM 6333 C CA . THR B 1 341 ? 8.73960 48.19642 -10.36929 1.000 20.42843 372 THR B CA 1
ATOM 6334 C C . THR B 1 341 ? 7.38740 48.54627 -9.75750 1.000 22.22903 372 THR B C 1
ATOM 6335 O O . THR B 1 341 ? 7.01081 49.72465 -9.72816 1.000 21.87586 372 THR B O 1
ATOM 6339 N N . GLY B 1 342 ? 6.67934 47.55646 -9.20984 1.000 20.75797 373 GLY B N 1
ATOM 6340 C CA . GLY B 1 342 ? 5.46194 47.85349 -8.46805 1.000 22.68102 373 GLY B CA 1
ATOM 6341 C C . GLY B 1 342 ? 5.72637 48.69880 -7.23492 1.000 21.86004 373 GLY B C 1
ATOM 6342 O O . GLY B 1 342 ? 5.05301 49.70661 -7.00043 1.000 22.81076 373 GLY B O 1
ATOM 6343 N N . LEU B 1 343 ? 6.70901 48.29168 -6.42059 1.000 19.17847 374 LEU B N 1
ATOM 6344 C CA . LEU B 1 343 ? 7.06775 49.06678 -5.23651 1.000 20.48888 374 LEU B CA 1
ATOM 6345 C C . LEU B 1 343 ? 7.53849 50.46899 -5.58669 1.000 20.32849 374 LEU B C 1
ATOM 6346 O O . LEU B 1 343 ? 7.30562 51.40942 -4.81791 1.000 23.11305 374 LEU B O 1
ATOM 6351 N N . ALA B 1 344 ? 8.21498 50.62942 -6.71843 1.000 21.16037 375 ALA B N 1
ATOM 6352 C CA . ALA B 1 344 ? 8.70664 51.93606 -7.12613 1.000 19.44873 375 ALA B CA 1
ATOM 6353 C C . ALA B 1 344 ? 7.65069 52.77438 -7.82131 1.000 21.95243 375 ALA B C 1
ATOM 6354 O O . ALA B 1 344 ? 7.95985 53.89805 -8.24108 1.000 22.44253 375 ALA B O 1
ATOM 6356 N N . GLU B 1 345 ? 6.43841 52.24329 -7.98044 1.000 22.51783 376 GLU B N 1
ATOM 6357 C CA . GLU B 1 345 ? 5.37228 52.93135 -8.70796 1.000 24.21564 376 GLU B CA 1
ATOM 6358 C C . GLU B 1 345 ? 5.86279 53.38277 -10.08127 1.000 29.21739 376 GLU B C 1
ATOM 6359 O O . GLU B 1 345 ? 5.55847 54.48305 -10.55102 1.000 28.24545 376 GLU B O 1
ATOM 6365 N N . ALA B 1 346 ? 6.65275 52.53057 -10.72311 1.000 23.59735 377 ALA B N 1
ATOM 6366 C CA . ALA B 1 346 ? 7.32551 52.88039 -11.96324 1.000 26.45077 377 ALA B CA 1
ATOM 6367 C C . ALA B 1 346 ? 6.52106 52.36632 -13.14551 1.000 35.66320 377 ALA B C 1
ATOM 6368 O O . ALA B 1 346 ? 6.03217 51.23315 -13.13091 1.000 37.95676 377 ALA B O 1
ATOM 6370 N N . LYS B 1 347 ? 6.37707 53.20668 -14.16385 1.000 30.15682 378 LYS B N 1
ATOM 6371 C CA . LYS B 1 347 ? 5.70537 52.78915 -15.38268 1.000 32.24849 378 LYS B CA 1
ATOM 6372 C C . LYS B 1 347 ? 6.65814 51.97754 -16.24997 1.000 29.81278 378 LYS B C 1
ATOM 6373 O O . LYS B 1 347 ? 7.83901 52.31272 -16.38211 1.000 32.49623 378 LYS B O 1
ATOM 6375 N N . LEU B 1 348 ? 6.13863 50.90199 -16.83557 1.000 28.32582 379 LEU B N 1
ATOM 6376 C CA . LEU B 1 348 ? 6.93452 50.08158 -17.73114 1.000 30.06922 379 LEU B CA 1
ATOM 6377 C C . LEU B 1 348 ? 7.02126 50.72629 -19.10989 1.000 32.97550 379 LEU B C 1
ATOM 6378 O O . LEU B 1 348 ? 6.08911 51.41025 -19.53850 1.000 31.44009 379 LEU B O 1
ATOM 6383 N N . PRO B 1 349 ? 8.12695 50.51390 -19.82526 1.000 29.03716 380 PRO B N 1
ATOM 6384 C CA . PRO B 1 349 ? 8.21805 51.01293 -21.20188 1.000 31.83866 380 PRO B CA 1
ATOM 6385 C C . PRO B 1 349 ? 7.14891 50.37304 -22.07204 1.000 30.96576 380 PRO B C 1
ATOM 6386 O O . PRO B 1 349 ? 6.69515 49.25524 -21.81564 1.000 29.23406 380 PRO B O 1
ATOM 6390 N N . LYS B 1 350 ? 6.73730 51.10141 -23.10656 1.000 32.80825 381 LYS B N 1
ATOM 6391 C CA . LYS B 1 350 ? 5.72524 50.58153 -24.01526 1.000 36.05911 381 LYS B CA 1
ATOM 6392 C C . LYS B 1 350 ? 6.22211 49.30280 -24.67682 1.000 29.03418 381 LYS B C 1
ATOM 6393 O O . LYS B 1 350 ? 7.33868 49.25190 -25.20090 1.000 35.18220 381 LYS B O 1
ATOM 6395 N N . GLY B 1 351 ? 5.39718 48.25981 -24.62871 1.000 31.79730 382 GLY B N 1
ATOM 6396 C CA . GLY B 1 351 ? 5.72800 46.99747 -25.25427 1.000 33.42088 382 GLY B CA 1
ATOM 6397 C C . GLY B 1 351 ? 6.58590 46.06573 -24.42599 1.000 30.78882 382 GLY B C 1
ATOM 6398 O O . GLY B 1 351 ? 6.86699 44.95063 -24.88026 1.000 29.10064 382 GLY B O 1
ATOM 6399 N N . LYS B 1 352 ? 7.00938 46.47805 -23.23249 1.000 26.24777 383 LYS B N 1
ATOM 6400 C CA . LYS B 1 352 ? 7.84037 45.61389 -22.40213 1.000 25.54154 383 LYS B CA 1
ATOM 6401 C C . LYS B 1 352 ? 7.05822 44.37828 -21.98227 1.000 25.77368 383 LYS B C 1
ATOM 6402 O O . LYS B 1 352 ? 5.91507 44.47794 -21.53112 1.000 27.13066 383 LYS B O 1
ATOM 6408 N N . GLN B 1 353 ? 7.67591 43.20898 -22.14467 1.000 23.17280 384 GLN B N 1
ATOM 6409 C CA A GLN B 1 353 ? 7.08906 41.92985 -21.77121 0.524 24.42802 384 GLN B CA 1
ATOM 6410 C CA B GLN B 1 353 ? 7.07432 41.94391 -21.75555 0.476 24.43266 384 GLN B CA 1
ATOM 6411 C C . GLN B 1 353 ? 7.81783 41.38364 -20.55165 1.000 23.82063 384 GLN B C 1
ATOM 6412 O O . GLN B 1 353 ? 9.03668 41.53991 -20.43552 1.000 23.04572 384 GLN B O 1
ATOM 6423 N N . LEU B 1 354 ? 7.06758 40.74516 -19.65232 1.000 22.70759 385 LEU B N 1
ATOM 6424 C CA . LEU B 1 354 ? 7.60637 40.20113 -18.41205 1.000 20.55524 385 LEU B CA 1
ATOM 6425 C C . LEU B 1 354 ? 7.04569 38.80625 -18.18531 1.000 21.47838 385 LEU B C 1
ATOM 6426 O O . LEU B 1 354 ? 5.85665 38.55857 -18.41285 1.000 24.27135 385 LEU B O 1
ATOM 6431 N N . ASP B 1 355 ? 7.90477 37.89631 -17.72960 1.000 19.86341 386 ASP B N 1
ATOM 6432 C CA . ASP B 1 355 ? 7.49217 36.52215 -17.50540 1.000 18.56171 386 ASP B CA 1
ATOM 6433 C C . ASP B 1 355 ? 7.15980 36.22081 -16.05022 1.000 21.43598 386 ASP B C 1
ATOM 6434 O O . ASP B 1 355 ? 6.62028 35.14634 -15.77034 1.000 22.92577 386 ASP B O 1
ATOM 6439 N N . GLY B 1 356 ? 7.48065 37.12524 -15.12567 1.000 20.14720 387 GLY B N 1
ATOM 6440 C CA . GLY B 1 356 ? 7.22439 36.92215 -13.71662 1.000 19.39149 387 GLY B CA 1
ATOM 6441 C C . GLY B 1 356 ? 6.02407 37.71644 -13.23171 1.000 20.32209 387 GLY B C 1
ATOM 6442 O O . GLY B 1 356 ? 5.26675 38.30070 -14.01003 1.000 21.09752 387 GLY B O 1
ATOM 6443 N N . LYS B 1 357 ? 5.85728 37.73235 -11.90637 1.000 18.98049 388 LYS B N 1
ATOM 6444 C CA . LYS B 1 357 ? 4.68716 38.31232 -11.25881 1.000 19.44588 388 LYS B CA 1
ATOM 6445 C C . LYS B 1 357 ? 5.10034 39.26183 -10.14622 1.000 19.05122 388 LYS B C 1
ATOM 6446 O O . LYS B 1 357 ? 6.14117 39.08035 -9.50608 1.000 20.42795 388 LYS B O 1
ATOM 6452 N N . ASN B 1 358 ? 4.25226 40.26215 -9.89676 1.000 19.50717 389 ASN B N 1
ATOM 6453 C CA . ASN B 1 358 ? 4.39135 41.10138 -8.71144 1.000 19.85595 389 ASN B CA 1
ATOM 6454 C C . ASN B 1 358 ? 3.84906 40.31823 -7.52424 1.000 20.11001 389 ASN B C 1
ATOM 6455 O O . ASN B 1 358 ? 2.62895 40.17920 -7.37219 1.000 22.16788 389 ASN B O 1
ATOM 6460 N N . ILE B 1 359 ? 4.74018 39.80227 -6.67456 1.000 16.74602 390 ILE B N 1
ATOM 6461 C CA . ILE B 1 359 ? 4.33650 38.83418 -5.66196 1.000 17.03841 390 ILE B CA 1
ATOM 6462 C C . ILE B 1 359 ? 4.24707 39.43515 -4.26116 1.000 18.93102 390 ILE B C 1
ATOM 6463 O O . ILE B 1 359 ? 4.00212 38.69183 -3.30762 1.000 19.39622 390 ILE B O 1
ATOM 6468 N N . MET B 1 360 ? 4.43080 40.75099 -4.09807 1.000 20.28062 391 MET B N 1
ATOM 6469 C CA . MET B 1 360 ? 4.51961 41.26789 -2.73193 1.000 18.26158 391 MET B CA 1
ATOM 6470 C C . MET B 1 360 ? 3.22030 41.04514 -1.95872 1.000 20.59268 391 MET B C 1
ATOM 6471 O O . MET B 1 360 ? 3.25695 40.64218 -0.79227 1.000 20.62426 391 MET B O 1
ATOM 6476 N N . ASP B 1 361 ? 2.06298 41.30765 -2.57900 1.000 19.74554 392 ASP B N 1
ATOM 6477 C CA . ASP B 1 361 ? 0.81081 41.05715 -1.86552 1.000 21.82600 392 ASP B CA 1
ATOM 6478 C C . ASP B 1 361 ? 0.64206 39.56901 -1.55759 1.000 21.78386 392 ASP B C 1
ATOM 6479 O O . ASP B 1 361 ? 0.13258 39.20444 -0.49248 1.000 20.55291 392 ASP B O 1
ATOM 6484 N N . ASP B 1 362 ? 1.08004 38.68886 -2.46568 1.000 21.07867 393 ASP B N 1
ATOM 6485 C CA . ASP B 1 362 ? 1.02345 37.25816 -2.17296 1.000 21.28403 393 ASP B CA 1
ATOM 6486 C C . ASP B 1 362 ? 1.87612 36.91498 -0.96226 1.000 19.92473 393 ASP B C 1
ATOM 6487 O O . ASP B 1 362 ? 1.49088 36.08027 -0.13753 1.000 19.39667 393 ASP B O 1
ATOM 6492 N N . VAL B 1 363 ? 3.05476 37.53759 -0.85345 1.000 19.23837 394 VAL B N 1
ATOM 6493 C CA . VAL B 1 363 ? 3.94699 37.25737 0.26550 1.000 20.18742 394 VAL B CA 1
ATOM 6494 C C . VAL B 1 363 ? 3.31500 37.71140 1.57694 1.000 22.74421 394 VAL B C 1
ATOM 6495 O O . VAL B 1 363 ? 3.31754 36.97765 2.57464 1.000 21.11707 394 VAL B O 1
ATOM 6499 N N . LEU B 1 364 ? 2.74622 38.91527 1.58996 1.000 20.08895 395 LEU B N 1
ATOM 6500 C CA . LEU B 1 364 ? 2.14921 39.42126 2.82428 1.000 19.60934 395 LEU B CA 1
ATOM 6501 C C . LEU B 1 364 ? 0.90682 38.61977 3.21640 1.000 21.86642 395 LEU B C 1
ATOM 6502 O O . LEU B 1 364 ? 0.64006 38.41980 4.40814 1.000 22.05547 395 LEU B O 1
ATOM 6507 N N . LYS B 1 365 ? 0.13027 38.16672 2.23715 1.000 18.76454 396 LYS B N 1
ATOM 6508 C CA . LYS B 1 365 ? -1.12656 37.46975 2.50477 1.000 21.26394 396 LYS B CA 1
ATOM 6509 C C . LYS B 1 365 ? -0.97420 35.95391 2.55542 1.000 20.77472 396 LYS B C 1
ATOM 6510 O O . LYS B 1 365 ? -1.95590 35.25289 2.84525 1.000 19.24403 396 LYS B O 1
ATOM 6516 N N . ASN B 1 366 ? 0.23104 35.43851 2.29861 1.000 18.82647 397 ASN B N 1
ATOM 6517 C CA . ASN B 1 366 ? 0.48398 33.99982 2.19797 1.000 19.25243 397 ASN B CA 1
ATOM 6518 C C . ASN B 1 366 ? -0.46218 33.32768 1.20199 1.000 19.25855 397 ASN B C 1
ATOM 6519 O O . ASN B 1 366 ? -1.09969 32.31592 1.50143 1.000 21.63966 397 ASN B O 1
ATOM 6524 N N . THR B 1 367 ? -0.55342 33.90276 0.00372 1.000 20.24772 398 THR B N 1
ATOM 6525 C CA . THR B 1 367 ? -1.30447 33.31025 -1.09299 1.000 20.64455 398 THR B CA 1
ATOM 6526 C C . THR B 1 367 ? -0.34580 32.86588 -2.19362 1.000 21.05155 398 THR B C 1
ATOM 6527 O O . THR B 1 367 ? 0.82398 33.25463 -2.21646 1.000 20.33371 398 THR B O 1
ATOM 6531 N N . GLU B 1 368 ? -0.85436 32.03192 -3.10605 1.000 19.38638 399 GLU B N 1
ATOM 6532 C CA . GLU B 1 368 ? -0.03221 31.26530 -4.04269 1.000 18.15234 399 GLU B CA 1
ATOM 6533 C C . GLU B 1 368 ? 0.06408 31.97131 -5.39599 1.000 20.22922 399 GLU B C 1
ATOM 6534 O O . GLU B 1 368 ? -0.86953 31.86893 -6.20999 1.000 22.15961 399 GLU B O 1
ATOM 6540 N N . PRO B 1 369 ? 1.16333 32.67481 -5.70099 1.000 17.82119 400 PRO B N 1
ATOM 6541 C CA . PRO B 1 369 ? 1.19291 33.45464 -6.95190 1.000 19.77263 400 PRO B CA 1
ATOM 6542 C C . PRO B 1 369 ? 1.11843 32.59981 -8.20215 1.000 19.76644 400 PRO B C 1
ATOM 6543 O O . PRO B 1 369 ? 0.51363 33.02594 -9.19328 1.000 21.62432 400 PRO B O 1
ATOM 6547 N N . TYR B 1 370 ? 1.73157 31.41618 -8.20409 1.000 19.60493 401 TYR B N 1
ATOM 6548 C CA . TYR B 1 370 ? 1.75744 30.58259 -9.39710 1.000 19.61007 401 TYR B CA 1
ATOM 6549 C C . TYR B 1 370 ? 0.72364 29.46864 -9.33982 1.000 18.50813 401 TYR B C 1
ATOM 6550 O O . TYR B 1 370 ? 0.92512 28.40599 -9.92785 1.000 19.21939 401 TYR B O 1
ATOM 6559 N N . LYS B 1 371 ? -0.39307 29.70058 -8.64672 1.000 19.95837 402 LYS B N 1
ATOM 6560 C CA . LYS B 1 371 ? -1.47803 28.72098 -8.63250 1.000 20.29445 402 LYS B CA 1
ATOM 6561 C C . LYS B 1 371 ? -1.87384 28.34246 -10.05421 1.000 19.23276 402 LYS B C 1
ATOM 6562 O O . LYS B 1 371 ? -2.18913 29.21220 -10.87727 1.000 21.14901 402 LYS B O 1
ATOM 6568 N N . ASP B 1 372 ? -1.82603 27.04002 -10.34113 1.000 21.07738 403 ASP B N 1
ATOM 6569 C CA . ASP B 1 372 ? -2.19181 26.46129 -11.63753 1.000 21.38955 403 ASP B CA 1
ATOM 6570 C C . ASP B 1 372 ? -1.30991 26.96663 -12.77005 1.000 21.02629 403 ASP B C 1
ATOM 6571 O O . ASP B 1 372 ? -1.71648 26.93580 -13.93489 1.000 23.32653 403 ASP B O 1
ATOM 6576 N N . GLU B 1 373 ? -0.10130 27.42147 -12.45860 1.000 19.12709 404 GLU B N 1
ATOM 6577 C CA . GLU B 1 373 ? 0.81685 27.93443 -13.46136 1.000 19.22179 404 GLU B CA 1
ATOM 6578 C C . GLU B 1 373 ? 2.19439 27.32208 -13.24383 1.000 19.66916 404 GLU B C 1
ATOM 6579 O O . GLU B 1 373 ? 2.49333 26.76133 -12.18369 1.000 22.14743 404 GLU B O 1
ATOM 6585 N N . MET B 1 374 ? 3.02981 27.44409 -14.27125 1.000 18.52829 405 MET B N 1
ATOM 6586 C CA . MET B 1 374 ? 4.30788 26.75306 -14.34730 1.000 19.46898 405 MET B CA 1
ATOM 6587 C C . MET B 1 374 ? 5.47619 27.66837 -14.01040 1.000 18.77983 405 MET B C 1
ATOM 6588 O O . MET B 1 374 ? 5.47008 28.85581 -14.34219 1.000 19.23924 405 MET B O 1
ATOM 6593 N N . ILE B 1 375 ? 6.48394 27.08783 -13.37132 1.000 18.42604 406 ILE B N 1
ATOM 6594 C CA . ILE B 1 375 ? 7.82936 27.64092 -13.30164 1.000 17.34421 406 ILE B CA 1
ATOM 6595 C C . ILE B 1 375 ? 8.73862 26.64021 -14.00786 1.000 17.53321 406 ILE B C 1
ATOM 6596 O O . ILE B 1 375 ? 8.65941 25.43352 -13.74968 1.000 18.76186 406 ILE B O 1
ATOM 6601 N N . TYR B 1 376 ? 9.56841 27.13692 -14.92831 1.000 17.37140 407 TYR B N 1
ATOM 6602 C CA . TYR B 1 376 ? 10.22493 26.31241 -15.93223 1.000 19.81446 407 TYR B CA 1
ATOM 6603 C C . TYR B 1 376 ? 11.73925 26.43138 -15.87255 1.000 18.72934 407 TYR B C 1
ATOM 6604 O O . TYR B 1 376 ? 12.28464 27.46606 -15.47992 1.000 18.96373 407 TYR B O 1
ATOM 6613 N N . SER B 1 377 ? 12.40391 25.38955 -16.37095 1.000 17.51193 408 SER B N 1
ATOM 6614 C CA . SER B 1 377 ? 13.79318 25.50267 -16.79084 1.000 19.46754 408 SER B CA 1
ATOM 6615 C C . SER B 1 377 ? 14.03917 24.61781 -18.00419 1.000 18.92967 408 SER B C 1
ATOM 6616 O O . SER B 1 377 ? 13.54904 23.48539 -18.07820 1.000 16.42002 408 SER B O 1
ATOM 6619 N N . LEU B 1 378 ? 14.80905 25.14067 -18.95766 1.000 17.78277 409 LEU B N 1
ATOM 6620 C CA . LEU B 1 378 ? 15.30752 24.32145 -20.05001 1.000 16.71292 409 LEU B CA 1
ATOM 6621 C C . LEU B 1 378 ? 16.75805 24.70841 -20.26946 1.000 16.40638 409 LEU B C 1
ATOM 6622 O O . LEU B 1 378 ? 17.06161 25.88719 -20.46988 1.000 17.10909 409 LEU B O 1
ATOM 6627 N N . ARG B 1 379 ? 17.65070 23.72708 -20.20047 1.000 15.62528 410 ARG B N 1
ATOM 6628 C CA . ARG B 1 379 ? 19.08372 23.95684 -20.33199 1.000 16.51694 410 ARG B CA 1
ATOM 6629 C C . ARG B 1 379 ? 19.60218 23.15690 -21.52096 1.000 17.16126 410 ARG B C 1
ATOM 6630 O O . ARG B 1 379 ? 19.40105 21.93615 -21.60233 1.000 18.11090 410 ARG B O 1
ATOM 6638 N N . TYR B 1 380 ? 20.24672 23.85324 -22.45702 1.000 18.45062 411 TYR B N 1
ATOM 6639 C CA . TYR B 1 380 ? 20.75110 23.19192 -23.65221 1.000 18.28024 411 TYR B CA 1
ATOM 6640 C C . TYR B 1 380 ? 21.96832 22.33622 -23.31781 1.000 17.60456 411 TYR B C 1
ATOM 6641 O O . TYR B 1 380 ? 22.86703 22.75322 -22.57840 1.000 18.05411 411 TYR B O 1
ATOM 6650 N N . ARG B 1 381 ? 21.98392 21.12344 -23.85272 1.000 17.18155 412 ARG B N 1
ATOM 6651 C CA . ARG B 1 381 ? 23.12197 20.21801 -23.74267 1.000 18.56553 412 ARG B CA 1
ATOM 6652 C C . ARG B 1 381 ? 23.68908 19.96564 -25.13718 1.000 19.55380 412 ARG B C 1
ATOM 6653 O O . ARG B 1 381 ? 23.25019 20.55383 -26.12567 1.000 18.03218 412 ARG B O 1
ATOM 6661 N N . GLU B 1 382 ? 24.66493 19.06395 -25.21911 1.000 18.89902 413 GLU B N 1
ATOM 6662 C CA . GLU B 1 382 ? 25.30681 18.78915 -26.50453 1.000 18.07764 413 GLU B CA 1
ATOM 6663 C C . GLU B 1 382 ? 24.47931 17.74112 -27.23833 1.000 17.84674 413 GLU B C 1
ATOM 6664 O O . GLU B 1 382 ? 24.77616 16.54680 -27.24024 1.000 20.67656 413 GLU B O 1
ATOM 6670 N N . GLY B 1 383 ? 23.40947 18.21377 -27.87529 1.000 20.11344 414 GLY B N 1
ATOM 6671 C CA . GLY B 1 383 ? 22.57036 17.37354 -28.70331 1.000 18.90979 414 GLY B CA 1
ATOM 6672 C C . GLY B 1 383 ? 21.19813 17.06515 -28.14298 1.000 20.59963 414 GLY B C 1
ATOM 6673 O O . GLY B 1 383 ? 20.41783 16.37605 -28.81310 1.000 22.70993 414 GLY B O 1
ATOM 6674 N N . TYR B 1 384 ? 20.87628 17.54245 -26.94561 1.000 19.16859 415 TYR B N 1
ATOM 6675 C CA . TYR B 1 384 ? 19.57392 17.30561 -26.32881 1.000 16.14046 415 TYR B CA 1
ATOM 6676 C C . TYR B 1 384 ? 19.35287 18.42815 -25.31465 1.000 17.75763 415 TYR B C 1
ATOM 6677 O O . TYR B 1 384 ? 20.22062 19.28449 -25.11736 1.000 17.93905 415 TYR B O 1
ATOM 6686 N N . ASN B 1 385 ? 18.17785 18.43263 -24.68093 1.000 17.44149 416 ASN B N 1
ATOM 6687 C CA . ASN B 1 385 ? 17.82103 19.44608 -23.69894 1.000 17.69801 416 ASN B CA 1
ATOM 6688 C C . ASN B 1 385 ? 17.47055 18.80305 -22.36491 1.000 16.24472 416 ASN B C 1
ATOM 6689 O O . ASN B 1 385 ? 16.76465 17.78772 -22.31456 1.000 17.13722 416 ASN B O 1
ATOM 6694 N N . ASP B 1 386 ? 17.97413 19.40060 -21.28402 1.000 16.37789 417 ASP B N 1
ATOM 6695 C CA . ASP B 1 386 ? 17.47133 19.12648 -19.94220 1.000 17.44353 417 ASP B CA 1
ATOM 6696 C C . ASP B 1 386 ? 16.29737 20.05770 -19.64469 1.000 15.54069 417 ASP B C 1
ATOM 6697 O O . ASP B 1 386 ? 16.31952 21.23405 -20.01562 1.000 17.38674 417 ASP B O 1
ATOM 6702 N N . VAL B 1 387 ? 15.26572 19.52805 -18.98126 1.000 15.41335 418 VAL B N 1
ATOM 6703 C CA . VAL B 1 387 ? 14.05215 20.28823 -18.69176 1.000 15.48462 418 VAL B CA 1
ATOM 6704 C C . VAL B 1 387 ? 13.61430 20.06141 -17.24711 1.000 16.93297 418 VAL B C 1
ATOM 6705 O O . VAL B 1 387 ? 13.77935 18.97406 -16.68420 1.000 16.09029 418 VAL B O 1
ATOM 6709 N N . GLY B 1 388 ? 13.05026 21.10428 -16.65613 1.000 17.26631 419 GLY B N 1
ATOM 6710 C CA . GLY B 1 388 ? 12.26150 20.96202 -15.44396 1.000 15.71010 419 GLY B CA 1
ATOM 6711 C C . GLY B 1 388 ? 11.04220 21.85674 -15.54194 1.000 16.52749 419 GLY B C 1
ATOM 6712 O O . GLY B 1 388 ? 11.08953 22.93095 -16.13188 1.000 17.65288 419 GLY B O 1
ATOM 6713 N N . ALA B 1 389 ? 9.92919 21.39963 -14.96888 1.000 17.41291 420 ALA B N 1
ATOM 6714 C CA . ALA B 1 389 ? 8.73350 22.23599 -14.97049 1.000 17.88170 420 ALA B CA 1
ATOM 6715 C C . ALA B 1 389 ? 7.89934 21.90070 -13.74625 1.000 18.33136 420 ALA B C 1
ATOM 6716 O O . ALA B 1 389 ? 7.57129 20.73330 -13.53172 1.000 19.84044 420 ALA B O 1
ATOM 6718 N N . ARG B 1 390 ? 7.56712 22.91541 -12.95207 1.000 17.49245 421 ARG B N 1
ATOM 6719 C CA . ARG B 1 390 ? 6.82855 22.72208 -11.70811 1.000 18.00975 421 ARG B CA 1
ATOM 6720 C C . ARG B 1 390 ? 5.49043 23.44937 -11.72162 1.000 17.46522 421 ARG B C 1
ATOM 6721 O O . ARG B 1 390 ? 5.41990 24.64161 -12.04535 1.000 18.06173 421 ARG B O 1
ATOM 6729 N N . MET B 1 391 ? 4.43378 22.73997 -11.32845 1.000 18.09246 422 MET B N 1
ATOM 6730 C CA A MET B 1 391 ? 3.14069 23.36514 -11.07713 0.618 20.66851 422 MET B CA 1
ATOM 6731 C CA B MET B 1 391 ? 3.12302 23.34154 -11.09990 0.382 20.67429 422 MET B CA 1
ATOM 6732 C C . MET B 1 391 ? 2.61668 22.82361 -9.76003 1.000 18.37797 422 MET B C 1
ATOM 6733 O O . MET B 1 391 ? 2.39623 21.62014 -9.62000 1.000 20.68347 422 MET B O 1
ATOM 6742 N N . GLY B 1 392 ? 2.46100 23.71392 -8.78121 1.000 19.31237 423 GLY B N 1
ATOM 6743 C CA . GLY B 1 392 ? 1.97808 23.26846 -7.48081 1.000 20.29599 423 GLY B CA 1
ATOM 6744 C C . GLY B 1 392 ? 2.94306 22.27089 -6.87823 1.000 21.62034 423 GLY B C 1
ATOM 6745 O O . GLY B 1 392 ? 4.15891 22.48861 -6.86132 1.000 20.61456 423 GLY B O 1
ATOM 6746 N N . ASP B 1 393 ? 2.40828 21.14565 -6.39523 1.000 17.89727 424 ASP B N 1
ATOM 6747 C CA . ASP B 1 393 ? 3.22605 20.12243 -5.75639 1.000 17.71853 424 ASP B CA 1
ATOM 6748 C C . ASP B 1 393 ? 3.97069 19.23557 -6.73616 1.000 18.29244 424 ASP B C 1
ATOM 6749 O O . ASP B 1 393 ? 4.69873 18.34621 -6.28835 1.000 18.79996 424 ASP B O 1
ATOM 6754 N N . TRP B 1 394 ? 3.79294 19.42407 -8.04212 1.000 19.38727 425 TRP B N 1
ATOM 6755 C CA . TRP B 1 394 ? 4.24471 18.45887 -9.03363 1.000 19.38658 425 TRP B CA 1
ATOM 6756 C C . TRP B 1 394 ? 5.34653 19.03538 -9.90644 1.000 18.29602 425 TRP B C 1
ATOM 6757 O O . TRP B 1 394 ? 5.32608 20.21846 -10.24609 1.000 18.41253 425 TRP B O 1
ATOM 6768 N N . LYS B 1 395 ? 6.30032 18.18412 -10.26899 1.000 18.19191 426 LYS B N 1
ATOM 6769 C CA . LYS B 1 395 ? 7.37855 18.58832 -11.15690 1.000 19.57749 426 LYS B CA 1
ATOM 6770 C C . LYS B 1 395 ? 7.65119 17.48566 -12.16184 1.000 18.73256 426 LYS B C 1
ATOM 6771 O O . LYS B 1 395 ? 7.66030 16.30307 -11.81329 1.000 17.65267 426 LYS B O 1
ATOM 6777 N N . ILE B 1 396 ? 7.89177 17.87699 -13.40777 1.000 18.47830 427 ILE B N 1
ATOM 6778 C CA . ILE B 1 396 ? 8.41735 16.96494 -14.41226 1.000 16.99378 427 ILE B CA 1
ATOM 6779 C C . ILE B 1 396 ? 9.86915 17.32758 -14.66340 1.000 14.96716 427 ILE B C 1
ATOM 6780 O O . ILE B 1 396 ? 10.24673 18.50510 -14.64319 1.000 16.85318 427 ILE B O 1
ATOM 6785 N N . THR B 1 397 ? 10.68676 16.30062 -14.87147 1.000 15.79612 428 THR B N 1
ATOM 6786 C CA . THR B 1 397 ? 12.11351 16.48166 -15.06622 1.000 15.54427 428 THR B CA 1
ATOM 6787 C C . THR B 1 397 ? 12.57761 15.56289 -16.17922 1.000 16.94034 428 THR B C 1
ATOM 6788 O O . THR B 1 397 ? 12.23039 14.37763 -16.19765 1.000 18.44340 428 THR B O 1
ATOM 6792 N N . ARG B 1 398 ? 13.37790 16.10213 -17.09060 1.000 16.65625 429 ARG B N 1
ATOM 6793 C CA . ARG B 1 398 ? 14.14679 15.26979 -18.00375 1.000 15.67053 429 ARG B CA 1
ATOM 6794 C C . ARG B 1 398 ? 15.60591 15.67908 -17.89196 1.000 16.17262 429 ARG B C 1
ATOM 6795 O O . ARG B 1 398 ? 15.94616 16.84822 -18.10216 1.000 17.20746 429 ARG B O 1
ATOM 6803 N N . MET B 1 399 ? 16.45496 14.72059 -17.52381 1.000 16.79131 430 MET B N 1
ATOM 6804 C CA . MET B 1 399 ? 17.88682 14.93815 -17.36411 1.000 15.36977 430 MET B CA 1
ATOM 6805 C C . MET B 1 399 ? 18.63548 13.88507 -18.17201 1.000 15.49500 430 MET B C 1
ATOM 6806 O O . MET B 1 399 ? 18.23863 12.72041 -18.20097 1.000 16.76304 430 MET B O 1
ATOM 6811 N N . GLY B 1 400 ? 19.71154 14.30636 -18.84095 1.000 16.45900 431 GLY B N 1
ATOM 6812 C CA . GLY B 1 400 ? 20.53503 13.38369 -19.60745 1.000 15.50260 431 GLY B CA 1
ATOM 6813 C C . GLY B 1 400 ? 19.85012 12.72861 -20.78692 1.000 16.79854 431 GLY B C 1
ATOM 6814 O O . GLY B 1 400 ? 20.36181 11.72896 -21.29883 1.000 16.27926 431 GLY B O 1
ATOM 6815 N N . ASN B 1 401 ? 18.71014 13.26089 -21.21870 1.000 17.62584 432 ASN B N 1
ATOM 6816 C CA . ASN B 1 401 ? 17.86932 12.69520 -22.27137 1.000 17.14952 432 ASN B CA 1
ATOM 6817 C C . ASN B 1 401 ? 17.27153 11.34815 -21.88111 1.000 17.15883 432 ASN B C 1
ATOM 6818 O O . ASN B 1 401 ? 16.83275 10.58859 -22.74999 1.000 16.57679 432 ASN B O 1
ATOM 6823 N N . GLU B 1 402 ? 17.22660 11.04914 -20.58646 1.000 17.94687 433 GLU B N 1
ATOM 6824 C CA . GLU B 1 402 ? 16.60943 9.84886 -20.05164 1.000 17.49067 433 GLU B CA 1
ATOM 6825 C C . GLU B 1 402 ? 15.08632 9.95738 -20.11441 1.000 17.42295 433 GLU B C 1
ATOM 6826 O O . GLU B 1 402 ? 14.54834 11.00970 -20.45131 1.000 18.18649 433 GLU B O 1
ATOM 6832 N N . PRO B 1 403 ? 14.35934 8.87484 -19.81577 1.000 17.81226 434 PRO B N 1
ATOM 6833 C CA . PRO B 1 403 ? 12.89134 8.96652 -19.79733 1.000 16.68255 434 PRO B CA 1
ATOM 6834 C C . PRO B 1 403 ? 12.40641 10.05380 -18.85103 1.000 18.50249 434 PRO B C 1
ATOM 6835 O O . PRO B 1 403 ? 13.03713 10.35994 -17.83356 1.000 19.19584 434 PRO B O 1
ATOM 6839 N N . TRP B 1 404 ? 11.26026 10.62791 -19.19945 1.000 17.75500 435 TRP B N 1
ATOM 6840 C CA . TRP B 1 404 ? 10.65200 11.67611 -18.39798 1.000 17.12047 435 TRP B CA 1
ATOM 6841 C C . TRP B 1 404 ? 10.30768 11.18228 -16.99831 1.000 19.78304 435 TRP B C 1
ATOM 6842 O O . TRP B 1 404 ? 9.88951 10.03565 -16.80412 1.000 19.05701 435 TRP B O 1
ATOM 6853 N N . ARG B 1 405 ? 10.46691 12.07311 -16.02741 1.000 18.67684 436 ARG B N 1
ATOM 6854 C CA . ARG B 1 405 ? 10.12748 11.79928 -14.63981 1.000 18.22417 436 ARG B CA 1
ATOM 6855 C C . ARG B 1 405 ? 9.02744 12.74041 -14.17141 1.000 16.46062 436 ARG B C 1
ATOM 6856 O O . ARG B 1 405 ? 9.00753 13.92138 -14.53027 1.000 18.54041 436 ARG B O 1
ATOM 6864 N N . LEU B 1 406 ? 8.11994 12.20693 -13.35867 1.000 17.47043 437 LEU B N 1
ATOM 6865 C CA . LEU B 1 406 ? 7.12265 12.99421 -12.64938 1.000 17.74774 437 LEU B CA 1
ATOM 6866 C C . LEU B 1 406 ? 7.36475 12.82337 -11.15747 1.000 17.37555 437 LEU B C 1
ATOM 6867 O O . LEU B 1 406 ? 7.46380 11.69501 -10.67161 1.000 17.41940 437 LEU B O 1
ATOM 6872 N N . HIS B 1 407 ? 7.47714 13.93298 -10.43533 1.000 17.73181 438 HIS B N 1
ATOM 6873 C CA . HIS B 1 407 ? 7.74189 13.88490 -9.00488 1.000 16.78123 438 HIS B CA 1
ATOM 6874 C C . HIS B 1 407 ? 6.70602 14.69798 -8.25359 1.000 17.08705 438 HIS B C 1
ATOM 6875 O O . HIS B 1 407 ? 6.31202 15.77959 -8.69740 1.000 17.34793 438 HIS B O 1
ATOM 6882 N N . ASN B 1 408 ? 6.26999 14.18119 -7.10468 1.000 17.27110 439 ASN B N 1
ATOM 6883 C CA . ASN B 1 408 ? 5.59810 15.05845 -6.15491 1.000 17.73867 439 ASN B CA 1
ATOM 6884 C C . ASN B 1 408 ? 6.71519 15.72737 -5.37268 1.000 18.48034 439 ASN B C 1
ATOM 6885 O O . ASN B 1 408 ? 7.29672 15.13181 -4.46329 1.000 18.60966 439 ASN B O 1
ATOM 6890 N N . ILE B 1 409 ? 7.05929 16.95213 -5.77575 1.000 16.59346 440 ILE B N 1
ATOM 6891 C CA . ILE B 1 409 ? 8.26379 17.58518 -5.25438 1.000 17.49718 440 ILE B CA 1
ATOM 6892 C C . ILE B 1 409 ? 8.07990 17.99910 -3.80759 1.000 17.81805 440 ILE B C 1
ATOM 6893 O O . ILE B 1 409 ? 9.06523 18.16721 -3.07831 1.000 19.37086 440 ILE B O 1
ATOM 6898 N N . THR B 1 410 ? 6.83499 18.13138 -3.35352 1.000 18.40936 441 THR B N 1
ATOM 6899 C CA . THR B 1 410 ? 6.60117 18.42184 -1.94491 1.000 19.41960 441 THR B CA 1
ATOM 6900 C C . THR B 1 410 ? 6.87283 17.20294 -1.06695 1.000 20.41207 441 THR B C 1
ATOM 6901 O O . THR B 1 410 ? 7.43669 17.33380 0.02904 1.000 21.27692 441 THR B O 1
ATOM 6905 N N . GLN B 1 411 ? 6.47979 16.01211 -1.52303 1.000 18.72467 442 GLN B N 1
ATOM 6906 C CA . GLN B 1 411 ? 6.71863 14.78774 -0.77062 1.000 18.85714 442 GLN B CA 1
ATOM 6907 C C . GLN B 1 411 ? 8.06531 14.14890 -1.07699 1.000 20.99144 442 GLN B C 1
ATOM 6908 O O . GLN B 1 411 ? 8.53317 13.31907 -0.29009 1.000 22.71497 442 GLN B O 1
ATOM 6914 N N . ASP B 1 412 ? 8.71326 14.53684 -2.19101 1.000 19.27415 443 ASP B N 1
ATOM 6915 C CA . ASP B 1 412 ? 9.89417 13.84945 -2.73050 1.000 16.49537 443 ASP B CA 1
ATOM 6916 C C . ASP B 1 412 ? 10.84133 14.93252 -3.25741 1.000 17.01503 443 ASP B C 1
ATOM 6917 O O . ASP B 1 412 ? 11.09717 15.03615 -4.45923 1.000 16.58246 443 ASP B O 1
ATOM 6922 N N . ILE B 1 413 ? 11.36111 15.75626 -2.33648 1.000 17.77996 444 ILE B N 1
ATOM 6923 C CA . ILE B 1 413 ? 12.14028 16.93108 -2.73352 1.000 17.80714 444 ILE B CA 1
ATOM 6924 C C . ILE B 1 413 ? 13.43125 16.51967 -3.43867 1.000 16.15766 444 ILE B C 1
ATOM 6925 O O . ILE B 1 413 ? 13.97688 17.28518 -4.24237 1.000 17.74691 444 ILE B O 1
ATOM 6930 N N . GLY B 1 414 ? 13.92951 15.31939 -3.16257 1.000 17.59205 445 GLY B N 1
ATOM 6931 C CA . GLY B 1 414 ? 15.13745 14.79448 -3.77523 1.000 17.12975 445 GLY B CA 1
ATOM 6932 C C . GLY B 1 414 ? 14.95849 14.15504 -5.12518 1.000 17.06888 445 GLY B C 1
ATOM 6933 O O . GLY B 1 414 ? 15.92877 13.62840 -5.67648 1.000 17.24958 445 GLY B O 1
ATOM 6934 N N . GLU B 1 415 ? 13.74054 14.16228 -5.66525 1.000 16.20693 446 GLU B N 1
ATOM 6935 C CA . GLU B 1 415 ? 13.45019 13.63003 -7.00656 1.000 14.87391 446 GLU B CA 1
ATOM 6936 C C . GLU B 1 415 ? 13.91316 12.17287 -7.15664 1.000 15.91920 446 GLU B C 1
ATOM 6937 O O . GLU B 1 415 ? 14.53363 11.77422 -8.14784 1.000 16.50260 446 GLU B O 1
ATOM 6943 N N . LYS B 1 416 ? 13.56619 11.35423 -6.16683 1.000 16.57418 447 LYS B N 1
ATOM 6944 C CA . LYS B 1 416 ? 13.98524 9.95716 -6.13958 1.000 15.22585 447 LYS B CA 1
ATOM 6945 C C . LYS B 1 416 ? 12.95718 8.99259 -6.71071 1.000 18.25556 447 LYS B C 1
ATOM 6946 O O . LYS B 1 416 ? 13.33929 7.91653 -7.18957 1.000 19.26039 447 LYS B O 1
ATOM 6952 N N . LYS B 1 417 ? 11.66692 9.33685 -6.66216 1.000 18.05228 448 LYS B N 1
ATOM 6953 C CA . LYS B 1 417 ? 10.58663 8.39407 -6.95925 1.000 18.90693 448 LYS B CA 1
ATOM 6954 C C . LYS B 1 417 ? 9.81295 8.88016 -8.17885 1.000 16.43961 448 LYS B C 1
ATOM 6955 O O . LYS B 1 417 ? 9.00431 9.80885 -8.08355 1.000 19.20317 448 LYS B O 1
ATOM 6961 N N . ASN B 1 418 ? 10.04186 8.23178 -9.31287 1.000 17.73773 449 ASN B N 1
ATOM 6962 C CA . ASN B 1 418 ? 9.36147 8.58608 -10.55056 1.000 18.81506 449 ASN B CA 1
ATOM 6963 C C . ASN B 1 418 ? 7.93208 8.06010 -10.50784 1.000 20.88783 449 ASN B C 1
ATOM 6964 O O . ASN B 1 418 ? 7.70934 6.84754 -10.39300 1.000 21.90928 449 ASN B O 1
ATOM 6969 N N . LEU B 1 419 ? 6.96903 8.97573 -10.58278 1.000 19.73211 450 LEU B N 1
ATOM 6970 C CA . LEU B 1 419 ? 5.55372 8.64770 -10.57779 1.000 19.84739 450 LEU B CA 1
ATOM 6971 C C . LEU B 1 419 ? 4.93888 8.70584 -11.97287 1.000 20.90016 450 LEU B C 1
ATOM 6972 O O . LEU B 1 419 ? 3.71106 8.72952 -12.09315 1.000 23.88270 450 LEU B O 1
ATOM 6977 N N . ALA B 1 420 ? 5.76419 8.72773 -13.02319 1.000 20.45531 451 ALA B N 1
ATOM 6978 C CA . ALA B 1 420 ? 5.25251 8.86088 -14.38603 1.000 22.08362 451 ALA B CA 1
ATOM 6979 C C . ALA B 1 420 ? 4.29239 7.73277 -14.73560 1.000 27.81770 451 ALA B C 1
ATOM 6980 O O . ALA B 1 420 ? 3.31527 7.94360 -15.46676 1.000 28.21280 451 ALA B O 1
ATOM 6982 N N . GLY B 1 421 ? 4.55696 6.52632 -14.22683 1.000 24.49398 452 GLY B N 1
ATOM 6983 C CA . GLY B 1 421 ? 3.66752 5.40811 -14.48791 1.000 26.40929 452 GLY B CA 1
ATOM 6984 C C . GLY B 1 421 ? 2.39635 5.45284 -13.67531 1.000 27.42846 452 GLY B C 1
ATOM 6985 O O . GLY B 1 421 ? 1.37495 4.89905 -14.09152 1.000 29.90818 452 GLY B O 1
ATOM 6986 N N . ARG B 1 422 ? 2.43433 6.10482 -12.51283 1.000 26.20525 453 ARG B N 1
ATOM 6987 C CA . ARG B 1 422 ? 1.26212 6.17222 -11.65113 1.000 25.17787 453 ARG B CA 1
ATOM 6988 C C . ARG B 1 422 ? 0.28345 7.24772 -12.11151 1.000 29.30855 453 ARG B C 1
ATOM 6989 O O . ARG B 1 422 ? -0.93521 7.06123 -12.00903 1.000 28.71987 453 ARG B O 1
ATOM 6997 N N . TYR B 1 423 ? 0.78609 8.36860 -12.63281 1.000 25.95956 454 TYR B N 1
ATOM 6998 C CA . TYR B 1 423 ? -0.05169 9.48613 -13.07268 1.000 22.10460 454 TYR B CA 1
ATOM 6999 C C . TYR B 1 423 ? 0.33096 9.88989 -14.49501 1.000 24.73376 454 TYR B C 1
ATOM 7000 O O . TYR B 1 423 ? 0.81801 11.00235 -14.73014 1.000 23.57625 454 TYR B O 1
ATOM 7009 N N . PRO B 1 424 ? 0.09461 9.01582 -15.47773 1.000 24.85179 455 PRO B N 1
ATOM 7010 C CA . PRO B 1 424 ? 0.53655 9.33387 -16.84862 1.000 23.70131 455 PRO B CA 1
ATOM 7011 C C . PRO B 1 424 ? -0.16808 10.53705 -17.45423 1.000 24.74703 455 PRO B C 1
ATOM 7012 O O . PRO B 1 424 ? 0.45683 11.29882 -18.20364 1.000 22.62552 455 PRO B O 1
ATOM 7016 N N . ASP B 1 425 ? -1.45566 10.73184 -17.15852 1.000 25.50555 456 ASP B N 1
ATOM 7017 C CA . ASP B 1 425 ? -2.16838 11.87837 -17.71763 1.000 25.26403 456 ASP B CA 1
ATOM 7018 C C . ASP B 1 425 ? -1.60878 13.19224 -17.18825 1.000 24.14390 456 ASP B C 1
ATOM 7019 O O . ASP B 1 425 ? -1.50348 14.17229 -17.93550 1.000 24.70910 456 ASP B O 1
ATOM 7024 N N . ARG B 1 426 ? -1.24855 13.23338 -15.90191 1.000 25.45094 457 ARG B N 1
ATOM 7025 C CA . ARG B 1 426 ? -0.64828 14.44264 -15.34880 1.000 22.03330 457 ARG B CA 1
ATOM 7026 C C . ARG B 1 426 ? 0.71061 14.71679 -15.98499 1.000 22.42214 457 ARG B C 1
ATOM 7027 O O . ARG B 1 426 ? 1.01411 15.85929 -16.34572 1.000 21.91077 457 ARG B O 1
ATOM 7035 N N . LEU B 1 427 ? 1.53206 13.67813 -16.14447 1.000 22.42230 458 LEU B N 1
ATOM 7036 C CA . LEU B 1 427 ? 2.80362 13.83969 -16.84545 1.000 20.33636 458 LEU B CA 1
ATOM 7037 C C . LEU B 1 427 ? 2.59502 14.44987 -18.22673 1.000 23.09311 458 LEU B C 1
ATOM 7038 O O . LEU B 1 427 ? 3.27130 15.41187 -18.60397 1.000 22.07373 458 LEU B O 1
ATOM 7043 N N . LYS B 1 428 ? 1.64543 13.91028 -18.99221 1.000 24.12161 459 LYS B N 1
ATOM 7044 C CA . LYS B 1 428 ? 1.49013 14.36955 -20.36907 1.000 23.19830 459 LYS B CA 1
ATOM 7045 C C . LYS B 1 428 ? 0.85925 15.75448 -20.44278 1.000 22.62081 459 LYS B C 1
ATOM 7046 O O . LYS B 1 428 ? 1.17178 16.52178 -21.36123 1.000 22.43528 459 LYS B O 1
ATOM 7052 N N . GLU B 1 429 ? -0.00681 16.10306 -19.48483 1.000 24.18057 460 GLU B N 1
ATOM 7053 C CA . GLU B 1 429 ? -0.52903 17.46682 -19.42740 1.000 25.05586 460 GLU B CA 1
ATOM 7054 C C . GLU B 1 429 ? 0.58154 18.47170 -19.15359 1.000 23.86203 460 GLU B C 1
ATOM 7055 O O . GLU B 1 429 ? 0.63287 19.54174 -19.77280 1.000 23.95842 460 GLU B O 1
ATOM 7061 N N . MET B 1 430 ? 1.47598 18.14793 -18.21602 1.000 21.04753 461 MET B N 1
ATOM 7062 C CA . MET B 1 430 ? 2.56331 19.06156 -17.90427 1.000 21.33993 461 MET B CA 1
ATOM 7063 C C . MET B 1 430 ? 3.55219 19.14888 -19.05771 1.000 19.06647 461 MET B C 1
ATOM 7064 O O . MET B 1 430 ? 4.07317 20.22977 -19.34708 1.000 21.19945 461 MET B O 1
ATOM 7069 N N . ILE B 1 431 ? 3.79740 18.02803 -19.74049 1.000 20.46676 462 ILE B N 1
ATOM 7070 C CA . ILE B 1 431 ? 4.67865 18.04862 -20.90463 1.000 23.49891 462 ILE B CA 1
ATOM 7071 C C . ILE B 1 431 ? 4.07799 18.90422 -22.01280 1.000 24.35565 462 ILE B C 1
ATOM 7072 O O . ILE B 1 431 ? 4.78093 19.69953 -22.65206 1.000 23.22893 462 ILE B O 1
ATOM 7077 N N . ALA B 1 432 ? 2.76428 18.78311 -22.23490 1.000 23.06650 463 ALA B N 1
ATOM 7078 C CA . ALA B 1 432 ? 2.11265 19.57426 -23.27821 1.000 24.98707 463 ALA B CA 1
ATOM 7079 C C . ALA B 1 432 ? 2.24677 21.06804 -23.01345 1.000 22.84309 463 ALA B C 1
ATOM 7080 O O . ALA B 1 432 ? 2.54569 21.84881 -23.92802 1.000 24.49955 463 ALA B O 1
ATOM 7082 N N . LYS B 1 433 ? 2.01698 21.49071 -21.76851 1.000 21.13342 464 LYS B N 1
ATOM 7083 C CA . LYS B 1 433 ? 2.16984 22.89940 -21.42396 1.000 22.03712 464 LYS B CA 1
ATOM 7084 C C . LYS B 1 433 ? 3.61132 23.36297 -21.61398 1.000 21.60617 464 LYS B C 1
ATOM 7085 O O . LYS B 1 433 ? 3.85155 24.46568 -22.11311 1.000 23.62694 464 LYS B O 1
ATOM 7087 N N . THR B 1 434 ? 4.58418 22.52639 -21.23341 1.000 21.50872 465 THR B N 1
ATOM 7088 C CA . THR B 1 434 ? 5.98849 22.90361 -21.37341 1.000 20.96462 465 THR B CA 1
ATOM 7089 C C . THR B 1 434 ? 6.39546 22.98865 -22.83604 1.000 20.35352 465 THR B C 1
ATOM 7090 O O . THR B 1 434 ? 7.16251 23.88211 -23.22511 1.000 21.33526 465 THR B O 1
ATOM 7094 N N . GLN B 1 435 ? 5.89335 22.06805 -23.65874 1.000 20.03932 466 GLN B N 1
ATOM 7095 C CA . GLN B 1 435 ? 6.17745 22.13692 -25.08570 1.000 22.98940 466 GLN B CA 1
ATOM 7096 C C . GLN B 1 435 ? 5.61910 23.41841 -25.69055 1.000 23.39184 466 GLN B C 1
ATOM 7097 O O . GLN B 1 435 ? 6.27002 24.05899 -26.52704 1.000 22.77764 466 GLN B O 1
ATOM 7103 N N . GLU B 1 436 ? 4.40934 23.80612 -25.28093 1.000 22.62468 467 GLU B N 1
ATOM 7104 C CA . GLU B 1 436 ? 3.82173 25.04473 -25.78264 1.000 24.31606 467 GLU B CA 1
ATOM 7105 C C . GLU B 1 436 ? 4.68599 26.24629 -25.42551 1.000 23.58520 467 GLU B C 1
ATOM 7106 O O . GLU B 1 436 ? 4.84741 27.16946 -26.23051 1.000 24.74330 467 GLU B O 1
ATOM 7112 N N . TRP B 1 437 ? 5.24294 26.25220 -24.21423 1.000 21.18783 468 TRP B N 1
ATOM 7113 C CA . TRP B 1 437 ? 6.16942 27.30282 -23.81662 1.000 21.56222 468 TRP B CA 1
ATOM 7114 C C . TRP B 1 437 ? 7.33925 27.41031 -24.79294 1.000 22.36273 468 TRP B C 1
ATOM 7115 O O . TRP B 1 437 ? 7.70603 28.51385 -25.21351 1.000 22.61045 468 TRP B O 1
ATOM 7126 N N . THR B 1 438 ? 7.92925 26.27397 -25.18392 1.000 22.00735 469 THR B N 1
ATOM 7127 C CA . THR B 1 438 ? 9.08010 26.33382 -26.08482 1.000 20.92802 469 THR B CA 1
ATOM 7128 C C . THR B 1 438 ? 8.70839 26.88072 -27.45901 1.000 21.11976 469 THR B C 1
ATOM 7129 O O . THR B 1 438 ? 9.59121 27.35780 -28.17582 1.000 23.64553 469 THR B O 1
ATOM 7133 N N . LYS B 1 439 ? 7.42907 26.82742 -27.84288 1.000 23.54885 470 LYS B N 1
ATOM 7134 C CA . LYS B 1 439 ? 7.05385 27.35453 -29.15199 1.000 25.48636 470 LYS B CA 1
ATOM 7135 C C . LYS B 1 439 ? 7.26711 28.85832 -29.25045 1.000 26.26152 470 LYS B C 1
ATOM 7136 O O . LYS B 1 439 ? 7.34098 29.38584 -30.36508 1.000 28.10930 470 LYS B O 1
ATOM 7142 N N . SER B 1 440 ? 7.37861 29.55255 -28.11659 1.000 23.97875 471 SER B N 1
ATOM 7143 C CA . SER B 1 440 ? 7.61857 30.98685 -28.09559 1.000 25.83042 471 SER B CA 1
ATOM 7144 C C . SER B 1 440 ? 9.09589 31.35130 -28.14977 1.000 23.87576 471 SER B C 1
ATOM 7145 O O . SER B 1 440 ? 9.41613 32.54230 -28.24902 1.000 26.22030 471 SER B O 1
ATOM 7148 N N . PHE B 1 441 ? 9.99821 30.37123 -28.10433 1.000 23.81954 472 PHE B N 1
ATOM 7149 C CA . PHE B 1 441 ? 11.41722 30.67220 -27.96288 1.000 22.86479 472 PHE B CA 1
ATOM 7150 C C . PHE B 1 441 ? 11.98880 31.31907 -29.22172 1.000 25.17312 472 PHE B C 1
ATOM 7151 O O . PHE B 1 441 ? 11.51208 31.09909 -30.33823 1.000 27.68343 472 PHE B O 1
ATOM 7159 N N . VAL B 1 442 ? 13.04774 32.09158 -29.02389 1.000 23.79016 473 VAL B N 1
ATOM 7160 C CA . VAL B 1 442 ? 13.82535 32.64178 -30.11344 1.000 25.64013 473 VAL B CA 1
ATOM 7161 C C . VAL B 1 442 ? 15.11578 31.84266 -30.24085 1.000 27.78893 473 VAL B C 1
ATOM 7162 O O . VAL B 1 442 ? 15.43072 30.99297 -29.41165 1.000 24.80022 473 VAL B O 1
ATOM 7166 N N . LYS B 1 443 ? 15.87293 32.10681 -31.30978 1.000 25.90674 474 LYS B N 1
ATOM 7167 C CA . LYS B 1 443 ? 17.16808 31.46606 -31.46337 1.000 26.31461 474 LYS B CA 1
ATOM 7168 C C . LYS B 1 443 ? 18.18913 32.13419 -30.54725 1.000 21.63520 474 LYS B C 1
ATOM 7169 O O . LYS B 1 443 ? 18.11516 33.34325 -30.30285 1.000 24.57784 474 LYS B O 1
ATOM 7171 N N . PRO B 1 444 ? 19.13897 31.37004 -30.01160 1.000 22.80543 475 PRO B N 1
ATOM 7172 C CA . PRO B 1 444 ? 20.22291 31.99236 -29.23981 1.000 21.69793 475 PRO B CA 1
ATOM 7173 C C . PRO B 1 444 ? 21.01579 32.96155 -30.10621 1.000 23.93772 475 PRO B C 1
ATOM 7174 O O . PRO B 1 444 ? 21.33587 32.67318 -31.26194 1.000 26.70761 475 PRO B O 1
ATOM 7178 N N . LEU B 1 445 ? 21.34176 34.11731 -29.52790 1.000 21.24364 476 LEU B N 1
ATOM 7179 C CA . LEU B 1 445 ? 22.16224 35.09903 -30.24335 1.000 20.43301 476 LEU B CA 1
ATOM 7180 C C . LEU B 1 445 ? 23.60503 34.63304 -30.36911 1.000 26.98093 476 LEU B C 1
ATOM 7181 O O . LEU B 1 445 ? 24.29597 34.99212 -31.32697 1.000 27.40026 476 LEU B O 1
ATOM 7186 N N . TRP B 1 446 ? 24.07099 33.84419 -29.40964 1.000 20.58442 477 TRP B N 1
ATOM 7187 C CA . TRP B 1 446 ? 25.36393 33.18912 -29.44117 1.000 24.03119 477 TRP B CA 1
ATOM 7188 C C . TRP B 1 446 ? 25.19354 31.83678 -28.77268 1.000 21.34429 477 TRP B C 1
ATOM 7189 O O . TRP B 1 446 ? 24.24775 31.62029 -28.01091 1.000 21.36375 477 TRP B O 1
ATOM 7200 N N . VAL B 1 447 ? 26.10743 30.92030 -29.07697 1.000 21.84066 478 VAL B N 1
ATOM 7201 C CA . VAL B 1 447 ? 26.16981 29.64893 -28.36215 1.000 19.75524 478 VAL B CA 1
ATOM 7202 C C . VAL B 1 447 ? 27.49953 29.61595 -27.61864 1.000 20.33783 478 VAL B C 1
ATOM 7203 O O . VAL B 1 447 ? 28.19835 30.63312 -27.54907 1.000 23.30782 478 VAL B O 1
ATOM 7207 N N . TYR B 1 448 ? 27.85422 28.47458 -27.02005 1.000 19.90549 479 TYR B N 1
ATOM 7208 C CA . TYR B 1 448 ? 29.04442 28.44776 -26.18117 1.000 19.21028 479 TYR B CA 1
ATOM 7209 C C . TYR B 1 448 ? 30.23104 27.75755 -26.84515 1.000 21.09149 479 TYR B C 1
ATOM 7210 O O . TYR B 1 448 ? 31.34043 28.29391 -26.81816 1.000 23.02303 479 TYR B O 1
ATOM 7219 N N . SER B 1 449 ? 30.03271 26.57831 -27.43216 1.000 18.91056 480 SER B N 1
ATOM 7220 C CA . SER B 1 449 ? 31.13510 25.81799 -28.00659 1.000 19.81478 480 SER B CA 1
ATOM 7221 C C . SER B 1 449 ? 30.99004 25.68061 -29.51764 1.000 21.17383 480 SER B C 1
ATOM 7222 O O . SER B 1 449 ? 29.91561 25.88727 -30.08542 1.000 18.68960 480 SER B O 1
ATOM 7225 N N . VAL B 1 450 ? 32.10094 25.30106 -30.15946 1.000 21.33000 481 VAL B N 1
ATOM 7226 C CA . VAL B 1 450 ? 32.06165 24.95246 -31.57928 1.000 21.65023 481 VAL B CA 1
ATOM 7227 C C . VAL B 1 450 ? 31.04845 23.84121 -31.82797 1.000 21.36514 481 VAL B C 1
ATOM 7228 O O . VAL B 1 450 ? 30.29911 23.87303 -32.80978 1.000 21.06407 481 VAL B O 1
ATOM 7232 N N . LYS B 1 451 ? 30.98160 22.86255 -30.92037 1.000 19.45487 482 LYS B N 1
ATOM 7233 C CA . LYS B 1 451 ? 29.99437 21.79373 -31.03650 1.000 21.29168 482 LYS B CA 1
ATOM 7234 C C . LYS B 1 451 ? 28.57253 22.35302 -31.05761 1.000 19.35461 482 LYS B C 1
ATOM 7235 O O . LYS B 1 451 ? 27.74958 21.94999 -31.88582 1.000 19.61495 482 LYS B O 1
ATOM 7241 N N . ASP B 1 452 ? 28.26700 23.28361 -30.14631 1.000 18.50752 483 ASP B N 1
ATOM 7242 C CA . ASP B 1 452 ? 26.96485 23.95038 -30.15632 1.000 20.04653 483 ASP B CA 1
ATOM 7243 C C . ASP B 1 452 ? 26.66302 24.53569 -31.52436 1.000 19.99736 483 ASP B C 1
ATOM 7244 O O . ASP B 1 452 ? 25.56636 24.35501 -32.06713 1.000 21.86735 483 ASP B O 1
ATOM 7249 N N . LYS B 1 453 ? 27.62790 25.27920 -32.07119 1.000 20.95808 484 LYS B N 1
ATOM 7250 C CA . LYS B 1 453 ? 27.42546 25.94530 -33.35600 1.000 21.70270 484 LYS B CA 1
ATOM 7251 C C . LYS B 1 453 ? 27.12073 24.92993 -34.44579 1.000 20.75559 484 LYS B C 1
ATOM 7252 O O . LYS B 1 453 ? 26.17746 25.10423 -35.22607 1.000 24.11829 484 LYS B O 1
ATOM 7258 N N . GLU B 1 454 ? 27.89318 23.84134 -34.49162 1.000 21.88081 485 GLU B N 1
ATOM 7259 C CA . GLU B 1 454 ? 27.63318 22.79065 -35.47390 1.000 21.26525 485 GLU B CA 1
ATOM 7260 C C . GLU B 1 454 ? 26.23907 22.20798 -35.30965 1.000 24.60522 485 GLU B C 1
ATOM 7261 O O . GLU B 1 454 ? 25.54526 21.95114 -36.30148 1.000 23.05709 485 GLU B O 1
ATOM 7267 N N . LEU B 1 455 ? 25.81096 21.98439 -34.06393 1.000 22.68901 486 LEU B N 1
ATOM 7268 C CA . LEU B 1 455 ? 24.53030 21.32431 -33.83872 1.000 21.10919 486 LEU B CA 1
ATOM 7269 C C . LEU B 1 455 ? 23.36119 22.22740 -34.20362 1.000 22.17816 486 LEU B C 1
ATOM 7270 O O . LEU B 1 455 ? 22.37612 21.76541 -34.79168 1.000 23.51677 486 LEU B O 1
ATOM 7275 N N . TRP B 1 456 ? 23.43373 23.51048 -33.83904 1.000 21.38708 487 TRP B N 1
ATOM 7276 C CA . TRP B 1 456 ? 22.36713 24.43528 -34.21244 1.000 21.32632 487 TRP B CA 1
ATOM 7277 C C . TRP B 1 456 ? 22.34183 24.67157 -35.72045 1.000 23.37418 487 TRP B C 1
ATOM 7278 O O . TRP B 1 456 ? 21.26737 24.74865 -36.32294 1.000 25.04574 487 TRP B O 1
ATOM 7289 N N . GLU B 1 457 ? 23.50887 24.79257 -36.34797 1.000 26.77618 488 GLU B N 1
ATOM 7290 C CA . GLU B 1 457 ? 23.51893 25.06202 -37.78470 1.000 27.75596 488 GLU B CA 1
ATOM 7291 C C . GLU B 1 457 ? 23.00265 23.88027 -38.59004 1.000 31.27541 488 GLU B C 1
ATOM 7292 O O . GLU B 1 457 ? 22.39799 24.07487 -39.65154 1.000 28.40188 488 GLU B O 1
ATOM 7298 N N . SER B 1 458 ? 23.21199 22.65785 -38.10695 1.000 26.59957 489 SER B N 1
ATOM 7299 C CA . SER B 1 458 ? 22.70059 21.48909 -38.80878 1.000 26.56932 489 SER B CA 1
ATOM 7300 C C . SER B 1 458 ? 21.22924 21.22847 -38.53489 1.000 30.54891 489 SER B C 1
ATOM 7301 O O . SER B 1 458 ? 20.61434 20.43974 -39.25748 1.000 32.36841 489 SER B O 1
ATOM 7304 N N . GLY B 1 459 ? 20.64848 21.86133 -37.51738 1.000 26.03341 490 GLY B N 1
ATOM 7305 C CA . GLY B 1 459 ? 19.29815 21.54981 -37.11356 1.000 25.79583 490 GLY B CA 1
ATOM 7306 C C . GLY B 1 459 ? 19.18144 20.41930 -36.11299 1.000 25.45213 490 GLY B C 1
ATOM 7307 O O . GLY B 1 459 ? 18.05888 20.09933 -35.69446 1.000 27.93779 490 GLY B O 1
ATOM 7308 N N . GLN B 1 460 ? 20.29904 19.79629 -35.72245 1.000 25.33646 491 GLN B N 1
ATOM 7309 C CA . GLN B 1 460 ? 20.24161 18.77341 -34.68140 1.000 24.71553 491 GLN B CA 1
ATOM 7310 C C . GLN B 1 460 ? 19.79813 19.37250 -33.35424 1.000 27.17579 491 GLN B C 1
ATOM 7311 O O . GLN B 1 460 ? 19.11220 18.70568 -32.56825 1.000 26.56022 491 GLN B O 1
ATOM 7317 N N . MET B 1 461 ? 20.19115 20.62237 -33.08421 1.000 22.97158 492 MET B N 1
ATOM 7318 C CA . MET B 1 461 ? 19.63865 21.42206 -32.00383 1.000 20.71221 492 MET B CA 1
ATOM 7319 C C . MET B 1 461 ? 18.69976 22.47737 -32.57606 1.000 24.07644 492 MET B C 1
ATOM 7320 O O . MET B 1 461 ? 18.94290 23.00333 -33.66648 1.000 24.02051 492 MET B O 1
ATOM 7325 N N . PRO B 1 462 ? 17.63706 22.83670 -31.85160 1.000 22.39897 493 PRO B N 1
ATOM 7326 C CA . PRO B 1 462 ? 17.30060 22.39374 -30.48736 1.000 20.99765 493 PRO B CA 1
ATOM 7327 C C . PRO B 1 462 ? 16.42992 21.14765 -30.41542 1.000 23.53392 493 PRO B C 1
ATOM 7328 O O . PRO B 1 462 ? 16.32406 20.53688 -29.34882 1.000 22.10696 493 PRO B O 1
ATOM 7332 N N . ASN B 1 463 ? 15.78328 20.79051 -31.52284 1.000 20.39350 494 ASN B N 1
ATOM 7333 C CA . ASN B 1 463 ? 14.86297 19.65433 -31.62084 1.000 23.74269 494 ASN B CA 1
ATOM 7334 C C . ASN B 1 463 ? 13.96971 19.52423 -30.38096 1.000 24.12553 494 ASN B C 1
ATOM 7335 O O . ASN B 1 463 ? 14.00205 18.52399 -29.66088 1.000 21.66347 494 ASN B O 1
ATOM 7340 N N . TYR B 1 464 ? 13.15859 20.56345 -30.14153 1.000 21.78709 495 TYR B N 1
ATOM 7341 C CA . TYR B 1 464 ? 12.20691 20.50299 -29.03471 1.000 19.72872 495 TYR B CA 1
ATOM 7342 C C . TYR B 1 464 ? 11.21591 19.35623 -29.20213 1.000 23.84192 495 TYR B C 1
ATOM 7343 O O . TYR B 1 464 ? 10.75970 18.78979 -28.20462 1.000 20.98833 495 TYR B O 1
ATOM 7352 N N . GLU B 1 465 ? 10.86427 18.99565 -30.44313 1.000 23.38898 496 GLU B N 1
ATOM 7353 C CA . GLU B 1 465 ? 9.93771 17.87820 -30.63898 1.000 22.54356 496 GLU B CA 1
ATOM 7354 C C . GLU B 1 465 ? 10.46165 16.59855 -29.99438 1.000 20.36987 496 GLU B C 1
ATOM 7355 O O . GLU B 1 465 ? 9.70957 15.87547 -29.33094 1.000 23.65007 496 GLU B O 1
ATOM 7357 N N . ALA B 1 466 ? 11.74778 16.30303 -30.17919 1.000 21.27114 497 ALA B N 1
ATOM 7358 C CA . ALA B 1 466 ? 12.32462 15.10859 -29.57057 1.000 23.88082 497 ALA B CA 1
ATOM 7359 C C . ALA B 1 466 ? 12.37225 15.22967 -28.05192 1.000 21.13604 497 ALA B C 1
ATOM 7360 O O . ALA B 1 466 ? 12.16281 14.23843 -27.34139 1.000 20.30207 497 ALA B O 1
ATOM 7362 N N . THR B 1 467 ? 12.64959 16.43507 -27.54058 1.000 19.82324 498 THR B N 1
ATOM 7363 C CA . THR B 1 467 ? 12.66874 16.64283 -26.09179 1.000 20.76521 498 THR B CA 1
ATOM 7364 C C . THR B 1 467 ? 11.35982 16.20784 -25.44595 1.000 20.37740 498 THR B C 1
ATOM 7365 O O . THR B 1 467 ? 11.35139 15.67383 -24.33047 1.000 19.09716 498 THR B O 1
ATOM 7369 N N . PHE B 1 468 ? 10.24067 16.40421 -26.13740 1.000 18.01723 499 PHE B N 1
ATOM 7370 C CA . PHE B 1 468 ? 8.94375 16.12692 -25.54485 1.000 18.82351 499 PHE B CA 1
ATOM 7371 C C . PHE B 1 468 ? 8.34972 14.79298 -25.99010 1.000 21.44702 499 PHE B C 1
ATOM 7372 O O . PHE B 1 468 ? 7.17109 14.53002 -25.72458 1.000 24.51264 499 PHE B O 1
ATOM 7380 N N . GLU B 1 469 ? 9.16099 13.91816 -26.58565 1.000 20.67729 500 GLU B N 1
ATOM 7381 C CA . GLU B 1 469 ? 8.78748 12.51352 -26.70916 1.000 20.98340 500 GLU B CA 1
ATOM 7382 C C . GLU B 1 469 ? 8.63037 11.90452 -25.32072 1.000 21.20795 500 GLU B C 1
ATOM 7383 O O . GLU B 1 469 ? 9.32701 12.28430 -24.37649 1.000 22.33196 500 GLU B O 1
ATOM 7389 N N . VAL B 1 470 ? 7.69815 10.95984 -25.19365 1.000 21.67945 501 VAL B N 1
ATOM 7390 C CA . VAL B 1 470 ? 7.46215 10.29541 -23.91263 1.000 19.05187 501 VAL B CA 1
ATOM 7391 C C . VAL B 1 470 ? 7.45583 8.77959 -24.07206 1.000 19.22061 501 VAL B C 1
ATOM 7392 O O . VAL B 1 470 ? 8.33824 8.08938 -23.55303 1.000 20.12952 501 VAL B O 1
ATOM 7396 N N . ASP B 1 471 ? 6.45093 8.24951 -24.78246 1.000 18.97247 502 ASP B N 1
ATOM 7397 C CA . ASP B 1 471 ? 6.20720 6.81025 -24.78080 1.000 23.86845 502 ASP B CA 1
ATOM 7398 C C . ASP B 1 471 ? 7.38296 6.02803 -25.36226 1.000 19.89268 502 ASP B C 1
ATOM 7399 O O . ASP B 1 471 ? 7.74315 4.96352 -24.84669 1.000 22.33690 502 ASP B O 1
ATOM 7404 N N . LYS B 1 472 ? 7.98319 6.52289 -26.44517 1.000 20.70491 503 LYS B N 1
ATOM 7405 C CA . LYS B 1 472 ? 9.05401 5.76657 -27.08720 1.000 22.58618 503 LYS B CA 1
ATOM 7406 C C . LYS B 1 472 ? 10.29119 5.65135 -26.20254 1.000 20.89793 503 LYS B C 1
ATOM 7407 O O . LYS B 1 472 ? 11.14548 4.79721 -26.45974 1.000 20.51301 503 LYS B O 1
ATOM 7413 N N . LEU B 1 473 ? 10.40100 6.47967 -25.16080 1.000 20.33294 504 LEU B N 1
ATOM 7414 C CA . LEU B 1 473 ? 11.53627 6.37263 -24.25150 1.000 18.21301 504 LEU B CA 1
ATOM 7415 C C . LEU B 1 473 ? 11.40424 5.20451 -23.28674 1.000 20.99325 504 LEU B C 1
ATOM 7416 O O . LEU B 1 473 ? 12.41908 4.74991 -22.74779 1.000 20.98081 504 LEU B O 1
ATOM 7421 N N . VAL B 1 474 ? 10.18760 4.70872 -23.05969 1.000 20.97598 505 VAL B N 1
ATOM 7422 C CA . VAL B 1 474 ? 9.96863 3.63832 -22.09618 1.000 21.80080 505 VAL B CA 1
ATOM 7423 C C . VAL B 1 474 ? 9.42049 2.36149 -22.72134 1.000 22.59869 505 VAL B C 1
ATOM 7424 O O . VAL B 1 474 ? 9.59706 1.28407 -22.13340 1.000 23.86729 505 VAL B O 1
ATOM 7428 N N . ASP B 1 475 ? 8.78146 2.42473 -23.88743 1.000 22.70017 506 ASP B N 1
ATOM 7429 C CA . ASP B 1 475 ? 8.24160 1.22332 -24.50886 1.000 21.03518 506 ASP B CA 1
ATOM 7430 C C . ASP B 1 475 ? 9.35687 0.34462 -25.06426 1.000 19.17774 506 ASP B C 1
ATOM 7431 O O . ASP B 1 475 ? 10.34997 0.84068 -25.59793 1.000 22.53382 506 ASP B O 1
ATOM 7436 N N . SER B 1 476 ? 9.16503 -0.96405 -24.97648 1.000 21.47359 507 SER B N 1
ATOM 7437 C CA . SER B 1 476 ? 10.04963 -1.93079 -25.61513 1.000 21.00205 507 SER B CA 1
ATOM 7438 C C . SER B 1 476 ? 9.64318 -2.12421 -27.07434 1.000 24.19721 507 SER B C 1
ATOM 7439 O O . SER B 1 476 ? 8.45135 -2.16843 -27.38220 1.000 23.37202 507 SER B O 1
ATOM 7442 N N . PRO B 1 477 ? 10.60401 -2.25304 -27.99117 1.000 20.26130 508 PRO B N 1
ATOM 7443 C CA . PRO B 1 477 ? 10.24008 -2.57420 -29.38030 1.000 22.31800 508 PRO B CA 1
ATOM 7444 C C . PRO B 1 477 ? 9.82838 -4.02293 -29.58388 1.000 27.00467 508 PRO B C 1
ATOM 7445 O O . PRO B 1 477 ? 9.39300 -4.36897 -30.69257 1.000 26.99554 508 PRO B O 1
ATOM 7449 N N . TYR B 1 478 ? 9.92401 -4.86731 -28.56128 1.000 22.37979 509 TYR B N 1
ATOM 7450 C CA . TYR B 1 478 ? 9.67510 -6.30488 -28.72087 1.000 22.02478 509 TYR B CA 1
ATOM 7451 C C . TYR B 1 478 ? 8.37339 -6.74150 -28.04712 1.000 27.77476 509 TYR B C 1
ATOM 7452 O O . TYR B 1 478 ? 7.63075 -5.90835 -27.52781 1.000 34.06329 509 TYR B O 1
#

B-factor: mean 24.38, std 8.82, range [13.36, 81.29]

Foldseek 3Di:
DQQAFEEEAAEAQAAQCQEVCRPDDQFYQPLVNVLQQQFEWENFEWFLALHLQSLLCLFLQDRCLQQQRQAFADWPHDQAVVLVSFGDLVRATLLQLLLVLFAQEEEEEEARGHNHVCRDPVNRNHPKYWYADHDEADFALVPLVVVVVVCVVVVPPCDTSNSDAIDIVNHGPPDHHRVLVVLLVVLLVVLVVCLVVVTRYYYHRYHHPPPDPLDADPVLLVVNPVDDDPQQSSNSSRVNSNSVSSVVSCVSCVVSVSNQRYKYKYKYSWAHAVVRNHDHPPWDDGRRAQTCRSIGIIITIGHNNQGGGRHYQHAHAYSSLNSVLSCVSSVTDDPPPRDHDHHNCVVCRRVSHHPQAQHKRWYWHADLLEIWIWIDHTQWIWTDDPNAAIFIDSCVVCVHSPDGCCVVCVVVVLVRLVVVLVVSVSGDHNSDHHDPSVVVCVVVVSPPPSVSRSDHPVNPDDPVD/DQFAFEEEAAEAQAAQQQEVCSPPPFQYQVQVNVLQQQFAWENFEWFLELHQQSLLCLFLQDRCLQQQRQAFAEWPHDQAVVLVRFGDLVSATLLQLLLVLFAAEEEEEEARGHNHPCRDPVNRNHPKYWYAYHDEADFALVPLVVVVVVCVVVVPPCDTSNSPAIAIPNHGPPDHHRVLLVLLVVLLVSVVVCLVVVTRYYYHRYHHPPPDPLDADPVLLVVRPVDPDPQQSSNSSRVNSNSVSSNVSCVSCVVSVSNQRYKYKYKYSWAHAVVRNHDHPPWDDGRRALTCRSIGIIITIGHNNQGGGRHYQHAYAYSSLCSVLSCVSSVGDDPPPRDHDHHNCPVCRRVSHHPQAQHKRWYWHDDLLEIWIWIDHTQWMWTDGPNAAIFIDSCVVCVHSPDGCCVVCVVVVLVRLVVVLVVSVSGDHNPDHHDPSVVVCVVVVSPPPSVSNSDHPVNPDDPD